Protein AF-0000000066064127 (afdb_homodimer)

Secondary structure (DSSP, 8-state):
--TTEEEES-S-GGGT--S-SEEEES--HHHHHHHHHHTT--EE-GGGPEEE--TT-SS--GGGEEEE--TTTTTTB-BTTTBEEE-HHHHHHHHHHHHHHTTT--EEEEEEEE-S-TTT-EEEEEEESSHHHHHHHHHHSEEPPHHHHHT---SEEEEEETT----HHHH--SSS-EEEEETTTTEEEEES---THHHHHHHHHHHHHHIIIII--EEESEEEEE-TT--EEEEE--TTSSHHHHHS-TTSEEEESS-EEE-SS-EEES-SEEEEE-TT--TTT-HHHHHHTTSTT-EEET-EE-TTT--EETT--SS-S--EEEEEGGGSSSB-TTSEE--EEEEEEEE--TTS-S-SEEEE-HHHHHHHHHH-EEEEPTTTSTT--S-EEEE-GGG-GGG--B-HHHHHHHHHHHHHHHT-EEEEEE-SEESSSTTTSEEPPHHHHHHHHHHHHTTTTTTS-EEE-TTT--EEES-BTTB-HHHHSHHHH-S-HHHHHHHHHHHHHHHHHHHGGGGGGS-HHHHT--/--TTEEEES-S-GGGT--S-SEEEES--HHHHHHHHHHTTS-EE-GGGPEEE--TT-SS--GGGEEEE--TTTTTTB-BTTTBEEE-HHHHHHHHHHHHHHTTT--EEEEEEEE-S-TTT-EEEEEEESSHHHHHHHHHHSEEPPHHHHHT---SEEEEEETT----HHHH--SSS-EEEEETTTTEEEEES---THHHHHHHHHHHHHHIIIII--EEESEEEEE-TT--EEEEE--TTSSHHHHHS-TTSEEEESS-EEE-SS-EEES-SEEEEE-TT--TTT-HHHHHHTTSTT-EEET-EE-TTT--EETT--SS-S--EEEEEGGGSSSB-TTSEE--EEEEEEEE--TTS-S-SEEEE-HHHHHHHHHH-EEEEPBTTBTT--S-EEEE-GGG-GGG--B-HHHHHHHHHHHHHHHT-EEEEEE-SEESSSTTTSEEPPHHHHHHHHHHHHTTTTTTS-EEE-TTT--EEES-BTTB-HHHHSHHHH-S-HHHHHHHHHHHHHHHHHHHGGGGGGS-HHHHT--

Sequence (1060 aa):
MKLNDVTRGTGLEEHGIINANLIYWTPPTAVLYEQIVERGEGLVSHLGALAVKTGHYTGRAANEKFIVDEPTSRDHINWGKVNRPFDPEKFDSLYKRMTAYMHGKDLFIQDCFAGASPKHRLPIRVIAEKAWHSLFARNMFVKATAAELENHKPRFTVIDMPNFHAVPQIDGTNSETFIIINFAKRLVIIGGTSYAGEIKKSIFTVLNYLLPHHSKVMSMHCSANTGEKGDVAVFFGLSGTGKTTLSAAPNRSLIGDDEHGWDDDGVFNFEGGCYAKIINLSKESEPEIYETTRKFGTILENVAIDTISRRIDLNDDSFTENTRASYPITHIPNIVPSGMGGHPTNVIMLTCDAFGVLPPIARLTPEQAMYHFLSGYTAKVAGTEAGITEPQATFSTCFGAPFMALHPSVYAELLKAKIARHKVNCWLVNTGWSGGAYGVGSRMKIGYSRALVNAALDGTLAAGQFEKDSVFGLDIPRACPGVPGEVLNPRNVWADKAAYDATAKDLVEMFRKNFEQFKANVSQEVACVLMKLNDVTRGTGLEEHGIINANLIYWTPPTAVLYEQIVERGEGLVSHLGALAVKTGHYTGRAANEKFIVDEPTSRDHINWGKVNRPFDPEKFDSLYKRMTAYMHGKDLFIQDCFAGASPKHRLPIRVIAEKAWHSLFARNMFVKATAAELENHKPRFTVIDMPNFHAVPQIDGTNSETFIIINFAKRLVIIGGTSYAGEIKKSIFTVLNYLLPHHSKVMSMHCSANTGEKGDVAVFFGLSGTGKTTLSAAPNRSLIGDDEHGWDDDGVFNFEGGCYAKIINLSKESEPEIYETTRKFGTILENVAIDTISRRIDLNDDSFTENTRASYPITHIPNIVPSGMGGHPTNVIMLTCDAFGVLPPIARLTPEQAMYHFLSGYTAKVAGTEAGITEPQATFSTCFGAPFMALHPSVYAELLKAKIARHKVNCWLVNTGWSGGAYGVGSRMKIGYSRALVNAALDGTLAAGQFEKDSVFGLDIPRACPGVPGEVLNPRNVWADKAAYDATAKDLVEMFRKNFEQFKANVSQEVACVL

Nearest PDB structures (foldseek):
  1xkv-assembly1_A  TM=9.850E-01  e=3.140E-82  Thermus thermophilus HB8
  2pc9-assembly1_A  TM=9.767E-01  e=2.239E-81  Thermus thermophilus HB8
  2pc9-assembly3_C  TM=9.678E-01  e=4.573E-81  Thermus thermophilus HB8
  1yvy-assembly1_A  TM=9.368E-01  e=5.258E-64  Anaerobiospirillum succiniciproducens
  1yvy-assembly2_B  TM=9.286E-01  e=6.034E-63  Anaerobiospirillum succiniciproducens

pLDDT: mean 95.07, std 6.42, range [48.59, 98.94]

InterPro domains:
  IPR001272 Phosphoenolpyruvate carboxykinase, ATP-utilising [MF_00453] (16-530)
  IPR001272 Phosphoenolpyruvate carboxykinase, ATP-utilising [PF01293] (23-485)
  IPR001272 Phosphoenolpyruvate carboxykinase, ATP-utilising [PIRSF006294] (11-527)
  IPR001272 Phosphoenolpyruvate carboxykinase, ATP-utilising [PTHR30031] (23-525)
  IPR001272 Phosphoenolpyruvate carboxykinase, ATP-utilising [TIGR00224] (8-525)
  IPR001272 Phosphoenolpyruvate carboxykinase, ATP-utilising [cd00484] (21-527)
  IPR008210 Phosphoenolpyruvate carboxykinase, N-terminal [G3DSA:3.40.449.10] (15-219)
  IPR008210 Phosphoenolpyruvate carboxykinase, N-terminal [SSF68923] (9-213)
  IPR013035 Phosphoenolpyruvate carboxykinase, C-terminal [G3DSA:3.90.228.20] (220-521)
  IPR015994 Phosphoenolpyruvate carboxykinase (ATP), conserved site [PS00532] (254-269)

Solvent-accessible surface area (backbone atoms only — not comparable to full-atom values): 53303 Å² total; per-residue (Å²): 95,53,66,41,38,75,37,73,31,63,87,43,54,93,75,62,36,49,54,29,35,43,35,36,33,39,54,40,68,36,56,32,51,47,48,20,48,69,66,66,64,44,43,52,21,48,51,37,11,33,34,32,76,35,71,90,34,68,54,80,61,66,84,32,36,33,32,45,57,44,85,90,49,53,88,54,46,40,70,50,90,57,44,26,76,33,59,56,66,39,47,52,53,50,48,53,52,52,34,57,65,40,45,64,32,55,36,25,33,35,66,31,24,42,28,47,41,87,89,70,38,41,40,28,32,37,42,17,60,43,42,62,55,29,48,47,49,57,21,38,26,25,74,55,50,71,75,49,31,66,69,62,64,63,67,35,36,38,38,41,33,40,88,44,63,50,50,30,91,76,46,73,43,86,41,41,34,39,37,38,38,29,77,88,78,30,37,34,45,34,21,44,47,53,35,64,62,54,61,60,48,50,53,47,23,50,45,38,39,48,33,42,71,75,66,67,22,40,62,39,43,21,17,27,24,28,38,90,88,51,53,16,37,36,32,35,30,46,94,87,28,45,42,60,66,67,40,63,35,93,80,28,27,28,38,35,55,46,41,30,35,40,51,97,77,17,32,24,11,32,48,32,24,42,74,45,77,39,54,64,57,39,60,84,83,39,44,62,65,44,50,39,66,43,26,41,75,17,36,30,40,40,49,41,63,40,86,56,75,25,43,71,39,46,74,49,51,87,82,34,70,62,16,32,36,39,25,39,45,80,68,45,90,58,53,38,90,68,17,56,49,41,59,49,48,32,40,36,38,31,18,21,36,26,64,13,55,62,34,47,42,28,48,40,53,73,45,46,44,48,42,49,37,53,41,19,54,36,35,45,55,49,69,79,47,95,87,36,84,54,65,38,84,40,70,28,38,58,30,38,41,84,33,50,37,35,46,69,54,60,58,48,51,46,49,49,51,50,36,61,74,57,66,36,47,36,34,40,33,35,51,19,20,38,38,26,28,71,93,68,26,45,66,48,53,67,68,43,53,49,36,52,51,49,31,54,73,72,40,56,47,74,73,52,57,66,44,72,39,89,81,76,64,36,33,24,52,61,62,51,80,88,43,67,56,56,58,35,45,27,63,69,49,27,87,51,53,67,59,44,55,52,50,40,52,52,52,49,50,52,50,50,62,64,44,59,84,48,44,88,70,49,53,66,69,35,54,58,56,108,98,52,67,41,36,73,37,74,31,63,88,42,56,94,75,62,36,51,53,29,35,44,36,35,32,38,56,41,67,34,56,31,52,46,47,20,47,67,66,65,63,44,43,52,20,50,53,37,11,32,33,32,73,36,72,91,35,66,55,80,61,64,84,31,36,33,32,46,56,43,85,90,48,51,87,55,45,41,69,52,90,58,42,26,75,32,59,54,67,39,47,52,54,49,50,52,52,53,33,58,65,38,45,65,32,55,36,26,33,34,64,31,24,43,27,48,41,86,90,70,38,41,39,27,31,38,40,17,58,43,42,61,55,31,46,47,48,58,22,38,26,25,74,55,50,70,75,50,30,64,69,60,64,63,68,32,37,38,38,40,34,39,89,44,62,52,51,31,93,77,48,71,44,84,40,39,32,39,36,39,39,31,75,89,78,29,36,33,44,35,23,42,47,53,36,63,64,54,62,60,48,50,52,48,23,49,45,37,37,47,33,44,73,74,65,66,22,38,62,41,43,20,18,28,23,29,37,91,87,50,53,15,37,37,32,36,31,47,93,88,29,44,44,58,68,67,39,62,36,93,79,29,27,27,37,34,57,47,40,30,36,39,51,96,77,16,32,24,11,33,49,32,24,42,74,45,78,39,54,64,58,41,59,85,84,39,46,64,64,45,50,40,68,42,26,41,76,17,36,29,40,42,47,42,62,40,87,56,76,24,42,70,38,48,73,48,50,85,83,35,70,62,15,32,36,38,27,38,45,82,68,44,90,58,52,38,91,68,16,54,48,41,60,49,49,34,39,36,38,31,19,21,35,26,64,13,59,61,35,46,40,28,48,40,53,75,44,47,44,47,42,49,37,55,40,19,54,35,34,44,56,50,69,80,44,96,89,35,83,53,64,38,84,40,70,27,39,58,32,39,40,84,35,49,38,35,47,68,55,60,57,48,52,46,49,49,52,51,36,63,75,58,65,37,46,37,34,40,33,36,50,17,21,37,37,26,28,72,91,66,27,43,66,47,54,65,68,43,53,50,35,52,52,49,32,54,74,73,42,55,46,75,72,53,57,66,44,73,39,88,82,74,64,38,34,26,50,62,63,52,78,88,44,67,55,58,58,36,46,26,62,68,50,27,86,51,55,66,59,45,53,51,52,42,52,50,51,51,51,52,50,50,63,65,45,58,82,47,43,87,70,49,54,67,71,34,56,56,55,108

Organism: Geotalea uraniireducens (strain Rf4) (NCBI:txid351605)

Radius of gyration: 34.48 Å; Cα contacts (8 Å, |Δi|>4): 2533; chains: 2; bounding box: 63×101×88 Å

Foldseek 3Di:
DFEQDKDAQDDCVVLVAGQAGIETEAYDLVVLVVQCVVVVQFDQFAQGATEGEWPPDLDDPQQQEEEECDDVCNVFFPDDSLHDYFHPVLVVVLSNVVSVVNHHAYKYKRFFWFWLDPVQIFTEMEIERHSVLNLLQCLWAHHDDRVCVVPGDGPAYEYEDAAQFDDCVRRVTPGRWHWYQYPVSRYTYTYNTRHSVSVVLSVLLVCLRCCCPPPVKQKAFWWWWAAPVQAIETEFAAAPLCQQLQQLDPRIATLGRTIWIQDPFGIAGRTQWDKHQQQVNDCVRRVLVVVLSNHHSKYWYPWAADPPNSHTDSNDQVPHSRIIIRGGHVSGPGHDVSSTGGHHQEYEYTEAALFAQDFQKFWDDLLRLLLCQQFNWYWDCAPNDPPRNFIDIDGAGSSPNSSNGGDSLSNSVSVSVSCVVNVHTYMYGHQHFAQGGPPGTGGHDPQVSNQVVVCVSVCNQVPAAWDADPQQRTTFGQDTPPDDNQRRRRCSSHPDNVSSVVSSNVVVVVSLVSCVVPLVSDDPSNNPSD/DFEQDKDAQDDCVVLVAGQAGIETEAYDLVVLVVQCVVVVQFDQFAQAATEGEWPPDLDDPQQQEEEECDDVCNVFFPDDSLHDYFHPVLVVVLSNVVSVVRHHAYKYKAFFWFWLDPVQIFTEMEIERHSVLNLLQCLWAHHDDRVCVVPGDGPAYEYEEAAQFDDCVRRVTPGRWHWYQYPVSRYTYTYNTRHSVSVVLSVLLVCLRCCCPPPVKQKAFWWWWAAPVQAIETEFAAAPLCQQLQQLDPRIATLGRTIWIQDPFGIAGRTQWDKHQQQVNDCVRRVLVVVLSNHHSKYWYPWAADPPNSHTDSNDQPPHSRIIIRGGHVSGPGHDVSSTGGHHQEYEYTEAALFAQDFQKFWDDLLRLLLCQQFNWYWDCAPNDPPRNFIDIDGAGNSPNSSNGGDSLSSSVSVSVSCVVNVHTYMYGHQHFAQGGPVGTGGHDPQVSNQVVVCVSVCNQVPAAFDADPQQRTTFGQDTPPDDNQRRRRCSSHPDNVSSVVSSNVVVVVSLVSCVVPLVSDDPSNNVSD

Structure (mmCIF, N/CA/C/O backbone):
data_AF-0000000066064127-model_v1
#
loop_
_entity.id
_entity.type
_entity.pdbx_description
1 polymer 'Phosphoenolpyruvate carboxykinase (ATP)'
#
loop_
_atom_site.group_PDB
_atom_site.id
_atom_site.type_symbol
_atom_site.label_atom_id
_atom_site.label_alt_id
_atom_site.label_comp_id
_atom_site.label_asym_id
_atom_site.label_entity_id
_atom_site.label_seq_id
_atom_site.pdbx_PDB_ins_code
_atom_site.Cartn_x
_atom_site.Cartn_y
_atom_site.Cartn_z
_atom_site.occupancy
_atom_site.B_iso_or_equiv
_atom_site.auth_seq_id
_atom_site.auth_comp_id
_atom_site.auth_asym_id
_atom_site.auth_atom_id
_atom_site.pdbx_PDB_model_num
ATOM 1 N N . MET A 1 1 ? 23.547 9.102 15.141 1 83 1 MET A N 1
ATOM 2 C CA . MET A 1 1 ? 23.266 7.672 15.078 1 83 1 MET A CA 1
ATOM 3 C C . MET A 1 1 ? 22.844 7.258 13.672 1 83 1 MET A C 1
ATOM 5 O O . MET A 1 1 ? 22.297 8.07 12.922 1 83 1 MET A O 1
ATOM 9 N N . LYS A 1 2 ? 23.109 6.066 13.477 1 86.31 2 LYS A N 1
ATOM 10 C CA . LYS A 1 2 ? 22.781 5.551 12.148 1 86.31 2 LYS A CA 1
ATOM 11 C C . LYS A 1 2 ? 21.328 5.109 12.078 1 86.31 2 LYS A C 1
ATOM 13 O O . LYS A 1 2 ? 20.688 4.887 13.109 1 86.31 2 LYS A O 1
ATOM 18 N N . LEU A 1 3 ? 20.875 5.031 10.914 1 93.69 3 LEU A N 1
ATOM 19 C CA . LEU A 1 3 ? 19.5 4.621 10.641 1 93.69 3 LEU A CA 1
ATOM 20 C C . LEU A 1 3 ? 19.203 3.258 11.266 1 93.69 3 LEU A C 1
ATOM 22 O O . LEU A 1 3 ? 19.969 2.305 11.062 1 93.69 3 LEU A O 1
ATOM 26 N N . ASN A 1 4 ? 18.125 3.217 12.055 1 95.12 4 ASN A N 1
ATOM 27 C CA . ASN A 1 4 ? 17.594 1.983 12.617 1 95.12 4 ASN A CA 1
ATOM 28 C C . ASN A 1 4 ? 18.562 1.352 13.617 1 95.12 4 ASN A C 1
ATOM 30 O O . ASN A 1 4 ? 18.516 0.14 13.836 1 95.12 4 ASN A O 1
ATOM 34 N N . ASP A 1 5 ? 19.438 2.102 14.219 1 94.62 5 ASP A N 1
ATOM 35 C CA . ASP A 1 5 ? 20.25 1.658 15.352 1 94.62 5 ASP A CA 1
ATOM 36 C C . ASP A 1 5 ? 19.391 1.41 16.594 1 94.62 5 ASP A C 1
ATOM 38 O O . ASP A 1 5 ? 18.344 2.051 16.766 1 94.62 5 ASP A O 1
ATOM 42 N N . VAL A 1 6 ? 19.812 0.437 17.391 1 95.81 6 VAL A N 1
ATOM 43 C CA . VAL A 1 6 ? 19.203 0.209 18.688 1 95.81 6 VAL A CA 1
ATOM 44 C C . VAL A 1 6 ? 20.266 0.199 19.781 1 95.81 6 VAL A C 1
ATOM 46 O O . VAL A 1 6 ? 21.219 -0.586 19.719 1 95.81 6 VAL A O 1
ATOM 49 N N . THR A 1 7 ? 20.094 1.148 20.703 1 94.5 7 THR A N 1
ATOM 50 C CA . THR A 1 7 ? 21.047 1.193 21.797 1 94.5 7 THR A CA 1
ATOM 51 C C . THR A 1 7 ? 20.359 0.854 23.125 1 94.5 7 THR A C 1
ATOM 53 O O . THR A 1 7 ? 19.141 0.953 23.234 1 94.5 7 THR A O 1
ATOM 56 N N . ARG A 1 8 ? 21.188 0.509 24.125 1 89.94 8 ARG A N 1
ATOM 57 C CA . ARG A 1 8 ? 20.672 0.175 25.453 1 89.94 8 ARG A CA 1
ATOM 58 C C . ARG A 1 8 ? 21 1.268 26.453 1 89.94 8 ARG A C 1
ATOM 60 O O . ARG A 1 8 ? 22.109 1.305 27 1 89.94 8 ARG A O 1
ATOM 67 N N . GLY A 1 9 ? 20.156 2.1 26.594 1 85.75 9 GLY A N 1
ATOM 68 C CA . GLY A 1 9 ? 20.188 3.064 27.688 1 85.75 9 GLY A CA 1
ATOM 69 C C . GLY A 1 9 ? 21.141 4.215 27.438 1 85.75 9 GLY A C 1
ATOM 70 O O . GLY A 1 9 ? 21.344 5.055 28.312 1 85.75 9 GLY A O 1
ATOM 71 N N . THR A 1 10 ? 21.719 4.32 26.297 1 85.25 10 THR A N 1
ATOM 72 C CA . THR A 1 10 ? 22.719 5.359 26.078 1 85.25 10 THR A CA 1
ATOM 73 C C . THR A 1 10 ? 22.406 6.168 24.828 1 85.25 10 THR A C 1
ATOM 75 O O . THR A 1 10 ? 21.781 5.656 23.891 1 85.25 10 THR A O 1
ATOM 78 N N . GLY A 1 11 ? 22.766 7.508 24.891 1 90.81 11 GLY A N 1
ATOM 79 C CA . GLY A 1 11 ? 22.672 8.336 23.703 1 90.81 11 GLY A CA 1
ATOM 80 C C . GLY A 1 11 ? 21.828 9.586 23.906 1 90.81 11 GLY A C 1
ATOM 81 O O . GLY A 1 11 ? 21.875 10.508 23.094 1 90.81 11 GLY A O 1
ATOM 82 N N . LEU A 1 12 ? 21.109 9.578 24.969 1 96.38 12 LEU A N 1
ATOM 83 C CA . LEU A 1 12 ? 20.203 10.695 25.188 1 96.38 12 LEU A CA 1
ATOM 84 C C . LEU A 1 12 ? 20.578 11.461 26.453 1 96.38 12 LEU A C 1
ATOM 86 O O . LEU A 1 12 ? 19.781 12.219 27 1 96.38 12 LEU A O 1
ATOM 90 N N . GLU A 1 13 ? 21.812 11.336 26.891 1 95.75 13 GLU A N 1
ATOM 91 C CA . GLU A 1 13 ? 22.266 11.93 28.141 1 95.75 13 GLU A CA 1
ATOM 92 C C . GLU A 1 13 ? 22.234 13.453 28.078 1 95.75 13 GLU A C 1
ATOM 94 O O . GLU A 1 13 ? 22 14.117 29.078 1 95.75 13 GLU A O 1
ATOM 99 N N . GLU A 1 14 ? 22.438 13.992 26.891 1 94.44 14 GLU A N 1
ATOM 100 C CA . GLU A 1 14 ? 22.391 15.438 26.719 1 94.44 14 GLU A CA 1
ATOM 101 C C . GLU A 1 14 ? 21.031 16 27.078 1 94.44 14 GLU A C 1
ATOM 103 O O . GLU A 1 14 ? 20.906 17.172 27.438 1 94.44 14 GLU A O 1
ATOM 108 N N . HIS A 1 15 ? 20.016 15.141 27.094 1 96.56 15 HIS A N 1
ATOM 109 C CA . HIS A 1 15 ? 18.656 15.555 27.438 1 96.56 15 HIS A CA 1
ATOM 110 C C . HIS A 1 15 ? 18.312 15.188 28.875 1 96.56 15 HIS A C 1
ATOM 112 O O . HIS A 1 15 ? 17.172 15.32 29.297 1 96.56 15 HIS A O 1
ATOM 118 N N . GLY A 1 16 ? 19.25 14.656 29.562 1 96.19 16 GLY A N 1
ATOM 119 C CA . GLY A 1 16 ? 19 14.227 30.938 1 96.19 16 GLY A CA 1
ATOM 120 C C . GLY A 1 16 ? 18.344 12.867 31.016 1 96.19 16 GLY A C 1
ATOM 121 O O . GLY A 1 16 ? 17.891 12.453 32.094 1 96.19 16 GLY A O 1
ATOM 122 N N . ILE A 1 17 ? 18.203 12.18 29.938 1 96.88 17 ILE A N 1
ATOM 123 C CA . ILE A 1 17 ? 17.578 10.867 29.891 1 96.88 17 ILE A CA 1
ATOM 124 C C . ILE A 1 17 ? 18.641 9.781 30.062 1 96.88 17 ILE A C 1
ATOM 126 O O . ILE A 1 17 ? 19.516 9.617 29.219 1 96.88 17 ILE A O 1
ATOM 130 N N . ILE A 1 18 ? 18.484 9.164 31.172 1 94.81 18 ILE A N 1
ATOM 131 C CA . ILE A 1 18 ? 19.453 8.117 31.5 1 94.81 18 ILE A CA 1
ATOM 132 C C . ILE A 1 18 ? 18.703 6.832 31.859 1 94.81 18 ILE A C 1
ATOM 134 O O . ILE A 1 18 ? 17.531 6.867 32.219 1 94.81 18 ILE A O 1
ATOM 138 N N . ASN A 1 19 ? 19.25 5.762 31.719 1 94.88 19 ASN A N 1
ATOM 139 C CA . ASN A 1 19 ? 18.75 4.461 32.156 1 94.88 19 ASN A CA 1
ATOM 140 C C . ASN A 1 19 ? 17.5 4.059 31.406 1 94.88 19 ASN A C 1
ATOM 142 O O . ASN A 1 19 ? 16.562 3.504 32 1 94.88 19 ASN A O 1
ATOM 146 N N . ALA A 1 20 ? 17.312 4.555 30.188 1 96.31 20 ALA A N 1
ATOM 147 C CA . ALA A 1 20 ? 16.266 3.992 29.344 1 96.31 20 ALA A CA 1
ATOM 148 C C . ALA A 1 20 ? 16.547 2.523 29.031 1 96.31 20 ALA A C 1
ATOM 150 O O . ALA A 1 20 ? 17.656 2.043 29.219 1 96.31 20 ALA A O 1
ATOM 151 N N . ASN A 1 21 ? 15.555 1.706 28.672 1 97.12 21 ASN A N 1
ATOM 152 C CA . ASN A 1 21 ? 15.781 0.326 28.25 1 97.12 21 ASN A CA 1
ATOM 153 C C . ASN A 1 21 ? 16.344 0.251 26.844 1 97.12 21 ASN A C 1
ATOM 155 O O . ASN A 1 21 ? 17.547 0.411 26.641 1 97.12 21 ASN A O 1
ATOM 159 N N . LEU A 1 22 ? 15.523 0.176 25.859 1 97.62 22 LEU A N 1
ATOM 160 C CA . LEU A 1 22 ? 15.969 0.212 24.469 1 97.62 22 LEU A CA 1
ATOM 161 C C . LEU A 1 22 ? 15.641 1.557 23.828 1 97.62 22 LEU A C 1
ATOM 163 O O . LEU A 1 22 ? 14.578 2.129 24.078 1 97.62 22 LEU A O 1
ATOM 167 N N . ILE A 1 23 ? 16.562 2.047 23.109 1 98 23 ILE A N 1
ATOM 168 C CA . ILE A 1 23 ? 16.359 3.262 22.328 1 98 23 ILE A CA 1
ATOM 169 C C . ILE A 1 23 ? 16.438 2.936 20.844 1 98 23 ILE A C 1
ATOM 171 O O . ILE A 1 23 ? 17.484 2.516 20.344 1 98 23 ILE A O 1
ATOM 175 N N . TYR A 1 24 ? 15.32 3.088 20.156 1 98.31 24 TYR A N 1
ATOM 176 C CA . TYR A 1 24 ? 15.258 2.869 18.719 1 98.31 24 TYR A CA 1
ATOM 177 C C . TYR A 1 24 ? 15.547 4.156 17.953 1 98.31 24 TYR A C 1
ATOM 179 O O . TYR A 1 24 ? 14.742 5.09 17.969 1 98.31 24 TYR A O 1
ATOM 187 N N . TRP A 1 25 ? 16.672 4.195 17.25 1 98.06 25 TRP A N 1
ATOM 188 C CA . TRP A 1 25 ? 17.094 5.418 16.578 1 98.06 25 TRP A CA 1
ATOM 189 C C . TRP A 1 25 ? 16.609 5.445 15.141 1 98.06 25 TRP A C 1
ATOM 191 O O . TRP A 1 25 ? 17.031 4.625 14.32 1 98.06 25 TRP A O 1
ATOM 201 N N . THR A 1 26 ? 15.75 6.348 14.781 1 98.38 26 THR A N 1
ATOM 202 C CA . THR A 1 26 ? 15.211 6.672 13.469 1 98.38 26 THR A CA 1
ATOM 203 C C . THR A 1 26 ? 14.789 5.402 12.727 1 98.38 26 THR A C 1
ATOM 205 O O . THR A 1 26 ? 15.203 5.176 11.586 1 98.38 26 THR A O 1
ATOM 208 N N . PRO A 1 27 ? 14 4.562 13.43 1 98.31 27 PRO A N 1
ATOM 209 C CA . PRO A 1 27 ? 13.523 3.359 12.734 1 98.31 27 PRO A CA 1
ATOM 210 C C . PRO A 1 27 ? 12.672 3.68 11.508 1 98.31 27 PRO A C 1
ATOM 212 O O . PRO A 1 27 ? 11.891 4.637 11.531 1 98.31 27 PRO A O 1
ATOM 215 N N . PRO A 1 28 ? 12.836 2.902 10.438 1 98.19 28 PRO A N 1
ATOM 216 C CA . PRO A 1 28 ? 11.992 3.115 9.258 1 98.19 28 PRO A CA 1
ATOM 217 C C . PRO A 1 28 ? 10.547 2.666 9.477 1 98.19 28 PRO A C 1
ATOM 219 O O . PRO A 1 28 ? 10.242 2.025 10.492 1 98.19 28 PRO A O 1
ATOM 222 N N . THR A 1 29 ? 9.68 3 8.57 1 98.75 29 THR A N 1
ATOM 223 C CA . THR A 1 29 ? 8.25 2.771 8.672 1 98.75 29 THR A CA 1
ATOM 224 C C . THR A 1 29 ? 7.949 1.299 8.93 1 98.75 29 THR A C 1
ATOM 226 O O . THR A 1 29 ? 7.141 0.967 9.797 1 98.75 29 THR A O 1
ATOM 229 N N . ALA A 1 30 ? 8.609 0.424 8.234 1 98.69 30 ALA A N 1
ATOM 230 C CA . ALA A 1 30 ? 8.375 -1.012 8.367 1 98.69 30 ALA A CA 1
ATOM 231 C C . ALA A 1 30 ? 8.633 -1.484 9.789 1 98.69 30 ALA A C 1
ATOM 233 O O . ALA A 1 30 ? 7.832 -2.227 10.359 1 98.69 30 ALA A O 1
ATOM 234 N N . VAL A 1 31 ? 9.727 -1.03 10.406 1 98.69 31 VAL A N 1
ATOM 235 C CA . VAL A 1 31 ? 10.102 -1.409 11.766 1 98.69 31 VAL A CA 1
ATOM 236 C C . VAL A 1 31 ? 9.094 -0.834 12.758 1 98.69 31 VAL A C 1
ATOM 238 O O . VAL A 1 31 ? 8.711 -1.503 13.719 1 98.69 31 VAL A O 1
ATOM 241 N N . LEU A 1 32 ? 8.711 0.375 12.484 1 98.88 32 LEU A N 1
ATOM 242 C CA . LEU A 1 32 ? 7.73 0.997 13.375 1 98.88 32 LEU A CA 1
ATOM 243 C C . LEU A 1 32 ? 6.402 0.25 13.32 1 98.88 32 LEU A C 1
ATOM 245 O O . LEU A 1 32 ? 5.742 0.075 14.344 1 98.88 32 LEU A O 1
ATOM 249 N N . TYR A 1 33 ? 5.973 -0.231 12.109 1 98.81 33 TYR A N 1
ATOM 250 C CA . TYR A 1 33 ? 4.77 -1.047 12 1 98.81 33 TYR A CA 1
ATOM 251 C C . TYR A 1 33 ? 4.871 -2.295 12.867 1 98.81 33 TYR A C 1
ATOM 253 O O . TYR A 1 33 ? 3.932 -2.637 13.586 1 98.81 33 TYR A O 1
ATOM 261 N N . GLU A 1 34 ? 5.996 -2.953 12.773 1 98.81 34 GLU A N 1
ATOM 262 C CA . GLU A 1 34 ? 6.211 -4.164 13.562 1 98.81 34 GLU A CA 1
ATOM 263 C C . GLU A 1 34 ? 6.125 -3.869 15.062 1 98.81 34 GLU A C 1
ATOM 265 O O . GLU A 1 34 ? 5.473 -4.602 15.805 1 98.81 34 GLU A O 1
ATOM 270 N N . GLN A 1 35 ? 6.75 -2.74 15.508 1 98.75 35 GLN A N 1
ATOM 271 C CA . GLN A 1 35 ? 6.723 -2.355 16.922 1 98.75 35 GLN A CA 1
ATOM 272 C C . GLN A 1 35 ? 5.309 -2.004 17.359 1 98.75 35 GLN A C 1
ATOM 274 O O . GLN A 1 35 ? 4.887 -2.377 18.453 1 98.75 35 GLN A O 1
ATOM 279 N N . ILE A 1 36 ? 4.559 -1.32 16.516 1 98.81 36 ILE A N 1
ATOM 280 C CA . ILE A 1 36 ? 3.195 -0.908 16.844 1 98.81 36 ILE A CA 1
ATOM 281 C C . ILE A 1 36 ? 2.314 -2.141 17.031 1 98.81 36 ILE A C 1
ATOM 283 O O . ILE A 1 36 ? 1.525 -2.203 17.984 1 98.81 36 ILE A O 1
ATOM 287 N N . VAL A 1 37 ? 2.447 -3.125 16.156 1 98.44 37 VAL A N 1
ATOM 288 C CA . VAL A 1 37 ? 1.687 -4.367 16.234 1 98.44 37 VAL A CA 1
ATOM 289 C C . VAL A 1 37 ? 2.084 -5.141 17.484 1 98.44 37 VAL A C 1
ATOM 291 O O . VAL A 1 37 ? 1.225 -5.551 18.266 1 98.44 37 VAL A O 1
ATOM 294 N N . GLU A 1 38 ? 3.359 -5.305 17.75 1 98.19 38 GLU A N 1
ATOM 295 C CA . GLU A 1 38 ? 3.865 -6.078 18.875 1 98.19 38 GLU A CA 1
ATOM 296 C C . GLU A 1 38 ? 3.434 -5.465 20.203 1 98.19 38 GLU A C 1
ATOM 298 O O . GLU A 1 38 ? 3.184 -6.184 21.172 1 98.19 38 GLU A O 1
ATOM 303 N N . ARG A 1 39 ? 3.291 -4.184 20.203 1 98 39 ARG A N 1
ATOM 304 C CA . ARG A 1 39 ? 2.998 -3.473 21.438 1 98 39 ARG A CA 1
ATOM 305 C C . ARG A 1 39 ? 1.504 -3.201 21.578 1 98 39 ARG A C 1
ATOM 307 O O . ARG A 1 39 ? 1.06 -2.623 22.578 1 98 39 ARG A O 1
ATOM 314 N N . GLY A 1 40 ? 0.712 -3.541 20.594 1 97.75 40 GLY A N 1
ATOM 315 C CA . GLY A 1 40 ? -0.731 -3.365 20.641 1 97.75 40 GLY A CA 1
ATOM 316 C C . GLY A 1 40 ? -1.156 -1.91 20.609 1 97.75 40 GLY A C 1
ATOM 317 O O . GLY A 1 40 ? -2.125 -1.527 21.266 1 97.75 40 GLY A O 1
ATOM 318 N N . GLU A 1 41 ? -0.412 -1.049 19.859 1 98.31 41 GLU A N 1
ATOM 319 C CA . GLU A 1 41 ? -0.673 0.387 19.859 1 98.31 41 GLU A CA 1
ATOM 320 C C . GLU A 1 41 ? -1.697 0.763 18.797 1 98.31 41 GLU A C 1
ATOM 322 O O . GLU A 1 41 ? -2.229 1.876 18.797 1 98.31 41 GLU A O 1
ATOM 327 N N . GLY A 1 42 ? -1.966 -0.102 17.875 1 98 42 GLY A N 1
ATOM 328 C CA . GLY A 1 42 ? -2.887 0.133 16.766 1 98 42 GLY A CA 1
ATOM 329 C C . GLY A 1 42 ? -3.254 -1.134 16.016 1 98 42 GLY A C 1
ATOM 330 O O . GLY A 1 42 ? -2.744 -2.213 16.328 1 98 42 GLY A O 1
ATOM 331 N N . LEU A 1 43 ? -4.223 -0.985 15.086 1 98.38 43 LEU A N 1
ATOM 332 C CA . LEU A 1 43 ? -4.66 -2.096 14.25 1 98.38 43 LEU A CA 1
ATOM 333 C C . LEU A 1 43 ? -4.332 -1.831 12.781 1 98.38 43 LEU A C 1
ATOM 335 O O . LEU A 1 43 ? -4.543 -0.722 12.289 1 98.38 43 LEU A O 1
ATOM 339 N N . VAL A 1 44 ? -3.756 -2.848 12.148 1 98.75 44 VAL A N 1
ATOM 340 C CA . VAL A 1 44 ? -3.58 -2.748 10.703 1 98.75 44 VAL A CA 1
ATOM 341 C C . VAL A 1 44 ? -4.934 -2.869 10.008 1 98.75 44 VAL A C 1
ATOM 343 O O . VAL A 1 44 ? -5.715 -3.777 10.305 1 98.75 44 VAL A O 1
ATOM 346 N N . SER A 1 45 ? -5.258 -1.95 9.141 1 98.56 45 SER A N 1
ATOM 347 C CA . SER A 1 45 ? -6.535 -1.952 8.438 1 98.56 45 SER A CA 1
ATOM 348 C C . SER A 1 45 ? -6.395 -2.545 7.035 1 98.56 45 SER A C 1
ATOM 350 O O . SER A 1 45 ? -5.293 -2.9 6.613 1 98.56 45 SER A O 1
ATOM 352 N N . HIS A 1 46 ? -7.594 -2.688 6.355 1 97.69 46 HIS A N 1
ATOM 353 C CA . HIS A 1 46 ? -7.637 -3.16 4.977 1 97.69 46 HIS A CA 1
ATOM 354 C C . HIS A 1 46 ? -6.727 -2.33 4.082 1 97.69 46 HIS A C 1
ATOM 356 O O . HIS A 1 46 ? -6.82 -1.1 4.059 1 97.69 46 HIS A O 1
ATOM 362 N N . LEU A 1 47 ? -5.723 -3.018 3.43 1 97.19 47 LEU A N 1
ATOM 363 C CA . LEU A 1 47 ? -4.766 -2.479 2.467 1 97.19 47 LEU A CA 1
ATOM 364 C C . LEU A 1 47 ? -3.619 -1.768 3.18 1 97.19 47 LEU A C 1
ATOM 366 O O . LEU A 1 47 ? -2.764 -1.159 2.535 1 97.19 47 LEU A O 1
ATOM 370 N N . GLY A 1 48 ? -3.574 -1.712 4.531 1 98.31 48 GLY A N 1
ATOM 371 C CA . GLY A 1 48 ? -2.268 -1.557 5.152 1 98.31 48 GLY A CA 1
ATOM 372 C C . GLY A 1 48 ? -2.172 -0.33 6.039 1 98.31 48 GLY A C 1
ATOM 373 O O . GLY A 1 48 ? -1.207 -0.176 6.793 1 98.31 48 GLY A O 1
ATOM 374 N N . ALA A 1 49 ? -3.146 0.623 6.027 1 98.75 49 ALA A N 1
ATOM 375 C CA . ALA A 1 49 ? -3.068 1.777 6.918 1 98.75 49 ALA A CA 1
ATOM 376 C C . ALA A 1 49 ? -3.213 1.354 8.375 1 98.75 49 ALA A C 1
ATOM 378 O O . ALA A 1 49 ? -3.752 0.284 8.672 1 98.75 49 ALA A O 1
ATOM 379 N N . LEU A 1 50 ? -2.693 2.146 9.32 1 98.69 50 LEU A N 1
ATOM 380 C CA . LEU A 1 50 ? -2.729 1.87 10.75 1 98.69 50 LEU A CA 1
ATOM 381 C C . LEU A 1 50 ? -3.805 2.701 11.438 1 98.69 50 LEU A C 1
ATOM 383 O O . LEU A 1 50 ? -3.76 3.934 11.406 1 98.69 50 LEU A O 1
ATOM 387 N N . ALA A 1 51 ? -4.766 2.076 12.031 1 98.69 51 ALA A N 1
ATOM 388 C CA . ALA A 1 51 ? -5.801 2.766 12.805 1 98.69 51 ALA A CA 1
ATOM 389 C C . ALA A 1 51 ? -5.41 2.871 14.273 1 98.69 51 ALA A C 1
ATOM 391 O O . ALA A 1 51 ? -5.035 1.875 14.898 1 98.69 51 ALA A O 1
ATOM 392 N N . VAL A 1 52 ? -5.441 4.039 14.812 1 98.56 52 VAL A N 1
ATOM 393 C CA . VAL A 1 52 ? -5.098 4.262 16.219 1 98.56 52 VAL A CA 1
ATOM 394 C C . VAL A 1 52 ? -6.18 5.105 16.891 1 98.56 52 VAL A C 1
ATOM 396 O O . VAL A 1 52 ? -6.977 5.758 16.203 1 98.56 52 VAL A O 1
ATOM 399 N N . LYS A 1 53 ? -6.191 5.102 18.188 1 97.31 53 LYS A N 1
ATOM 400 C CA . LYS A 1 53 ? -7.074 5.918 19 1 97.31 53 LYS A CA 1
ATOM 401 C C . LYS A 1 53 ? -6.277 6.789 19.969 1 97.31 53 LYS A C 1
ATOM 403 O O . LYS A 1 53 ? -5.273 6.344 20.531 1 97.31 53 LYS A O 1
ATOM 408 N N . THR A 1 54 ? -6.785 7.961 20.125 1 96.81 54 THR A N 1
ATOM 409 C CA . THR A 1 54 ? -6.023 8.891 20.953 1 96.81 54 THR A CA 1
ATOM 410 C C . THR A 1 54 ? -6.66 9.016 22.344 1 96.81 54 THR A C 1
ATOM 412 O O . THR A 1 54 ? -6.047 9.562 23.266 1 96.81 54 THR A O 1
ATOM 415 N N . GLY A 1 55 ? -7.91 8.508 22.516 1 92.75 55 GLY A N 1
ATOM 416 C CA . GLY A 1 55 ? -8.539 8.516 23.812 1 92.75 55 GLY A CA 1
ATOM 417 C C . GLY A 1 55 ? -9.219 9.828 24.156 1 92.75 55 GLY A C 1
ATOM 418 O O . GLY A 1 55 ? -10.016 10.336 23.359 1 92.75 55 GLY A O 1
ATOM 419 N N . HIS A 1 56 ? -8.836 10.43 25.297 1 88.81 56 HIS A N 1
ATOM 420 C CA . HIS A 1 56 ? -9.516 11.586 25.859 1 88.81 56 HIS A CA 1
ATOM 421 C C . HIS A 1 56 ? -9.445 12.789 24.922 1 88.81 56 HIS A C 1
ATOM 423 O O . HIS A 1 56 ? -10.453 13.445 24.672 1 88.81 56 HIS A O 1
ATOM 429 N N . TYR A 1 57 ? -8.336 13.094 24.422 1 92.06 57 TYR A N 1
ATOM 430 C CA . TYR A 1 57 ? -8.172 14.195 23.484 1 92.06 57 TYR A CA 1
ATOM 431 C C . TYR A 1 57 ? -8.172 13.688 22.047 1 92.06 57 TYR A C 1
ATOM 433 O O . TYR A 1 57 ? -7.305 12.898 21.656 1 92.06 57 TYR A O 1
ATOM 441 N N . THR A 1 58 ? -9.117 14.117 21.266 1 93.81 58 THR A N 1
ATOM 442 C CA . THR A 1 58 ? -9.195 13.766 19.859 1 93.81 58 THR A CA 1
ATOM 443 C C . THR A 1 58 ? -8.82 14.961 18.984 1 93.81 58 THR A C 1
ATOM 445 O O . THR A 1 58 ? -9.031 14.938 17.766 1 93.81 58 THR A O 1
ATOM 448 N N . GLY A 1 59 ? -8.375 16.031 19.562 1 93 59 GLY A N 1
ATOM 449 C CA . GLY A 1 59 ? -7.859 17.25 18.984 1 93 59 GLY A CA 1
ATOM 450 C C . GLY A 1 59 ? -6.867 17.969 19.875 1 93 59 GLY A C 1
ATOM 451 O O . GLY A 1 59 ? -6.488 17.453 20.938 1 93 59 GLY A O 1
ATOM 452 N N . ARG A 1 60 ? -6.496 19.078 19.531 1 92.38 60 ARG A N 1
ATOM 453 C CA . ARG A 1 60 ? -5.516 19.859 20.297 1 92.38 60 ARG A CA 1
ATOM 454 C C . ARG A 1 60 ? -6.078 20.281 21.656 1 92.38 60 ARG A C 1
ATOM 456 O O . ARG A 1 60 ? -7.25 20.641 21.75 1 92.38 60 ARG A O 1
ATOM 463 N N . ALA A 1 61 ? -5.215 20.234 22.609 1 93.19 61 ALA A N 1
ATOM 464 C CA . ALA A 1 61 ? -5.535 20.766 23.922 1 93.19 61 ALA A CA 1
ATOM 465 C C . ALA A 1 61 ? -5.043 22.203 24.062 1 93.19 61 ALA A C 1
ATOM 467 O O . ALA A 1 61 ? -4.125 22.484 24.844 1 93.19 61 ALA A O 1
ATOM 468 N N . ALA A 1 62 ? -5.754 23.094 23.5 1 89.44 62 ALA A N 1
ATOM 469 C CA . ALA A 1 62 ? -5.301 24.469 23.312 1 89.44 62 ALA A CA 1
ATOM 470 C C . ALA A 1 62 ? -5.027 25.156 24.641 1 89.44 62 ALA A C 1
ATOM 472 O O . ALA A 1 62 ? -4.062 25.906 24.781 1 89.44 62 ALA A O 1
ATOM 473 N N . ASN A 1 63 ? -5.84 24.812 25.625 1 92.5 63 ASN A N 1
ATOM 474 C CA . ASN A 1 63 ? -5.727 25.484 26.906 1 92.5 63 ASN A CA 1
ATOM 475 C C . ASN A 1 63 ? -4.605 24.891 27.75 1 92.5 63 ASN A C 1
ATOM 477 O O . ASN A 1 63 ? -4.258 25.422 28.797 1 92.5 63 ASN A O 1
ATOM 481 N N . GLU A 1 64 ? -4.027 23.828 27.219 1 96.75 64 GLU A N 1
ATOM 482 C CA . GLU A 1 64 ? -2.977 23.141 27.953 1 96.75 64 GLU A CA 1
ATOM 483 C C . GLU A 1 64 ? -1.598 23.438 27.391 1 96.75 64 GLU A C 1
ATOM 485 O O . GLU A 1 64 ? -0.606 22.828 27.766 1 96.75 64 GLU A O 1
ATOM 490 N N . LYS A 1 65 ? -1.572 24.375 26.484 1 97.75 65 LYS A N 1
ATOM 491 C CA . LYS A 1 65 ? -0.312 24.797 25.875 1 97.75 65 LYS A CA 1
ATOM 492 C C . LYS A 1 65 ? 0.29 25.984 26.609 1 97.75 65 LYS A C 1
ATOM 494 O O . LYS A 1 65 ? -0.418 26.938 26.938 1 97.75 65 LYS A O 1
ATOM 499 N N . PHE A 1 66 ? 1.619 25.922 26.859 1 98.62 66 PHE A N 1
ATOM 500 C CA . PHE A 1 66 ? 2.336 26.984 27.562 1 98.62 66 PHE A CA 1
ATOM 501 C C . PHE A 1 66 ? 3.67 27.266 26.875 1 98.62 66 PHE A C 1
ATOM 503 O O . PHE A 1 66 ? 4.184 26.422 26.125 1 98.62 66 PHE A O 1
ATOM 510 N N . ILE A 1 67 ? 4.184 28.453 27.125 1 98.75 67 ILE A N 1
ATOM 511 C CA . ILE A 1 67 ? 5.547 28.828 26.766 1 98.75 67 ILE A CA 1
ATOM 512 C C . ILE A 1 67 ? 6.297 29.281 28.016 1 98.75 67 ILE A C 1
ATOM 514 O O . ILE A 1 67 ? 5.785 30.109 28.781 1 98.75 67 ILE A O 1
ATOM 518 N N . VAL A 1 68 ? 7.434 28.734 28.203 1 98.88 68 VAL A N 1
ATOM 519 C CA . VAL A 1 68 ? 8.211 29.094 29.391 1 98.88 68 VAL A CA 1
ATOM 520 C C . VAL A 1 68 ? 8.602 30.562 29.328 1 98.88 68 VAL A C 1
ATOM 522 O O . VAL A 1 68 ? 9.109 31.031 28.297 1 98.88 68 VAL A O 1
ATOM 525 N N . ASP A 1 69 ? 8.297 31.281 30.391 1 98.62 69 ASP A N 1
ATOM 526 C CA . ASP A 1 69 ? 8.68 32.688 30.5 1 98.62 69 ASP A CA 1
ATOM 527 C C . ASP A 1 69 ? 10.141 32.844 30.906 1 98.62 69 ASP A C 1
ATOM 529 O O . ASP A 1 69 ? 10.469 32.906 32.094 1 98.62 69 ASP A O 1
ATOM 533 N N . GLU A 1 70 ? 11.008 32.969 30 1 97.94 70 GLU A N 1
ATOM 534 C CA . GLU A 1 70 ? 12.453 33.031 30.188 1 97.94 70 GLU A CA 1
ATOM 535 C C . GLU A 1 70 ? 13.047 34.219 29.422 1 97.94 70 GLU A C 1
ATOM 537 O O . GLU A 1 70 ? 12.43 34.719 28.469 1 97.94 70 GLU A O 1
ATOM 542 N N . PRO A 1 71 ? 14.172 34.719 29.75 1 97.31 71 PRO A N 1
ATOM 543 C CA . PRO A 1 71 ? 14.688 36.031 29.344 1 97.31 71 PRO A CA 1
ATOM 544 C C . PRO A 1 71 ? 14.938 36.125 27.844 1 97.31 71 PRO A C 1
ATOM 546 O O . PRO A 1 71 ? 14.789 37.219 27.25 1 97.31 71 PRO A O 1
ATOM 549 N N . THR A 1 72 ? 15.258 35.156 27.188 1 96.38 72 THR A N 1
ATOM 550 C CA . THR A 1 72 ? 15.703 35.25 25.812 1 96.38 72 THR A CA 1
ATOM 551 C C . THR A 1 72 ? 14.516 35.469 24.875 1 96.38 72 THR A C 1
ATOM 553 O O . THR A 1 72 ? 14.68 35.938 23.75 1 96.38 72 THR A O 1
ATOM 556 N N . SER A 1 73 ? 13.273 35.125 25.328 1 96.69 73 SER A N 1
ATOM 557 C CA . SER A 1 73 ? 12.133 35.156 24.422 1 96.69 73 SER A CA 1
ATOM 558 C C . SER A 1 73 ? 11.008 36.031 25 1 96.69 73 SER A C 1
ATOM 560 O O . SER A 1 73 ? 10.109 36.438 24.281 1 96.69 73 SER A O 1
ATOM 562 N N . ARG A 1 74 ? 11.031 36.406 26.25 1 97.25 74 ARG A N 1
ATOM 563 C CA . ARG A 1 74 ? 9.945 37.031 27 1 97.25 74 ARG A CA 1
ATOM 564 C C . ARG A 1 74 ? 9.438 38.281 26.297 1 97.25 74 ARG A C 1
ATOM 566 O O . ARG A 1 74 ? 8.227 38.5 26.234 1 97.25 74 ARG A O 1
ATOM 573 N N . ASP A 1 75 ? 10.367 39.031 25.719 1 96.62 75 ASP A N 1
ATOM 574 C CA . ASP A 1 75 ? 10 40.312 25.188 1 96.62 75 ASP A CA 1
ATOM 575 C C . ASP A 1 75 ? 9.438 40.188 23.766 1 96.62 75 ASP A C 1
ATOM 577 O O . ASP A 1 75 ? 8.875 41.156 23.234 1 96.62 75 ASP A O 1
ATOM 581 N N . HIS A 1 76 ? 9.523 39.094 23.234 1 96.5 76 HIS A N 1
ATOM 582 C CA . HIS A 1 76 ? 9.117 38.938 21.828 1 96.5 76 HIS A CA 1
ATOM 583 C C . HIS A 1 76 ? 7.809 38.156 21.719 1 96.5 76 HIS A C 1
ATOM 585 O O . HIS A 1 76 ? 7.121 38.25 20.703 1 96.5 76 HIS A O 1
ATOM 591 N N . ILE A 1 77 ? 7.469 37.406 22.781 1 97.88 77 ILE A N 1
ATOM 592 C CA . ILE A 1 77 ? 6.281 36.531 22.766 1 97.88 77 ILE A CA 1
ATOM 593 C C . ILE A 1 77 ? 5.031 37.406 22.953 1 97.88 77 ILE A C 1
ATOM 595 O O . ILE A 1 77 ? 5.012 38.312 23.781 1 97.88 77 ILE A O 1
ATOM 599 N N . ASN A 1 78 ? 4.035 37.156 22.094 1 96.5 78 ASN A N 1
ATOM 600 C CA . ASN A 1 78 ? 2.725 37.781 22.266 1 96.5 78 ASN A CA 1
ATOM 601 C C . ASN A 1 78 ? 1.921 37.094 23.375 1 96.5 78 ASN A C 1
ATOM 603 O O . ASN A 1 78 ? 0.992 36.344 23.094 1 96.5 78 ASN A O 1
ATOM 607 N N . TRP A 1 79 ? 2.215 37.469 24.594 1 97.12 79 TRP A N 1
ATOM 608 C CA . TRP A 1 79 ? 1.579 36.844 25.75 1 97.12 79 TRP A CA 1
ATOM 609 C C . TRP A 1 79 ? 0.075 37.094 25.734 1 97.12 79 TRP A C 1
ATOM 611 O O . TRP A 1 79 ? -0.38 38.156 25.312 1 97.12 79 TRP A O 1
ATOM 621 N N . GLY A 1 80 ? -0.725 36.156 26.172 1 93.62 80 GLY A N 1
ATOM 622 C CA . GLY A 1 80 ? -2.172 36.281 26.266 1 93.62 80 GLY A CA 1
ATOM 623 C C . GLY A 1 80 ? -2.863 34.938 26.422 1 93.62 80 GLY A C 1
ATOM 624 O O . GLY A 1 80 ? -2.332 34.031 27.062 1 93.62 80 GLY A O 1
ATOM 625 N N . LYS A 1 81 ? -4.012 34.812 25.859 1 89.5 81 LYS A N 1
ATOM 626 C CA . LYS A 1 81 ? -4.832 33.625 26.016 1 89.5 81 LYS A CA 1
ATOM 627 C C . LYS A 1 81 ? -4.258 32.469 25.219 1 89.5 81 LYS A C 1
ATOM 629 O O . LYS A 1 81 ? -4.418 31.297 25.609 1 89.5 81 LYS A O 1
ATOM 634 N N . VAL A 1 82 ? -3.604 32.812 24.156 1 91.5 82 VAL A N 1
ATOM 635 C CA . VAL A 1 82 ? -3.057 31.781 23.281 1 91.5 82 VAL A CA 1
ATOM 636 C C . VAL A 1 82 ? -1.674 31.359 23.781 1 91.5 82 VAL A C 1
ATOM 638 O O . VAL A 1 82 ? -1.417 30.172 23.969 1 91.5 82 VAL A O 1
ATOM 641 N N . ASN A 1 83 ? -0.815 32.344 23.969 1 97.19 83 ASN A N 1
ATOM 642 C CA . ASN A 1 83 ? 0.515 32.094 24.516 1 97.19 83 ASN A CA 1
ATOM 643 C C . ASN A 1 83 ? 0.559 32.344 26.016 1 97.19 83 ASN A C 1
ATOM 645 O O . ASN A 1 83 ? 0.806 33.469 26.453 1 97.19 83 ASN A O 1
ATOM 649 N N . ARG A 1 84 ? 0.448 31.281 26.766 1 97.69 84 ARG A N 1
ATOM 650 C CA . ARG A 1 84 ? 0.405 31.391 28.219 1 97.69 84 ARG A CA 1
ATOM 651 C C . ARG A 1 84 ? 1.787 31.172 28.828 1 97.69 84 ARG A C 1
ATOM 653 O O . ARG A 1 84 ? 2.48 30.203 28.469 1 97.69 84 ARG A O 1
ATOM 660 N N . PRO A 1 85 ? 2.156 32.094 29.719 1 98.25 85 PRO A N 1
ATOM 661 C CA . PRO A 1 85 ? 3.479 31.922 30.328 1 98.25 85 PRO A CA 1
ATOM 662 C C . PRO A 1 85 ? 3.539 30.75 31.297 1 98.25 85 PRO A C 1
ATOM 664 O O . PRO A 1 85 ? 2.545 30.438 31.969 1 98.25 85 PRO A O 1
ATOM 667 N N . PHE A 1 86 ? 4.617 30.125 31.422 1 98.69 86 PHE A N 1
ATOM 668 C CA . PHE A 1 86 ? 4.902 29.047 32.344 1 98.69 86 PHE A CA 1
ATOM 669 C C . PHE A 1 86 ? 6.152 29.359 33.156 1 98.69 86 PHE A C 1
ATOM 671 O O . PHE A 1 86 ? 7.133 29.875 32.625 1 98.69 86 PHE A O 1
ATOM 678 N N . ASP A 1 87 ? 6.164 28.969 34.406 1 98.44 87 ASP A N 1
ATOM 679 C CA . ASP A 1 87 ? 7.266 29.25 35.312 1 98.44 87 ASP A CA 1
ATOM 680 C C . ASP A 1 87 ? 8.477 28.375 34.969 1 98.44 87 ASP A C 1
ATOM 682 O O . ASP A 1 87 ? 8.375 27.156 34.906 1 98.44 87 ASP A O 1
ATOM 686 N N . PRO A 1 88 ? 9.68 29.016 34.812 1 98.38 88 PRO A N 1
ATOM 687 C CA . PRO A 1 88 ? 10.867 28.25 34.438 1 98.38 88 PRO A CA 1
ATOM 688 C C . PRO A 1 88 ? 11.234 27.188 35.5 1 98.38 88 PRO A C 1
ATOM 690 O O . PRO A 1 88 ? 11.68 26.094 35.156 1 98.38 88 PRO A O 1
ATOM 693 N N . GLU A 1 89 ? 11.062 27.484 36.781 1 98.25 89 GLU A N 1
ATOM 694 C CA . GLU A 1 89 ? 11.398 26.531 37.812 1 98.25 89 GLU A CA 1
ATOM 695 C C . GLU A 1 89 ? 10.445 25.344 37.812 1 98.25 89 GLU A C 1
ATOM 697 O O . GLU A 1 89 ? 10.867 24.203 38.031 1 98.25 89 GLU A O 1
ATOM 702 N N . LYS A 1 90 ? 9.219 25.656 37.594 1 98.56 90 LYS A N 1
ATOM 703 C CA . LYS A 1 90 ? 8.234 24.578 37.5 1 98.56 90 LYS A CA 1
ATOM 704 C C . LYS A 1 90 ? 8.5 23.688 36.281 1 98.56 90 LYS A C 1
ATOM 706 O O . LYS A 1 90 ? 8.32 22.469 36.344 1 98.56 90 LYS A O 1
ATOM 711 N N . PHE A 1 91 ? 8.945 24.359 35.25 1 98.75 91 PHE A N 1
ATOM 712 C CA . PHE A 1 91 ? 9.312 23.594 34.062 1 98.75 91 PHE A CA 1
ATOM 713 C C . PHE A 1 91 ? 10.445 22.609 34.375 1 98.75 91 PHE A C 1
ATOM 715 O O . PHE A 1 91 ? 10.367 21.438 34.031 1 98.75 91 PHE A O 1
ATOM 722 N N . ASP A 1 92 ? 11.43 23.109 35.031 1 98.62 92 ASP A N 1
ATOM 723 C CA . ASP A 1 92 ? 12.594 22.281 35.375 1 98.62 92 ASP A CA 1
ATOM 724 C C . ASP A 1 92 ? 12.195 21.094 36.25 1 98.62 92 ASP A C 1
ATOM 726 O O . ASP A 1 92 ? 12.68 19.969 36.031 1 98.62 92 ASP A O 1
ATOM 730 N N . SER A 1 93 ? 11.352 21.375 37.188 1 98.56 93 SER A N 1
ATOM 731 C CA . SER A 1 93 ? 10.8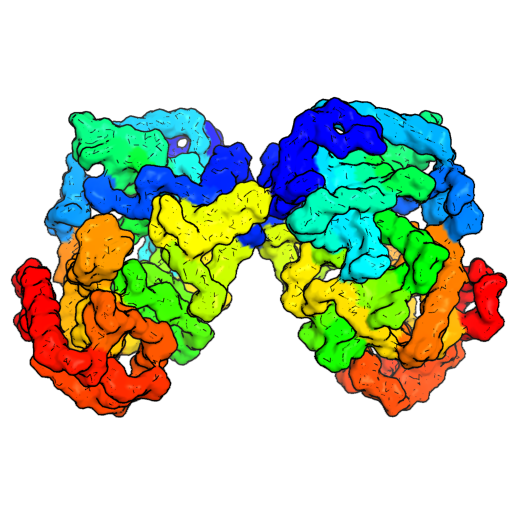91 20.312 38.062 1 98.56 93 SER A CA 1
ATOM 732 C C . SER A 1 93 ? 10.078 19.266 37.312 1 98.56 93 SER A C 1
ATOM 734 O O . SER A 1 93 ? 10.273 18.062 37.5 1 98.56 93 SER A O 1
ATOM 736 N N . LEU A 1 94 ? 9.164 19.703 36.5 1 98.75 94 LEU A N 1
ATOM 737 C CA . LEU A 1 94 ? 8.336 18.812 35.688 1 98.75 94 LEU A CA 1
ATOM 738 C C . LEU A 1 94 ? 9.195 17.984 34.719 1 98.75 94 LEU A C 1
ATOM 740 O O . LEU A 1 94 ? 8.969 16.781 34.562 1 98.75 94 LEU A O 1
ATOM 744 N N . TYR A 1 95 ? 10.164 18.656 34.156 1 98.75 95 TYR A N 1
ATOM 745 C CA . TYR A 1 95 ? 11.055 17.984 33.219 1 98.75 95 TYR A CA 1
ATOM 746 C C . TYR A 1 95 ? 11.867 16.891 33.906 1 98.75 95 TYR A C 1
ATOM 748 O O . TYR A 1 95 ? 12.055 15.805 33.375 1 98.75 95 TYR A O 1
ATOM 756 N N . LYS A 1 96 ? 12.336 17.172 35.094 1 98.19 96 LYS A N 1
ATOM 757 C CA . LYS A 1 96 ? 13.078 16.188 35.875 1 98.19 96 LYS A CA 1
ATOM 758 C C . LYS A 1 96 ? 12.227 14.961 36.156 1 98.19 96 LYS A C 1
ATOM 760 O O . LYS A 1 96 ? 12.711 13.828 36.062 1 98.19 96 LYS A O 1
ATOM 765 N N . ARG A 1 97 ? 11.016 15.18 36.469 1 98.38 97 ARG A N 1
ATOM 766 C CA . ARG A 1 97 ? 10.117 14.062 36.719 1 98.38 97 ARG A CA 1
ATOM 767 C C . ARG A 1 97 ? 9.844 13.273 35.469 1 98.38 97 ARG A C 1
ATOM 769 O O . ARG A 1 97 ? 9.727 12.047 35.5 1 98.38 97 ARG A O 1
ATOM 776 N N . MET A 1 98 ? 9.695 13.977 34.375 1 98.56 98 MET A N 1
ATOM 777 C CA . MET A 1 98 ? 9.453 13.312 33.094 1 98.56 98 MET A CA 1
ATOM 778 C C . MET A 1 98 ? 10.633 12.422 32.719 1 98.56 98 MET A C 1
ATOM 780 O O . MET A 1 98 ? 10.438 11.297 32.25 1 98.56 98 MET A O 1
ATOM 784 N N . THR A 1 99 ? 11.867 12.938 32.938 1 98.25 99 THR A N 1
ATOM 785 C CA . THR A 1 99 ? 13.047 12.141 32.594 1 98.25 99 THR A CA 1
ATOM 786 C C . THR A 1 99 ? 13.148 10.93 33.531 1 98.25 99 THR A C 1
ATOM 788 O O . THR A 1 99 ? 13.578 9.852 33.094 1 98.25 99 THR A O 1
ATOM 791 N N . ALA A 1 100 ? 12.75 11.07 34.75 1 98 100 ALA A N 1
ATOM 792 C CA . ALA A 1 100 ? 12.711 9.938 35.688 1 98 100 ALA A CA 1
ATOM 793 C C . ALA A 1 100 ? 11.688 8.906 35.219 1 98 100 ALA A C 1
ATOM 795 O O . ALA A 1 100 ? 11.922 7.699 35.344 1 98 100 ALA A O 1
ATOM 796 N N . TYR A 1 101 ? 10.594 9.375 34.75 1 98.25 101 TYR A N 1
ATOM 797 C CA . TYR A 1 101 ? 9.531 8.516 34.25 1 98.25 101 TYR A CA 1
ATOM 798 C C . TYR A 1 101 ? 10.039 7.629 33.094 1 98.25 101 TYR A C 1
ATOM 800 O O . TYR A 1 101 ? 9.539 6.516 32.906 1 98.25 101 TYR A O 1
ATOM 808 N N . MET A 1 102 ? 11.039 8.031 32.438 1 98.19 102 MET A N 1
ATOM 809 C CA . MET A 1 102 ? 11.539 7.344 31.234 1 98.19 102 MET A CA 1
ATOM 810 C C . MET A 1 102 ? 12.508 6.234 31.625 1 98.19 102 MET A C 1
ATOM 812 O O . MET A 1 102 ? 12.922 5.441 30.781 1 98.19 102 MET A O 1
ATOM 816 N N . HIS A 1 103 ? 12.867 6.133 32.938 1 97.19 103 HIS A N 1
ATOM 817 C CA . HIS A 1 103 ? 13.742 5.055 33.375 1 97.19 103 HIS A CA 1
ATOM 818 C C . HIS A 1 103 ? 13.133 3.689 33.094 1 97.19 103 HIS A C 1
ATOM 820 O O . HIS A 1 103 ? 11.977 3.43 33.438 1 97.19 103 HIS A O 1
ATOM 826 N N . GLY A 1 104 ? 13.906 2.865 32.375 1 97.25 104 GLY A N 1
ATOM 827 C CA . GLY A 1 104 ? 13.492 1.501 32.094 1 97.25 104 GLY A CA 1
ATOM 828 C C . GLY A 1 104 ? 12.531 1.4 30.922 1 97.25 104 GLY A C 1
ATOM 829 O O . GLY A 1 104 ? 12.039 0.315 30.609 1 97.25 104 GLY A O 1
ATOM 830 N N . LYS A 1 105 ? 12.289 2.502 30.25 1 97.38 105 LYS A N 1
ATOM 831 C CA . LYS A 1 105 ? 11.344 2.49 29.141 1 97.38 105 LYS A CA 1
ATOM 832 C C . LYS A 1 105 ? 12.07 2.367 27.797 1 97.38 105 LYS A C 1
ATOM 834 O O . LYS A 1 105 ? 13.219 2.785 27.672 1 97.38 105 LYS A O 1
ATOM 839 N N . ASP A 1 106 ? 11.375 1.739 26.859 1 98.31 106 ASP A N 1
ATOM 840 C CA . ASP A 1 106 ? 11.797 1.852 25.469 1 98.31 106 ASP A CA 1
ATOM 841 C C . ASP A 1 106 ? 11.406 3.207 24.891 1 98.31 106 ASP A C 1
ATOM 843 O O . ASP A 1 106 ? 10.328 3.723 25.172 1 98.31 106 ASP A O 1
ATOM 847 N N . LEU A 1 107 ? 12.281 3.781 24.156 1 98.75 107 LEU A N 1
ATOM 848 C CA . LEU A 1 107 ? 12.039 5.078 23.531 1 98.75 107 LEU A CA 1
ATOM 849 C C . LEU A 1 107 ? 12.258 5.012 22.031 1 98.75 107 LEU A C 1
ATOM 851 O O . LEU A 1 107 ? 13.133 4.273 21.562 1 98.75 107 LEU A O 1
ATOM 855 N N . PHE A 1 108 ? 11.461 5.723 21.312 1 98.81 108 PHE A N 1
ATOM 856 C CA . PHE A 1 108 ? 11.57 5.801 19.859 1 98.81 108 PHE A CA 1
ATOM 857 C C . PHE A 1 108 ? 12.008 7.195 19.422 1 98.81 108 PHE A C 1
ATOM 859 O O . PHE A 1 108 ? 11.305 8.18 19.688 1 98.81 108 PHE A O 1
ATOM 866 N N . ILE A 1 109 ? 13.117 7.242 18.719 1 98.62 109 ILE A N 1
ATOM 867 C CA . ILE A 1 109 ? 13.703 8.516 18.328 1 98.62 109 ILE A CA 1
ATOM 868 C C . ILE A 1 109 ? 13.547 8.711 16.812 1 98.62 109 ILE A C 1
ATOM 870 O O . ILE A 1 109 ? 13.734 7.773 16.047 1 98.62 109 ILE A O 1
ATOM 874 N N . GLN A 1 110 ? 13.164 9.891 16.375 1 98.75 110 GLN A N 1
ATOM 875 C CA . GLN A 1 110 ? 13.266 10.32 14.984 1 98.75 110 GLN A CA 1
ATOM 876 C C . GLN A 1 110 ? 14.125 11.578 14.859 1 98.75 110 GLN A C 1
ATOM 878 O O . GLN A 1 110 ? 13.75 12.648 15.352 1 98.75 110 GLN A O 1
ATOM 883 N N . ASP A 1 111 ? 15.273 11.398 14.305 1 98.69 111 ASP A N 1
ATOM 884 C CA . ASP A 1 111 ? 16.062 12.555 13.875 1 98.69 111 ASP A CA 1
ATOM 885 C C . ASP A 1 111 ? 15.68 12.977 12.461 1 98.69 111 ASP A C 1
ATOM 887 O O . ASP A 1 111 ? 15.828 12.203 11.508 1 98.69 111 ASP A O 1
ATOM 891 N N . CYS A 1 112 ? 15.148 14.203 12.328 1 98.5 112 CYS A N 1
ATOM 892 C CA . CYS A 1 112 ? 14.617 14.711 11.07 1 98.5 112 CYS A CA 1
ATOM 893 C C . CYS A 1 112 ? 14.766 16.234 10.984 1 98.5 112 CYS A C 1
ATOM 895 O O . CYS A 1 112 ? 15.602 16.812 11.68 1 98.5 112 CYS A O 1
ATOM 897 N N . PHE A 1 113 ? 14.117 16.797 10.008 1 98.81 113 PHE A N 1
ATOM 898 C CA . PHE A 1 113 ? 14.203 18.234 9.805 1 98.81 113 PHE A CA 1
ATOM 899 C C . PHE A 1 113 ? 12.812 18.844 9.695 1 98.81 113 PHE A C 1
ATOM 901 O O . PHE A 1 113 ? 11.883 18.203 9.211 1 98.81 113 PHE A O 1
ATOM 908 N N . ALA A 1 114 ? 12.664 20.016 10.164 1 98.81 114 ALA A N 1
ATOM 909 C CA . ALA A 1 114 ? 11.508 20.859 9.852 1 98.81 114 ALA A CA 1
ATOM 910 C C . ALA A 1 114 ? 11.867 21.922 8.82 1 98.81 114 ALA A C 1
ATOM 912 O O . ALA A 1 114 ? 12.672 22.812 9.094 1 98.81 114 ALA A O 1
ATOM 913 N N . GLY A 1 115 ? 11.258 21.734 7.668 1 98.75 115 GLY A N 1
ATOM 914 C CA . GLY A 1 115 ? 11.555 22.641 6.574 1 98.75 115 GLY A CA 1
ATOM 915 C C . GLY A 1 115 ? 12.328 21.984 5.445 1 98.75 115 GLY A C 1
ATOM 916 O O . GLY A 1 115 ? 13.328 21.312 5.684 1 98.75 115 GLY A O 1
ATOM 917 N N . ALA A 1 116 ? 11.898 22.266 4.207 1 98.56 116 ALA A N 1
ATOM 918 C CA . ALA A 1 116 ? 12.523 21.688 3.02 1 98.56 116 ALA A CA 1
ATOM 919 C C . ALA A 1 116 ? 13.719 22.516 2.562 1 98.56 116 ALA A C 1
ATOM 921 O O . ALA A 1 116 ? 14.617 22.016 1.89 1 98.56 116 ALA A O 1
ATOM 922 N N . SER A 1 117 ? 13.75 23.797 2.951 1 98.19 117 SER A N 1
ATOM 923 C CA . SER A 1 117 ? 14.828 24.688 2.527 1 98.19 117 SER A CA 1
ATOM 924 C C . SER A 1 117 ? 16.125 24.375 3.254 1 98.19 117 SER A C 1
ATOM 926 O O . SER A 1 117 ? 16.188 24.453 4.48 1 98.19 117 SER A O 1
ATOM 928 N N . PRO A 1 118 ? 17.156 24.078 2.539 1 96.56 118 PRO A N 1
ATOM 929 C CA . PRO A 1 118 ? 18.438 23.812 3.203 1 96.56 118 PRO A CA 1
ATOM 930 C C . PRO A 1 118 ? 18.953 25.031 3.975 1 96.56 118 PRO A C 1
ATOM 932 O O . PRO A 1 118 ? 19.656 24.875 4.973 1 96.56 118 PRO A O 1
ATOM 935 N N . LYS A 1 119 ? 18.547 26.188 3.564 1 96.75 119 LYS A N 1
ATOM 936 C CA . LYS A 1 119 ? 18.984 27.438 4.184 1 96.75 119 LYS A CA 1
ATOM 937 C C . LYS A 1 119 ? 18.328 27.625 5.551 1 96.75 119 LYS A C 1
ATOM 939 O O . LYS A 1 119 ? 18.922 28.219 6.457 1 96.75 119 LYS A O 1
ATOM 944 N N . HIS A 1 120 ? 17.125 27.141 5.684 1 98 120 HIS A N 1
ATOM 945 C CA . HIS A 1 120 ? 16.344 27.562 6.84 1 98 120 HIS A CA 1
ATOM 946 C C . HIS A 1 120 ? 15.859 26.359 7.648 1 98 120 HIS A C 1
ATOM 948 O O . HIS A 1 120 ? 15.297 26.516 8.734 1 98 120 HIS A O 1
ATOM 954 N N . ARG A 1 121 ? 16.078 25.125 7.125 1 97.69 121 ARG A N 1
ATOM 955 C CA . ARG A 1 121 ? 15.531 23.953 7.812 1 97.69 121 ARG A CA 1
ATOM 956 C C . ARG A 1 121 ? 16.094 23.844 9.227 1 97.69 121 ARG A C 1
ATOM 958 O O . ARG A 1 121 ? 17.25 24.203 9.469 1 97.69 121 ARG A O 1
ATOM 965 N N . LEU A 1 122 ? 15.305 23.406 10.141 1 98.56 122 LEU A N 1
ATOM 966 C CA . LEU A 1 122 ? 15.641 23.188 11.547 1 98.56 122 LEU A CA 1
ATOM 967 C C . LEU A 1 122 ? 15.844 21.703 11.844 1 98.56 122 LEU A C 1
ATOM 969 O O . LEU A 1 122 ? 14.898 20.922 11.75 1 98.56 122 LEU A O 1
ATOM 973 N N . PRO A 1 123 ? 17.125 21.25 12.141 1 98.56 123 PRO A N 1
ATOM 974 C CA . PRO A 1 123 ? 17.266 19.891 12.625 1 98.56 123 PRO A CA 1
ATOM 975 C C . PRO A 1 123 ? 16.531 19.641 13.938 1 98.56 123 PRO A C 1
ATOM 977 O O . PRO A 1 123 ? 16.734 20.375 14.906 1 98.56 123 PRO A O 1
ATOM 980 N N . ILE A 1 124 ? 15.648 18.656 13.914 1 98.81 124 ILE A N 1
ATOM 981 C CA . ILE A 1 124 ? 14.891 18.406 15.141 1 98.81 124 ILE A CA 1
ATOM 982 C C . ILE A 1 124 ? 15.023 16.922 15.523 1 98.81 124 ILE A C 1
ATOM 984 O O . ILE A 1 124 ? 15.398 16.094 14.695 1 98.81 124 ILE A O 1
ATOM 988 N N . ARG A 1 125 ? 14.836 16.688 16.844 1 98.75 125 ARG A N 1
ATOM 989 C CA . ARG A 1 125 ? 14.734 15.336 17.406 1 98.75 125 ARG A CA 1
ATOM 990 C C . ARG A 1 125 ? 13.398 15.133 18.109 1 98.75 125 ARG A C 1
ATOM 992 O O . ARG A 1 125 ? 12.984 15.961 18.922 1 98.75 125 ARG A O 1
ATOM 999 N N . VAL A 1 126 ? 12.688 14.031 17.688 1 98.94 126 VAL A N 1
ATOM 1000 C CA . VAL A 1 126 ? 11.477 13.641 18.406 1 98.94 126 VAL A CA 1
ATOM 1001 C C . VAL A 1 126 ? 11.742 12.375 19.219 1 98.94 126 VAL A C 1
ATOM 1003 O O . VAL A 1 126 ? 12.18 11.359 18.656 1 98.94 126 VAL A O 1
ATOM 1006 N N . ILE A 1 127 ? 11.57 12.461 20.516 1 98.88 127 ILE A N 1
ATOM 1007 C CA . ILE A 1 127 ? 11.648 11.328 21.438 1 98.88 127 ILE A CA 1
ATOM 1008 C C . ILE A 1 127 ? 10.242 10.914 21.859 1 98.88 127 ILE A C 1
ATOM 1010 O O . ILE A 1 127 ? 9.547 11.664 22.547 1 98.88 127 ILE A O 1
ATOM 1014 N N . ALA A 1 128 ? 9.836 9.758 21.453 1 98.88 128 ALA A N 1
ATOM 1015 C CA . ALA A 1 128 ? 8.461 9.344 21.672 1 98.88 128 ALA A CA 1
ATOM 1016 C C . ALA A 1 128 ? 8.398 8.086 22.531 1 98.88 128 ALA A C 1
ATOM 1018 O O . ALA A 1 128 ? 9.227 7.184 22.391 1 98.88 128 ALA A O 1
ATOM 1019 N N . GLU A 1 129 ? 7.402 8 23.391 1 98.62 129 GLU A N 1
ATOM 1020 C CA . GLU A 1 129 ? 7.09 6.824 24.188 1 98.62 129 GLU A CA 1
ATOM 1021 C C . GLU A 1 129 ? 6.496 5.711 23.328 1 98.62 129 GLU A C 1
ATOM 1023 O O . GLU A 1 129 ? 6.773 4.531 23.562 1 98.62 129 GLU A O 1
ATOM 1028 N N . LYS A 1 130 ? 5.688 6.117 22.359 1 98.75 130 LYS A N 1
ATOM 1029 C CA . LYS A 1 130 ? 4.965 5.164 21.516 1 98.75 130 LYS A CA 1
ATOM 1030 C C . LYS A 1 130 ? 5.57 5.09 20.125 1 98.75 130 LYS A C 1
ATOM 1032 O O . LYS A 1 130 ? 5.965 6.113 19.547 1 98.75 130 LYS A O 1
ATOM 1037 N N . ALA A 1 131 ? 5.57 3.926 19.547 1 98.88 131 ALA A N 1
ATOM 1038 C CA . ALA A 1 131 ? 6.09 3.703 18.203 1 98.88 131 ALA A CA 1
ATOM 1039 C C . ALA A 1 131 ? 5.25 4.434 17.172 1 98.88 131 ALA A C 1
ATOM 1041 O O . ALA A 1 131 ? 5.781 4.953 16.188 1 98.88 131 ALA A O 1
ATOM 1042 N N . TRP A 1 132 ? 3.906 4.496 17.375 1 98.88 132 TRP A N 1
ATOM 1043 C CA . TRP A 1 132 ? 3.068 5.109 16.359 1 98.88 132 TRP A CA 1
ATOM 1044 C C . TRP A 1 132 ? 3.229 6.625 16.359 1 98.88 132 TRP A C 1
ATOM 1046 O O . TRP A 1 132 ? 3.059 7.273 15.32 1 98.88 132 TRP A O 1
ATOM 1056 N N . HIS A 1 133 ? 3.609 7.234 17.5 1 98.94 133 HIS A N 1
ATOM 1057 C CA . HIS A 1 133 ? 3.949 8.656 17.5 1 98.94 133 HIS A CA 1
ATOM 1058 C C . HIS A 1 133 ? 5.258 8.906 16.766 1 98.94 133 HIS A C 1
ATOM 1060 O O . HIS A 1 133 ? 5.426 9.945 16.125 1 98.94 133 HIS A O 1
ATOM 1066 N N . SER A 1 134 ? 6.176 7.988 16.922 1 98.88 134 SER A N 1
ATOM 1067 C CA . SER A 1 134 ? 7.402 8.047 16.141 1 98.88 134 SER A CA 1
ATOM 1068 C C . SER A 1 134 ? 7.105 7.98 14.641 1 98.88 134 SER A C 1
ATOM 1070 O O . SER A 1 134 ? 7.691 8.727 13.852 1 98.88 134 SER A O 1
ATOM 1072 N N . LEU A 1 135 ? 6.207 7.066 14.242 1 98.94 135 LEU A N 1
ATOM 1073 C CA . LEU A 1 135 ? 5.785 6.984 12.852 1 98.94 135 LEU A CA 1
ATOM 1074 C C . LEU A 1 135 ? 5.137 8.289 12.398 1 98.94 135 LEU A C 1
ATOM 1076 O O . LEU A 1 135 ? 5.348 8.734 11.273 1 98.94 135 LEU A O 1
ATOM 1080 N N . PHE A 1 136 ? 4.363 8.914 13.273 1 98.94 136 PHE A N 1
ATOM 1081 C CA . PHE A 1 136 ? 3.764 10.211 12.977 1 98.94 136 PHE A CA 1
ATOM 1082 C C . PHE A 1 136 ? 4.836 11.25 12.672 1 98.94 136 PHE A C 1
ATOM 1084 O O . PHE A 1 136 ? 4.746 11.969 11.672 1 98.94 136 PHE A O 1
ATOM 1091 N N . ALA A 1 137 ? 5.785 11.312 13.516 1 98.94 137 ALA A N 1
ATOM 1092 C CA . ALA A 1 137 ? 6.875 12.266 13.305 1 98.94 137 ALA A CA 1
ATOM 1093 C C . ALA A 1 137 ? 7.582 11.992 11.977 1 98.94 137 ALA A C 1
ATOM 1095 O O . ALA A 1 137 ? 7.883 12.922 11.227 1 98.94 137 ALA A O 1
ATOM 1096 N N . ARG A 1 138 ? 7.82 10.75 11.734 1 98.69 138 ARG A N 1
ATOM 1097 C CA . ARG A 1 138 ? 8.484 10.359 10.5 1 98.69 138 ARG A CA 1
ATOM 1098 C C . ARG A 1 138 ? 7.66 10.773 9.281 1 98.69 138 ARG A C 1
ATOM 1100 O O . ARG A 1 138 ? 8.219 11.211 8.273 1 98.69 138 ARG A O 1
ATOM 1107 N N . ASN A 1 139 ? 6.363 10.602 9.328 1 98.75 139 ASN A N 1
ATOM 1108 C CA . ASN A 1 139 ? 5.469 11.023 8.258 1 98.75 139 ASN A CA 1
ATOM 1109 C C . ASN A 1 139 ? 5.5 12.539 8.07 1 98.75 139 ASN A C 1
ATOM 1111 O O . ASN A 1 139 ? 5.562 13.023 6.938 1 98.75 139 ASN A O 1
ATOM 1115 N N . MET A 1 140 ? 5.512 13.25 9.195 1 98.75 140 MET A N 1
ATOM 1116 C CA . MET A 1 140 ? 5.137 14.664 9.141 1 98.75 140 MET A CA 1
ATOM 1117 C C . MET A 1 140 ? 6.355 15.539 8.875 1 98.75 140 MET A C 1
ATOM 1119 O O . MET A 1 140 ? 6.234 16.625 8.297 1 98.75 140 MET A O 1
ATOM 1123 N N . PHE A 1 141 ? 7.504 15.125 9.297 1 98.81 141 PHE A N 1
ATOM 1124 C CA . PHE A 1 141 ? 8.68 15.977 9.148 1 98.81 141 PHE A CA 1
ATOM 1125 C C . PHE A 1 141 ? 9.555 15.492 8 1 98.81 141 PHE A C 1
ATOM 1127 O O . PHE A 1 141 ? 9.336 14.406 7.457 1 98.81 141 PHE A O 1
ATOM 1134 N N . VAL A 1 142 ? 10.469 16.359 7.523 1 98.62 142 VAL A N 1
ATOM 1135 C CA . VAL A 1 142 ? 11.359 16.031 6.422 1 98.62 142 VAL A CA 1
ATOM 1136 C C . VAL A 1 142 ? 12.344 14.953 6.863 1 98.62 142 VAL A C 1
ATOM 1138 O O . VAL A 1 142 ? 13.102 15.148 7.816 1 98.62 142 VAL A O 1
ATOM 1141 N N . LYS A 1 143 ? 12.383 13.867 6.203 1 97.44 143 LYS A N 1
ATOM 1142 C CA . LYS A 1 143 ? 13.227 12.727 6.551 1 97.44 143 LYS A CA 1
ATOM 1143 C C . LYS A 1 143 ? 14.695 13.023 6.254 1 97.44 143 LYS A C 1
ATOM 1145 O O . LYS A 1 143 ? 15.016 13.578 5.203 1 97.44 143 LYS A O 1
ATOM 1150 N N . ALA A 1 144 ? 15.492 12.625 7.145 1 97.44 144 ALA A N 1
ATOM 1151 C CA . ALA A 1 144 ? 16.938 12.719 6.926 1 97.44 144 ALA A CA 1
ATOM 1152 C C . ALA A 1 144 ? 17.438 11.539 6.109 1 97.44 144 ALA A C 1
ATOM 1154 O O . ALA A 1 144 ? 16.969 10.406 6.285 1 97.44 144 ALA A O 1
ATOM 1155 N N . THR A 1 145 ? 18.391 11.812 5.234 1 94.88 145 THR A N 1
ATOM 1156 C CA . THR A 1 145 ? 19.078 10.727 4.547 1 94.88 145 THR A CA 1
ATOM 1157 C C . THR A 1 145 ? 20.031 10.008 5.492 1 94.88 145 THR A C 1
ATOM 1159 O O . THR A 1 145 ? 20.344 10.516 6.574 1 94.88 145 THR A O 1
ATOM 1162 N N . ALA A 1 146 ? 20.469 8.867 5.07 1 92.75 146 ALA A N 1
ATOM 1163 C CA . ALA A 1 146 ? 21.422 8.125 5.875 1 92.75 146 ALA A CA 1
ATOM 1164 C C . ALA A 1 146 ? 22.688 8.961 6.133 1 92.75 146 ALA A C 1
ATOM 1166 O O . ALA A 1 146 ? 23.219 8.953 7.242 1 92.75 146 ALA A O 1
ATOM 1167 N N . ALA A 1 147 ? 23.141 9.656 5.121 1 94.12 147 ALA A N 1
ATOM 1168 C CA . ALA A 1 147 ? 24.312 10.5 5.246 1 94.12 147 ALA A CA 1
ATOM 1169 C C . ALA A 1 147 ? 24.062 11.656 6.203 1 94.12 147 ALA A C 1
ATOM 1171 O O . ALA A 1 147 ? 24.938 12.008 7.004 1 94.12 147 ALA A O 1
ATOM 1172 N N . GLU A 1 148 ? 22.875 12.234 6.211 1 96.38 148 GLU A N 1
ATOM 1173 C CA . GLU A 1 148 ? 22.531 13.344 7.086 1 96.38 148 GLU A CA 1
ATOM 1174 C C . GLU A 1 148 ? 22.438 12.891 8.539 1 96.38 148 GLU A C 1
ATOM 1176 O O . GLU A 1 148 ? 22.766 13.648 9.453 1 96.38 148 GLU A O 1
ATOM 1181 N N . LEU A 1 149 ? 21.984 11.68 8.711 1 96.44 149 LEU A N 1
ATOM 1182 C CA . LEU A 1 149 ? 21.812 11.148 10.055 1 96.44 149 LEU A CA 1
ATOM 1183 C C . LEU A 1 149 ? 23.156 11.016 10.766 1 96.44 149 LEU A C 1
ATOM 1185 O O . LEU A 1 149 ? 23.234 11.148 11.984 1 96.44 149 LEU A O 1
ATOM 1189 N N . GLU A 1 150 ? 24.234 10.812 10.047 1 93.44 150 GLU A N 1
ATOM 1190 C CA . GLU A 1 150 ? 25.562 10.625 10.625 1 93.44 150 GLU A CA 1
ATOM 1191 C C . GLU A 1 150 ? 26.047 11.883 11.336 1 93.44 150 GLU A C 1
ATOM 1193 O O . GLU A 1 150 ? 26.781 11.805 12.32 1 93.44 150 GLU A O 1
ATOM 1198 N N . ASN A 1 151 ? 25.562 12.977 10.891 1 93.75 151 ASN A N 1
ATOM 1199 C CA . ASN A 1 151 ? 26.016 14.234 11.453 1 93.75 151 ASN A CA 1
ATOM 1200 C C . ASN A 1 151 ? 24.859 15.07 11.992 1 93.75 151 ASN A C 1
ATOM 1202 O O . ASN A 1 151 ? 25 16.281 12.172 1 93.75 151 ASN A O 1
ATOM 1206 N N . HIS A 1 152 ? 23.844 14.438 12.203 1 96.5 152 HIS A N 1
ATOM 1207 C CA . HIS A 1 152 ? 22.656 15.164 12.648 1 96.5 152 HIS A CA 1
ATOM 1208 C C . HIS A 1 152 ? 22.812 15.648 14.086 1 96.5 152 HIS A C 1
ATOM 1210 O O . HIS A 1 152 ? 23.172 14.867 14.977 1 96.5 152 HIS A O 1
ATOM 1216 N N . LYS A 1 153 ? 22.625 16.922 14.312 1 96.31 153 LYS A N 1
ATOM 1217 C CA . LYS A 1 153 ? 22.562 17.547 15.633 1 96.31 153 LYS A CA 1
ATOM 1218 C C . LYS A 1 153 ? 21.266 18.328 15.812 1 96.31 153 LYS A C 1
ATOM 1220 O O . LYS A 1 153 ? 21.094 19.391 15.195 1 96.31 153 LYS A O 1
ATOM 1225 N N . PRO A 1 154 ? 20.438 17.797 16.688 1 97.5 154 PRO A N 1
ATOM 1226 C CA . PRO A 1 154 ? 19.172 18.516 16.844 1 97.5 154 PRO A CA 1
ATOM 1227 C C . PRO A 1 154 ? 19.328 19.906 17.422 1 97.5 154 PRO A C 1
ATOM 1229 O O . PRO A 1 154 ? 20.141 20.109 18.344 1 97.5 154 PRO A O 1
ATOM 1232 N N . ARG A 1 155 ? 18.625 20.859 16.906 1 97.81 155 ARG A N 1
ATOM 1233 C CA . ARG A 1 155 ? 18.578 22.219 17.406 1 97.81 155 ARG A CA 1
ATOM 1234 C C . ARG A 1 155 ? 17.297 22.484 18.188 1 97.81 155 ARG A C 1
ATOM 1236 O O . ARG A 1 155 ? 17.203 23.5 18.891 1 97.81 155 ARG A O 1
ATOM 1243 N N . PHE A 1 156 ? 16.406 21.656 18.109 1 98.5 156 PHE A N 1
ATOM 1244 C CA . PHE A 1 156 ? 15.211 21.625 18.953 1 98.5 156 PHE A CA 1
ATOM 1245 C C . PHE A 1 156 ? 14.75 20.188 19.172 1 98.5 156 PHE A C 1
ATOM 1247 O O . PHE A 1 156 ? 14.828 19.359 18.266 1 98.5 156 PHE A O 1
ATOM 1254 N N . THR A 1 157 ? 14.266 19.812 20.375 1 98.81 157 THR A N 1
ATOM 1255 C CA . THR A 1 157 ? 13.859 18.438 20.703 1 98.81 157 THR A CA 1
ATOM 1256 C C . THR A 1 157 ? 12.438 18.422 21.25 1 98.81 157 THR A C 1
ATOM 1258 O O . THR A 1 157 ? 12.078 19.25 22.094 1 98.81 157 THR A O 1
ATOM 1261 N N . VAL A 1 158 ? 11.602 17.562 20.703 1 98.94 158 VAL A N 1
ATOM 1262 C CA . VAL A 1 158 ? 10.266 17.297 21.234 1 98.94 158 VAL A CA 1
ATOM 1263 C C . VAL A 1 158 ? 10.266 15.977 22.016 1 98.94 158 VAL A C 1
ATOM 1265 O O . VAL A 1 158 ? 10.664 14.938 21.484 1 98.94 158 VAL A O 1
ATOM 1268 N N . ILE A 1 159 ? 9.883 16.016 23.25 1 98.94 159 ILE A N 1
ATOM 1269 C CA . ILE A 1 159 ? 9.703 14.812 24.062 1 98.94 159 ILE A CA 1
ATOM 1270 C C . ILE A 1 159 ? 8.219 14.562 24.281 1 98.94 159 ILE A C 1
ATOM 1272 O O . ILE A 1 159 ? 7.535 15.359 24.922 1 98.94 159 ILE A O 1
ATOM 1276 N N . ASP A 1 160 ? 7.727 13.484 23.734 1 98.88 160 ASP A N 1
ATOM 1277 C CA . ASP A 1 160 ? 6.312 13.133 23.766 1 98.88 160 ASP A CA 1
ATOM 1278 C C . ASP A 1 160 ? 6.074 11.891 24.609 1 98.88 160 ASP A C 1
ATOM 1280 O O . ASP A 1 160 ? 6.391 10.773 24.188 1 98.88 160 ASP A O 1
ATOM 1284 N N . MET A 1 161 ? 5.535 12.07 25.844 1 98.81 161 MET A N 1
ATOM 1285 C CA . MET A 1 161 ? 5.199 11 26.781 1 98.81 161 MET A CA 1
ATOM 1286 C C . MET A 1 161 ? 3.713 11.039 27.141 1 98.81 161 MET A C 1
ATOM 1288 O O . MET A 1 161 ? 3.336 11.492 28.219 1 98.81 161 MET A O 1
ATOM 1292 N N . PRO A 1 162 ? 2.881 10.445 26.25 1 98.44 162 PRO A N 1
ATOM 1293 C CA . PRO A 1 162 ? 1.434 10.578 26.422 1 98.44 162 PRO A CA 1
ATOM 1294 C C . PRO A 1 162 ? 0.942 10.008 27.75 1 98.44 162 PRO A C 1
ATOM 1296 O O . PRO A 1 162 ? -0.075 10.461 28.281 1 98.44 162 PRO A O 1
ATOM 1299 N N . ASN A 1 163 ? 1.647 9.062 28.359 1 98.12 163 ASN A N 1
ATOM 1300 C CA . ASN A 1 163 ? 1.174 8.398 29.562 1 98.12 163 ASN A CA 1
ATOM 1301 C C . ASN A 1 163 ? 1.754 9.047 30.828 1 98.12 163 ASN A C 1
ATOM 1303 O O . ASN A 1 163 ? 1.485 8.602 31.938 1 98.12 163 ASN A O 1
ATOM 1307 N N . PHE A 1 164 ? 2.537 10.062 30.672 1 98.62 164 PHE A N 1
ATOM 1308 C CA . PHE A 1 164 ? 3.016 10.859 31.781 1 98.62 164 PHE A CA 1
ATOM 1309 C C . PHE A 1 164 ? 2.088 12.039 32.062 1 98.62 164 PHE A C 1
ATOM 1311 O O . PHE A 1 164 ? 1.859 12.867 31.156 1 98.62 164 PHE A O 1
ATOM 1318 N N . HIS A 1 165 ? 1.637 12.156 33.25 1 98.44 165 HIS A N 1
ATOM 1319 C CA . HIS A 1 165 ? 0.648 13.172 33.594 1 98.44 165 HIS A CA 1
ATOM 1320 C C . HIS A 1 165 ? 1.21 14.172 34.594 1 98.44 165 HIS A C 1
ATOM 1322 O O . HIS A 1 165 ? 1.932 13.781 35.531 1 98.44 165 HIS A O 1
ATOM 1328 N N . ALA A 1 166 ? 0.868 15.406 34.375 1 98.5 166 ALA A N 1
ATOM 1329 C CA . ALA A 1 166 ? 1.218 16.438 35.344 1 98.5 166 ALA A CA 1
ATOM 1330 C C . ALA A 1 166 ? 0.274 16.406 36.531 1 98.5 166 ALA A C 1
ATOM 1332 O O . ALA A 1 166 ? -0.811 15.828 36.469 1 98.5 166 ALA A O 1
ATOM 1333 N N . VAL A 1 167 ? 0.827 16.969 37.656 1 98.38 167 VAL A N 1
ATOM 1334 C CA . VAL A 1 167 ? 0.026 17.266 38.844 1 98.38 167 VAL A CA 1
ATOM 1335 C C . VAL A 1 167 ? -0.163 18.781 38.969 1 98.38 167 VAL A C 1
ATOM 1337 O O . VAL A 1 167 ? 0.701 19.484 39.5 1 98.38 167 VAL A O 1
ATOM 1340 N N . PRO A 1 168 ? -1.33 19.219 38.594 1 97.5 168 PRO A N 1
ATOM 1341 C CA . PRO A 1 168 ? -1.535 20.672 38.438 1 97.5 168 PRO A CA 1
ATOM 1342 C C . PRO A 1 168 ? -1.126 21.453 39.688 1 97.5 168 PRO A C 1
ATOM 1344 O O . PRO A 1 168 ? -0.482 22.5 39.562 1 97.5 168 PRO A O 1
ATOM 1347 N N . GLN A 1 169 ? -1.376 20.953 40.875 1 96.56 169 GLN A N 1
ATOM 1348 C CA . GLN A 1 169 ? -1.104 21.656 42.125 1 96.56 169 GLN A CA 1
ATOM 1349 C C . GLN A 1 169 ? 0.396 21.812 42.344 1 96.56 169 GLN A C 1
ATOM 1351 O O . GLN A 1 169 ? 0.838 22.781 42.938 1 96.56 169 GLN A O 1
ATOM 1356 N N . ILE A 1 170 ? 1.05 20.922 41.781 1 97.06 170 ILE A N 1
ATOM 1357 C CA . ILE A 1 170 ? 2.496 20.906 41.969 1 97.06 170 ILE A CA 1
ATOM 1358 C C . ILE A 1 170 ? 3.182 21.562 40.781 1 97.06 170 ILE A C 1
ATOM 1360 O O . ILE A 1 170 ? 4.094 22.375 40.938 1 97.06 170 ILE A O 1
ATOM 1364 N N . ASP A 1 171 ? 2.674 21.344 39.594 1 97.81 171 ASP A N 1
ATOM 1365 C CA . ASP A 1 171 ? 3.398 21.641 38.375 1 97.81 171 ASP A CA 1
ATOM 1366 C C . ASP A 1 171 ? 2.965 23 37.781 1 97.81 171 ASP A C 1
ATOM 1368 O O . ASP A 1 171 ? 3.654 23.562 36.938 1 97.81 171 ASP A O 1
ATOM 1372 N N . GLY A 1 172 ? 1.844 23.484 38.25 1 97.25 172 GLY A N 1
ATOM 1373 C CA . GLY A 1 172 ? 1.383 24.781 37.75 1 97.25 172 GLY A CA 1
ATOM 1374 C C . GLY A 1 172 ? 0.698 24.688 36.375 1 97.25 172 GLY A C 1
ATOM 1375 O O . GLY A 1 172 ? 0.58 25.688 35.688 1 97.25 172 GLY A O 1
ATOM 1376 N N . THR A 1 173 ? 0.308 23.5 36 1 97.88 173 THR A N 1
ATOM 1377 C CA . THR A 1 173 ? -0.455 23.312 34.75 1 97.88 173 THR A CA 1
ATOM 1378 C C . THR A 1 173 ? -1.95 23.469 35.031 1 97.88 173 THR A C 1
ATOM 1380 O O . THR A 1 173 ? -2.379 23.531 36.188 1 97.88 173 THR A O 1
ATOM 1383 N N . ASN A 1 174 ? -2.766 23.578 33.938 1 96.88 174 ASN A N 1
ATOM 1384 C CA . ASN A 1 174 ? -4.215 23.703 34.062 1 96.88 174 ASN A CA 1
ATOM 1385 C C . ASN A 1 174 ? -4.867 22.359 34.375 1 96.88 174 ASN A C 1
ATOM 1387 O O . ASN A 1 174 ? -5.887 22.312 35.062 1 96.88 174 ASN A O 1
ATOM 1391 N N . SER A 1 175 ? -4.375 21.328 33.844 1 97.06 175 SER A N 1
ATOM 1392 C CA . SER A 1 175 ? -4.812 19.938 34.031 1 97.06 175 SER A CA 1
ATOM 1393 C C . SER A 1 175 ? -3.629 18.984 34.031 1 97.06 175 SER A C 1
ATOM 1395 O O . SER A 1 175 ? -2.482 19.406 34.188 1 97.06 175 SER A O 1
ATOM 1397 N N . GLU A 1 176 ? -3.93 17.688 33.906 1 97.94 176 GLU A N 1
ATOM 1398 C CA . GLU A 1 176 ? -2.861 16.703 33.875 1 97.94 176 GLU A CA 1
ATOM 1399 C C . GLU A 1 176 ? -2.139 16.719 32.531 1 97.94 176 GLU A C 1
ATOM 1401 O O . GLU A 1 176 ? -1.071 16.109 32.375 1 97.94 176 GLU A O 1
ATOM 1406 N N . THR A 1 177 ? -2.738 17.391 31.547 1 98.25 177 THR A N 1
ATOM 1407 C CA . THR A 1 177 ? -2.176 17.484 30.203 1 98.25 177 THR A CA 1
ATOM 1408 C C . THR A 1 177 ? -1.333 18.75 30.062 1 98.25 177 THR A C 1
ATOM 1410 O O . THR A 1 177 ? -1.65 19.781 30.656 1 98.25 177 THR A O 1
ATOM 1413 N N . PHE A 1 178 ? -0.252 18.609 29.297 1 98.69 178 PHE A N 1
ATOM 1414 C CA . PHE A 1 178 ? 0.567 19.797 29.078 1 98.69 178 PHE A CA 1
ATOM 1415 C C . PHE A 1 178 ? 1.321 19.703 27.766 1 98.69 178 PHE A C 1
ATOM 1417 O O . PHE A 1 178 ? 1.726 18.609 27.359 1 98.69 178 PHE A O 1
ATOM 1424 N N . ILE A 1 179 ? 1.429 20.75 27.078 1 98.81 179 ILE A N 1
ATOM 1425 C CA . ILE A 1 179 ? 2.324 21.031 25.953 1 98.81 179 ILE A CA 1
ATOM 1426 C C . ILE A 1 179 ? 3.129 22.297 26.266 1 98.81 179 ILE A C 1
ATOM 1428 O O . ILE A 1 179 ? 2.59 23.406 26.25 1 98.81 179 ILE A O 1
ATOM 1432 N N . ILE A 1 180 ? 4.414 22.141 26.562 1 98.94 180 ILE A N 1
ATOM 1433 C CA . ILE A 1 180 ? 5.184 23.297 27.016 1 98.94 180 ILE A CA 1
ATOM 1434 C C . ILE A 1 180 ? 6.402 23.484 26.125 1 98.94 180 ILE A C 1
ATOM 1436 O O . ILE A 1 180 ? 7.199 22.562 25.938 1 98.94 180 ILE A O 1
ATOM 1440 N N . ILE A 1 181 ? 6.539 24.672 25.625 1 98.81 181 ILE A N 1
ATOM 1441 C CA . ILE A 1 181 ? 7.672 25.031 24.781 1 98.81 181 ILE A CA 1
ATOM 1442 C C . ILE A 1 181 ? 8.664 25.875 25.594 1 98.81 181 ILE A C 1
ATOM 1444 O O . ILE A 1 181 ? 8.273 26.844 26.25 1 98.81 181 ILE A O 1
ATOM 1448 N N . ASN A 1 182 ? 9.867 25.484 25.609 1 98.88 182 ASN A N 1
ATOM 1449 C CA . ASN A 1 182 ? 10.969 26.25 26.188 1 98.88 182 ASN A CA 1
ATOM 1450 C C . ASN A 1 182 ? 11.984 26.656 25.125 1 98.88 182 ASN A C 1
ATOM 1452 O O . ASN A 1 182 ? 12.812 25.844 24.719 1 98.88 182 ASN A O 1
ATOM 1456 N N . PHE A 1 183 ? 11.977 27.922 24.75 1 98.62 183 PHE A N 1
ATOM 1457 C CA . PHE A 1 183 ? 12.836 28.391 23.672 1 98.62 183 PHE A CA 1
ATOM 1458 C C . PHE A 1 183 ? 14.289 28.438 24.109 1 98.62 183 PHE A C 1
ATOM 1460 O O . PHE A 1 183 ? 15.195 28.141 23.328 1 98.62 183 PHE A O 1
ATOM 1467 N N . ALA A 1 184 ? 14.547 28.766 25.328 1 98.25 184 ALA A N 1
ATOM 1468 C CA . ALA A 1 184 ? 15.914 28.859 25.844 1 98.25 184 ALA A CA 1
ATOM 1469 C C . ALA A 1 184 ? 16.594 27.484 25.828 1 98.25 184 ALA A C 1
ATOM 1471 O O . ALA A 1 184 ? 17.766 27.375 25.453 1 98.25 184 ALA A O 1
ATOM 1472 N N . LYS A 1 185 ? 15.875 26.469 26.203 1 98.25 185 LYS A N 1
ATOM 1473 C CA . LYS A 1 185 ? 16.422 25.125 26.297 1 98.25 185 LYS A CA 1
ATOM 1474 C C . LYS A 1 185 ? 16.234 24.375 24.984 1 98.25 185 LYS A C 1
ATOM 1476 O O . LYS A 1 185 ? 16.766 23.266 24.812 1 98.25 185 LYS A O 1
ATOM 1481 N N . ARG A 1 186 ? 15.469 24.969 24.062 1 98.44 186 ARG A N 1
ATOM 1482 C CA . ARG A 1 186 ? 15.148 24.359 22.781 1 98.44 186 ARG A CA 1
ATOM 1483 C C . ARG A 1 186 ? 14.5 23 22.984 1 98.44 186 ARG A C 1
ATOM 1485 O O . ARG A 1 186 ? 14.938 22 22.391 1 98.44 186 ARG A O 1
ATOM 1492 N N . LEU A 1 187 ? 13.438 23.047 23.812 1 98.69 187 LEU A N 1
ATOM 1493 C CA . LEU A 1 187 ? 12.75 21.828 24.219 1 98.69 187 LEU A CA 1
ATOM 1494 C C . LEU A 1 187 ? 11.234 22.016 24.172 1 98.69 187 LEU A C 1
ATOM 1496 O O . LEU A 1 187 ? 10.727 23.078 24.562 1 98.69 187 LEU A O 1
ATOM 1500 N N . VAL A 1 188 ? 10.555 21.062 23.656 1 98.88 188 VAL A N 1
ATOM 1501 C CA . VAL A 1 188 ? 9.109 20.906 23.844 1 98.88 188 VAL A CA 1
ATOM 1502 C C . VAL A 1 188 ? 8.82 19.625 24.625 1 98.88 188 VAL A C 1
ATOM 1504 O O . VAL A 1 188 ? 9.344 18.562 24.281 1 98.88 188 VAL A O 1
ATOM 1507 N N . ILE A 1 189 ? 8.039 19.688 25.672 1 98.94 189 ILE A N 1
ATOM 1508 C CA . ILE A 1 189 ? 7.613 18.484 26.391 1 98.94 189 ILE A CA 1
ATOM 1509 C C . ILE A 1 189 ? 6.094 18.344 26.312 1 98.94 189 ILE A C 1
ATOM 1511 O O . ILE A 1 189 ? 5.363 19.344 26.406 1 98.94 189 ILE A O 1
ATOM 1515 N N . ILE A 1 190 ? 5.621 17.234 25.984 1 98.88 190 ILE A N 1
ATOM 1516 C CA . ILE A 1 190 ? 4.207 16.906 25.828 1 98.88 190 ILE A CA 1
ATOM 1517 C C . ILE A 1 190 ? 3.861 15.727 26.734 1 98.88 190 ILE A C 1
ATOM 1519 O O . ILE A 1 190 ? 4.543 14.703 26.703 1 98.88 190 ILE A O 1
ATOM 1523 N N . GLY A 1 191 ? 2.799 15.867 27.547 1 98.81 191 GLY A N 1
ATOM 1524 C CA . GLY A 1 191 ? 2.305 14.797 28.406 1 98.81 191 GLY A CA 1
ATOM 1525 C C . GLY A 1 191 ? 0.803 14.844 28.609 1 98.81 191 GLY A C 1
ATOM 1526 O O . GLY A 1 191 ? 0.183 15.898 28.453 1 98.81 191 GLY A O 1
ATOM 1527 N N . GLY A 1 192 ? 0.218 13.672 28.844 1 98.25 192 GLY A N 1
ATOM 1528 C CA . GLY A 1 192 ? -1.189 13.602 29.203 1 98.25 192 GLY A CA 1
ATOM 1529 C C . GLY A 1 192 ? -2.111 13.609 28 1 98.25 192 GLY A C 1
ATOM 1530 O O . GLY A 1 192 ? -3.328 13.742 28.141 1 98.25 192 GLY A O 1
ATOM 1531 N N . THR A 1 193 ? -1.613 13.539 26.781 1 97.81 193 THR A N 1
ATOM 1532 C CA . THR A 1 193 ? -2.416 13.461 25.562 1 97.81 193 THR A CA 1
ATOM 1533 C C . THR A 1 193 ? -1.735 12.586 24.516 1 97.81 193 THR A C 1
ATOM 1535 O O . THR A 1 193 ? -0.508 12.594 24.391 1 97.81 193 THR A O 1
ATOM 1538 N N . SER A 1 194 ? -2.574 11.836 23.781 1 98 194 SER A N 1
ATOM 1539 C CA . SER A 1 194 ? -2.062 10.992 22.719 1 98 194 SER A CA 1
ATOM 1540 C C . SER A 1 194 ? -2.342 11.594 21.344 1 98 194 SER A C 1
ATOM 1542 O O . SER A 1 194 ? -2.076 10.969 20.312 1 98 194 SER A O 1
ATOM 1544 N N . TYR A 1 195 ? -2.924 12.828 21.359 1 97.56 195 TYR A N 1
ATOM 1545 C CA . TYR A 1 195 ? -3.201 13.469 20.078 1 97.56 195 TYR A CA 1
ATOM 1546 C C . TYR A 1 195 ? -1.907 13.852 19.359 1 97.56 195 TYR A C 1
ATOM 1548 O O . TYR A 1 195 ? -1.147 14.688 19.859 1 97.56 195 TYR A O 1
ATOM 1556 N N . ALA A 1 196 ? -1.662 13.281 18.203 1 98.19 196 ALA A N 1
ATOM 1557 C CA . ALA A 1 196 ? -0.357 13.375 17.547 1 98.19 196 ALA A CA 1
ATOM 1558 C C . ALA A 1 196 ? -0.13 14.773 16.984 1 98.19 196 ALA A C 1
ATOM 1560 O O . ALA A 1 196 ? 1.014 15.203 16.828 1 98.19 196 ALA A O 1
ATOM 1561 N N . GLY A 1 197 ? -1.19 15.5 16.719 1 97.56 197 GLY A N 1
ATOM 1562 C CA . GLY A 1 197 ? -1.081 16.859 16.188 1 97.56 197 GLY A CA 1
ATOM 1563 C C . GLY A 1 197 ? -0.27 17.781 17.078 1 97.56 197 GLY A C 1
ATOM 1564 O O . GLY A 1 197 ? 0.279 18.781 16.594 1 97.56 197 GLY A O 1
ATOM 1565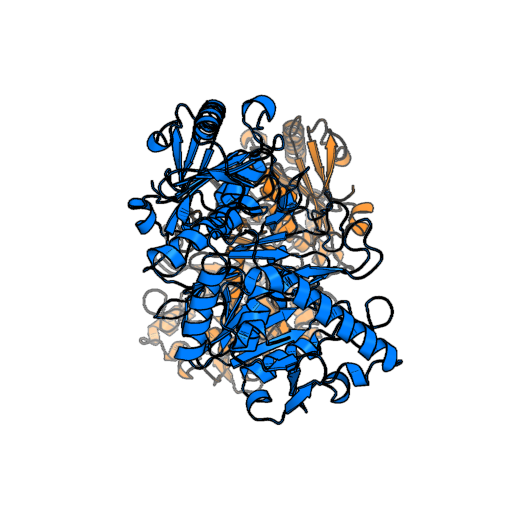 N N . GLU A 1 198 ? -0.177 17.438 18.359 1 98.19 198 GLU A N 1
ATOM 1566 C CA . GLU A 1 198 ? 0.604 18.266 19.281 1 98.19 198 GLU A CA 1
ATOM 1567 C C . GLU A 1 198 ? 2.078 18.266 18.891 1 98.19 198 GLU A C 1
ATOM 1569 O O . GLU A 1 198 ? 2.766 19.281 19.062 1 98.19 198 GLU A O 1
ATOM 1574 N N . ILE A 1 199 ? 2.559 17.172 18.297 1 98.69 199 ILE A N 1
ATOM 1575 C CA . ILE A 1 199 ? 3.959 17.047 17.906 1 98.69 199 ILE A CA 1
ATOM 1576 C C . ILE A 1 199 ? 4.25 17.984 16.734 1 98.69 199 ILE A C 1
ATOM 1578 O O . ILE A 1 199 ? 5.137 18.844 16.828 1 98.69 199 ILE A O 1
ATOM 1582 N N . LYS A 1 200 ? 3.439 17.891 15.727 1 97.38 200 LYS A N 1
ATOM 1583 C CA . LYS A 1 200 ? 3.623 18.703 14.531 1 97.38 200 LYS A CA 1
ATOM 1584 C C . LYS A 1 200 ? 3.398 20.188 14.82 1 97.38 200 LYS A C 1
ATOM 1586 O O . LYS A 1 200 ? 4.18 21.031 14.391 1 97.38 200 LYS A O 1
ATOM 1591 N N . LYS A 1 201 ? 2.408 20.469 15.594 1 97.88 201 LYS A N 1
ATOM 1592 C CA . LYS A 1 201 ? 2.021 21.875 15.781 1 97.88 201 LYS A CA 1
ATOM 1593 C C . LYS A 1 201 ? 2.938 22.562 16.781 1 97.88 201 LYS A C 1
ATOM 1595 O O . LYS A 1 201 ? 3.096 23.781 16.734 1 97.88 201 LYS A O 1
ATOM 1600 N N . SER A 1 202 ? 3.582 21.828 17.656 1 98.56 202 SER A N 1
ATOM 1601 C CA . SER A 1 202 ? 4.609 22.406 18.516 1 98.56 202 SER A CA 1
ATOM 1602 C C . SER A 1 202 ? 5.789 22.922 17.688 1 98.56 202 SER A C 1
ATOM 1604 O O . SER A 1 202 ? 6.273 24.031 17.906 1 98.56 202 SER A O 1
ATOM 1606 N N . ILE A 1 203 ? 6.195 22.109 16.781 1 98.88 203 ILE A N 1
ATOM 1607 C CA . ILE A 1 203 ? 7.301 22.516 15.93 1 98.88 203 ILE A CA 1
ATOM 1608 C C . ILE A 1 203 ? 6.867 23.672 15.047 1 98.88 203 ILE A C 1
ATOM 1610 O O . ILE A 1 203 ? 7.656 24.578 14.773 1 98.88 203 ILE A O 1
ATOM 1614 N N . PHE A 1 204 ? 5.625 23.703 14.641 1 98.62 204 PHE A N 1
ATOM 1615 C CA . PHE A 1 204 ? 5.117 24.828 13.859 1 98.62 204 PHE A CA 1
ATOM 1616 C C . PHE A 1 204 ? 5.184 26.109 14.664 1 98.62 204 PHE A C 1
ATOM 1618 O O . PHE A 1 204 ? 5.559 27.156 14.133 1 98.62 204 PHE A O 1
ATOM 1625 N N . THR A 1 205 ? 4.836 26.031 15.906 1 98.62 205 THR A N 1
ATOM 1626 C CA . THR A 1 205 ? 4.945 27.203 16.781 1 98.62 205 THR A CA 1
ATOM 1627 C C . THR A 1 205 ? 6.395 27.656 16.891 1 98.62 205 THR A C 1
ATOM 1629 O O . THR A 1 205 ? 6.672 28.859 16.828 1 98.62 205 THR A O 1
ATOM 1632 N N . VAL A 1 206 ? 7.285 26.719 17.016 1 98.88 206 VAL A N 1
ATOM 1633 C CA . VAL A 1 206 ? 8.703 27.031 17.125 1 98.88 206 VAL A CA 1
ATOM 1634 C C . VAL A 1 206 ? 9.172 27.766 15.867 1 98.88 206 VAL A C 1
ATOM 1636 O O . VAL A 1 206 ? 9.875 28.781 15.953 1 98.88 206 VAL A O 1
ATOM 1639 N N . LEU A 1 207 ? 8.766 27.281 14.727 1 98.88 207 LEU A N 1
ATOM 1640 C CA . LEU A 1 207 ? 9.18 27.875 13.461 1 98.88 207 LEU A CA 1
ATOM 1641 C C . LEU A 1 207 ? 8.562 29.266 13.297 1 98.88 207 LEU A C 1
ATOM 1643 O O . LEU A 1 207 ? 9.18 30.156 12.719 1 98.88 207 LEU A O 1
ATOM 1647 N N . ASN A 1 208 ? 7.332 29.453 13.836 1 98.62 208 ASN A N 1
ATOM 1648 C CA . ASN A 1 208 ? 6.668 30.75 13.781 1 98.62 208 ASN A CA 1
ATOM 1649 C C . ASN A 1 208 ? 7.34 31.766 14.695 1 98.62 208 ASN A C 1
ATOM 1651 O O . ASN A 1 208 ? 7.098 32.969 14.586 1 98.62 208 ASN A O 1
ATOM 1655 N N . TYR A 1 209 ? 8.188 31.328 15.578 1 98.56 209 TYR A N 1
ATOM 1656 C CA . TYR A 1 209 ? 9.008 32.219 16.391 1 98.56 209 TYR A CA 1
ATOM 1657 C C . TYR A 1 209 ? 10.359 32.469 15.734 1 98.56 209 TYR A C 1
ATOM 1659 O O . TYR A 1 209 ? 10.75 33.594 15.516 1 98.56 209 TYR A O 1
ATOM 1667 N N . LEU A 1 210 ? 11.031 31.406 15.352 1 98.5 210 LEU A N 1
ATOM 1668 C CA . LEU A 1 210 ? 12.43 31.469 14.953 1 98.5 210 LEU A CA 1
ATOM 1669 C C . LEU A 1 210 ? 12.578 32.156 13.594 1 98.5 210 LEU A C 1
ATOM 1671 O O . LEU A 1 210 ? 13.422 33.031 13.414 1 98.5 210 LEU A O 1
ATOM 1675 N N . LEU A 1 211 ? 11.789 31.797 12.633 1 98.62 211 LEU A N 1
ATOM 1676 C CA . LEU A 1 211 ? 12.016 32.188 11.25 1 98.62 211 LEU A CA 1
ATOM 1677 C C . LEU A 1 211 ? 11.711 33.656 11.047 1 98.62 211 LEU A C 1
ATOM 1679 O O . LEU A 1 211 ? 12.547 34.406 10.539 1 98.62 211 LEU A O 1
ATOM 1683 N N . PRO A 1 212 ? 10.523 34.156 11.484 1 98.12 212 PRO A N 1
ATOM 1684 C CA . PRO A 1 212 ? 10.273 35.594 11.336 1 98.12 212 PRO A CA 1
ATOM 1685 C C . PRO A 1 212 ? 11.234 36.469 12.18 1 98.12 212 PRO A C 1
ATOM 1687 O O . PRO A 1 212 ? 11.68 37.5 11.727 1 98.12 212 PRO A O 1
ATOM 1690 N N . HIS A 1 213 ? 11.539 36 13.328 1 95.81 213 HIS A N 1
ATOM 1691 C CA . HIS A 1 213 ? 12.312 36.781 14.289 1 95.81 213 HIS A CA 1
ATOM 1692 C C . HIS A 1 213 ? 13.789 36.781 13.922 1 95.81 213 HIS A C 1
ATOM 1694 O O . HIS A 1 213 ? 14.422 37.844 13.93 1 95.81 213 HIS A O 1
ATOM 1700 N N . HIS A 1 214 ? 14.328 35.656 13.547 1 94.38 214 HIS A N 1
ATOM 1701 C CA . HIS A 1 214 ? 15.773 35.562 13.383 1 94.38 214 HIS A CA 1
ATOM 1702 C C . HIS A 1 214 ? 16.172 35.656 11.914 1 94.38 214 HIS A C 1
ATOM 1704 O O . HIS A 1 214 ? 17.281 36.062 11.594 1 94.38 214 HIS A O 1
ATOM 1710 N N . SER A 1 215 ? 15.273 35.281 10.992 1 96.12 215 SER A N 1
ATOM 1711 C CA . SER A 1 215 ? 15.688 35.156 9.594 1 96.12 215 SER A CA 1
ATOM 1712 C C . SER A 1 215 ? 14.805 36.031 8.688 1 96.12 215 SER A C 1
ATOM 1714 O O . SER A 1 215 ? 15.016 36.062 7.473 1 96.12 215 SER A O 1
ATOM 1716 N N . LYS A 1 216 ? 13.797 36.688 9.188 1 96.81 216 LYS A N 1
ATOM 1717 C CA . LYS A 1 216 ? 12.852 37.5 8.43 1 96.81 216 LYS A CA 1
ATOM 1718 C C . LYS A 1 216 ? 12.172 36.688 7.336 1 96.81 216 LYS A C 1
ATOM 1720 O O . LYS A 1 216 ? 12.008 37.156 6.211 1 96.81 216 LYS A O 1
ATOM 1725 N N . VAL A 1 217 ? 11.992 35.375 7.613 1 98.44 217 VAL A N 1
ATOM 1726 C CA . VAL A 1 217 ? 11.219 34.5 6.77 1 98.44 217 VAL A CA 1
ATOM 1727 C C . VAL A 1 217 ? 9.742 34.531 7.172 1 98.44 217 VAL A C 1
ATOM 1729 O O . VAL A 1 217 ? 9.422 34.5 8.359 1 98.44 217 VAL A O 1
ATOM 1732 N N . MET A 1 218 ? 8.852 34.719 6.211 1 98.5 218 MET A N 1
ATOM 1733 C CA . MET A 1 218 ? 7.418 34.688 6.48 1 98.5 218 MET A CA 1
ATOM 1734 C C . MET A 1 218 ? 6.918 33.281 6.688 1 98.5 218 MET A C 1
ATOM 1736 O O . MET A 1 218 ? 6.754 32.531 5.723 1 98.5 218 MET A O 1
ATOM 1740 N N . SER A 1 219 ? 6.672 32.844 7.93 1 98.44 219 SER A N 1
ATOM 1741 C CA . SER A 1 219 ? 6.051 31.562 8.219 1 98.44 219 SER A CA 1
ATOM 1742 C C . SER A 1 219 ? 4.543 31.625 8.016 1 98.44 219 SER A C 1
ATOM 1744 O O . SER A 1 219 ? 3.889 32.594 8.43 1 98.44 219 SER A O 1
ATOM 1746 N N . MET A 1 220 ? 3.971 30.609 7.359 1 98.38 220 MET A N 1
ATOM 1747 C CA . MET A 1 220 ? 2.578 30.672 6.93 1 98.38 220 MET A CA 1
ATOM 1748 C C . MET A 1 220 ? 1.847 29.375 7.238 1 98.38 220 MET A C 1
ATOM 1750 O O . MET A 1 220 ? 2.373 28.281 6.992 1 98.38 220 MET A O 1
ATOM 1754 N N . HIS A 1 221 ? 0.657 29.438 7.859 1 97.19 221 HIS A N 1
ATOM 1755 C CA . HIS A 1 221 ? -0.286 28.344 7.977 1 97.19 221 HIS A CA 1
ATOM 1756 C C . HIS A 1 221 ? -1.136 28.203 6.719 1 97.19 221 HIS A C 1
ATOM 1758 O O . HIS A 1 221 ? -2.289 28.641 6.691 1 97.19 221 HIS A O 1
ATOM 1764 N N . CYS A 1 222 ? -0.559 27.594 5.719 1 97.06 222 CYS A N 1
ATOM 1765 C CA . CYS A 1 222 ? -1.197 27.562 4.406 1 97.06 222 CYS A CA 1
ATOM 1766 C C . CYS A 1 222 ? -0.787 26.312 3.635 1 97.06 222 CYS A C 1
ATOM 1768 O O . CYS A 1 222 ? 0.152 25.609 4.027 1 97.06 222 CYS A O 1
ATOM 1770 N N . SER A 1 223 ? -1.551 25.984 2.67 1 96.69 223 SER A N 1
ATOM 1771 C CA . SER A 1 223 ? -1.097 25.062 1.632 1 96.69 223 SER A CA 1
ATOM 1772 C C . SER A 1 223 ? -0.483 25.828 0.455 1 96.69 223 SER A C 1
ATOM 1774 O O . SER A 1 223 ? -0.593 27.047 0.37 1 96.69 223 SER A O 1
ATOM 1776 N N . ALA A 1 224 ? 0.232 25.109 -0.381 1 97.56 224 ALA A N 1
ATOM 1777 C CA . ALA A 1 224 ? 0.834 25.703 -1.567 1 97.56 224 ALA A CA 1
ATOM 1778 C C . ALA A 1 224 ? 0.962 24.688 -2.695 1 97.56 224 ALA A C 1
ATOM 1780 O O . ALA A 1 224 ? 1.205 23.5 -2.447 1 97.56 224 ALA A O 1
ATOM 1781 N N . ASN A 1 225 ? 0.726 25.125 -3.873 1 97.38 225 ASN A N 1
ATOM 1782 C CA . ASN A 1 225 ? 0.934 24.312 -5.062 1 97.38 225 ASN A CA 1
ATOM 1783 C C . ASN A 1 225 ? 1.509 25.141 -6.215 1 97.38 225 ASN A C 1
ATOM 1785 O O . ASN A 1 225 ? 1.672 26.344 -6.094 1 97.38 225 ASN A O 1
ATOM 1789 N N . THR A 1 226 ? 1.976 24.469 -7.25 1 97.38 226 THR A N 1
ATOM 1790 C CA . THR A 1 226 ? 2.594 25.141 -8.391 1 97.38 226 THR A CA 1
ATOM 1791 C C . THR A 1 226 ? 2.031 24.609 -9.703 1 97.38 226 THR A C 1
ATOM 1793 O O . THR A 1 226 ? 1.748 23.406 -9.82 1 97.38 226 THR A O 1
ATOM 1796 N N . GLY A 1 227 ? 1.789 25.516 -10.641 1 94.94 227 GLY A N 1
ATOM 1797 C CA . GLY A 1 227 ? 1.355 25.109 -11.977 1 94.94 227 GLY A CA 1
ATOM 1798 C C . GLY A 1 227 ? 2.498 24.688 -12.867 1 94.94 227 GLY A C 1
ATOM 1799 O O . GLY A 1 227 ? 3.658 24.688 -12.453 1 94.94 227 GLY A O 1
ATOM 1800 N N . GLU A 1 228 ? 2.191 24.312 -14.055 1 91.31 228 GLU A N 1
ATOM 1801 C CA . GLU A 1 228 ? 3.158 23.797 -15.023 1 91.31 228 GLU A CA 1
ATOM 1802 C C . GLU A 1 228 ? 4.207 24.844 -15.367 1 91.31 228 GLU A C 1
ATOM 1804 O O . GLU A 1 228 ? 5.355 24.516 -15.664 1 91.31 228 GLU A O 1
ATOM 1809 N N . LYS A 1 229 ? 3.807 26.094 -15.32 1 91.31 229 LYS A N 1
ATOM 1810 C CA . LYS A 1 229 ? 4.707 27.188 -15.688 1 91.31 229 LYS A CA 1
ATOM 1811 C C . LYS A 1 229 ? 5.492 27.672 -14.477 1 91.31 229 LYS A C 1
ATOM 1813 O O . LYS A 1 229 ? 6.195 28.688 -14.562 1 91.31 229 LYS A O 1
ATOM 1818 N N . GLY A 1 230 ? 5.262 27.062 -13.328 1 93.81 230 GLY A N 1
ATOM 1819 C CA . GLY A 1 230 ? 5.984 27.438 -12.117 1 93.81 230 GLY A CA 1
ATOM 1820 C C . GLY A 1 230 ? 5.258 28.484 -11.297 1 93.81 230 GLY A C 1
ATOM 1821 O O . GLY A 1 230 ? 5.824 29.047 -10.352 1 93.81 230 GLY A O 1
ATOM 1822 N N . ASP A 1 231 ? 4.105 28.859 -11.68 1 95.31 231 ASP A N 1
ATOM 1823 C CA . ASP A 1 231 ? 3.312 29.828 -10.93 1 95.31 231 ASP A CA 1
ATOM 1824 C C . ASP A 1 231 ? 2.826 29.219 -9.609 1 95.31 231 ASP A C 1
ATOM 1826 O O . ASP A 1 231 ? 2.029 28.281 -9.609 1 95.31 231 ASP A O 1
ATOM 1830 N N . VAL A 1 232 ? 3.244 29.812 -8.523 1 97.94 232 VAL A N 1
ATOM 1831 C CA . VAL A 1 232 ? 2.967 29.297 -7.184 1 97.94 232 VAL A CA 1
ATOM 1832 C C . VAL A 1 232 ? 1.733 30 -6.613 1 97.94 232 VAL A C 1
ATOM 1834 O O . VAL A 1 232 ? 1.532 31.188 -6.828 1 97.94 232 VAL A O 1
ATOM 1837 N N . ALA A 1 233 ? 0.91 29.219 -5.996 1 97.88 233 ALA A N 1
ATOM 1838 C CA . ALA A 1 233 ? -0.234 29.75 -5.254 1 97.88 233 ALA A CA 1
ATOM 1839 C C . ALA A 1 233 ? -0.198 29.297 -3.797 1 97.88 233 ALA A C 1
ATOM 1841 O O . ALA A 1 233 ? 0.157 28.156 -3.504 1 97.88 233 ALA A O 1
ATOM 1842 N N . VAL A 1 234 ? -0.557 30.234 -2.928 1 97.69 234 VAL A N 1
ATOM 1843 C CA . VAL A 1 234 ? -0.66 29.969 -1.497 1 97.69 234 VAL A CA 1
ATOM 1844 C C . VAL A 1 234 ? -2.119 30.047 -1.058 1 97.69 234 VAL A C 1
ATOM 1846 O O . VAL A 1 234 ? -2.848 30.953 -1.479 1 97.69 234 VAL A O 1
ATOM 1849 N N . PHE A 1 235 ? -2.506 29.078 -0.22 1 97.38 235 PHE A N 1
ATOM 1850 C CA . PHE A 1 235 ? -3.879 29.031 0.271 1 97.38 235 PHE A CA 1
ATOM 1851 C C . PHE A 1 235 ? -3.916 29.156 1.789 1 97.38 235 PHE A C 1
ATOM 1853 O O . PHE A 1 235 ? -3.588 28.203 2.5 1 97.38 235 PHE A O 1
ATOM 1860 N N . PHE A 1 236 ? -4.324 30.297 2.281 1 97.06 236 PHE A N 1
ATOM 1861 C CA . PHE A 1 236 ? -4.609 30.453 3.705 1 97.06 236 PHE A CA 1
ATOM 1862 C C . PHE A 1 236 ? -6.012 29.953 4.035 1 97.06 236 PHE A C 1
ATOM 1864 O O . PHE A 1 236 ? -6.941 30.141 3.246 1 97.06 236 PHE A O 1
ATOM 1871 N N . GLY A 1 237 ? -6.133 29.344 5.16 1 92.62 237 GLY A N 1
ATOM 1872 C CA . GLY A 1 237 ? -7.445 28.875 5.59 1 92.62 237 GLY A CA 1
ATOM 1873 C C . GLY A 1 237 ? -7.398 28 6.832 1 92.62 237 GLY A C 1
ATOM 1874 O O . GLY A 1 237 ? -6.391 27.344 7.094 1 92.62 237 GLY A O 1
ATOM 1875 N N . LEU A 1 238 ? -8.477 28.094 7.531 1 88.81 238 LEU A N 1
ATOM 1876 C CA . LEU A 1 238 ? -8.594 27.266 8.719 1 88.81 238 LEU A CA 1
ATOM 1877 C C . LEU A 1 238 ? -9.156 25.891 8.367 1 88.81 238 LEU A C 1
ATOM 1879 O O . LEU A 1 238 ? -9.461 25.609 7.207 1 88.81 238 LEU A O 1
ATOM 1883 N N . SER A 1 239 ? -9.125 25.016 9.344 1 82.12 239 SER A N 1
ATOM 1884 C CA . SER A 1 239 ? -9.633 23.672 9.117 1 82.12 239 SER A CA 1
ATOM 1885 C C . SER A 1 239 ? -11.07 23.703 8.609 1 82.12 239 SER A C 1
ATOM 1887 O O . SER A 1 239 ? -11.906 24.422 9.141 1 82.12 239 SER A O 1
ATOM 1889 N N . GLY A 1 240 ? -11.336 23.016 7.488 1 77.75 240 GLY A N 1
ATOM 1890 C CA . GLY A 1 240 ? -12.695 22.891 6.98 1 77.75 240 GLY A CA 1
ATOM 1891 C C . GLY A 1 240 ? -13.016 23.906 5.898 1 77.75 240 GLY A C 1
ATOM 1892 O O . GLY A 1 240 ? -14.125 23.906 5.352 1 77.75 240 GLY A O 1
ATOM 1893 N N . THR A 1 241 ? -12.078 24.719 5.562 1 85.69 241 THR A N 1
ATOM 1894 C CA . THR A 1 241 ? -12.336 25.75 4.566 1 85.69 241 THR A CA 1
ATOM 1895 C C . THR A 1 241 ? -11.969 25.266 3.17 1 85.69 241 THR A C 1
ATOM 1897 O O . THR A 1 241 ? -12.18 25.969 2.184 1 85.69 241 THR A O 1
ATOM 1900 N N . GLY A 1 242 ? -11.383 24.047 3.092 1 80.25 242 GLY A N 1
ATOM 1901 C CA . GLY A 1 242 ? -11.141 23.469 1.781 1 80.25 242 GLY A CA 1
ATOM 1902 C C . GLY A 1 242 ? -9.695 23.594 1.324 1 80.25 242 GLY A C 1
ATOM 1903 O O . GLY A 1 242 ? -9.398 23.422 0.141 1 80.25 242 GLY A O 1
ATOM 1904 N N . LYS A 1 243 ? -8.742 23.859 2.238 1 85 243 LYS A N 1
ATOM 1905 C CA . LYS A 1 243 ? -7.328 24.031 1.898 1 85 243 LYS A CA 1
ATOM 1906 C C . LYS A 1 243 ? -6.801 22.812 1.144 1 85 243 LYS A C 1
ATOM 1908 O O . LYS A 1 243 ? -6.285 22.938 0.031 1 85 243 LYS A O 1
ATOM 1913 N N . THR A 1 244 ? -6.973 21.688 1.749 1 79.06 244 THR A N 1
ATOM 1914 C CA . THR A 1 244 ? -6.441 20.453 1.185 1 79.06 244 THR A CA 1
ATOM 1915 C C . THR A 1 244 ? -7.121 20.125 -0.14 1 79.06 244 THR A C 1
ATOM 1917 O O . THR A 1 244 ? -6.457 19.766 -1.116 1 79.06 244 THR A O 1
ATOM 1920 N N . THR A 1 245 ? -8.398 20.312 -0.248 1 77.5 245 THR A N 1
ATOM 1921 C CA . THR A 1 245 ? -9.195 19.969 -1.423 1 77.5 245 THR A CA 1
ATOM 1922 C C . THR A 1 245 ? -8.836 20.859 -2.602 1 77.5 245 THR A C 1
ATOM 1924 O O . THR A 1 245 ? -8.68 20.391 -3.729 1 77.5 245 THR A O 1
ATOM 1927 N N . LEU A 1 246 ? -8.664 22.109 -2.334 1 84.12 246 LEU A N 1
ATOM 1928 C CA . LEU A 1 246 ? -8.477 23.078 -3.418 1 84.12 246 LEU A CA 1
ATOM 1929 C C . LEU A 1 246 ? -7.008 23.172 -3.814 1 84.12 246 LEU A C 1
ATOM 1931 O O . LEU A 1 246 ? -6.691 23.562 -4.941 1 84.12 246 LEU A O 1
ATOM 1935 N N . SER A 1 247 ? -6.121 22.797 -2.871 1 86.88 247 SER A N 1
ATOM 1936 C CA . SER A 1 247 ? -4.699 22.844 -3.189 1 86.88 247 SER A CA 1
ATOM 1937 C C . SER A 1 247 ? -4.25 21.562 -3.898 1 86.88 247 SER A C 1
ATOM 1939 O O . SER A 1 247 ? -3.223 21.562 -4.582 1 86.88 247 SER A O 1
ATOM 1941 N N . ALA A 1 248 ? -4.934 20.5 -3.697 1 79.31 248 ALA A N 1
ATOM 1942 C CA . ALA A 1 248 ? -4.625 19.25 -4.367 1 79.31 248 ALA A CA 1
ATOM 1943 C C . ALA A 1 248 ? -5.352 19.141 -5.703 1 79.31 248 ALA A C 1
ATOM 1945 O O . ALA A 1 248 ? -6.16 18.234 -5.91 1 79.31 248 ALA A O 1
ATOM 1946 N N . ALA A 1 249 ? -5.035 20.016 -6.598 1 78.88 249 ALA A N 1
ATOM 1947 C CA . ALA A 1 249 ? -5.633 20.031 -7.93 1 78.88 249 ALA A CA 1
ATOM 1948 C C . ALA A 1 249 ? -4.84 19.141 -8.898 1 78.88 249 ALA A C 1
ATOM 1950 O O . ALA A 1 249 ? -3.607 19.125 -8.852 1 78.88 249 ALA A O 1
ATOM 1951 N N . PRO A 1 250 ? -5.523 18.406 -9.781 1 78.62 250 PRO A N 1
ATOM 1952 C CA . PRO A 1 250 ? -4.844 17.484 -10.688 1 78.62 250 PRO A CA 1
ATOM 1953 C C . PRO A 1 250 ? -3.879 18.188 -11.641 1 78.62 250 PRO A C 1
ATOM 1955 O O . PRO A 1 250 ? -2.898 17.594 -12.086 1 78.62 250 PRO A O 1
ATOM 1958 N N . ASN A 1 251 ? -4.125 19.359 -11.906 1 87.06 251 ASN A N 1
ATOM 1959 C CA . ASN A 1 251 ? -3.301 20.062 -12.891 1 87.06 251 ASN A CA 1
ATOM 1960 C C . ASN A 1 251 ? -2.193 20.875 -12.219 1 87.06 251 ASN A C 1
ATOM 1962 O O . ASN A 1 251 ? -1.498 21.641 -12.883 1 87.06 251 ASN A O 1
ATOM 1966 N N . ARG A 1 252 ? -2.061 20.797 -10.906 1 93.81 252 ARG A N 1
ATOM 1967 C CA . ARG A 1 252 ? -1.013 21.5 -10.164 1 93.81 252 ARG A CA 1
ATOM 1968 C C . ARG A 1 252 ? -0.284 20.547 -9.219 1 93.81 252 ARG A C 1
ATOM 1970 O O . ARG A 1 252 ? -0.866 19.562 -8.742 1 93.81 252 ARG A O 1
ATOM 1977 N N . SER A 1 253 ? 0.989 20.766 -9.016 1 96.56 253 SER A N 1
ATOM 1978 C CA . SER A 1 253 ? 1.792 19.938 -8.117 1 96.56 253 SER A CA 1
ATOM 1979 C C . SER A 1 253 ? 1.77 20.484 -6.691 1 96.56 253 SER A C 1
ATOM 1981 O O . SER A 1 253 ? 1.957 21.688 -6.48 1 96.56 253 SER A O 1
ATOM 1983 N N . LEU A 1 254 ? 1.535 19.672 -5.773 1 96.62 254 LEU A N 1
ATOM 1984 C CA . LEU A 1 254 ? 1.447 20.062 -4.371 1 96.62 254 LEU A CA 1
ATOM 1985 C C . LEU A 1 254 ? 2.836 20.297 -3.783 1 96.62 254 LEU A C 1
ATOM 1987 O O . LEU A 1 254 ? 3.707 19.422 -3.877 1 96.62 254 LEU A O 1
ATOM 1991 N N . ILE A 1 255 ? 3.076 21.422 -3.223 1 97.75 255 ILE A N 1
ATOM 1992 C CA . ILE A 1 255 ? 4.309 21.703 -2.492 1 97.75 255 ILE A CA 1
ATOM 1993 C C . ILE A 1 255 ? 4.168 21.234 -1.044 1 97.75 255 ILE A C 1
ATOM 1995 O O . ILE A 1 255 ? 5.074 20.609 -0.499 1 97.75 255 ILE A O 1
ATOM 1999 N N . GLY A 1 256 ? 3.037 21.578 -0.44 1 96.56 256 GLY A N 1
ATOM 2000 C CA . GLY A 1 256 ? 2.66 21.188 0.906 1 96.56 256 GLY A CA 1
ATOM 2001 C C . GLY A 1 256 ? 1.22 21.516 1.245 1 96.56 256 GLY A C 1
ATOM 2002 O O . GLY A 1 256 ? 0.594 22.344 0.574 1 96.56 256 GLY A O 1
ATOM 2003 N N . ASP A 1 257 ? 0.769 20.969 2.365 1 93.62 257 ASP A N 1
ATOM 2004 C CA . ASP A 1 257 ? -0.677 21.078 2.531 1 93.62 257 ASP A CA 1
ATOM 2005 C C . ASP A 1 257 ? -1.024 21.922 3.752 1 93.62 257 ASP A C 1
ATOM 2007 O O . ASP A 1 257 ? -2.193 22.234 3.982 1 93.62 257 ASP A O 1
ATOM 2011 N N . ASP A 1 258 ? 0.049 22.438 4.539 1 95.19 258 ASP A N 1
ATOM 2012 C CA . ASP A 1 258 ? -0.433 23.047 5.773 1 95.19 258 ASP A CA 1
ATOM 2013 C C . ASP A 1 258 ? 0.526 24.141 6.266 1 95.19 258 ASP A C 1
ATOM 2015 O O . ASP A 1 258 ? 0.1 25.125 6.855 1 95.19 258 ASP A O 1
ATOM 2019 N N . GLU A 1 259 ? 1.834 24 6.199 1 97.75 259 GLU A N 1
ATOM 2020 C CA . GLU A 1 259 ? 2.816 24.891 6.816 1 97.75 259 GLU A CA 1
ATOM 2021 C C . GLU A 1 259 ? 3.938 25.234 5.844 1 97.75 259 GLU A C 1
ATOM 2023 O O . GLU A 1 259 ? 4.586 24.344 5.293 1 97.75 259 GLU A O 1
ATOM 2028 N N . HIS A 1 260 ? 4.234 26.562 5.652 1 98.56 260 HIS A N 1
ATOM 2029 C CA . HIS A 1 260 ? 5.258 26.953 4.695 1 98.56 260 HIS A CA 1
ATOM 2030 C C . HIS A 1 260 ? 6.039 28.172 5.203 1 98.56 260 HIS A C 1
ATOM 2032 O O . HIS A 1 260 ? 5.555 28.906 6.062 1 98.56 260 HIS A O 1
ATOM 2038 N N . GLY A 1 261 ? 7.238 28.297 4.664 1 98.81 261 GLY A N 1
ATOM 2039 C CA . GLY A 1 261 ? 8 29.531 4.723 1 98.81 261 GLY A CA 1
ATOM 2040 C C . GLY A 1 261 ? 8.125 30.219 3.381 1 98.81 261 GLY A C 1
ATOM 2041 O O . GLY A 1 261 ? 8.109 29.578 2.336 1 98.81 261 GLY A O 1
ATOM 2042 N N . TRP A 1 262 ? 8.141 31.547 3.41 1 98.81 262 TRP A N 1
ATOM 2043 C CA . TRP A 1 262 ? 8.391 32.375 2.238 1 98.81 262 TRP A CA 1
ATOM 2044 C C . TRP A 1 262 ? 9.617 33.25 2.455 1 98.81 262 TRP A C 1
ATOM 2046 O O . TRP A 1 262 ? 9.562 34.25 3.197 1 98.81 262 TRP A O 1
ATOM 2056 N N . ASP A 1 263 ? 10.727 32.906 1.86 1 98.31 263 ASP A N 1
ATOM 2057 C CA . ASP A 1 263 ? 11.969 33.656 1.988 1 98.31 263 ASP A CA 1
ATOM 2058 C C . ASP A 1 263 ? 12.289 34.406 0.697 1 98.31 263 ASP A C 1
ATOM 2060 O O . ASP A 1 263 ? 11.383 34.75 -0.076 1 98.31 263 ASP A O 1
ATOM 2064 N N . ASP A 1 264 ? 13.5 34.781 0.468 1 97.19 264 ASP A N 1
ATOM 2065 C CA . ASP A 1 264 ? 13.883 35.625 -0.665 1 97.19 264 ASP A CA 1
ATOM 2066 C C . ASP A 1 264 ? 13.953 34.812 -1.953 1 97.19 264 ASP A C 1
ATOM 2068 O O . ASP A 1 264 ? 13.984 35.375 -3.049 1 97.19 264 ASP A O 1
ATOM 2072 N N . ASP A 1 265 ? 13.922 33.469 -1.801 1 97.69 265 ASP A N 1
ATOM 2073 C CA . ASP A 1 265 ? 14.031 32.594 -2.975 1 97.69 265 ASP A CA 1
ATOM 2074 C C . ASP A 1 265 ? 12.672 32.031 -3.369 1 97.69 265 ASP A C 1
ATOM 2076 O O . ASP A 1 265 ? 12.484 31.594 -4.5 1 97.69 265 ASP A O 1
ATOM 2080 N N . GLY A 1 266 ? 11.719 32.062 -2.461 1 98.38 266 GLY A N 1
ATOM 2081 C CA . GLY A 1 266 ? 10.398 31.516 -2.703 1 98.38 266 GLY A CA 1
ATOM 2082 C C . GLY A 1 266 ? 9.805 30.812 -1.491 1 98.38 266 GLY A C 1
ATOM 2083 O O . GLY A 1 266 ? 10.172 31.125 -0.354 1 98.38 266 GLY A O 1
ATOM 2084 N N . VAL A 1 267 ? 8.852 29.938 -1.798 1 98.69 267 VAL A N 1
ATOM 2085 C CA . VAL A 1 267 ? 8.172 29.25 -0.705 1 98.69 267 VAL A CA 1
ATOM 2086 C C . VAL A 1 267 ? 8.789 27.859 -0.5 1 98.69 267 VAL A C 1
ATOM 2088 O O . VAL A 1 267 ? 9.344 27.281 -1.434 1 98.69 267 VAL A O 1
ATOM 2091 N N . PHE A 1 268 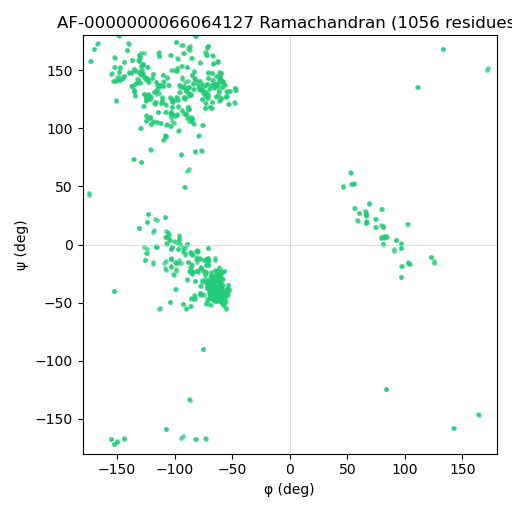? 8.734 27.359 0.732 1 98.88 268 PHE A N 1
ATOM 2092 C CA . PHE A 1 268 ? 9.188 26 1.033 1 98.88 268 PHE A CA 1
ATOM 2093 C C . PHE A 1 268 ? 8.312 25.359 2.109 1 98.88 268 PHE A C 1
ATOM 2095 O O . PHE A 1 268 ? 7.836 26.047 3.016 1 98.88 268 PHE A O 1
ATOM 2102 N N . ASN A 1 269 ? 8.125 24.094 1.969 1 98.75 269 ASN A N 1
ATOM 2103 C CA . ASN A 1 269 ? 7.312 23.297 2.881 1 98.75 269 ASN A CA 1
ATOM 2104 C C . ASN A 1 269 ? 8.047 23.016 4.188 1 98.75 269 ASN A C 1
ATOM 2106 O O . ASN A 1 269 ? 9.234 22.688 4.176 1 98.75 269 ASN A O 1
ATOM 2110 N N . PHE A 1 270 ? 7.348 23.219 5.324 1 98.81 270 PHE A N 1
ATOM 2111 C CA . PHE A 1 270 ? 7.945 22.891 6.609 1 98.81 270 PHE A CA 1
ATOM 2112 C C . PHE A 1 270 ? 7.918 21.391 6.848 1 98.81 270 PHE A C 1
ATOM 2114 O O . PHE A 1 270 ? 8.695 20.859 7.648 1 98.81 270 PHE A O 1
ATOM 2121 N N . GLU A 1 271 ? 7.043 20.672 6.137 1 98.38 271 GLU A N 1
ATOM 2122 C CA . GLU A 1 271 ? 6.707 19.297 6.5 1 98.38 271 GLU A CA 1
ATOM 2123 C C . GLU A 1 271 ? 7.188 18.312 5.438 1 98.38 271 GLU A C 1
ATOM 2125 O O . GLU A 1 271 ? 7.586 18.719 4.344 1 98.38 271 GLU A O 1
ATOM 2130 N N . GLY A 1 272 ? 7.191 17.047 5.852 1 98.06 272 GLY A N 1
ATOM 2131 C CA . GLY A 1 272 ? 7.484 15.953 4.949 1 98.06 272 GLY A CA 1
ATOM 2132 C C . GLY A 1 272 ? 6.258 15.125 4.598 1 98.06 272 GLY A C 1
ATOM 2133 O O . GLY A 1 272 ? 6.348 14.164 3.826 1 98.06 272 GLY A O 1
ATOM 2134 N N . GLY A 1 273 ? 5.141 15.562 5.156 1 97.38 273 GLY A N 1
ATOM 2135 C CA . GLY A 1 273 ? 3.91 14.82 4.941 1 97.38 273 GLY A CA 1
ATOM 2136 C C . GLY A 1 273 ? 2.664 15.672 5.09 1 97.38 273 GLY A C 1
ATOM 2137 O O . GLY A 1 273 ? 2.721 16.891 4.941 1 97.38 273 GLY A O 1
ATOM 2138 N N . CYS A 1 274 ? 1.504 15.039 5.164 1 95.69 274 CYS A N 1
ATOM 2139 C CA . CYS A 1 274 ? 0.204 15.688 5.281 1 95.69 274 CYS A CA 1
ATOM 2140 C C . CYS A 1 274 ? -0.594 15.109 6.441 1 95.69 274 CYS A C 1
ATOM 2142 O O . CYS A 1 274 ? -0.375 13.961 6.84 1 95.69 274 CYS A O 1
ATOM 2144 N N . TYR A 1 275 ? -1.396 15.797 7.039 1 94.88 275 TYR A N 1
ATOM 2145 C CA . TYR A 1 275 ? -2.25 15.461 8.172 1 94.88 275 TYR A CA 1
ATOM 2146 C C . TYR A 1 275 ? -3.699 15.852 7.898 1 94.88 275 TYR A C 1
ATOM 2148 O O . TYR A 1 275 ? -4.254 16.719 8.57 1 94.88 275 TYR A O 1
ATOM 2156 N N . ALA A 1 276 ? -4.418 15.219 7.051 1 92.62 276 ALA A N 1
ATOM 2157 C CA . ALA A 1 276 ? -5.703 15.602 6.469 1 92.62 276 ALA A CA 1
ATOM 2158 C C . ALA A 1 276 ? -6.855 15.211 7.391 1 92.62 276 ALA A C 1
ATOM 2160 O O . ALA A 1 276 ? -6.836 14.141 8 1 92.62 276 ALA A O 1
ATOM 2161 N N . LYS A 1 277 ? -7.84 16.094 7.52 1 90.56 277 LYS A N 1
ATOM 2162 C CA . LYS A 1 277 ? -9.133 15.703 8.086 1 90.56 277 LYS A CA 1
ATOM 2163 C C . LYS A 1 277 ? -9.922 14.836 7.113 1 90.56 277 LYS A C 1
ATOM 2165 O O . LYS A 1 277 ? -10.102 15.195 5.949 1 90.56 277 LYS A O 1
ATOM 2170 N N . ILE A 1 278 ? -10.453 13.688 7.641 1 92.94 278 ILE A N 1
ATOM 2171 C CA . ILE A 1 278 ? -10.922 12.758 6.621 1 92.94 278 ILE A CA 1
ATOM 2172 C C . ILE A 1 278 ? -12.336 12.297 6.957 1 92.94 278 ILE A C 1
ATOM 2174 O O . ILE A 1 278 ? -12.812 11.289 6.422 1 92.94 278 ILE A O 1
ATOM 2178 N N . ILE A 1 279 ? -13 12.992 7.883 1 91.5 279 ILE A N 1
ATOM 2179 C CA . ILE A 1 279 ? -14.391 12.656 8.141 1 91.5 279 ILE A CA 1
ATOM 2180 C C . ILE A 1 279 ? -15.219 12.883 6.879 1 91.5 279 ILE A C 1
ATOM 2182 O O . ILE A 1 279 ? -15.078 13.914 6.211 1 91.5 279 ILE A O 1
ATOM 2186 N N . ASN A 1 280 ? -16 11.93 6.457 1 90.25 280 ASN A N 1
ATOM 2187 C CA . ASN A 1 280 ? -16.906 11.969 5.316 1 90.25 280 ASN A CA 1
ATOM 2188 C C . ASN A 1 280 ? -16.156 12.094 4 1 90.25 280 ASN A C 1
ATOM 2190 O O . ASN A 1 280 ? -16.703 12.57 3.004 1 90.25 280 ASN A O 1
ATOM 2194 N N . LEU A 1 281 ? -14.93 11.75 4.035 1 91.31 281 LEU A N 1
ATOM 2195 C CA . LEU A 1 281 ? -14.133 11.703 2.812 1 91.31 281 LEU A CA 1
ATOM 2196 C C . LEU A 1 281 ? -14.695 10.664 1.842 1 91.31 281 LEU A C 1
ATOM 2198 O O . LEU A 1 281 ? -15.094 9.578 2.256 1 91.31 281 LEU A O 1
ATOM 2202 N N . SER A 1 282 ? -14.781 11.039 0.553 1 91 282 SER A N 1
ATOM 2203 C CA . SER A 1 282 ? -15.25 10.086 -0.449 1 91 282 SER A CA 1
ATOM 2204 C C . SER A 1 282 ? -14.289 10.008 -1.63 1 91 282 SER A C 1
ATOM 2206 O O . SER A 1 282 ? -13.57 10.961 -1.92 1 91 282 SER A O 1
ATOM 2208 N N . LYS A 1 283 ? -14.297 8.906 -2.273 1 91.62 283 LYS A N 1
ATOM 2209 C CA . LYS A 1 283 ? -13.477 8.672 -3.455 1 91.62 283 LYS A CA 1
ATOM 2210 C C . LYS A 1 283 ? -13.836 9.641 -4.578 1 91.62 283 LYS A C 1
ATOM 2212 O O . LYS A 1 283 ? -12.969 10.078 -5.332 1 91.62 283 LYS A O 1
ATOM 2217 N N . GLU A 1 284 ? -15.055 9.977 -4.727 1 86.81 284 GLU A N 1
ATOM 2218 C CA . GLU A 1 284 ? -15.555 10.836 -5.793 1 86.81 284 GLU A CA 1
ATOM 2219 C C . GLU A 1 284 ? -15.086 12.273 -5.617 1 86.81 284 GLU A C 1
ATOM 2221 O O . GLU A 1 284 ? -14.641 12.906 -6.574 1 86.81 284 GLU A O 1
ATOM 2226 N N . SER A 1 285 ? -15.109 12.789 -4.41 1 79.62 285 SER A N 1
ATOM 2227 C CA . SER A 1 285 ? -14.828 14.195 -4.16 1 79.62 285 SER A CA 1
ATOM 2228 C C . SER A 1 285 ? -13.328 14.453 -4.07 1 79.62 285 SER A C 1
ATOM 2230 O O . SER A 1 285 ? -12.828 15.461 -4.582 1 79.62 285 SER A O 1
ATOM 2232 N N . GLU A 1 286 ? -12.594 13.539 -3.346 1 86.69 286 GLU A N 1
ATOM 2233 C CA . GLU A 1 286 ? -11.164 13.703 -3.141 1 86.69 286 GLU A CA 1
ATOM 2234 C C . GLU A 1 286 ? -10.422 12.383 -3.346 1 86.69 286 GLU A C 1
ATOM 2236 O O . GLU A 1 286 ? -9.852 11.828 -2.402 1 86.69 286 GLU A O 1
ATOM 2241 N N . PRO A 1 287 ? -10.297 11.961 -4.602 1 89.81 287 PRO A N 1
ATOM 2242 C CA . PRO A 1 287 ? -9.773 10.625 -4.895 1 89.81 287 PRO A CA 1
ATOM 2243 C C . PRO A 1 287 ? -8.352 10.422 -4.379 1 89.81 287 PRO A C 1
ATOM 2245 O O . PRO A 1 287 ? -8.023 9.344 -3.871 1 89.81 287 PRO A O 1
ATOM 2248 N N . GLU A 1 288 ? -7.5 11.43 -4.445 1 90.62 288 GLU A N 1
ATOM 2249 C CA . GLU A 1 288 ? -6.102 11.266 -4.059 1 90.62 288 GLU A CA 1
ATOM 2250 C C . GLU A 1 288 ? -5.965 11.062 -2.553 1 90.62 288 GLU A C 1
ATOM 2252 O O . GLU A 1 288 ? -5.215 10.195 -2.102 1 90.62 288 GLU A O 1
ATOM 2257 N N . ILE A 1 289 ? -6.688 11.891 -1.8 1 91.94 289 ILE A N 1
ATOM 2258 C CA . ILE A 1 289 ? -6.625 11.766 -0.347 1 91.94 289 ILE A CA 1
ATOM 2259 C C . ILE A 1 289 ? -7.281 10.461 0.09 1 91.94 289 ILE A C 1
ATOM 2261 O O . ILE A 1 289 ? -6.785 9.781 0.995 1 91.94 289 ILE A O 1
ATOM 2265 N N . TYR A 1 290 ? -8.406 10.141 -0.576 1 95.12 290 TYR A N 1
ATOM 2266 C CA . TYR A 1 290 ? -9.109 8.898 -0.283 1 95.12 290 TYR A CA 1
ATOM 2267 C C . TYR A 1 290 ? -8.172 7.703 -0.414 1 95.12 290 TYR A C 1
ATOM 2269 O O . TYR A 1 290 ? -8.156 6.816 0.445 1 95.12 290 TYR A O 1
ATOM 2277 N N . GLU A 1 291 ? -7.344 7.652 -1.413 1 95.5 291 GLU A N 1
ATOM 2278 C CA . GLU A 1 291 ? -6.441 6.531 -1.657 1 95.5 291 GLU A CA 1
ATOM 2279 C C . GLU A 1 291 ? -5.387 6.422 -0.559 1 95.5 291 GLU A C 1
ATOM 2281 O O . GLU A 1 291 ? -4.922 5.32 -0.245 1 95.5 291 GLU A O 1
ATOM 2286 N N . THR A 1 292 ? -5.008 7.523 0.01 1 96.31 292 THR A N 1
ATOM 2287 C CA . THR A 1 292 ? -4 7.48 1.063 1 96.31 292 THR A CA 1
ATOM 2288 C C . THR A 1 292 ? -4.52 6.711 2.275 1 96.31 292 THR A C 1
ATOM 2290 O O . THR A 1 292 ? -3.736 6.141 3.037 1 96.31 292 THR A O 1
ATOM 2293 N N . THR A 1 293 ? -5.844 6.695 2.512 1 98.12 293 THR A N 1
ATOM 2294 C CA . THR A 1 293 ? -6.414 5.992 3.654 1 98.12 293 THR A CA 1
ATOM 2295 C C . THR A 1 293 ? -6.324 4.48 3.457 1 98.12 293 THR A C 1
ATOM 2297 O O . THR A 1 293 ? -6.672 3.709 4.355 1 98.12 293 THR A O 1
ATOM 2300 N N . ARG A 1 294 ? -5.84 4.066 2.34 1 97.06 294 ARG A N 1
ATOM 2301 C CA . ARG A 1 294 ? -5.75 2.662 1.954 1 97.06 294 ARG A CA 1
ATOM 2302 C C . ARG A 1 294 ? -4.312 2.275 1.623 1 97.06 294 ARG A C 1
ATOM 2304 O O . ARG A 1 294 ? -4.078 1.371 0.819 1 97.06 294 ARG A O 1
ATOM 2311 N N . LYS A 1 295 ? -3.381 2.943 2.166 1 98.06 295 LYS A N 1
ATOM 2312 C CA . LYS A 1 295 ? -1.977 2.699 1.851 1 98.06 295 LYS A CA 1
ATOM 2313 C C . LYS A 1 295 ? -1.169 2.422 3.115 1 98.06 295 LYS A C 1
ATOM 2315 O O . LYS A 1 295 ? -1.391 3.055 4.148 1 98.06 295 LYS A O 1
ATOM 2320 N N . PHE A 1 296 ? -0.202 1.508 3.029 1 98.56 296 PHE A N 1
ATOM 2321 C CA . PHE A 1 296 ? 0.804 1.288 4.062 1 98.56 296 PHE A CA 1
ATOM 2322 C C . PHE A 1 296 ? 1.598 2.562 4.324 1 98.56 296 PHE A C 1
ATOM 2324 O O . PHE A 1 296 ? 1.98 3.266 3.389 1 98.56 296 PHE A O 1
ATOM 2331 N N . GLY A 1 297 ? 1.811 2.867 5.551 1 98.69 297 GLY A N 1
ATOM 2332 C CA . GLY A 1 297 ? 2.525 4.07 5.949 1 98.69 297 GLY A CA 1
ATOM 2333 C C . GLY A 1 297 ? 1.61 5.164 6.469 1 98.69 297 GLY A C 1
ATOM 2334 O O . GLY A 1 297 ? 2.07 6.113 7.102 1 98.69 297 GLY A O 1
ATOM 2335 N N . THR A 1 298 ? 0.316 5.035 6.184 1 98.88 298 THR A N 1
ATOM 2336 C CA . THR A 1 298 ? -0.663 6.02 6.633 1 98.88 298 THR A CA 1
ATOM 2337 C C . THR A 1 298 ? -1.167 5.684 8.031 1 98.88 298 THR A C 1
ATOM 2339 O O . THR A 1 298 ? -1.425 4.516 8.344 1 98.88 298 THR A O 1
ATOM 2342 N N . ILE A 1 299 ? -1.261 6.633 8.891 1 98.94 299 ILE A N 1
ATOM 2343 C CA . ILE A 1 299 ? -1.914 6.527 10.188 1 98.94 299 ILE A CA 1
ATOM 2344 C C . ILE A 1 299 ? -3.33 7.094 10.102 1 98.94 299 ILE A C 1
ATOM 2346 O O . ILE A 1 299 ? -3.531 8.203 9.609 1 98.94 299 ILE A O 1
ATOM 2350 N N . LEU A 1 300 ? -4.277 6.371 10.5 1 98.81 300 LEU A N 1
ATOM 2351 C CA . LEU A 1 300 ? -5.664 6.801 10.641 1 98.81 300 LEU A CA 1
ATOM 2352 C C . LEU A 1 300 ? -6.02 7.035 12.102 1 98.81 300 LEU A C 1
ATOM 2354 O O . LEU A 1 300 ? -6.289 6.082 12.836 1 98.81 300 LEU A O 1
ATOM 2358 N N . GLU A 1 301 ? -6.051 8.258 12.484 1 98 301 GLU A N 1
ATOM 2359 C CA . GLU A 1 301 ? -6.281 8.633 13.883 1 98 301 GLU A CA 1
ATOM 2360 C C . GLU A 1 301 ? -7.773 8.773 14.172 1 98 301 GLU A C 1
ATOM 2362 O O . GLU A 1 301 ? -8.445 9.617 13.57 1 98 301 GLU A O 1
ATOM 2367 N N . ASN A 1 302 ? -8.297 7.973 15.078 1 97.75 302 ASN A N 1
ATOM 2368 C CA . ASN A 1 302 ? -9.672 8.016 15.586 1 97.75 302 ASN A CA 1
ATOM 2369 C C . ASN A 1 302 ? -10.68 7.688 14.492 1 97.75 302 ASN A C 1
ATOM 2371 O O . ASN A 1 302 ? -11.781 8.242 14.469 1 97.75 302 ASN A O 1
ATOM 2375 N N . VAL A 1 303 ? -10.312 6.914 13.531 1 98.12 303 VAL A N 1
ATOM 2376 C CA . VAL A 1 303 ? -11.195 6.426 12.477 1 98.12 303 VAL A CA 1
ATOM 2377 C C . VAL A 1 303 ? -11.82 5.098 12.898 1 98.12 303 VAL A C 1
ATOM 2379 O O . VAL A 1 303 ? -11.125 4.211 13.398 1 98.12 303 VAL A O 1
ATOM 2382 N N . ALA A 1 304 ? -13.094 5.012 12.711 1 97.94 304 ALA A N 1
ATOM 2383 C CA . ALA A 1 304 ? -13.781 3.771 13.062 1 97.94 304 ALA A CA 1
ATOM 2384 C C . ALA A 1 304 ? -13.32 2.621 12.172 1 97.94 304 ALA A C 1
ATOM 2386 O O . ALA A 1 304 ? -13.133 2.797 10.969 1 97.94 304 ALA A O 1
ATOM 2387 N N . ILE A 1 305 ? -13.125 1.461 12.781 1 97.88 305 ILE A N 1
ATOM 2388 C CA . ILE A 1 305 ? -12.664 0.271 12.07 1 97.88 305 ILE A CA 1
ATOM 2389 C C . ILE A 1 305 ? -13.492 -0.938 12.508 1 97.88 305 ILE A C 1
ATOM 2391 O O . ILE A 1 305 ? -13.797 -1.095 13.695 1 97.88 305 ILE A O 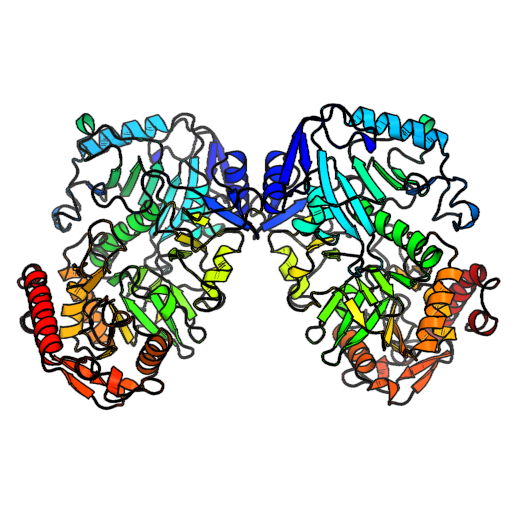1
ATOM 2395 N N . ASP A 1 306 ? -13.969 -1.726 11.523 1 97.44 306 ASP A N 1
ATOM 2396 C CA . ASP A 1 306 ? -14.562 -3.029 11.805 1 97.44 306 ASP A CA 1
ATOM 2397 C C . ASP A 1 306 ? -13.492 -4.051 12.188 1 97.44 306 ASP A C 1
ATOM 2399 O O . ASP A 1 306 ? -12.625 -4.383 11.375 1 97.44 306 ASP A O 1
ATOM 2403 N N . THR A 1 307 ? -13.57 -4.539 13.383 1 95.62 307 THR A N 1
ATOM 2404 C CA . THR A 1 307 ? -12.492 -5.367 13.922 1 95.62 307 THR A CA 1
ATOM 2405 C C . THR A 1 307 ? -12.5 -6.746 13.266 1 95.62 307 THR A C 1
ATOM 2407 O O . THR A 1 307 ? -11.531 -7.5 13.383 1 95.62 307 THR A O 1
ATOM 2410 N N . ILE A 1 308 ? -13.562 -7.059 12.562 1 95.38 308 ILE A N 1
ATOM 2411 C CA . ILE A 1 308 ? -13.648 -8.352 11.898 1 95.38 308 ILE A CA 1
ATOM 2412 C C . ILE A 1 308 ? -13.07 -8.258 10.492 1 95.38 308 ILE A C 1
ATOM 2414 O O . ILE A 1 308 ? -12.094 -8.938 10.164 1 95.38 308 ILE A O 1
ATOM 2418 N N . SER A 1 309 ? -13.555 -7.352 9.688 1 96.31 309 SER A N 1
ATOM 2419 C CA . SER A 1 309 ? -13.133 -7.223 8.297 1 96.31 309 SER A CA 1
ATOM 2420 C C . SER A 1 309 ? -11.891 -6.344 8.172 1 96.31 309 SER A C 1
ATOM 2422 O O . SER A 1 309 ? -11.234 -6.332 7.129 1 96.31 309 SER A O 1
ATOM 2424 N N . ARG A 1 310 ? -11.586 -5.492 9.211 1 97.88 310 ARG A N 1
ATOM 2425 C CA . ARG A 1 310 ? -10.5 -4.523 9.266 1 97.88 310 ARG A CA 1
ATOM 2426 C C . ARG A 1 310 ? -10.711 -3.406 8.25 1 97.88 310 ARG A C 1
ATOM 2428 O O . ARG A 1 310 ? -9.758 -2.719 7.871 1 97.88 310 ARG A O 1
ATOM 2435 N N . ARG A 1 311 ? -11.961 -3.234 7.746 1 97.88 311 ARG A N 1
ATOM 2436 C CA . ARG A 1 311 ? -12.312 -2.096 6.906 1 97.88 311 ARG A CA 1
ATOM 2437 C C . ARG A 1 311 ? -12.688 -0.885 7.758 1 97.88 311 ARG A C 1
ATOM 2439 O O . ARG A 1 311 ? -13.281 -1.031 8.828 1 97.88 311 ARG A O 1
ATOM 2446 N N . ILE A 1 312 ? -12.359 0.296 7.27 1 98.19 312 ILE A N 1
ATOM 2447 C CA . ILE A 1 312 ? -12.609 1.511 8.039 1 98.19 312 ILE A CA 1
ATOM 2448 C C . ILE A 1 312 ? -13.914 2.156 7.57 1 98.19 312 ILE A C 1
ATOM 2450 O O . ILE A 1 312 ? -14.422 1.831 6.492 1 98.19 312 ILE A O 1
ATOM 2454 N N . ASP A 1 313 ? -14.43 2.957 8.383 1 98.19 313 ASP A N 1
ATOM 2455 C CA . ASP A 1 313 ? -15.609 3.754 8.055 1 98.19 313 ASP A CA 1
ATOM 2456 C C . ASP A 1 313 ? -15.32 5.246 8.211 1 98.19 313 ASP A C 1
ATOM 2458 O O . ASP A 1 313 ? -15.289 5.77 9.328 1 98.19 313 ASP A O 1
ATOM 2462 N N . LEU A 1 314 ? -15.234 5.941 7.113 1 97.81 314 LEU A N 1
ATOM 2463 C CA . LEU A 1 314 ? -14.867 7.352 7.09 1 97.81 314 LEU A CA 1
ATOM 2464 C C . LEU A 1 314 ? -16.062 8.234 7.422 1 97.81 314 LEU A C 1
ATOM 2466 O O . LEU A 1 314 ? -15.914 9.438 7.633 1 97.81 314 LEU A O 1
ATOM 2470 N N . ASN A 1 315 ? -17.25 7.66 7.559 1 96.69 315 ASN A N 1
ATOM 2471 C CA . ASN A 1 315 ? -18.453 8.43 7.828 1 96.69 315 ASN A CA 1
ATOM 2472 C C . ASN A 1 315 ? -18.859 8.328 9.297 1 96.69 315 ASN A C 1
ATOM 2474 O O . ASN A 1 315 ? -19.875 8.914 9.703 1 96.69 315 ASN A O 1
ATOM 2478 N N . ASP A 1 316 ? -18.109 7.551 10.031 1 96.81 316 ASP A N 1
ATOM 2479 C CA . ASP A 1 316 ? -18.422 7.332 11.438 1 96.81 316 ASP A CA 1
ATOM 2480 C C . ASP A 1 316 ? -17.766 8.391 12.32 1 96.81 316 ASP A C 1
ATOM 2482 O O . ASP A 1 316 ? -16.547 8.484 12.383 1 96.81 316 ASP A O 1
ATOM 2486 N N . ASP A 1 317 ? -18.531 9.188 13.008 1 93.44 317 ASP A N 1
ATOM 2487 C CA . ASP A 1 317 ? -18 10.227 13.883 1 93.44 317 ASP A CA 1
ATOM 2488 C C . ASP A 1 317 ? -18.203 9.859 15.352 1 93.44 317 ASP A C 1
ATOM 2490 O O . ASP A 1 317 ? -18.266 10.742 16.219 1 93.44 317 ASP A O 1
ATOM 2494 N N . SER A 1 318 ? -18.328 8.555 15.617 1 93.25 318 SER A N 1
ATOM 2495 C CA . SER A 1 318 ? -18.594 8.094 16.969 1 93.25 318 SER A CA 1
ATOM 2496 C C . SER A 1 318 ? -17.484 8.523 17.938 1 93.25 318 SER A C 1
ATOM 2498 O O . SER A 1 318 ? -17.766 8.844 19.094 1 93.25 318 SER A O 1
ATOM 2500 N N . PHE A 1 319 ? -16.266 8.523 17.5 1 91.5 319 PHE A N 1
ATOM 2501 C CA . PHE A 1 319 ? -15.172 8.969 18.344 1 91.5 319 PHE A CA 1
ATOM 2502 C C . PHE A 1 319 ? -15.055 10.492 18.312 1 91.5 319 PHE A C 1
ATOM 2504 O O . PHE A 1 319 ? -14.852 11.125 19.359 1 91.5 319 PHE A O 1
ATOM 2511 N N . THR A 1 320 ? -15.102 10.977 17.125 1 92.56 320 THR A N 1
ATOM 2512 C CA . THR A 1 320 ? -14.93 12.406 16.891 1 92.56 320 THR A CA 1
ATOM 2513 C C . THR A 1 320 ? -15.188 12.75 15.43 1 92.56 320 THR A C 1
ATOM 2515 O O . THR A 1 320 ? -15.109 11.883 14.562 1 92.56 320 THR A O 1
ATOM 2518 N N . GLU A 1 321 ? -15.5 14.008 15.172 1 89.62 321 GLU A N 1
ATOM 2519 C CA . GLU A 1 321 ? -15.539 14.508 13.797 1 89.62 321 GLU A CA 1
ATOM 2520 C C . GLU A 1 321 ? -14.141 14.836 13.297 1 89.62 321 GLU A C 1
ATOM 2522 O O . GLU A 1 321 ? -13.93 14.992 12.086 1 89.62 321 GLU A O 1
ATOM 2527 N N . ASN A 1 322 ? -13.203 14.922 14.203 1 91.44 322 ASN A N 1
ATOM 2528 C CA . ASN A 1 322 ? -11.836 15.297 13.859 1 91.44 322 ASN A CA 1
ATOM 2529 C C . ASN A 1 322 ? -10.977 14.07 13.547 1 91.44 322 ASN A C 1
ATOM 2531 O O . ASN A 1 322 ? -9.875 13.93 14.07 1 91.44 322 ASN A O 1
ATOM 2535 N N . THR A 1 323 ? -11.492 13.172 12.664 1 95.56 323 THR A N 1
ATOM 2536 C CA . THR A 1 323 ? -10.656 12.062 12.211 1 95.56 323 THR A CA 1
ATOM 2537 C C . THR A 1 323 ? -9.555 12.562 11.281 1 95.56 323 THR A C 1
ATOM 2539 O O . THR A 1 323 ? -9.758 13.508 10.508 1 95.56 323 THR A O 1
ATOM 2542 N N . ARG A 1 324 ? -8.359 11.945 11.383 1 96 324 ARG A N 1
ATOM 2543 C CA . ARG A 1 324 ? -7.199 12.445 10.648 1 96 324 ARG A CA 1
ATOM 2544 C C . ARG A 1 324 ? -6.461 11.305 9.961 1 96 324 ARG A C 1
ATOM 2546 O O . ARG A 1 324 ? -6.445 10.172 10.453 1 96 324 ARG A O 1
ATOM 2553 N N . ALA A 1 325 ? -5.875 11.602 8.875 1 97.06 325 ALA A N 1
ATOM 2554 C CA . ALA A 1 325 ? -4.895 10.742 8.227 1 97.06 325 ALA A CA 1
ATOM 2555 C C . ALA A 1 325 ? -3.531 11.422 8.148 1 97.06 325 ALA A C 1
ATOM 2557 O O . ALA A 1 325 ? -3.418 12.539 7.645 1 97.06 325 ALA A O 1
ATOM 2558 N N . SER A 1 326 ? -2.549 10.836 8.703 1 98.38 326 SER A N 1
ATOM 2559 C CA . SER A 1 326 ? -1.161 11.258 8.547 1 98.38 326 SER A CA 1
ATOM 2560 C C . SER A 1 326 ? -0.426 10.359 7.551 1 98.38 326 SER A C 1
ATOM 2562 O O . SER A 1 326 ? -0.399 9.141 7.711 1 98.38 326 SER A O 1
ATOM 2564 N N . TYR A 1 327 ? 0.125 10.898 6.543 1 97.94 327 TYR A N 1
ATOM 2565 C CA . TYR A 1 327 ? 0.833 10.133 5.523 1 97.94 327 TYR A CA 1
ATOM 2566 C C . TYR A 1 327 ? 1.974 10.945 4.922 1 97.94 327 TYR A C 1
ATOM 2568 O O . TYR A 1 327 ? 1.925 12.172 4.906 1 97.94 327 TYR A O 1
ATOM 2576 N N . PRO A 1 328 ? 3.076 10.273 4.492 1 98 328 PRO A N 1
ATOM 2577 C CA . PRO A 1 328 ? 4.129 11.008 3.787 1 98 328 PRO A CA 1
ATOM 2578 C C . PRO A 1 328 ? 3.633 11.672 2.504 1 98 328 PRO A C 1
ATOM 2580 O O . PRO A 1 328 ? 2.744 11.133 1.835 1 98 328 PRO A O 1
ATOM 2583 N N . ILE A 1 329 ? 4.148 12.734 2.154 1 96.38 329 ILE A N 1
ATOM 2584 C CA . ILE A 1 329 ? 3.68 13.523 1.021 1 96.38 329 ILE A CA 1
ATOM 2585 C C . ILE A 1 329 ? 3.826 12.719 -0.266 1 96.38 329 ILE A C 1
ATOM 2587 O O . ILE A 1 329 ? 3.105 12.945 -1.239 1 96.38 329 ILE A O 1
ATOM 2591 N N . THR A 1 330 ? 4.711 11.688 -0.291 1 96.31 330 THR A N 1
ATOM 2592 C CA . THR A 1 330 ? 4.98 10.867 -1.467 1 96.31 330 THR A CA 1
ATOM 2593 C C . THR A 1 330 ? 3.799 9.953 -1.773 1 96.31 330 THR A C 1
ATOM 2595 O O . THR A 1 330 ? 3.75 9.32 -2.832 1 96.31 330 THR A O 1
ATOM 2598 N N . HIS A 1 331 ? 2.832 9.82 -0.871 1 95.94 331 HIS A N 1
ATOM 2599 C CA . HIS A 1 331 ? 1.612 9.07 -1.147 1 95.94 331 HIS A CA 1
ATOM 2600 C C . HIS A 1 331 ? 0.702 9.828 -2.105 1 95.94 331 HIS A C 1
ATOM 2602 O O . HIS A 1 331 ? -0.245 9.258 -2.652 1 95.94 331 HIS A O 1
ATOM 2608 N N . ILE A 1 332 ? 0.94 11.18 -2.262 1 93.56 332 ILE A N 1
ATOM 2609 C CA . ILE A 1 332 ? 0.241 11.984 -3.256 1 93.56 332 ILE A CA 1
ATOM 2610 C C . ILE A 1 332 ? 0.962 11.883 -4.598 1 93.56 332 ILE A C 1
ATOM 2612 O O . ILE A 1 332 ? 2.176 12.094 -4.676 1 93.56 332 ILE A O 1
ATOM 2616 N N . PRO A 1 333 ? 0.265 11.586 -5.688 1 91.69 333 PRO A N 1
ATOM 2617 C CA . PRO A 1 333 ? 0.931 11.305 -6.961 1 91.69 333 PRO A CA 1
ATOM 2618 C C . PRO A 1 333 ? 1.601 12.539 -7.559 1 91.69 333 PRO A C 1
ATOM 2620 O O . PRO A 1 333 ? 2.699 12.445 -8.109 1 91.69 333 PRO A O 1
ATOM 2623 N N . ASN A 1 334 ? 0.954 13.703 -7.508 1 93.31 334 ASN A N 1
ATOM 2624 C CA . ASN A 1 334 ? 1.469 14.914 -8.141 1 93.31 334 ASN A CA 1
ATOM 2625 C C . ASN A 1 334 ? 1.979 15.914 -7.105 1 93.31 334 ASN A C 1
ATOM 2627 O O . ASN A 1 334 ? 1.232 16.781 -6.664 1 93.31 334 ASN A O 1
ATOM 2631 N N . ILE A 1 335 ? 3.303 15.844 -6.805 1 96.38 335 ILE A N 1
ATOM 2632 C CA . ILE A 1 335 ? 3.904 16.703 -5.797 1 96.38 335 ILE A CA 1
ATOM 2633 C C . ILE A 1 335 ? 5.152 17.375 -6.371 1 96.38 335 ILE A C 1
ATOM 2635 O O . ILE A 1 335 ? 5.641 16.984 -7.434 1 96.38 335 ILE A O 1
ATOM 2639 N N . VAL A 1 336 ? 5.551 18.391 -5.758 1 97.31 336 VAL A N 1
ATOM 2640 C CA . VAL A 1 336 ? 6.883 18.938 -5.992 1 97.31 336 VAL A CA 1
ATOM 2641 C C . VAL A 1 336 ? 7.902 18.219 -5.109 1 97.31 336 VAL A C 1
ATOM 2643 O O . VAL A 1 336 ? 7.977 18.469 -3.904 1 97.31 336 VAL A O 1
ATOM 2646 N N . PRO A 1 337 ? 8.781 17.406 -5.613 1 96.31 337 PRO A N 1
ATOM 2647 C CA . PRO A 1 337 ? 9.656 16.562 -4.809 1 96.31 337 PRO A CA 1
ATOM 2648 C C . PRO A 1 337 ? 10.586 17.359 -3.895 1 96.31 337 PRO A C 1
ATOM 2650 O O . PRO A 1 337 ? 10.891 16.922 -2.783 1 96.31 337 PRO A O 1
ATOM 2653 N N . SER A 1 338 ? 10.969 18.547 -4.305 1 97.25 338 SER A N 1
ATOM 2654 C CA . SER A 1 338 ? 11.906 19.344 -3.5 1 97.25 338 SER A CA 1
ATOM 2655 C C . SER A 1 338 ? 11.203 19.953 -2.289 1 97.25 338 SER A C 1
ATOM 2657 O O . SER A 1 338 ? 11.867 20.391 -1.346 1 97.25 338 SER A O 1
ATOM 2659 N N . GLY A 1 339 ? 9.883 20.094 -2.371 1 98.19 339 GLY A N 1
ATOM 2660 C CA . GLY A 1 339 ? 9.117 20.781 -1.334 1 98.19 339 GLY A CA 1
ATOM 2661 C C . GLY A 1 339 ? 9.289 22.281 -1.362 1 98.19 339 GLY A C 1
ATOM 2662 O O . GLY A 1 339 ? 8.984 22.969 -0.381 1 98.19 339 GLY A O 1
ATOM 2663 N N . MET A 1 340 ? 9.844 22.766 -2.486 1 98.56 340 MET A N 1
ATOM 2664 C CA . MET A 1 340 ? 10.102 24.188 -2.623 1 98.56 340 MET A CA 1
ATOM 2665 C C . MET A 1 340 ? 9.547 24.719 -3.938 1 98.56 340 MET A C 1
ATOM 2667 O O . MET A 1 340 ? 9.445 23.984 -4.922 1 98.56 340 MET A O 1
ATOM 2671 N N . GLY A 1 341 ? 9.109 25.953 -3.988 1 98.12 341 GLY A N 1
ATOM 2672 C CA . GLY A 1 341 ? 8.625 26.656 -5.172 1 98.12 341 GLY A CA 1
ATOM 2673 C C . GLY A 1 341 ? 9.086 28.094 -5.242 1 98.12 341 GLY A C 1
ATOM 2674 O O . GLY A 1 341 ? 9.758 28.594 -4.332 1 98.12 341 GLY A O 1
ATOM 2675 N N . GLY A 1 342 ? 8.805 28.734 -6.348 1 98.19 342 GLY A N 1
ATOM 2676 C CA . GLY A 1 342 ? 9.141 30.141 -6.504 1 98.19 342 GLY A CA 1
ATOM 2677 C C . GLY A 1 342 ? 8.242 31.047 -5.691 1 98.19 342 GLY A C 1
ATOM 2678 O O . GLY A 1 342 ? 7.602 30.625 -4.738 1 98.19 342 GLY A O 1
ATOM 2679 N N . HIS A 1 343 ? 8.328 32.375 -6.012 1 98.56 343 HIS A N 1
ATOM 2680 C CA . HIS A 1 343 ? 7.484 33.344 -5.348 1 98.56 343 HIS A CA 1
ATOM 2681 C C . HIS A 1 343 ? 6.027 33.188 -5.766 1 98.56 343 HIS A C 1
ATOM 2683 O O . HIS A 1 343 ? 5.734 33.031 -6.953 1 98.56 343 HIS A O 1
ATOM 2689 N N . PRO A 1 344 ? 5.156 33.219 -4.82 1 98.25 344 PRO A N 1
ATOM 2690 C CA . PRO A 1 344 ? 3.734 33.156 -5.172 1 98.25 344 PRO A CA 1
ATOM 2691 C C . PRO A 1 344 ? 3.293 34.281 -6.098 1 98.25 344 PRO A C 1
ATOM 2693 O O . PRO A 1 344 ? 3.719 35.438 -5.93 1 98.25 344 PRO A O 1
ATOM 2696 N N . THR A 1 345 ? 2.439 33.906 -7.055 1 97.5 345 THR A N 1
ATOM 2697 C CA . THR A 1 345 ? 1.787 34.906 -7.895 1 97.5 345 THR A CA 1
ATOM 2698 C C . THR A 1 345 ? 0.373 35.188 -7.395 1 97.5 345 THR A C 1
ATOM 2700 O O . THR A 1 345 ? -0.208 36.25 -7.723 1 97.5 345 THR A O 1
ATOM 2703 N N . ASN A 1 346 ? -0.125 34.25 -6.664 1 97.88 346 ASN A N 1
ATOM 2704 C CA . ASN A 1 346 ? -1.465 34.375 -6.102 1 97.88 346 ASN A CA 1
ATOM 2705 C C . ASN A 1 346 ? -1.501 33.938 -4.637 1 97.88 346 ASN A C 1
ATOM 2707 O O . ASN A 1 346 ? -0.85 32.969 -4.254 1 97.88 346 ASN A O 1
ATOM 2711 N N . VAL A 1 347 ? -2.188 34.688 -3.842 1 97.94 347 VAL A N 1
ATOM 2712 C CA . VAL A 1 347 ? -2.551 34.344 -2.473 1 97.94 347 VAL A CA 1
ATOM 2713 C C . VAL A 1 347 ? -4.07 34.25 -2.354 1 97.94 347 VAL A C 1
ATOM 2715 O O . VAL A 1 347 ? -4.797 35.188 -2.689 1 97.94 347 VAL A O 1
ATOM 2718 N N . ILE A 1 348 ? -4.477 33.062 -1.921 1 97.75 348 ILE A N 1
ATOM 2719 C CA . ILE A 1 348 ? -5.902 32.812 -1.743 1 97.75 348 ILE A CA 1
ATOM 2720 C C . ILE A 1 348 ? -6.223 32.688 -0.254 1 97.75 348 ILE A C 1
ATOM 2722 O O . ILE A 1 348 ? -5.609 31.891 0.457 1 97.75 348 ILE A O 1
ATOM 2726 N N . MET A 1 349 ? -7.105 33.469 0.219 1 97.75 349 MET A N 1
ATOM 2727 C CA . MET A 1 349 ? -7.598 33.344 1.587 1 97.75 349 MET A CA 1
ATOM 2728 C C . MET A 1 349 ? -8.977 32.688 1.614 1 97.75 349 MET A C 1
ATOM 2730 O O . MET A 1 349 ? -9.961 33.281 1.166 1 97.75 349 MET A O 1
ATOM 2734 N N . LEU A 1 350 ? -9.008 31.531 2.172 1 96.56 350 LEU A N 1
ATOM 2735 C CA . LEU A 1 350 ? -10.227 30.719 2.193 1 96.56 350 LEU A CA 1
ATOM 2736 C C . LEU A 1 350 ? -11.023 30.984 3.465 1 96.56 350 LEU A C 1
ATOM 2738 O O . LEU A 1 350 ? -10.453 31.078 4.555 1 96.56 350 LEU A O 1
ATOM 2742 N N . THR A 1 351 ? -12.32 31.141 3.318 1 95.31 351 THR A N 1
ATOM 2743 C CA . THR A 1 351 ? -13.242 31.25 4.441 1 95.31 351 THR A CA 1
ATOM 2744 C C . THR A 1 351 ? -14.5 30.422 4.191 1 95.31 351 THR A C 1
ATOM 2746 O O . THR A 1 351 ? -14.852 30.141 3.045 1 95.31 351 THR A O 1
ATOM 2749 N N . CYS A 1 352 ? -15.047 29.922 5.234 1 94.25 352 CYS A N 1
ATOM 2750 C CA . CYS A 1 352 ? -16.344 29.266 5.184 1 94.25 352 CYS A CA 1
ATOM 2751 C C . CYS A 1 352 ? -17.406 30.109 5.879 1 94.25 352 CYS A C 1
ATOM 2753 O O . CYS A 1 352 ? -17.703 29.891 7.055 1 94.25 352 CYS A O 1
ATOM 2755 N N . ASP A 1 353 ? -18.047 30.953 5.148 1 95.69 353 ASP A N 1
ATOM 2756 C CA . ASP A 1 353 ? -19.031 31.875 5.695 1 95.69 353 ASP A CA 1
ATOM 2757 C C . ASP A 1 353 ? -20.406 31.188 5.812 1 95.69 353 ASP A C 1
ATOM 2759 O O . ASP A 1 353 ? -21.156 31.125 4.84 1 95.69 353 ASP A O 1
ATOM 2763 N N . ALA A 1 354 ? -20.734 30.859 7.035 1 94 354 ALA A N 1
ATOM 2764 C CA . ALA A 1 354 ? -22.016 30.188 7.277 1 94 354 ALA A CA 1
ATOM 2765 C C . ALA A 1 354 ? -23.156 31.203 7.316 1 94 354 ALA A C 1
ATOM 2767 O O . ALA A 1 354 ? -24.328 30.812 7.297 1 94 354 ALA A O 1
ATOM 2768 N N . PHE A 1 355 ? -22.781 32.469 7.242 1 95.12 355 PHE A N 1
ATOM 2769 C CA . PHE A 1 355 ? -23.812 33.5 7.199 1 95.12 355 PHE A CA 1
ATOM 2770 C C . PHE A 1 355 ? -24.297 33.75 5.773 1 95.12 355 PHE A C 1
ATOM 2772 O O . PHE A 1 355 ? -25.359 34.312 5.559 1 95.12 355 PHE A O 1
ATOM 2779 N N . GLY A 1 356 ? -23.5 33.406 4.871 1 96 356 GLY A N 1
ATOM 2780 C CA . GLY A 1 356 ? -23.906 33.406 3.479 1 96 356 GLY A CA 1
ATOM 2781 C C . GLY A 1 356 ? -23.891 34.781 2.852 1 96 356 GLY A C 1
ATOM 2782 O O . GLY A 1 356 ? -24.672 35.062 1.941 1 96 356 GLY A O 1
ATOM 2783 N N . VAL A 1 357 ? -23 35.625 3.322 1 97.19 357 VAL A N 1
ATOM 2784 C CA . VAL A 1 357 ? -23.094 37 2.842 1 97.19 357 VAL A CA 1
ATOM 2785 C C . VAL A 1 357 ? -21.812 37.375 2.109 1 97.19 357 VAL A C 1
ATOM 2787 O O . VAL A 1 357 ? -21.781 38.344 1.371 1 97.19 357 VAL A O 1
ATOM 2790 N N . LEU A 1 358 ? -20.688 36.656 2.24 1 97.62 358 LEU A N 1
ATOM 2791 C CA . LEU A 1 358 ? -19.469 36.938 1.48 1 97.62 358 LEU A CA 1
ATOM 2792 C C . LEU A 1 358 ? -19.594 36.375 0.062 1 97.62 358 LEU A C 1
ATOM 2794 O O . LEU A 1 358 ? -20.203 35.344 -0.153 1 97.62 358 LEU A O 1
ATOM 2798 N N . PRO A 1 359 ? -19.094 37.125 -0.887 1 97.5 359 PRO A N 1
ATOM 2799 C CA . PRO A 1 359 ? -19.109 36.594 -2.252 1 97.5 359 PRO A CA 1
ATOM 2800 C C . PRO A 1 359 ? -18.281 35.312 -2.4 1 97.5 359 PRO A C 1
ATOM 2802 O O . PRO A 1 359 ? -17.375 35.094 -1.602 1 97.5 359 PRO A O 1
ATOM 2805 N N . PRO A 1 360 ? -18.625 34.562 -3.424 1 97.62 360 PRO A N 1
ATOM 2806 C CA . PRO A 1 360 ? -17.844 33.344 -3.645 1 97.62 360 PRO A CA 1
ATOM 2807 C C . PRO A 1 360 ? -16.359 33.625 -3.891 1 97.62 360 PRO A C 1
ATOM 2809 O O . PRO A 1 360 ? -15.516 32.812 -3.543 1 97.62 360 PRO A O 1
ATOM 2812 N N . ILE A 1 361 ? -16.078 34.75 -4.508 1 98.12 361 ILE A N 1
ATOM 2813 C CA . ILE A 1 361 ? -14.695 35.156 -4.684 1 98.12 361 ILE A CA 1
ATOM 2814 C C . ILE A 1 361 ? -14.633 36.688 -4.82 1 98.12 361 ILE A C 1
ATOM 2816 O O . ILE A 1 361 ? -15.578 37.312 -5.293 1 98.12 361 ILE A O 1
ATOM 2820 N N . ALA A 1 362 ? -13.57 37.25 -4.355 1 98.38 362 ALA A N 1
ATOM 2821 C CA . ALA A 1 362 ? -13.328 38.688 -4.492 1 98.38 362 ALA A CA 1
ATOM 2822 C C . ALA A 1 362 ? -11.836 39 -4.574 1 98.38 362 ALA A C 1
ATOM 2824 O O . ALA A 1 362 ? -11.023 38.312 -3.951 1 98.38 362 ALA A O 1
ATOM 2825 N N . ARG A 1 363 ? -11.547 39.938 -5.336 1 98.19 363 ARG A N 1
ATOM 2826 C CA . ARG A 1 363 ? -10.18 40.438 -5.367 1 98.19 363 ARG A CA 1
ATOM 2827 C C . ARG A 1 363 ? -9.914 41.375 -4.203 1 98.19 363 ARG A C 1
ATOM 2829 O O . ARG A 1 363 ? -10.758 42.219 -3.875 1 98.19 363 ARG A O 1
ATOM 2836 N N . LEU A 1 364 ? -8.781 41.219 -3.613 1 97.75 364 LEU A N 1
ATOM 2837 C CA . LEU A 1 364 ? -8.406 42.062 -2.477 1 97.75 364 LEU A CA 1
ATOM 2838 C C . LEU A 1 364 ? -7.305 43.031 -2.857 1 97.75 364 LEU A C 1
ATOM 2840 O O . LEU A 1 364 ? -6.383 42.688 -3.596 1 97.75 364 LEU A O 1
ATOM 2844 N N . THR A 1 365 ? -7.441 44.25 -2.355 1 94.25 365 THR A N 1
ATOM 2845 C CA . THR A 1 365 ? -6.277 45.125 -2.336 1 94.25 365 THR A CA 1
ATOM 2846 C C . THR A 1 365 ? -5.262 44.688 -1.296 1 94.25 365 THR A C 1
ATOM 2848 O O . THR A 1 365 ? -5.586 43.844 -0.433 1 94.25 365 THR A O 1
ATOM 2851 N N . PRO A 1 366 ? -4.035 45.156 -1.391 1 93.06 366 PRO A N 1
ATOM 2852 C CA . PRO A 1 366 ? -3.049 44.781 -0.374 1 93.06 366 PRO A CA 1
ATOM 2853 C C . PRO A 1 366 ? -3.516 45.094 1.046 1 93.06 366 PRO A C 1
ATOM 2855 O O . PRO A 1 366 ? -3.283 44.312 1.966 1 93.06 366 PRO A O 1
ATOM 2858 N N . GLU A 1 367 ? -4.176 46.25 1.205 1 93.94 367 GLU A N 1
ATOM 2859 C CA . GLU A 1 367 ? -4.688 46.625 2.518 1 93.94 367 GLU A CA 1
ATOM 2860 C C . GLU A 1 367 ? -5.785 45.688 2.982 1 93.94 367 GLU A C 1
ATOM 2862 O O . GLU A 1 367 ? -5.816 45.281 4.148 1 93.94 367 GLU A O 1
ATOM 2867 N N . GLN A 1 368 ? -6.609 45.344 2.059 1 96.06 368 GLN A N 1
ATOM 2868 C CA . GLN A 1 368 ? -7.66 44.406 2.379 1 96.06 368 GLN A CA 1
ATOM 2869 C C . GLN A 1 368 ? -7.078 43.031 2.713 1 96.06 368 GLN A C 1
ATOM 2871 O O . GLN A 1 368 ? -7.562 42.344 3.613 1 96.06 368 GLN A O 1
ATOM 2876 N N . ALA A 1 369 ? -6.09 42.656 1.985 1 96.62 369 ALA A N 1
ATOM 2877 C CA . ALA A 1 369 ? -5.43 41.375 2.244 1 96.62 369 ALA A CA 1
ATOM 2878 C C . ALA A 1 369 ? -4.871 41.344 3.664 1 96.62 369 ALA A C 1
ATOM 2880 O O . ALA A 1 369 ? -5.031 40.344 4.363 1 96.62 369 ALA A O 1
ATOM 2881 N N . MET A 1 370 ? -4.258 42.406 4.078 1 95.56 370 MET A N 1
ATOM 2882 C CA . MET A 1 370 ? -3.721 42.469 5.434 1 95.56 370 MET A CA 1
ATOM 2883 C C . MET A 1 370 ? -4.84 42.375 6.465 1 95.56 370 MET A C 1
ATOM 2885 O O . MET A 1 370 ? -4.715 41.688 7.473 1 95.56 370 MET A O 1
ATOM 2889 N N . TYR A 1 371 ? -5.902 43.094 6.195 1 96.38 371 TYR A N 1
ATOM 2890 C CA . TYR A 1 371 ? -7.047 43.125 7.102 1 96.38 371 TYR A CA 1
ATOM 2891 C C . TYR A 1 371 ? -7.613 41.719 7.281 1 96.38 371 TYR A C 1
ATOM 2893 O O . TYR A 1 371 ? -7.828 41.25 8.406 1 96.38 371 TYR A O 1
ATOM 2901 N N . HIS A 1 372 ? -7.824 41.062 6.184 1 96.62 372 HIS A N 1
ATOM 2902 C CA . HIS A 1 372 ? -8.406 39.719 6.234 1 96.62 372 HIS A CA 1
ATOM 2903 C C . HIS A 1 372 ? -7.414 38.719 6.785 1 96.62 372 HIS A C 1
ATOM 2905 O O . HIS A 1 372 ? -7.805 37.75 7.457 1 96.62 372 HIS A O 1
ATOM 2911 N N . PHE A 1 373 ? -6.137 38.875 6.535 1 97.31 373 PHE A N 1
ATOM 2912 C CA . PHE A 1 373 ? -5.102 38 7.09 1 97.31 373 PHE A CA 1
ATOM 2913 C C . PHE A 1 373 ? -5.059 38.125 8.609 1 97.31 373 PHE A C 1
ATOM 2915 O O . PHE A 1 373 ? -5.027 37.094 9.312 1 97.31 373 PHE A O 1
ATOM 2922 N N . LEU A 1 374 ? -5.09 39.312 9.078 1 96.69 374 LEU A N 1
ATOM 2923 C CA . LEU A 1 374 ? -5.047 39.531 10.523 1 96.69 374 LEU A CA 1
ATOM 2924 C C . LEU A 1 374 ? -6.336 39.062 11.18 1 96.69 374 LEU A C 1
ATOM 2926 O O . LEU A 1 374 ? -6.316 38.594 12.328 1 96.69 374 LEU A O 1
ATOM 2930 N N . SER A 1 375 ? -7.43 39.125 10.461 1 96.75 375 SER A N 1
ATOM 2931 C CA . SER A 1 375 ? -8.703 38.688 11.008 1 96.75 375 SER A CA 1
ATOM 2932 C C . SER A 1 375 ? -8.797 37.156 11.047 1 96.75 375 SER A C 1
ATOM 2934 O O . SER A 1 375 ? -9.211 36.594 12.055 1 96.75 375 SER A O 1
ATOM 2936 N N . GLY A 1 376 ? -8.352 36.5 9.969 1 96.69 376 GLY A N 1
ATOM 2937 C CA . GLY A 1 376 ? -8.477 35.062 9.859 1 96.69 376 GLY A CA 1
ATOM 2938 C C . GLY A 1 376 ? -9.891 34.562 10.086 1 96.69 376 GLY A C 1
ATOM 2939 O O . GLY A 1 376 ? -10.133 33.719 10.961 1 96.69 376 GLY A O 1
ATOM 2940 N N . TYR A 1 377 ? -10.812 35 9.211 1 95.56 377 TYR A N 1
ATOM 2941 C CA . TYR A 1 377 ? -12.234 34.781 9.445 1 95.56 377 TYR A CA 1
ATOM 2942 C C . TYR A 1 377 ? -12.688 33.438 8.836 1 95.56 377 TYR A C 1
ATOM 2944 O O . TYR A 1 377 ? -12.258 33.094 7.734 1 95.56 377 TYR A O 1
ATOM 2952 N N . THR A 1 378 ? -13.461 32.719 9.633 1 92.75 378 THR A N 1
ATOM 2953 C CA . THR A 1 378 ? -14.352 31.656 9.164 1 92.75 378 THR A CA 1
ATOM 2954 C C . THR A 1 378 ? -15.578 31.547 10.062 1 92.75 378 THR A C 1
ATOM 2956 O O . THR A 1 378 ? -15.883 32.469 10.828 1 92.75 378 THR A O 1
ATOM 2959 N N . ALA A 1 379 ? -16.453 30.609 9.719 1 89.94 379 ALA A N 1
ATOM 2960 C CA . ALA A 1 379 ? -17.641 30.438 10.562 1 89.94 379 ALA A CA 1
ATOM 2961 C C . ALA A 1 379 ? -17.828 28.969 10.922 1 89.94 379 ALA A C 1
ATOM 2963 O O . ALA A 1 379 ? -17.516 28.078 10.117 1 89.94 379 ALA A O 1
ATOM 2964 N N . LYS A 1 380 ? -18.203 28.703 12.164 1 81.25 380 LYS A N 1
ATOM 2965 C CA . LYS A 1 380 ? -18.641 27.391 12.602 1 81.25 380 LYS A CA 1
ATOM 2966 C C . LYS A 1 380 ? -20.125 27.172 12.281 1 81.25 380 LYS A C 1
ATOM 2968 O O . LYS A 1 380 ? -20.938 28.094 12.391 1 81.25 380 LYS A O 1
ATOM 2973 N N . VAL A 1 381 ? -20.344 25.984 11.727 1 71.56 381 VAL A N 1
ATOM 2974 C CA . VAL A 1 381 ? -21.719 25.656 11.344 1 71.56 381 VAL A CA 1
ATOM 2975 C C . VAL A 1 381 ? -22.469 25.125 12.555 1 71.56 381 VAL A C 1
ATOM 2977 O O . VAL A 1 381 ? -21.891 24.453 13.414 1 71.56 381 VAL A O 1
ATOM 2980 N N . ALA A 1 382 ? -23.703 25.359 12.594 1 57.09 382 ALA A N 1
ATOM 2981 C CA . ALA A 1 382 ? -24.594 24.875 13.648 1 57.09 382 ALA A CA 1
ATOM 2982 C C . ALA A 1 382 ? -24.625 23.359 13.68 1 57.09 382 ALA A C 1
ATOM 2984 O O . ALA A 1 382 ? -24.625 22.703 12.625 1 57.09 382 ALA A O 1
ATOM 2985 N N . GLY A 1 383 ? -24.484 22.719 14.805 1 49.38 383 GLY A N 1
ATOM 2986 C CA . GLY A 1 383 ? -24.594 21.281 14.977 1 49.38 383 GLY A CA 1
ATOM 2987 C C . GLY A 1 383 ? -23.266 20.547 14.961 1 49.38 383 GLY A C 1
ATOM 2988 O O . GLY A 1 383 ? -23.203 19.344 15.219 1 49.38 383 GLY A O 1
ATOM 2989 N N . THR A 1 384 ? -22.125 21.172 14.422 1 48.72 384 THR A N 1
ATOM 2990 C CA . THR A 1 384 ? -20.812 20.531 14.398 1 48.72 384 THR A CA 1
ATOM 2991 C C . THR A 1 384 ? -20.234 20.422 15.805 1 48.72 384 THR A C 1
ATOM 2993 O O . THR A 1 384 ? -19.531 19.453 16.125 1 48.72 384 THR A O 1
ATOM 2996 N N . GLU A 1 385 ? -20.438 21.484 16.5 1 49.5 385 GLU A N 1
ATOM 2997 C CA . GLU A 1 385 ? -20.031 21.469 17.891 1 49.5 385 GLU A CA 1
ATOM 2998 C C . GLU A 1 385 ? -21.234 21.578 18.828 1 49.5 385 GLU A C 1
ATOM 3000 O O . GLU A 1 385 ? -22.266 22.156 18.453 1 49.5 385 GLU A O 1
ATOM 3005 N N . ALA A 1 386 ? -21.328 20.75 20.016 1 52.31 386 ALA A N 1
ATOM 3006 C CA . ALA A 1 386 ? -22.422 20.766 20.984 1 52.31 386 ALA A CA 1
ATOM 3007 C C . ALA A 1 386 ? -22.766 22.188 21.406 1 52.31 386 ALA A C 1
ATOM 3009 O O . ALA A 1 386 ? -21.875 22.953 21.781 1 52.31 386 ALA A O 1
ATOM 3010 N N . GLY A 1 387 ? -24.141 22.625 21.188 1 51.78 387 GLY A N 1
ATOM 3011 C CA . GLY A 1 387 ? -24.641 23.875 21.719 1 51.78 387 GLY A CA 1
ATOM 3012 C C . GLY A 1 387 ? -24.75 24.984 20.688 1 51.78 387 GLY A C 1
ATOM 3013 O O . GLY A 1 387 ? -25.297 26.047 20.953 1 51.78 387 GLY A O 1
ATOM 3014 N N . ILE A 1 388 ? -24.047 24.766 19.516 1 59.47 388 ILE A N 1
ATOM 3015 C CA . ILE A 1 388 ? -24.141 25.828 18.516 1 59.47 388 ILE A CA 1
ATOM 3016 C C . ILE A 1 388 ? -25.391 25.625 17.672 1 59.47 388 ILE A C 1
ATOM 3018 O O . ILE A 1 388 ? -25.5 24.656 16.906 1 59.47 388 ILE A O 1
ATOM 3022 N N . THR A 1 389 ? -26.422 26.516 17.891 1 66.25 389 THR A N 1
ATOM 3023 C CA . THR A 1 389 ? -27.688 26.391 17.172 1 66.25 389 THR A CA 1
ATOM 3024 C C . THR A 1 389 ? -27.734 27.375 16 1 66.25 389 THR A C 1
ATOM 3026 O O . THR A 1 389 ? -28.609 27.281 15.141 1 66.25 389 THR A O 1
ATOM 3029 N N . GLU A 1 390 ? -26.812 28.344 16.031 1 78.62 390 GLU A N 1
ATOM 3030 C CA . GLU A 1 390 ? -26.672 29.328 14.953 1 78.62 390 GLU A CA 1
ATOM 3031 C C . GLU A 1 390 ? -25.203 29.453 14.523 1 78.62 390 GLU A C 1
ATOM 3033 O O . GLU A 1 390 ? -24.297 29.141 15.289 1 78.62 390 GLU A O 1
ATOM 3038 N N . PRO A 1 391 ? -25.047 29.969 13.258 1 86.12 391 PRO A N 1
ATOM 3039 C CA . PRO A 1 391 ? -23.656 30.172 12.844 1 86.12 391 PRO A CA 1
ATOM 3040 C C . PRO A 1 391 ? -22.891 31.109 13.781 1 86.12 391 PRO A C 1
ATOM 3042 O O . PRO A 1 391 ? -23.453 32.094 14.258 1 86.12 391 PRO A O 1
ATOM 3045 N N . GLN A 1 392 ? -21.688 30.781 14.023 1 89.06 392 GLN A N 1
ATOM 3046 C CA . GLN A 1 392 ? -20.844 31.594 14.875 1 89.06 392 GLN A CA 1
ATOM 3047 C C . GLN A 1 392 ? -19.547 31.984 14.156 1 89.06 392 GLN A C 1
ATOM 3049 O O . GLN A 1 392 ? -18.828 31.125 13.664 1 89.06 392 GLN A O 1
ATOM 3054 N N . ALA A 1 393 ? -19.375 33.344 14.117 1 92.38 393 ALA A N 1
ATOM 3055 C CA . ALA A 1 393 ? -18.141 33.812 13.516 1 92.38 393 ALA A CA 1
ATOM 3056 C C . ALA A 1 393 ? -16.922 33.406 14.352 1 92.38 393 ALA A C 1
ATOM 3058 O O . ALA A 1 393 ? -16.969 33.438 15.586 1 92.38 393 ALA A O 1
ATOM 3059 N N . THR A 1 394 ? -15.938 32.938 13.711 1 91.38 394 THR A N 1
ATOM 3060 C CA . THR A 1 394 ? -14.672 32.594 14.336 1 91.38 394 THR A CA 1
ATOM 3061 C C . THR A 1 394 ? -13.508 33.312 13.664 1 91.38 394 THR A C 1
ATOM 3063 O O . THR A 1 394 ? -13.391 33.281 12.438 1 91.38 394 THR A O 1
ATOM 3066 N N . PHE A 1 395 ? -12.758 34 14.461 1 94.44 395 PHE A N 1
ATOM 3067 C CA . PHE A 1 395 ? -11.578 34.719 13.992 1 94.44 395 PHE A CA 1
ATOM 3068 C C . PHE A 1 395 ? -10.305 34.062 14.539 1 94.44 395 PHE A C 1
ATOM 3070 O O . PHE A 1 395 ? -10.219 33.781 15.734 1 94.44 395 PHE A O 1
ATOM 3077 N N . SER A 1 396 ? -9.398 33.719 13.688 1 94.75 396 SER A N 1
ATOM 3078 C CA . SER A 1 396 ? -8.094 33.188 14.07 1 94.75 396 SER A CA 1
ATOM 3079 C C . SER A 1 396 ? -6.961 33.938 13.367 1 94.75 396 SER A C 1
ATOM 3081 O O . SER A 1 396 ? -6.621 33.625 12.227 1 94.75 396 SER A O 1
ATOM 3083 N N . THR A 1 397 ? -6.398 34.812 14.094 1 95.38 397 THR A N 1
ATOM 3084 C CA . THR A 1 397 ? -5.391 35.719 13.57 1 95.38 397 THR A CA 1
ATOM 3085 C C . THR A 1 397 ? -4.359 34.969 12.734 1 95.38 397 THR A C 1
ATOM 3087 O O . THR A 1 397 ? -3.879 33.906 13.141 1 95.38 397 THR A O 1
ATOM 3090 N N . CYS A 1 398 ? -4.047 35.531 11.508 1 95.31 398 CYS A N 1
ATOM 3091 C CA . CYS A 1 398 ? -3.08 35 10.555 1 95.31 398 CYS A CA 1
ATOM 3092 C C . CYS A 1 398 ? -3.457 33.562 10.141 1 95.31 398 CYS A C 1
ATOM 3094 O O . CYS A 1 398 ? -2.598 32.781 9.719 1 95.31 398 CYS A O 1
ATOM 3096 N N . PHE A 1 399 ? -4.734 33.188 10.32 1 95.25 399 PHE A N 1
ATOM 3097 C CA . PHE A 1 399 ? -5.266 31.859 10.008 1 95.25 399 PHE A CA 1
ATOM 3098 C C . PHE A 1 399 ? -4.551 30.781 10.82 1 95.25 399 PHE A C 1
ATOM 3100 O O . PHE A 1 399 ? -4.387 29.656 10.352 1 95.25 399 PHE A O 1
ATOM 3107 N N . GLY A 1 400 ? -4.035 31.141 11.969 1 94.88 400 GLY A N 1
ATOM 3108 C CA . GLY A 1 400 ? -3.27 30.203 12.781 1 94.88 400 GLY A CA 1
ATOM 3109 C C . GLY A 1 400 ? -2.875 30.766 14.133 1 94.88 400 GLY A C 1
ATOM 3110 O O . GLY A 1 400 ? -1.749 30.578 14.594 1 94.88 400 GLY A O 1
ATOM 3111 N N . ALA A 1 401 ? -3.799 31.453 14.797 1 94.5 401 ALA A N 1
ATOM 3112 C CA . ALA A 1 401 ? -3.545 32.188 16.031 1 94.5 401 ALA A CA 1
ATOM 3113 C C . ALA A 1 401 ? -2.875 31.297 17.078 1 94.5 401 ALA A C 1
ATOM 3115 O O . ALA A 1 401 ? -1.91 31.703 17.719 1 94.5 401 ALA A O 1
ATOM 3116 N N . PRO A 1 402 ? -3.262 30.047 17.203 1 94.88 402 PRO A N 1
ATOM 3117 C CA . PRO A 1 402 ? -2.676 29.203 18.25 1 94.88 402 PRO A CA 1
ATOM 3118 C C . PRO A 1 402 ? -1.184 28.953 18.047 1 94.88 402 PRO A C 1
ATOM 3120 O O . PRO A 1 402 ? -0.482 28.562 18.969 1 94.88 402 PRO A O 1
ATOM 3123 N N . PHE A 1 403 ? -0.651 29.266 16.859 1 97.25 403 PHE A N 1
ATOM 3124 C CA . PHE A 1 403 ? 0.715 28.891 16.531 1 97.25 403 PHE A CA 1
ATOM 3125 C C . PHE A 1 403 ? 1.601 30.109 16.344 1 97.25 403 PHE A C 1
ATOM 3127 O O . PHE A 1 403 ? 2.803 29.984 16.109 1 97.25 403 PHE A O 1
ATOM 3134 N N . MET A 1 404 ? 0.97 31.297 16.469 1 97.38 404 MET A N 1
ATOM 3135 C CA . MET A 1 404 ? 1.718 32.531 16.312 1 97.38 404 MET A CA 1
ATOM 3136 C C . MET A 1 404 ? 2.344 32.969 17.641 1 97.38 404 MET A C 1
ATOM 3138 O O . MET A 1 404 ? 1.674 33.562 18.484 1 97.38 404 MET A O 1
ATOM 3142 N N . ALA A 1 405 ? 3.602 32.812 17.75 1 97.62 405 ALA A N 1
ATOM 3143 C CA . ALA A 1 405 ? 4.301 33.094 19 1 97.62 405 ALA A CA 1
ATOM 3144 C C . ALA A 1 405 ? 4.594 34.594 19.125 1 97.62 405 ALA A C 1
ATOM 3146 O O . ALA A 1 405 ? 4.605 35.125 20.234 1 97.62 405 ALA A O 1
ATOM 3147 N N . LEU A 1 406 ? 4.797 35.25 18.016 1 97.75 406 LEU A N 1
ATOM 3148 C CA . LEU A 1 406 ? 5.137 36.688 18 1 97.75 406 LEU A CA 1
ATOM 3149 C C . LEU A 1 406 ? 3.883 37.531 17.859 1 97.75 406 LEU A C 1
ATOM 3151 O O . LEU A 1 406 ? 2.793 37 17.625 1 97.75 406 LEU A O 1
ATOM 3155 N N . HIS A 1 407 ? 4.125 38.75 18.016 1 95.19 407 HIS A N 1
ATOM 3156 C CA . HIS A 1 407 ? 3.012 39.688 17.781 1 95.19 407 HIS A CA 1
ATOM 3157 C C . HIS A 1 407 ? 2.502 39.562 16.359 1 95.19 407 HIS A C 1
ATOM 3159 O O . HIS A 1 407 ? 3.293 39.469 15.414 1 95.19 407 HIS A O 1
ATOM 3165 N N . PRO A 1 408 ? 1.159 39.656 16.172 1 94.62 408 PRO A N 1
ATOM 3166 C CA . PRO A 1 408 ? 0.573 39.469 14.844 1 94.62 408 PRO A CA 1
ATOM 3167 C C . PRO A 1 408 ? 1.121 40.438 13.812 1 94.62 408 PRO A C 1
ATOM 3169 O O . PRO A 1 408 ? 1.211 40.125 12.625 1 94.62 408 PRO A O 1
ATOM 3172 N N . SER A 1 409 ? 1.511 41.594 14.25 1 91.38 409 SER A N 1
ATOM 3173 C CA . SER A 1 409 ? 1.986 42.625 13.336 1 91.38 409 SER A CA 1
ATOM 3174 C C . SER A 1 409 ? 3.279 42.219 12.648 1 91.38 409 SER A C 1
ATOM 3176 O O . SER A 1 409 ? 3.562 42.625 11.531 1 91.38 409 SER A O 1
ATOM 3178 N N . VAL A 1 410 ? 4.074 41.375 13.297 1 94.81 410 VAL A N 1
ATOM 3179 C CA . VAL A 1 410 ? 5.316 40.875 12.711 1 94.81 410 VAL A CA 1
ATOM 3180 C C . VAL A 1 410 ? 5.016 40.094 11.438 1 94.81 410 VAL A C 1
ATOM 3182 O O . VAL A 1 410 ? 5.621 40.312 10.391 1 94.81 410 VAL A O 1
ATOM 3185 N N . TYR A 1 411 ? 4.094 39.219 11.516 1 96.44 411 TYR A N 1
ATOM 3186 C CA . TYR A 1 411 ? 3.709 38.406 10.375 1 96.44 411 TYR A CA 1
ATOM 3187 C C . TYR A 1 411 ? 3.045 39.219 9.289 1 96.44 411 TYR A C 1
ATOM 3189 O O . TYR A 1 411 ? 3.309 39.031 8.102 1 96.44 411 TYR A O 1
ATOM 3197 N N . ALA A 1 412 ? 2.188 40.156 9.672 1 94.06 412 ALA A N 1
ATOM 3198 C CA . ALA A 1 412 ? 1.48 41 8.719 1 94.06 412 ALA A CA 1
ATOM 3199 C C . ALA A 1 412 ? 2.459 41.844 7.914 1 94.06 412 ALA A C 1
ATOM 3201 O O . ALA A 1 412 ? 2.291 42.031 6.707 1 94.06 412 ALA A O 1
ATOM 3202 N N . GLU A 1 413 ? 3.395 42.344 8.586 1 93.56 413 GLU A N 1
ATOM 3203 C CA . GLU A 1 413 ? 4.383 43.188 7.922 1 93.56 413 GLU A CA 1
ATOM 3204 C C . GLU A 1 413 ? 5.207 42.406 6.918 1 93.56 413 GLU A C 1
ATOM 3206 O O . GLU A 1 413 ? 5.5 42.875 5.824 1 93.56 413 GLU A O 1
ATOM 3211 N N . LEU A 1 414 ? 5.617 41.25 7.324 1 96.38 414 LEU A N 1
ATOM 3212 C CA . LEU A 1 414 ? 6.371 40.406 6.422 1 96.38 414 LEU A CA 1
ATOM 3213 C C . LEU A 1 414 ? 5.543 40.031 5.191 1 96.38 414 LEU A C 1
ATOM 3215 O O . LEU A 1 414 ? 6.039 40.094 4.066 1 96.38 414 LEU A O 1
ATOM 3219 N N . LEU A 1 415 ? 4.27 39.719 5.387 1 96.69 415 LEU A N 1
ATOM 3220 C CA . LEU A 1 415 ? 3.393 39.344 4.277 1 96.69 415 LEU A CA 1
ATOM 3221 C C . LEU A 1 415 ? 3.176 40.531 3.35 1 96.69 415 LEU A C 1
ATOM 3223 O O . LEU A 1 415 ? 3.225 40.406 2.127 1 96.69 415 LEU A O 1
ATOM 3227 N N . LYS A 1 416 ? 2.939 41.656 3.932 1 94.94 416 LYS A N 1
ATOM 3228 C CA . LYS A 1 416 ? 2.734 42.875 3.162 1 94.94 416 LYS A CA 1
ATOM 3229 C C . LYS A 1 416 ? 3.932 43.156 2.26 1 94.94 416 LYS A C 1
ATOM 3231 O O . LYS A 1 416 ? 3.764 43.469 1.078 1 94.94 416 LYS A O 1
ATOM 3236 N N . ALA A 1 417 ? 5.07 43.094 2.82 1 96 417 ALA A N 1
ATOM 3237 C CA . ALA A 1 417 ? 6.297 43.375 2.07 1 96 417 ALA A CA 1
ATOM 3238 C C . ALA A 1 417 ? 6.453 42.375 0.91 1 96 417 ALA A C 1
ATOM 3240 O O . ALA A 1 417 ? 6.852 42.781 -0.19 1 96 417 ALA A O 1
ATOM 3241 N N . LYS A 1 418 ? 6.215 41.156 1.164 1 97.5 418 LYS A N 1
ATOM 3242 C CA . LYS A 1 418 ? 6.328 40.125 0.132 1 97.5 418 LYS A CA 1
ATOM 3243 C C . LYS A 1 418 ? 5.309 40.344 -0.982 1 97.5 418 LYS A C 1
ATOM 3245 O O . LYS A 1 418 ? 5.645 40.281 -2.164 1 97.5 418 LYS A O 1
ATOM 3250 N N . ILE A 1 419 ? 4.039 40.625 -0.616 1 97.19 419 ILE A N 1
ATOM 3251 C CA . ILE A 1 419 ? 2.979 40.875 -1.586 1 97.19 419 ILE A CA 1
ATOM 3252 C C . ILE A 1 419 ? 3.355 42.062 -2.463 1 97.19 419 ILE A C 1
ATOM 3254 O O . ILE A 1 419 ? 3.225 42.031 -3.688 1 97.19 419 ILE A O 1
ATOM 3258 N N . ALA A 1 420 ? 3.799 43.094 -1.852 1 96.06 420 ALA A N 1
ATOM 3259 C CA . ALA A 1 420 ? 4.168 44.312 -2.572 1 96.06 420 ALA A CA 1
ATOM 3260 C C . ALA A 1 420 ? 5.355 44.062 -3.5 1 96.06 420 ALA A C 1
ATOM 3262 O O . ALA A 1 420 ? 5.328 44.438 -4.668 1 96.06 420 ALA A O 1
ATOM 3263 N N . ARG A 1 421 ? 6.363 43.438 -3.021 1 97 421 ARG A N 1
ATOM 3264 C CA . ARG A 1 421 ? 7.602 43.219 -3.758 1 97 421 ARG A CA 1
ATOM 3265 C C . ARG A 1 421 ? 7.355 42.375 -4.992 1 97 421 ARG A C 1
ATOM 3267 O O . ARG A 1 421 ? 7.941 42.625 -6.051 1 97 421 ARG A O 1
ATOM 3274 N N . HIS A 1 422 ? 6.52 41.406 -4.84 1 97.25 422 HIS A N 1
ATOM 3275 C CA . HIS A 1 422 ? 6.363 40.438 -5.922 1 97.25 422 HIS A CA 1
ATOM 3276 C C . HIS A 1 422 ? 5.051 40.625 -6.664 1 97.25 422 HIS A C 1
ATOM 3278 O O . HIS A 1 422 ? 4.68 39.812 -7.516 1 97.25 422 HIS A O 1
ATOM 3284 N N . LYS A 1 423 ? 4.297 41.719 -6.309 1 96.12 423 LYS A N 1
ATOM 3285 C CA . LYS A 1 423 ? 3.057 42.094 -6.977 1 96.12 423 LYS A CA 1
ATOM 3286 C C . LYS A 1 423 ? 2.072 40.938 -7.027 1 96.12 423 LYS A C 1
ATOM 3288 O O . LYS A 1 423 ? 1.577 40.594 -8.102 1 96.12 423 LYS A O 1
ATOM 3293 N N . VAL A 1 424 ? 1.843 40.375 -5.883 1 97.81 424 VAL A N 1
ATOM 3294 C CA . VAL A 1 424 ? 1.02 39.188 -5.75 1 97.81 424 VAL A CA 1
ATOM 3295 C C . VAL A 1 424 ? -0.458 39.562 -5.844 1 97.81 424 VAL A C 1
ATOM 3297 O O . VAL A 1 424 ? -0.885 40.562 -5.281 1 97.81 424 VAL A O 1
ATOM 3300 N N . ASN A 1 425 ? -1.261 38.781 -6.656 1 97.69 425 ASN A N 1
ATOM 3301 C CA . ASN A 1 425 ? -2.713 38.906 -6.629 1 97.69 425 ASN A CA 1
ATOM 3302 C C . ASN A 1 425 ? -3.311 38.25 -5.383 1 97.69 425 ASN A C 1
ATOM 3304 O O . ASN A 1 425 ? -2.955 37.125 -5.035 1 97.69 425 ASN A O 1
ATOM 3308 N N . CYS A 1 426 ? -4.133 38.969 -4.727 1 98.19 426 CYS A N 1
ATOM 3309 C CA . CYS A 1 426 ? -4.75 38.438 -3.514 1 98.19 426 CYS A CA 1
ATOM 3310 C C . CYS A 1 426 ? -6.254 38.281 -3.695 1 98.19 426 CYS A C 1
ATOM 3312 O O . CYS A 1 426 ? -6.914 39.125 -4.281 1 98.19 426 CYS A O 1
ATOM 3314 N N . TRP A 1 427 ? -6.754 37.094 -3.201 1 98.38 427 TRP A N 1
ATOM 3315 C CA . TRP A 1 427 ? -8.156 36.75 -3.381 1 98.38 427 TRP A CA 1
ATOM 3316 C C . TRP A 1 427 ? -8.773 36.281 -2.068 1 98.38 427 TRP A C 1
ATOM 3318 O O . TRP A 1 427 ? -8.117 35.625 -1.269 1 98.38 427 TRP A O 1
ATOM 3328 N N . LEU A 1 428 ? -10.016 36.656 -1.83 1 98.06 428 LEU A N 1
ATOM 3329 C CA . LEU A 1 428 ? -10.859 36.062 -0.802 1 98.06 428 LEU A CA 1
ATOM 3330 C C . LEU A 1 428 ? -11.852 35.062 -1.415 1 98.06 428 LEU A C 1
ATOM 3332 O O . LEU A 1 428 ? -12.594 35.406 -2.338 1 98.06 428 LEU A O 1
ATOM 3336 N N . VAL A 1 429 ? -11.828 33.875 -0.943 1 97.56 429 VAL A N 1
ATOM 3337 C CA . VAL A 1 429 ? -12.711 32.844 -1.493 1 97.56 429 VAL A CA 1
ATOM 3338 C C . VAL A 1 429 ? -13.602 32.281 -0.387 1 97.56 429 VAL A C 1
ATOM 3340 O O . VAL A 1 429 ? -13.102 31.812 0.643 1 97.56 429 VAL A O 1
ATOM 3343 N N . ASN A 1 430 ? -14.891 32.312 -0.605 1 96.94 430 ASN A N 1
ATOM 3344 C CA . ASN A 1 430 ? -15.875 31.781 0.321 1 96.94 430 ASN A CA 1
ATOM 3345 C C . ASN A 1 430 ? -16.359 30.406 -0.123 1 96.94 430 ASN A C 1
ATOM 3347 O O . ASN A 1 430 ? -17.078 30.281 -1.116 1 96.94 430 ASN A O 1
ATOM 3351 N N . THR A 1 431 ? -15.984 29.422 0.647 1 94.5 431 THR A N 1
ATOM 3352 C CA . THR A 1 431 ? -16.438 28.062 0.351 1 94.5 431 THR A CA 1
ATOM 3353 C C . THR A 1 431 ? -17.672 27.703 1.171 1 94.5 431 THR A C 1
ATOM 3355 O O . THR A 1 431 ? -18.109 26.562 1.172 1 94.5 431 THR A O 1
ATOM 3358 N N . GLY A 1 432 ? -18.203 28.656 1.876 1 94.19 432 GLY A N 1
ATOM 3359 C CA . GLY A 1 432 ? -19.344 28.438 2.764 1 94.19 432 GLY A CA 1
ATOM 3360 C C . GLY A 1 432 ? -20.672 28.562 2.064 1 94.19 432 GLY A C 1
ATOM 3361 O O . GLY A 1 432 ? -20.891 27.969 1.005 1 94.19 432 GLY A O 1
ATOM 3362 N N . TRP A 1 433 ? -21.594 29.281 2.654 1 94.31 433 TRP A N 1
ATOM 3363 C CA . TRP A 1 433 ? -22.984 29.234 2.242 1 94.31 433 TRP A CA 1
ATOM 3364 C C . TRP A 1 433 ? -23.297 30.344 1.237 1 94.31 433 TRP A C 1
ATOM 3366 O O . TRP A 1 433 ? -22.625 31.375 1.223 1 94.31 433 TRP A O 1
ATOM 3376 N N . SER A 1 434 ? -24.266 30.062 0.459 1 94.62 434 SER A N 1
ATOM 3377 C CA . SER A 1 434 ? -24.859 30.969 -0.519 1 94.62 434 SER A CA 1
ATOM 3378 C C . SER A 1 434 ? -26.375 30.844 -0.556 1 94.62 434 SER A C 1
ATOM 3380 O O . SER A 1 434 ? -26.906 29.766 -0.297 1 94.62 434 SER A O 1
ATOM 3382 N N . GLY A 1 435 ? -27.016 31.922 -0.828 1 94.38 435 GLY A N 1
ATOM 3383 C CA . GLY A 1 435 ? -28.469 31.891 -0.91 1 94.38 435 GLY A CA 1
ATOM 3384 C C . GLY A 1 435 ? -29.141 31.953 0.447 1 94.38 435 GLY A C 1
ATOM 3385 O O . GLY A 1 435 ? -30.328 31.609 0.579 1 94.38 435 GLY A O 1
ATOM 3386 N N . GLY A 1 436 ? -28.453 32.312 1.365 1 94.31 436 GLY A N 1
ATOM 3387 C CA . GLY A 1 436 ? -28.891 32.375 2.748 1 94.31 436 GLY A CA 1
ATOM 3388 C C . GLY A 1 436 ? -27.906 31.766 3.721 1 94.31 436 GLY A C 1
ATOM 3389 O O . GLY A 1 436 ? -26.938 31.125 3.309 1 94.31 436 GLY A O 1
ATOM 3390 N N . ALA A 1 437 ? -28.172 32.031 5 1 93.12 437 ALA A N 1
ATOM 3391 C CA . ALA A 1 437 ? -27.344 31.469 6.047 1 93.12 437 ALA A CA 1
ATOM 3392 C C . ALA A 1 437 ? -27.578 29.953 6.172 1 93.12 437 ALA A C 1
ATOM 3394 O O . ALA A 1 437 ? -28.453 29.406 5.5 1 93.12 437 ALA A O 1
ATOM 3395 N N . TYR A 1 438 ? -26.75 29.328 6.945 1 91 438 TYR A N 1
ATOM 3396 C CA . TYR A 1 438 ? -26.953 27.922 7.25 1 91 438 TYR A CA 1
ATOM 3397 C C . TYR A 1 438 ? -28.391 27.656 7.648 1 91 438 TYR A C 1
ATOM 3399 O O . TYR A 1 438 ? -28.969 28.391 8.453 1 91 438 TYR A O 1
ATOM 3407 N N . GLY A 1 439 ? -29.016 26.594 7.105 1 86.94 439 GLY A N 1
ATOM 3408 C CA . GLY A 1 439 ? -30.406 26.281 7.367 1 86.94 439 GLY A CA 1
ATOM 3409 C C . GLY A 1 439 ? -31.344 26.797 6.285 1 86.94 439 GLY A C 1
ATOM 3410 O O . GLY A 1 439 ? -32.438 26.234 6.074 1 86.94 439 GLY A O 1
ATOM 3411 N N . VAL A 1 440 ? -30.922 27.859 5.645 1 90.81 440 VAL A N 1
ATOM 3412 C CA . VAL A 1 440 ? -31.719 28.453 4.57 1 90.81 440 VAL A CA 1
ATOM 3413 C C . VAL A 1 440 ? -30.984 28.281 3.236 1 90.81 440 VAL A C 1
ATOM 3415 O O . VAL A 1 440 ? -31.531 27.672 2.305 1 90.81 440 VAL A O 1
ATOM 3418 N N . GLY A 1 441 ? -29.812 28.734 3.217 1 93 441 GLY A N 1
ATOM 3419 C CA . GLY A 1 441 ? -29 28.578 2.018 1 93 441 GLY A CA 1
ATOM 3420 C C . GLY A 1 441 ? -28.359 27.203 1.914 1 93 441 GLY A C 1
ATOM 3421 O O . GLY A 1 441 ? -28.828 26.234 2.52 1 93 441 GLY A O 1
ATOM 3422 N N . SER A 1 442 ? -27.406 27.172 0.95 1 92.69 442 SER A N 1
ATOM 3423 C CA . SER A 1 442 ? -26.656 25.938 0.762 1 92.69 442 SER A CA 1
ATOM 3424 C C . SER A 1 442 ? -25.172 26.203 0.617 1 92.69 442 SER A C 1
ATOM 3426 O O . SER A 1 442 ? -24.766 27.297 0.222 1 92.69 442 SER A O 1
ATOM 3428 N N . ARG A 1 443 ? -24.359 25.203 1.038 1 90.81 443 ARG A N 1
ATOM 3429 C CA . ARG A 1 443 ? -22.922 25.312 0.888 1 90.81 443 ARG A CA 1
ATOM 3430 C C . ARG A 1 443 ? -22.531 25.422 -0.582 1 90.81 443 ARG A C 1
ATOM 3432 O O . ARG A 1 443 ? -23.141 24.797 -1.443 1 90.81 443 ARG A O 1
ATOM 3439 N N . MET A 1 444 ? -21.547 26.281 -0.844 1 92.06 444 MET A N 1
ATOM 3440 C CA . MET A 1 444 ? -21.031 26.438 -2.199 1 92.06 444 MET A CA 1
ATOM 3441 C C . MET A 1 444 ? -20.641 25.094 -2.797 1 92.06 444 MET A C 1
ATOM 3443 O O . MET A 1 444 ? -20 24.281 -2.133 1 92.06 444 MET A O 1
ATOM 3447 N N . LYS A 1 445 ? -21.078 24.875 -4 1 87.75 445 LYS A N 1
ATOM 3448 C CA . LYS A 1 445 ? -20.703 23.656 -4.688 1 87.75 445 LYS A CA 1
ATOM 3449 C C . LYS A 1 445 ? -19.188 23.609 -4.934 1 87.75 445 LYS A C 1
ATOM 3451 O O . LYS A 1 445 ? -18.594 24.609 -5.328 1 87.75 445 LYS A O 1
ATOM 3456 N N . ILE A 1 446 ? -18.609 22.5 -4.738 1 85.62 446 ILE A N 1
ATOM 3457 C CA . ILE A 1 446 ? -17.172 22.328 -4.867 1 85.62 446 ILE A CA 1
ATOM 3458 C C . ILE A 1 446 ? -16.734 22.656 -6.293 1 85.62 446 ILE A C 1
ATOM 3460 O O . ILE A 1 446 ? -15.641 23.172 -6.512 1 85.62 446 ILE A O 1
ATOM 3464 N N . GLY A 1 447 ? -17.594 22.328 -7.258 1 87.56 447 GLY A N 1
ATOM 3465 C CA . GLY A 1 447 ? -17.297 22.641 -8.648 1 87.56 447 GLY A CA 1
ATOM 3466 C C . GLY A 1 447 ? -17.141 24.141 -8.883 1 87.56 447 GLY A C 1
ATOM 3467 O O . GLY A 1 447 ? -16.281 24.562 -9.664 1 87.56 447 GLY A O 1
ATOM 3468 N N . TYR A 1 448 ? -17.969 24.891 -8.211 1 93.19 448 TYR A N 1
ATOM 3469 C CA . TYR A 1 448 ? -17.875 26.344 -8.336 1 93.19 448 TYR A CA 1
ATOM 3470 C C . TYR A 1 448 ? -16.578 26.859 -7.723 1 93.19 448 TYR A C 1
ATOM 3472 O O . TYR A 1 448 ? -15.867 27.656 -8.336 1 93.19 448 TYR A O 1
ATOM 3480 N N . SER A 1 449 ? -16.312 26.359 -6.523 1 93.31 449 SER A N 1
ATOM 3481 C CA . SER A 1 449 ? -15.094 26.797 -5.844 1 93.31 449 SER A CA 1
ATOM 3482 C C . SER A 1 449 ? -13.859 26.484 -6.684 1 93.31 449 SER A C 1
ATOM 3484 O O . SER A 1 449 ? -12.961 27.328 -6.801 1 93.31 449 SER A O 1
ATOM 3486 N N . ARG A 1 450 ? -13.836 25.359 -7.27 1 91.12 450 ARG A N 1
ATOM 3487 C CA . ARG A 1 450 ? -12.711 24.969 -8.117 1 91.12 450 ARG A CA 1
ATOM 3488 C C . ARG A 1 450 ? -12.617 25.859 -9.352 1 91.12 450 ARG A C 1
ATOM 3490 O O . ARG A 1 450 ? -11.523 26.281 -9.734 1 91.12 450 ARG A O 1
ATOM 3497 N N . ALA A 1 451 ? -13.742 26.109 -9.953 1 94.06 451 ALA A N 1
ATOM 3498 C CA . ALA A 1 451 ? -13.773 26.953 -11.133 1 94.06 451 ALA A CA 1
ATOM 3499 C C . ALA A 1 451 ? -13.273 28.359 -10.812 1 94.06 451 ALA A C 1
ATOM 3501 O O . ALA A 1 451 ? -12.508 28.953 -11.578 1 94.06 451 ALA A O 1
ATOM 3502 N N . LEU A 1 452 ? -13.727 28.859 -9.742 1 96.44 452 LEU A N 1
ATOM 3503 C CA . LEU A 1 452 ? -13.352 30.203 -9.32 1 96.44 452 LEU A CA 1
ATOM 3504 C C . LEU A 1 452 ? -11.852 30.281 -9.031 1 96.44 452 LEU A C 1
ATOM 3506 O O . LEU A 1 452 ? -11.18 31.203 -9.5 1 96.44 452 LEU A O 1
ATOM 3510 N N . VAL A 1 453 ? -11.328 29.328 -8.258 1 96 453 VAL A N 1
ATOM 3511 C CA . VAL A 1 453 ? -9.914 29.312 -7.902 1 96 453 VAL A CA 1
ATOM 3512 C C . VAL A 1 453 ? -9.062 29.141 -9.164 1 96 453 VAL A C 1
ATOM 3514 O O . VAL A 1 453 ? -8.062 29.828 -9.344 1 96 453 VAL A O 1
ATOM 3517 N N . ASN A 1 454 ? -9.516 28.281 -10.047 1 94.31 454 ASN A N 1
ATOM 3518 C CA . ASN A 1 454 ? -8.797 28.094 -11.297 1 94.31 454 ASN A CA 1
ATOM 3519 C C . ASN A 1 454 ? -8.734 29.375 -12.117 1 94.31 454 ASN A C 1
ATOM 3521 O O . ASN A 1 454 ? -7.691 29.719 -12.672 1 94.31 454 ASN A O 1
ATOM 3525 N N . ALA A 1 455 ? -9.852 30.016 -12.188 1 95.94 455 ALA A N 1
ATOM 3526 C CA . ALA A 1 455 ? -9.922 31.25 -12.961 1 95.94 455 ALA A CA 1
ATOM 3527 C C . ALA A 1 455 ? -9.062 32.344 -12.328 1 95.94 455 ALA A C 1
ATOM 3529 O O . ALA A 1 455 ? -8.5 33.188 -13.023 1 95.94 455 ALA A O 1
ATOM 3530 N N . ALA A 1 456 ? -8.969 32.344 -11.055 1 96.5 456 ALA A N 1
ATOM 3531 C CA . ALA A 1 456 ? -8.086 33.281 -10.367 1 96.5 456 ALA A CA 1
ATOM 3532 C C . ALA A 1 456 ? -6.621 33 -10.68 1 96.5 456 ALA A C 1
ATOM 3534 O O . ALA A 1 456 ? -5.84 33.906 -10.945 1 96.5 456 ALA A O 1
ATOM 3535 N N . LEU A 1 457 ? -6.246 31.734 -10.672 1 95.69 457 LEU A N 1
ATOM 3536 C CA . LEU A 1 457 ? -4.855 31.312 -10.797 1 95.69 457 LEU A CA 1
ATOM 3537 C C . LEU A 1 457 ? -4.375 31.438 -12.242 1 95.69 457 LEU A C 1
ATOM 3539 O O . LEU A 1 457 ? -3.193 31.688 -12.484 1 95.69 457 LEU A O 1
ATOM 3543 N N . ASP A 1 458 ? -5.324 31.266 -13.18 1 93.25 458 ASP A N 1
ATOM 3544 C CA . ASP A 1 458 ? -4.875 31.266 -14.562 1 93.25 458 ASP A CA 1
ATOM 3545 C C . ASP A 1 458 ? -4.965 32.656 -15.164 1 93.25 458 ASP A C 1
ATOM 3547 O O . ASP A 1 458 ? -4.691 32.875 -16.344 1 93.25 458 ASP A O 1
ATOM 3551 N N . GLY A 1 459 ? -5.465 33.656 -14.422 1 94.44 459 GLY A N 1
ATOM 3552 C CA . GLY A 1 459 ? -5.453 35.031 -14.852 1 94.44 459 GLY A CA 1
ATOM 3553 C C . GLY A 1 459 ? -6.758 35.469 -15.484 1 94.44 459 GLY A C 1
ATOM 3554 O O . GLY A 1 459 ? -6.949 36.656 -15.766 1 94.44 459 GLY A O 1
ATOM 3555 N N . THR A 1 460 ? -7.648 34.594 -15.609 1 95.75 460 THR A N 1
ATOM 3556 C CA . THR A 1 460 ? -8.93 34.906 -16.25 1 95.75 460 THR A CA 1
ATOM 3557 C C . THR A 1 460 ? -9.68 35.969 -15.461 1 95.75 460 THR A C 1
ATOM 3559 O O . THR A 1 460 ? -10.195 36.938 -16.047 1 95.75 460 THR A O 1
ATOM 3562 N N . LEU A 1 461 ? -9.758 35.844 -14.188 1 97 461 LEU A N 1
ATOM 3563 C CA . LEU A 1 461 ? -10.5 36.812 -13.383 1 97 461 LEU A CA 1
ATOM 3564 C C . LEU A 1 461 ? -9.797 38.156 -13.375 1 97 461 LEU A C 1
ATOM 3566 O O . LEU A 1 461 ? -10.445 39.219 -13.469 1 97 461 LEU A O 1
ATOM 3570 N N . ALA A 1 462 ? -8.523 38.094 -13.227 1 94.69 462 ALA A N 1
ATOM 3571 C CA . ALA A 1 462 ? -7.758 39.344 -13.148 1 94.69 462 ALA A CA 1
ATOM 3572 C C . ALA A 1 462 ? -7.93 40.188 -14.414 1 94.69 462 ALA A C 1
ATOM 3574 O O . ALA A 1 462 ? -7.902 41.406 -14.367 1 94.69 462 ALA A O 1
ATOM 3575 N N . ALA A 1 463 ? -8.164 39.531 -15.477 1 94.81 463 ALA A N 1
ATOM 3576 C CA . ALA A 1 463 ? -8.289 40.219 -16.781 1 94.81 463 ALA A CA 1
ATOM 3577 C C . ALA A 1 463 ? -9.711 40.719 -17 1 94.81 463 ALA A C 1
ATOM 3579 O O . ALA A 1 463 ? -9.969 41.5 -17.922 1 94.81 463 ALA A O 1
ATOM 3580 N N . GLY A 1 464 ? -10.578 40.375 -16.156 1 95.25 464 GLY A N 1
ATOM 3581 C CA . GLY A 1 464 ? -11.984 40.688 -16.344 1 95.25 464 GLY A CA 1
ATOM 3582 C C . GLY A 1 464 ? -12.391 41.969 -15.641 1 95.25 464 GLY A C 1
ATOM 3583 O O . GLY A 1 464 ? -11.531 42.781 -15.266 1 95.25 464 GLY A O 1
ATOM 3584 N N . GLN A 1 465 ? -13.773 42.094 -15.578 1 96.5 465 GLN A N 1
ATOM 3585 C CA . GLN A 1 465 ? -14.344 43.25 -14.938 1 96.5 465 GLN A CA 1
ATOM 3586 C C . GLN A 1 465 ? -14.828 42.938 -13.523 1 96.5 465 GLN A C 1
ATOM 3588 O O . GLN A 1 465 ? -15.156 41.781 -13.227 1 96.5 465 GLN A O 1
ATOM 3593 N N . PHE A 1 466 ? -14.766 43.969 -12.727 1 97.62 466 PHE A N 1
ATOM 3594 C CA . PHE A 1 466 ? -15.188 43.812 -11.336 1 97.62 466 PHE A CA 1
ATOM 3595 C C . PHE A 1 466 ? -16.281 44.812 -10.992 1 97.62 466 PHE A C 1
ATOM 3597 O O . PHE A 1 466 ? -16.406 45.844 -11.648 1 97.62 466 PHE A O 1
ATOM 3604 N N . GLU A 1 467 ? -17.062 44.469 -10.086 1 96.12 467 GLU A N 1
ATOM 3605 C CA . GLU A 1 467 ? -17.984 45.406 -9.438 1 96.12 467 GLU A CA 1
ATOM 3606 C C . GLU A 1 467 ? -17.688 45.5 -7.945 1 96.12 467 GLU A C 1
ATOM 3608 O O . GLU A 1 467 ? -17.312 44.531 -7.305 1 96.12 467 GLU A O 1
ATOM 3613 N N . LYS A 1 468 ? -17.891 46.656 -7.391 1 95.38 468 LYS A N 1
ATOM 3614 C CA . LYS A 1 468 ? -17.562 46.906 -5.988 1 95.38 468 LYS A CA 1
ATOM 3615 C C . LYS A 1 468 ? -18.719 46.5 -5.078 1 95.38 468 LYS A C 1
ATOM 3617 O O . LYS A 1 468 ? -19.859 46.938 -5.305 1 95.38 468 LYS A O 1
ATOM 3622 N N . ASP A 1 469 ? -18.453 45.75 -4.133 1 93.44 469 ASP A N 1
ATOM 3623 C CA . ASP A 1 469 ? -19.422 45.406 -3.102 1 93.44 469 ASP A CA 1
ATOM 3624 C C . ASP A 1 469 ? -19.75 46.625 -2.225 1 93.44 469 ASP A C 1
ATOM 3626 O O . ASP A 1 469 ? -18.844 47.312 -1.787 1 93.44 469 ASP A O 1
ATOM 3630 N N . SER A 1 470 ? -20.969 46.812 -1.913 1 90.19 470 SER A N 1
ATOM 3631 C CA . SER A 1 470 ? -21.375 48.062 -1.231 1 90.19 470 SER A CA 1
ATOM 3632 C C . SER A 1 470 ? -21.188 47.938 0.277 1 90.19 470 SER A C 1
ATOM 3634 O O . SER A 1 470 ? -21.156 48.938 0.985 1 90.19 470 SER A O 1
ATOM 3636 N N . VAL A 1 471 ? -21.062 46.75 0.724 1 93.94 471 VAL A N 1
ATOM 3637 C CA . VAL A 1 471 ? -21.016 46.562 2.17 1 93.94 471 VAL A CA 1
ATOM 3638 C C . VAL A 1 471 ? -19.578 46.281 2.609 1 93.94 471 VAL A C 1
ATOM 3640 O O . VAL A 1 471 ? -19.031 47.031 3.445 1 93.94 471 VAL A O 1
ATOM 3643 N N . PHE A 1 472 ? -18.906 45.375 1.989 1 95.62 472 PHE A N 1
ATOM 3644 C CA . PHE A 1 472 ? -17.562 44.938 2.404 1 95.62 472 PHE A CA 1
ATOM 3645 C C . PHE A 1 472 ? -16.5 45.719 1.623 1 95.62 472 PHE A C 1
ATOM 3647 O O . PHE A 1 472 ? -15.32 45.656 1.98 1 95.62 472 PHE A O 1
ATOM 3654 N N . GLY A 1 473 ? -16.891 46.375 0.533 1 94.81 473 GLY A N 1
ATOM 3655 C CA . GLY A 1 473 ? -15.953 47.125 -0.285 1 94.81 473 GLY A CA 1
ATOM 3656 C C . GLY A 1 473 ? -15.07 46.219 -1.142 1 94.81 473 GLY A C 1
ATOM 3657 O O . GLY A 1 473 ? -14.008 46.656 -1.601 1 94.81 473 GLY A O 1
ATOM 3658 N N . LEU A 1 474 ? -15.453 45.031 -1.417 1 96.81 474 LEU A N 1
ATOM 3659 C CA . LEU A 1 474 ? -14.664 44.062 -2.15 1 96.81 474 LEU A CA 1
ATOM 3660 C C . LEU A 1 474 ? -14.914 44.156 -3.65 1 96.81 474 LEU A C 1
ATOM 3662 O O . LEU A 1 474 ? -15.984 44.625 -4.07 1 96.81 474 LEU A O 1
ATOM 3666 N N . ASP A 1 475 ? -13.953 43.781 -4.43 1 97.62 475 ASP A N 1
ATOM 3667 C CA . ASP A 1 475 ? -14.102 43.688 -5.883 1 97.62 475 ASP A CA 1
ATOM 3668 C C . ASP A 1 475 ? -14.609 42.312 -6.305 1 97.62 475 ASP A C 1
ATOM 3670 O O . ASP A 1 475 ? -13.867 41.344 -6.262 1 97.62 475 ASP A O 1
ATOM 3674 N N . ILE A 1 476 ? -15.844 42.25 -6.758 1 98.06 476 ILE A N 1
ATOM 3675 C CA . ILE A 1 476 ? -16.469 41 -7.164 1 98.06 476 ILE A CA 1
ATOM 3676 C C . ILE A 1 476 ? -16.391 40.844 -8.68 1 98.06 476 ILE A C 1
ATOM 3678 O O . ILE A 1 476 ? -16.812 41.75 -9.422 1 98.06 476 ILE A O 1
ATOM 3682 N N . PRO A 1 477 ? -15.828 39.75 -9.141 1 97.94 477 PRO A N 1
ATOM 3683 C CA . PRO A 1 477 ? -15.836 39.594 -10.594 1 97.94 477 PRO A CA 1
ATOM 3684 C C . PRO A 1 477 ? -17.25 39.531 -11.172 1 97.94 477 PRO A C 1
ATOM 3686 O O . PRO A 1 477 ? -18.141 38.938 -10.57 1 97.94 477 PRO A O 1
ATOM 3689 N N . ARG A 1 478 ? -17.375 40.031 -12.375 1 96.69 478 ARG A N 1
ATOM 3690 C CA . ARG A 1 478 ? -18.688 40.094 -13 1 96.69 478 ARG A CA 1
ATOM 3691 C C . ARG A 1 478 ? -19.031 38.781 -13.688 1 96.69 478 ARG A C 1
ATOM 3693 O O . ARG A 1 478 ? -20.203 38.469 -13.914 1 96.69 478 ARG A O 1
ATOM 3700 N N . ALA A 1 479 ? -18 38.094 -14 1 96.69 479 ALA A N 1
ATOM 3701 C CA . ALA A 1 479 ? -18.219 36.812 -14.672 1 96.69 479 ALA A CA 1
ATOM 3702 C C . ALA A 1 479 ? -17.078 35.844 -14.367 1 96.69 479 ALA A C 1
ATOM 3704 O O . ALA A 1 479 ? -15.953 36.25 -14.07 1 96.69 479 ALA A O 1
ATOM 3705 N N . CYS A 1 480 ? -17.359 34.594 -14.414 1 96.81 480 CYS A N 1
ATOM 3706 C CA . CYS A 1 480 ? -16.406 33.5 -14.312 1 96.81 480 CYS A CA 1
ATOM 3707 C C . CYS A 1 480 ? -16.891 32.281 -15.086 1 96.81 480 CYS A C 1
ATOM 3709 O O . CYS A 1 480 ? -18 31.797 -14.859 1 96.81 480 CYS A O 1
ATOM 3711 N N . PRO A 1 481 ? -16.078 31.766 -16.047 1 95.12 481 PRO A N 1
ATOM 3712 C CA . PRO A 1 481 ? -16.484 30.547 -16.75 1 95.12 481 PRO A CA 1
ATOM 3713 C C . PRO A 1 481 ? -16.812 29.391 -15.812 1 95.12 481 PRO A C 1
ATOM 3715 O O . PRO A 1 481 ? -16.062 29.109 -14.883 1 95.12 481 PRO A O 1
ATOM 3718 N N . GLY A 1 482 ? -17.938 28.766 -16.047 1 93.44 482 GLY A N 1
ATOM 3719 C CA . GLY A 1 482 ? -18.312 27.594 -15.266 1 93.44 482 GLY A CA 1
ATOM 3720 C C . GLY A 1 482 ? -19.125 27.938 -14.023 1 93.44 482 GLY A C 1
ATOM 3721 O O . GLY A 1 482 ? -19.562 27.047 -13.305 1 93.44 482 GLY A O 1
ATOM 3722 N N . VAL A 1 483 ? -19.328 29.25 -13.703 1 96.19 483 VAL A N 1
ATOM 3723 C CA . VAL A 1 483 ? -20.109 29.672 -12.539 1 96.19 483 VAL A CA 1
ATOM 3724 C C . VAL A 1 483 ? -21.219 30.625 -12.984 1 96.19 483 VAL A C 1
ATOM 3726 O O . VAL A 1 483 ? -20.969 31.594 -13.688 1 96.19 483 VAL A O 1
ATOM 3729 N N . PRO A 1 484 ? -22.453 30.297 -12.562 1 94.88 484 PRO A N 1
ATOM 3730 C CA . PRO A 1 484 ? -23.562 31.203 -12.898 1 94.88 484 PRO A CA 1
ATOM 3731 C C . PRO A 1 484 ? -23.328 32.625 -12.398 1 94.88 484 PRO A C 1
ATOM 3733 O O . PRO A 1 484 ? -22.922 32.812 -11.242 1 94.88 484 PRO A O 1
ATOM 3736 N N . GLY A 1 485 ? -23.641 33.594 -13.195 1 93.56 485 GLY A N 1
ATOM 3737 C CA . GLY A 1 485 ? -23.391 35 -12.875 1 93.56 485 GLY A CA 1
ATOM 3738 C C . GLY A 1 485 ? -24.109 35.438 -11.625 1 93.56 485 GLY A C 1
ATOM 3739 O O . GLY A 1 485 ? -23.578 36.25 -10.859 1 93.56 485 GLY A O 1
ATOM 3740 N N . GLU A 1 486 ? -25.266 34.938 -11.43 1 93.44 486 GLU A N 1
ATOM 3741 C CA . GLU A 1 486 ? -26.094 35.344 -10.305 1 93.44 486 GLU A CA 1
ATOM 3742 C C . GLU A 1 486 ? -25.453 34.969 -8.977 1 93.44 486 GLU A C 1
ATOM 3744 O O . GLU A 1 486 ? -25.672 35.625 -7.953 1 93.44 486 GLU A O 1
ATOM 3749 N N . VAL A 1 487 ? -24.625 34 -8.945 1 95.12 487 VAL A N 1
ATOM 3750 C CA . VAL A 1 487 ? -24.047 33.438 -7.723 1 95.12 487 VAL A CA 1
ATOM 3751 C C . VAL A 1 487 ? -22.875 34.312 -7.273 1 95.12 487 VAL A C 1
ATOM 3753 O O . VAL A 1 487 ? -22.5 34.312 -6.098 1 95.12 487 VAL A O 1
ATOM 3756 N N . LEU A 1 488 ? -22.297 35.062 -8.172 1 96.88 488 LEU A N 1
ATOM 3757 C CA . LEU A 1 488 ? -21.078 35.812 -7.891 1 96.88 488 LEU A CA 1
ATOM 3758 C C . LEU A 1 488 ? -21.344 36.938 -6.895 1 96.88 488 LEU A C 1
ATOM 3760 O O . LEU A 1 488 ? -20.5 37.25 -6.043 1 96.88 488 LEU A O 1
ATOM 3764 N N . ASN A 1 489 ? -22.484 37.531 -7.055 1 96.12 489 ASN A N 1
ATOM 3765 C CA . ASN A 1 489 ? -22.953 38.5 -6.047 1 96.12 489 ASN A CA 1
ATOM 3766 C C . ASN A 1 489 ? -23.938 37.844 -5.082 1 96.12 489 ASN A C 1
ATOM 3768 O O . ASN A 1 489 ? -25.078 37.594 -5.449 1 96.12 489 ASN A O 1
ATOM 3772 N N . PRO A 1 490 ? -23.578 37.688 -3.865 1 96.31 490 PRO A N 1
ATOM 3773 C CA . PRO A 1 490 ? -24.406 36.906 -2.938 1 96.31 490 PRO A CA 1
ATOM 3774 C C . PRO A 1 490 ? -25.781 37.531 -2.713 1 96.31 490 PRO A C 1
ATOM 3776 O O . PRO A 1 490 ? -26.75 36.812 -2.49 1 96.31 490 PRO A O 1
ATOM 3779 N N . ARG A 1 491 ? -25.859 38.781 -2.812 1 96.12 491 ARG A N 1
ATOM 3780 C CA . ARG A 1 491 ? -27.141 39.469 -2.59 1 96.12 491 ARG A CA 1
ATOM 3781 C C . ARG A 1 491 ? -28.188 39 -3.594 1 96.12 491 ARG A C 1
ATOM 3783 O O . ARG A 1 491 ? -29.375 38.875 -3.262 1 96.12 491 ARG A O 1
ATOM 3790 N N . ASN A 1 492 ? -27.766 38.656 -4.77 1 95.31 492 ASN A N 1
ATOM 3791 C CA . ASN A 1 492 ? -28.656 38.281 -5.867 1 95.31 492 ASN A CA 1
ATOM 3792 C C . ASN A 1 492 ? -29.375 36.969 -5.602 1 95.31 492 ASN A C 1
ATOM 3794 O O . ASN A 1 492 ? -30.484 36.75 -6.078 1 95.31 492 ASN A O 1
ATOM 3798 N N . VAL A 1 493 ? -28.781 36.094 -4.836 1 95.19 493 VAL A N 1
ATOM 3799 C CA . VAL A 1 493 ? -29.344 34.75 -4.719 1 95.19 493 VAL A CA 1
ATOM 3800 C C . VAL A 1 493 ? -30.078 34.594 -3.393 1 95.19 493 VAL A C 1
ATOM 3802 O O . VAL A 1 493 ? -30.672 33.562 -3.115 1 95.19 493 VAL A O 1
ATOM 3805 N N . TRP A 1 494 ? -30 35.656 -2.59 1 96.31 494 TRP A N 1
ATOM 3806 C CA . TRP A 1 494 ? -30.859 35.688 -1.42 1 96.31 494 TRP A CA 1
ATOM 3807 C C . TRP A 1 494 ? -32.312 35.969 -1.821 1 96.31 494 TRP A C 1
ATOM 3809 O O . TRP A 1 494 ? -32.562 36.844 -2.641 1 96.31 494 TRP A O 1
ATOM 3819 N N . ALA A 1 495 ? -33.188 35.25 -1.224 1 95.62 495 ALA A N 1
ATOM 3820 C CA . ALA A 1 495 ? -34.594 35.531 -1.481 1 95.62 495 ALA A CA 1
ATOM 3821 C C . ALA A 1 495 ? -35.031 36.875 -0.871 1 95.62 495 ALA A C 1
ATOM 3823 O O . ALA A 1 495 ? -35.75 37.625 -1.492 1 95.62 495 ALA A O 1
ATOM 3824 N N . ASP A 1 496 ? -34.625 37.094 0.341 1 96.12 496 ASP A N 1
ATOM 3825 C CA . ASP A 1 496 ? -34.906 38.312 1.078 1 96.12 496 ASP A CA 1
ATOM 3826 C C . ASP A 1 496 ? -33.656 39.219 1.085 1 96.12 496 ASP A C 1
ATOM 3828 O O . ASP A 1 496 ? -32.781 39.062 1.922 1 96.12 496 ASP A O 1
ATOM 3832 N N . LYS A 1 497 ? -33.719 40.281 0.296 1 95.69 497 LYS A N 1
ATOM 3833 C CA . LYS A 1 497 ? -32.562 41.188 0.137 1 95.69 497 LYS A CA 1
ATOM 3834 C C . LYS A 1 497 ? -32.312 42 1.41 1 95.69 497 LYS A C 1
ATOM 3836 O O . LYS A 1 497 ? -31.172 42.312 1.735 1 95.69 497 LYS A O 1
ATOM 3841 N N . ALA A 1 498 ? -33.344 42.312 2.088 1 96.31 498 ALA A N 1
ATOM 3842 C CA . ALA A 1 498 ? -33.219 43.031 3.338 1 96.31 498 ALA A CA 1
ATOM 3843 C C . ALA A 1 498 ? -32.531 42.219 4.402 1 96.31 498 ALA A C 1
ATOM 3845 O O . ALA A 1 498 ? -31.719 42.719 5.191 1 96.31 498 ALA A O 1
ATOM 3846 N N . ALA A 1 499 ? -32.906 41 4.383 1 96.5 499 ALA A N 1
ATOM 3847 C CA . ALA A 1 499 ? -32.25 40.062 5.316 1 96.5 499 ALA A CA 1
ATOM 3848 C C . ALA A 1 499 ? -30.766 39.938 5.004 1 96.5 499 ALA A C 1
ATOM 3850 O O . ALA A 1 499 ? -29.938 39.812 5.914 1 96.5 499 ALA A O 1
ATOM 3851 N N . TYR A 1 500 ? -30.453 39.906 3.746 1 96.81 500 TYR A N 1
ATOM 3852 C CA . TYR A 1 500 ? -29.062 39.906 3.334 1 96.81 500 TYR A CA 1
ATOM 3853 C C . TYR A 1 500 ? -28.312 41.125 3.877 1 96.81 500 TYR A C 1
ATOM 3855 O O . TYR A 1 500 ? -27.25 40.969 4.484 1 96.81 500 TYR A O 1
ATOM 3863 N N . ASP A 1 501 ? -28.891 42.312 3.629 1 97 501 ASP A N 1
ATOM 3864 C CA . ASP A 1 501 ? -28.25 43.562 4.027 1 97 501 ASP A CA 1
ATOM 3865 C C . ASP A 1 501 ? -28.016 43.594 5.535 1 97 501 ASP A C 1
ATOM 3867 O O . ASP A 1 501 ? -26.953 44.031 5.996 1 97 501 ASP A O 1
ATOM 3871 N N . ALA A 1 502 ? -28.969 43.125 6.246 1 97.25 502 ALA A N 1
ATOM 3872 C CA . ALA A 1 502 ? -28.859 43.125 7.703 1 97.25 502 ALA A CA 1
ATOM 3873 C C . ALA A 1 502 ? -27.75 42.156 8.164 1 97.25 502 ALA A C 1
ATOM 3875 O O . ALA A 1 502 ? -26.953 42.5 9.031 1 97.25 502 ALA A O 1
ATOM 3876 N N . THR A 1 503 ? -27.766 41 7.574 1 96.75 503 THR A N 1
ATOM 3877 C CA . THR A 1 503 ? -26.781 40 7.941 1 96.75 503 THR A CA 1
ATOM 3878 C C . THR A 1 503 ? -25.375 40.438 7.57 1 96.75 503 THR A C 1
ATOM 3880 O O . THR A 1 503 ? -24.422 40.25 8.328 1 96.75 503 THR A O 1
ATOM 3883 N N . ALA A 1 504 ? -25.234 41.031 6.434 1 97.44 504 ALA A N 1
ATOM 3884 C CA . ALA A 1 504 ? -23.938 41.531 5.973 1 97.44 504 ALA A CA 1
ATOM 3885 C C . ALA A 1 504 ? -23.422 42.625 6.906 1 97.44 504 ALA A C 1
ATOM 3887 O O . ALA A 1 504 ? -22.234 42.656 7.242 1 97.44 504 ALA A O 1
ATOM 3888 N N . LYS A 1 505 ? -24.25 43.531 7.328 1 97.06 505 LYS A N 1
ATOM 3889 C CA . LYS A 1 505 ? -23.859 44.562 8.258 1 97.06 505 LYS A CA 1
ATOM 3890 C C . LYS A 1 505 ? -23.438 44 9.602 1 97.06 505 LYS A C 1
ATOM 3892 O O . LYS A 1 505 ? -22.484 44.469 10.227 1 97.06 505 LYS A O 1
ATOM 3897 N N . ASP A 1 506 ? -24.172 43.031 10 1 97.06 506 ASP A N 1
ATOM 3898 C CA . ASP A 1 506 ? -23.828 42.375 11.25 1 97.06 506 ASP A CA 1
ATOM 3899 C C . ASP A 1 506 ? -22.422 41.75 11.18 1 97.06 506 ASP A C 1
ATOM 3901 O O . ASP A 1 506 ? -21.656 41.844 12.133 1 97.06 506 ASP A O 1
ATOM 3905 N N . LEU A 1 507 ? -22.141 41.062 10.062 1 97.12 507 LEU A N 1
ATOM 3906 C CA . LEU A 1 507 ? -20.828 40.469 9.914 1 97.12 507 LEU A CA 1
ATOM 3907 C C . LEU A 1 507 ? -19.734 41.531 9.891 1 97.12 507 LEU A C 1
ATOM 3909 O O . LEU A 1 507 ? -18.656 41.312 10.445 1 97.12 507 LEU A O 1
ATOM 3913 N N . VAL A 1 508 ? -20 42.688 9.273 1 97.44 508 VAL A N 1
ATOM 3914 C CA . VAL A 1 508 ? -19.047 43.781 9.258 1 97.44 508 VAL A CA 1
ATOM 3915 C C . VAL A 1 508 ? -18.75 44.219 10.688 1 97.44 508 VAL A C 1
ATOM 3917 O O . VAL A 1 508 ? -17.594 44.469 11.039 1 97.44 508 VAL A O 1
ATOM 3920 N N . GLU A 1 509 ? -19.75 44.281 11.5 1 97.31 509 GLU A N 1
ATOM 3921 C CA . GLU A 1 509 ? -19.562 44.719 12.883 1 97.31 509 GLU A CA 1
ATOM 3922 C C . GLU A 1 509 ? -18.719 43.688 13.656 1 97.31 509 GLU A C 1
AT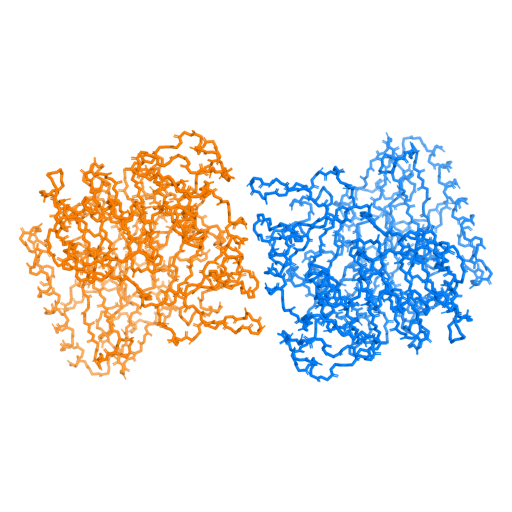OM 3924 O O . GLU A 1 509 ? -17.938 44.062 14.523 1 97.31 509 GLU A O 1
ATOM 3929 N N . MET A 1 510 ? -18.984 42.469 13.352 1 97.06 510 MET A N 1
ATOM 3930 C CA . MET A 1 510 ? -18.172 41.438 13.984 1 97.06 510 MET A CA 1
ATOM 3931 C C . MET A 1 510 ? -16.703 41.562 13.586 1 97.06 510 MET A C 1
ATOM 3933 O O . MET A 1 510 ? -15.805 41.406 14.414 1 97.06 510 MET A O 1
ATOM 3937 N N . PHE A 1 511 ? -16.453 41.875 12.32 1 97.44 511 PHE A N 1
ATOM 3938 C CA . PHE A 1 511 ? -15.102 42.094 11.836 1 97.44 511 PHE A CA 1
ATOM 3939 C C . PHE A 1 511 ? -14.477 43.281 12.555 1 97.44 511 PHE A C 1
ATOM 3941 O O . PHE A 1 511 ? -13.328 43.219 13 1 97.44 511 PHE A O 1
ATOM 3948 N N . ARG A 1 512 ? -15.203 44.344 12.664 1 97 512 ARG A N 1
ATOM 3949 C CA . ARG A 1 512 ? -14.695 45.562 13.289 1 97 512 ARG A CA 1
ATOM 3950 C C . ARG A 1 512 ? -14.352 45.344 14.758 1 97 512 ARG A C 1
ATOM 3952 O O . ARG A 1 512 ? -13.297 45.781 15.227 1 97 512 ARG A O 1
ATOM 3959 N N . LYS A 1 513 ? -15.234 44.656 15.406 1 96.88 513 LYS A N 1
ATOM 3960 C CA . LYS A 1 513 ? -14.992 44.344 16.812 1 96.88 513 LYS A CA 1
ATOM 3961 C C . LYS A 1 513 ? -13.734 43.5 16.984 1 96.88 513 LYS A C 1
ATOM 3963 O O . LYS A 1 513 ? -12.914 43.781 17.875 1 96.88 513 LYS A O 1
ATOM 3968 N N . ASN A 1 514 ? -13.602 42.531 16.141 1 95.62 514 ASN A N 1
ATOM 3969 C CA . ASN A 1 514 ? -12.414 41.688 16.188 1 95.62 514 ASN A CA 1
ATOM 3970 C C . ASN A 1 514 ? -11.148 42.5 15.891 1 95.62 514 ASN A C 1
ATOM 3972 O O . ASN A 1 514 ? -10.102 42.25 16.5 1 95.62 514 ASN A O 1
ATOM 3976 N N . PHE A 1 515 ? -11.25 43.438 14.992 1 96.56 515 PHE A N 1
ATOM 3977 C CA . PHE A 1 515 ? -10.062 44.094 14.453 1 96.56 515 PHE A CA 1
ATOM 3978 C C . PHE A 1 515 ? -9.555 45.188 15.406 1 96.56 515 PHE A C 1
ATOM 3980 O O . PHE A 1 515 ? -8.43 45.656 15.266 1 96.56 515 PHE A O 1
ATOM 3987 N N . GLU A 1 516 ? -10.297 45.562 16.422 1 95.69 516 GLU A N 1
ATOM 3988 C CA . GLU A 1 516 ? -9.914 46.562 17.391 1 95.69 516 GLU A CA 1
ATOM 3989 C C . GLU A 1 516 ? -8.555 46.25 18.016 1 95.69 516 GLU A C 1
ATOM 3991 O O . GLU A 1 516 ? -7.766 47.188 18.266 1 95.69 516 GLU A O 1
ATOM 3996 N N . GLN A 1 517 ? -8.242 45.094 18.203 1 92.88 517 GLN A N 1
ATOM 3997 C CA . GLN A 1 517 ? -7.023 44.656 18.891 1 92.88 517 GLN A CA 1
ATOM 3998 C C . GLN A 1 517 ? -5.797 44.875 18.016 1 92.88 517 GLN A C 1
ATOM 4000 O O . GLN A 1 517 ? -4.672 44.938 18.516 1 92.88 517 GLN A O 1
ATOM 4005 N N . PHE A 1 518 ? -6.02 45.156 16.734 1 94.06 518 PHE A N 1
ATOM 4006 C CA . PHE A 1 518 ? -4.895 45.25 15.82 1 94.06 518 PHE A CA 1
ATOM 4007 C C . PHE A 1 518 ? -4.668 46.688 15.398 1 94.06 518 PHE A C 1
ATOM 4009 O O . PHE A 1 518 ? -3.615 47.031 14.852 1 94.06 518 PHE A O 1
ATOM 4016 N N . LYS A 1 519 ? -5.562 47.531 15.594 1 93.5 519 LYS A N 1
ATOM 4017 C CA . LYS A 1 519 ? -5.602 48.875 15.023 1 93.5 519 LYS A CA 1
ATOM 4018 C C . LYS A 1 519 ? -4.352 49.688 15.391 1 93.5 519 LYS A C 1
ATOM 4020 O O . LYS A 1 519 ? -3.834 50.438 14.578 1 93.5 519 LYS A O 1
ATOM 4025 N N . ALA A 1 520 ? -3.891 49.469 16.531 1 91.06 520 ALA A N 1
ATOM 4026 C CA . ALA A 1 520 ? -2.775 50.25 17.047 1 91.06 520 ALA A CA 1
ATOM 4027 C C . ALA A 1 520 ? -1.478 49.906 16.328 1 91.06 520 ALA A C 1
ATOM 4029 O O . ALA A 1 520 ? -0.528 50.688 16.312 1 91.06 520 ALA A O 1
ATOM 4030 N N . ASN A 1 521 ? -1.421 48.812 15.664 1 90.81 521 ASN A N 1
ATOM 4031 C CA . ASN A 1 521 ? -0.156 48.312 15.133 1 90.81 521 ASN A CA 1
ATOM 4032 C C . ASN A 1 521 ? -0.19 48.219 13.609 1 90.81 521 ASN A C 1
ATOM 4034 O O . ASN A 1 521 ? 0.673 47.562 13.008 1 90.81 521 ASN A O 1
ATOM 4038 N N . VAL A 1 522 ? -1.253 48.812 13.008 1 90.94 522 VAL A N 1
ATOM 4039 C CA . VAL A 1 522 ? -1.333 48.781 11.547 1 90.94 522 VAL A CA 1
ATOM 4040 C C . VAL A 1 522 ? -1.523 50.188 11.008 1 90.94 522 VAL A C 1
ATOM 4042 O O . VAL A 1 522 ? -1.812 51.125 11.766 1 90.94 522 VAL A O 1
ATOM 4045 N N . SER A 1 523 ? -1.305 50.312 9.742 1 90.88 523 SER A N 1
ATOM 4046 C CA . SER A 1 523 ? -1.53 51.594 9.102 1 90.88 523 SER A CA 1
ATOM 4047 C C . SER A 1 523 ? -3.01 51.969 9.102 1 90.88 523 SER A C 1
ATOM 4049 O O . SER A 1 523 ? -3.871 51.094 9.258 1 90.88 523 SER A O 1
ATOM 4051 N N . GLN A 1 524 ? -3.227 53.156 8.906 1 92.62 524 GLN A N 1
ATOM 4052 C CA . GLN A 1 524 ? -4.598 53.656 8.867 1 92.62 524 GLN A CA 1
ATOM 4053 C C . GLN A 1 524 ? -5.371 53.062 7.695 1 92.62 524 GLN A C 1
ATOM 4055 O O . GLN A 1 524 ? -6.566 52.781 7.805 1 92.62 524 GLN A O 1
ATOM 4060 N N . GLU A 1 525 ? -4.707 52.906 6.648 1 92.12 525 GLU A N 1
ATOM 4061 C CA . GLU A 1 525 ? -5.344 52.344 5.461 1 92.12 525 GLU A CA 1
ATOM 4062 C C . GLU A 1 525 ? -5.859 50.938 5.723 1 92.12 525 GLU A C 1
ATOM 4064 O O . GLU A 1 525 ? -6.918 50.562 5.223 1 92.12 525 GLU A O 1
ATOM 4069 N N . VAL A 1 526 ? -5.141 50.188 6.527 1 92.94 526 VAL A N 1
ATOM 4070 C CA . VAL A 1 526 ? -5.547 48.844 6.867 1 92.94 526 VAL A CA 1
ATOM 4071 C C . VAL A 1 526 ? -6.66 48.875 7.914 1 92.94 526 VAL A C 1
ATOM 4073 O O . VAL A 1 526 ? -7.652 48.156 7.801 1 92.94 526 VAL A O 1
ATOM 4076 N N . ALA A 1 527 ? -6.516 49.719 8.852 1 93.06 527 ALA A N 1
ATOM 4077 C CA . ALA A 1 527 ? -7.457 49.812 9.961 1 93.06 527 ALA A CA 1
ATOM 4078 C C . ALA A 1 527 ? -8.836 50.25 9.477 1 93.06 527 ALA A C 1
ATOM 4080 O O . ALA A 1 527 ? -9.852 49.906 10.086 1 93.06 527 ALA A O 1
ATOM 4081 N N . CYS A 1 528 ? -8.875 50.906 8.328 1 92.12 528 CYS A N 1
ATOM 4082 C CA . CYS A 1 528 ? -10.117 51.531 7.879 1 92.12 528 CYS A CA 1
ATOM 4083 C C . CYS A 1 528 ? -10.742 50.719 6.75 1 92.12 528 CYS A C 1
ATOM 4085 O O . CYS A 1 528 ? -11.648 51.188 6.062 1 92.12 528 CYS A O 1
ATOM 4087 N N . VAL A 1 529 ? -10.273 49.594 6.496 1 92.06 529 VAL A N 1
ATOM 4088 C CA . VAL A 1 529 ? -10.781 48.75 5.418 1 92.06 529 VAL A CA 1
ATOM 4089 C C . VAL A 1 529 ? -12.281 48.531 5.605 1 92.06 529 VAL A C 1
ATOM 4091 O O . VAL A 1 529 ? -13.055 48.594 4.641 1 92.06 529 VAL A O 1
ATOM 4094 N N . LEU A 1 530 ? -12.633 48.156 6.805 1 92.5 530 LEU A N 1
ATOM 4095 C CA . LEU A 1 530 ? -14.055 48.031 7.113 1 92.5 530 LEU A CA 1
ATOM 4096 C C . LEU A 1 530 ? -14.469 49.031 8.172 1 92.5 530 LEU A C 1
ATOM 4098 O O . LEU A 1 530 ? -13.688 49.375 9.062 1 92.5 530 LEU A O 1
ATOM 4102 N N . MET B 1 1 ? -17.984 -21.203 9.336 1 83.31 1 MET B N 1
ATOM 4103 C CA . MET B 1 1 ? -17.484 -20.188 10.258 1 83.31 1 MET B CA 1
ATOM 4104 C C . MET B 1 1 ? -17.484 -18.797 9.602 1 83.31 1 MET B C 1
ATOM 4106 O O . MET B 1 1 ? -17.375 -18.688 8.383 1 83.31 1 MET B O 1
ATOM 4110 N N . LYS B 1 2 ? -17.594 -17.922 10.461 1 87 2 LYS B N 1
ATOM 4111 C CA . LYS B 1 2 ? -17.656 -16.547 9.961 1 87 2 LYS B CA 1
ATOM 4112 C C . LYS B 1 2 ? -16.25 -15.977 9.773 1 87 2 LYS B C 1
ATOM 4114 O O . LYS B 1 2 ? -15.273 -16.5 10.328 1 87 2 LYS B O 1
ATOM 4119 N N . LEU B 1 3 ? -16.188 -14.984 9.008 1 93.88 3 LEU B N 1
ATOM 4120 C CA . LEU B 1 3 ? -14.938 -14.297 8.719 1 93.88 3 LEU B CA 1
ATOM 4121 C C . LEU B 1 3 ? -14.25 -13.844 10 1 93.88 3 LEU B C 1
ATOM 4123 O O . LEU B 1 3 ? -14.875 -13.203 10.852 1 93.88 3 LEU B O 1
ATOM 4127 N N . ASN B 1 4 ? -12.969 -14.242 10.133 1 95.31 4 ASN B N 1
ATOM 4128 C CA . ASN B 1 4 ? -12.094 -13.789 11.203 1 95.31 4 ASN B CA 1
ATOM 4129 C C . ASN B 1 4 ? -12.562 -14.281 12.57 1 95.31 4 ASN B C 1
ATOM 4131 O O . ASN B 1 4 ? -12.273 -13.664 13.594 1 95.31 4 ASN B O 1
ATOM 4135 N N . ASP B 1 5 ? -13.289 -15.367 12.648 1 94.88 5 ASP B N 1
ATOM 4136 C CA . ASP B 1 5 ? -13.609 -16.062 13.891 1 94.88 5 ASP B CA 1
ATOM 4137 C C . ASP B 1 5 ? -12.359 -16.688 14.5 1 94.88 5 ASP B C 1
ATOM 4139 O O . ASP B 1 5 ? -11.438 -17.078 13.773 1 94.88 5 ASP B O 1
ATOM 4143 N N . VAL B 1 6 ? -12.344 -16.734 15.828 1 95.94 6 VAL B N 1
ATOM 4144 C CA . VAL B 1 6 ? -11.297 -17.469 16.531 1 95.94 6 VAL B CA 1
ATOM 4145 C C . VAL B 1 6 ? -11.938 -18.453 17.516 1 95.94 6 VAL B C 1
ATOM 4147 O O . VAL B 1 6 ? -12.711 -18.047 18.391 1 95.94 6 VAL B O 1
ATOM 4150 N N . THR B 1 7 ? -11.648 -19.734 17.281 1 94.69 7 THR B N 1
ATOM 4151 C CA . THR B 1 7 ? -12.18 -20.734 18.188 1 94.69 7 THR B CA 1
ATOM 4152 C C . THR B 1 7 ? -11.055 -21.406 18.969 1 94.69 7 THR B C 1
ATOM 4154 O O . THR B 1 7 ? -9.891 -21.359 18.562 1 94.69 7 THR B O 1
ATOM 4157 N N . ARG B 1 8 ? -11.453 -22.062 20.078 1 89.88 8 ARG B N 1
ATOM 4158 C CA . ARG B 1 8 ? -10.484 -22.766 20.906 1 89.88 8 ARG B CA 1
ATOM 4159 C C . ARG B 1 8 ? -10.641 -24.281 20.766 1 89.88 8 ARG B C 1
ATOM 4161 O O . ARG B 1 8 ? -11.516 -24.875 21.406 1 89.88 8 ARG B O 1
ATOM 4168 N N . GLY B 1 9 ? -9.93 -24.781 19.953 1 85.81 9 GLY B N 1
ATOM 4169 C CA . GLY B 1 9 ? -9.75 -26.219 19.859 1 85.81 9 GLY B CA 1
ATOM 4170 C C . GLY B 1 9 ? -10.891 -26.922 19.156 1 85.81 9 GLY B C 1
ATOM 4171 O O . GLY B 1 9 ? -10.914 -28.156 19.078 1 85.81 9 GLY B O 1
ATOM 4172 N N . THR B 1 10 ? -11.836 -26.219 18.625 1 85.38 10 THR B N 1
ATOM 4173 C CA . THR B 1 10 ? -13 -26.891 18.047 1 85.38 10 THR B CA 1
ATOM 4174 C C . THR B 1 10 ? -13.234 -26.406 16.609 1 85.38 10 THR B C 1
ATOM 4176 O O . THR B 1 10 ? -12.875 -25.281 16.266 1 85.38 10 THR B O 1
ATOM 4179 N N . GLY B 1 11 ? -13.766 -27.375 15.758 1 91.06 11 GLY B N 1
ATOM 4180 C CA . GLY B 1 11 ? -14.203 -26.984 14.422 1 91.06 11 GLY B CA 1
ATOM 4181 C C . GLY B 1 11 ? -13.555 -27.812 13.328 1 91.06 11 GLY B C 1
ATOM 4182 O O . GLY B 1 11 ? -14.016 -27.797 12.18 1 91.06 11 GLY B O 1
ATOM 4183 N N . LEU B 1 12 ? -12.523 -28.484 13.68 1 96.5 12 LEU B N 1
ATOM 4184 C CA . LEU B 1 12 ? -11.789 -29.234 12.672 1 96.5 12 LEU B CA 1
ATOM 4185 C C . LEU B 1 12 ? -11.859 -30.734 12.938 1 96.5 12 LEU B C 1
ATOM 4187 O O . LEU B 1 12 ? -11.047 -31.5 12.406 1 96.5 12 LEU B O 1
ATOM 4191 N N . GLU B 1 13 ? -12.844 -31.172 13.688 1 95.81 13 GLU B N 1
ATOM 4192 C CA . GLU B 1 13 ? -12.953 -32.562 14.109 1 95.81 13 GLU B CA 1
ATOM 4193 C C . GLU B 1 13 ? -13.188 -33.469 12.906 1 95.81 13 GLU B C 1
ATOM 4195 O O . GLU B 1 13 ? -12.742 -34.625 12.906 1 95.81 13 GLU B O 1
ATOM 4200 N N . GLU B 1 14 ? -13.844 -32.969 11.906 1 94.5 14 GLU B N 1
ATOM 4201 C CA . GLU B 1 14 ? -14.094 -33.75 10.703 1 94.5 14 GLU B CA 1
ATOM 4202 C C . GLU B 1 14 ? -12.789 -34.188 10.031 1 94.5 14 GLU B C 1
ATOM 4204 O O . GLU B 1 14 ? -12.75 -35.156 9.297 1 94.5 14 GLU B O 1
ATOM 4209 N N . HIS B 1 15 ? -11.711 -33.469 10.352 1 96.56 15 HIS B N 1
ATOM 4210 C CA . HIS B 1 15 ? -10.398 -33.781 9.789 1 96.56 15 HIS B CA 1
ATOM 4211 C C . HIS B 1 15 ? -9.555 -34.594 10.773 1 96.56 15 HIS B C 1
ATOM 4213 O O . HIS B 1 15 ? -8.367 -34.812 10.531 1 96.56 15 HIS B O 1
ATOM 4219 N N . GLY B 1 16 ? -10.117 -34.906 11.875 1 96.25 16 GLY B N 1
ATOM 4220 C CA . GLY B 1 16 ? -9.367 -35.625 12.891 1 96.25 16 GLY B CA 1
ATOM 4221 C C . GLY B 1 16 ? -8.508 -34.719 13.75 1 96.25 16 GLY B C 1
ATOM 4222 O O . GLY B 1 16 ? -7.676 -35.188 14.531 1 96.25 16 GLY B O 1
ATOM 4223 N N . ILE B 1 17 ? -8.617 -33.438 13.602 1 97 17 ILE B N 1
ATOM 4224 C CA . ILE B 1 17 ? -7.84 -32.469 14.359 1 97 17 ILE B CA 1
ATOM 4225 C C . ILE B 1 17 ? -8.594 -32.094 15.625 1 97 17 ILE B C 1
ATOM 4227 O O . ILE B 1 17 ? -9.664 -31.469 15.562 1 97 17 ILE B O 1
ATOM 4231 N N . ILE B 1 18 ? -8 -32.5 16.672 1 94.88 18 ILE B N 1
ATOM 4232 C CA . ILE B 1 18 ? -8.625 -32.25 17.969 1 94.88 18 ILE B CA 1
ATOM 4233 C C . ILE B 1 18 ? -7.613 -31.562 18.891 1 94.88 18 ILE B C 1
ATOM 4235 O O . ILE B 1 18 ? -6.402 -31.672 18.688 1 94.88 18 ILE B O 1
ATOM 4239 N N . ASN B 1 19 ? -7.996 -30.859 19.797 1 94.88 19 ASN B N 1
ATOM 4240 C CA . ASN B 1 19 ? -7.191 -30.281 20.875 1 94.88 19 ASN B CA 1
ATOM 4241 C C . ASN B 1 19 ? -6.195 -29.25 20.328 1 94.88 19 ASN B C 1
ATOM 4243 O O . ASN B 1 19 ? -5.047 -29.203 20.781 1 94.88 19 ASN B O 1
ATOM 4247 N N . ALA B 1 20 ? -6.5 -28.625 19.203 1 96.38 20 ALA B N 1
ATOM 4248 C CA . ALA B 1 20 ? -5.711 -27.469 18.797 1 96.38 20 ALA B CA 1
ATOM 4249 C C . ALA B 1 20 ? -5.84 -26.344 19.812 1 96.38 20 ALA B C 1
ATOM 4251 O O . ALA B 1 20 ? -6.742 -26.359 20.656 1 96.38 20 ALA B O 1
ATOM 4252 N N . ASN B 1 21 ? -4.902 -25.391 19.906 1 97.19 21 ASN B N 1
ATOM 4253 C CA . ASN B 1 21 ? -5.031 -24.234 20.781 1 97.19 21 ASN B CA 1
ATOM 4254 C C . ASN B 1 21 ? -6.008 -23.203 20.219 1 97.19 21 ASN B C 1
ATOM 4256 O O . ASN B 1 21 ? -7.223 -23.344 20.359 1 97.19 21 ASN B O 1
ATOM 4260 N N . LEU B 1 22 ? -5.543 -22.281 19.453 1 97.62 22 LEU B N 1
ATOM 4261 C CA . LEU B 1 22 ? -6.418 -21.328 18.781 1 97.62 22 LEU B CA 1
ATOM 4262 C C . LEU B 1 22 ? -6.539 -21.656 17.297 1 97.62 22 LEU B C 1
ATOM 4264 O O . LEU B 1 22 ? -5.559 -22.047 16.656 1 97.62 22 LEU B O 1
ATOM 4268 N N . ILE B 1 23 ? -7.707 -21.578 16.812 1 98.06 23 ILE B N 1
ATOM 4269 C CA . ILE B 1 23 ? -7.961 -21.734 15.391 1 98.06 23 ILE B CA 1
ATOM 4270 C C . ILE B 1 23 ? -8.477 -20.422 14.812 1 98.06 23 ILE B C 1
ATOM 4272 O O . ILE B 1 23 ? -9.547 -19.938 15.195 1 98.06 23 ILE B O 1
ATOM 4276 N N . TYR B 1 24 ? -7.68 -19.828 13.938 1 98.38 24 TYR B N 1
ATOM 4277 C CA . TYR B 1 24 ? -8.055 -18.594 13.258 1 98.38 24 TYR B CA 1
ATOM 4278 C C . TYR B 1 24 ? -8.773 -18.891 11.953 1 98.38 24 TYR B C 1
ATOM 4280 O O . TYR B 1 24 ? -8.164 -19.375 10.992 1 98.38 24 TYR B O 1
ATOM 4288 N N . TRP B 1 25 ? -10.055 -18.562 11.891 1 98.06 25 TRP B N 1
ATOM 4289 C CA . TRP B 1 25 ? -10.867 -18.906 10.727 1 98.06 25 TRP B CA 1
ATOM 4290 C C . TRP B 1 25 ? -10.883 -17.766 9.727 1 98.06 25 TRP B C 1
ATOM 4292 O O . TRP B 1 25 ? -11.406 -16.688 10.016 1 98.06 25 TRP B O 1
ATOM 4302 N N . THR B 1 26 ? -10.352 -17.938 8.555 1 98.38 26 THR B N 1
ATOM 4303 C CA . THR B 1 26 ? -10.336 -17.062 7.387 1 98.38 26 THR B CA 1
ATOM 4304 C C . THR B 1 26 ? -9.984 -15.633 7.781 1 98.38 26 THR B C 1
ATOM 4306 O O . THR B 1 26 ? -10.703 -14.695 7.441 1 98.38 26 THR B O 1
ATOM 4309 N N . PRO B 1 27 ? -8.883 -15.492 8.555 1 98.31 27 PRO B N 1
ATOM 4310 C CA . PRO B 1 27 ? -8.477 -14.133 8.914 1 98.31 27 PRO B CA 1
ATOM 4311 C C . PRO B 1 27 ? -8.125 -13.281 7.695 1 98.31 27 PRO B C 1
ATOM 4313 O O . PRO B 1 27 ? -7.543 -13.781 6.734 1 98.31 27 PRO B O 1
ATOM 4316 N N . PRO B 1 28 ? -8.508 -12 7.723 1 98.19 28 PRO B N 1
ATOM 4317 C CA . PRO B 1 28 ? -8.141 -11.117 6.613 1 98.19 28 PRO B CA 1
ATOM 4318 C C . PRO B 1 28 ? -6.656 -10.766 6.605 1 98.19 28 PRO B C 1
ATOM 4320 O O . PRO B 1 28 ? -5.941 -11.07 7.562 1 98.19 28 PRO B O 1
ATOM 4323 N N . THR B 1 29 ? -6.199 -10.164 5.547 1 98.75 29 THR B N 1
ATOM 4324 C CA . THR B 1 29 ? -4.793 -9.867 5.305 1 98.75 29 THR B CA 1
ATOM 4325 C C . THR B 1 29 ? -4.199 -9.078 6.469 1 98.75 29 THR B C 1
ATOM 4327 O O . THR B 1 29 ? -3.111 -9.391 6.949 1 98.75 29 THR B O 1
ATOM 4330 N N . ALA B 1 30 ? -4.91 -8.102 6.945 1 98.69 30 ALA B N 1
ATOM 4331 C CA . ALA B 1 30 ? -4.426 -7.242 8.023 1 98.69 30 ALA B CA 1
ATOM 4332 C C . ALA B 1 30 ? -4.129 -8.055 9.281 1 98.69 30 ALA B C 1
ATOM 4334 O O . ALA B 1 30 ? -3.078 -7.891 9.906 1 98.69 30 ALA B O 1
ATOM 4335 N N . VAL B 1 31 ? -5.016 -8.984 9.648 1 98.69 31 VAL B N 1
ATOM 4336 C CA . VAL B 1 31 ? -4.863 -9.82 10.828 1 98.69 31 VAL B CA 1
ATOM 4337 C C . VAL B 1 31 ? -3.688 -10.781 10.633 1 98.69 31 VAL B C 1
ATOM 4339 O O . VAL B 1 31 ? -2.912 -11.016 11.562 1 98.69 31 VAL B O 1
ATOM 4342 N N . LEU B 1 32 ? -3.604 -11.281 9.445 1 98.88 32 LEU B N 1
ATOM 4343 C CA . LEU B 1 32 ? -2.498 -12.195 9.164 1 98.88 32 LEU B CA 1
ATOM 4344 C C . LEU B 1 32 ? -1.16 -11.469 9.258 1 98.88 32 LEU B C 1
ATOM 4346 O O . LEU B 1 32 ? -0.181 -12.023 9.758 1 98.88 32 LEU B O 1
ATOM 4350 N N . TYR B 1 33 ? -1.078 -10.18 8.797 1 98.81 33 TYR B N 1
ATOM 4351 C CA . TYR B 1 33 ? 0.135 -9.383 8.953 1 98.81 33 TYR B CA 1
ATOM 4352 C C . TYR B 1 33 ? 0.516 -9.258 10.422 1 98.81 33 TYR B C 1
ATOM 4354 O O . TYR B 1 33 ? 1.682 -9.438 10.789 1 98.81 33 TYR B O 1
ATOM 4362 N N . GLU B 1 34 ? -0.459 -8.961 11.242 1 98.81 34 GLU B N 1
ATOM 4363 C CA . GLU B 1 34 ? -0.212 -8.812 12.672 1 98.81 34 GLU B CA 1
ATOM 4364 C C . GLU B 1 34 ? 0.311 -10.117 13.273 1 98.81 34 GLU B C 1
ATOM 4366 O O . GLU B 1 34 ? 1.276 -10.109 14.039 1 98.81 34 GLU B O 1
ATOM 4371 N N . GLN B 1 35 ? -0.301 -11.266 12.875 1 98.75 35 GLN B N 1
ATOM 4372 C CA . GLN B 1 35 ? 0.125 -12.57 13.375 1 98.75 35 GLN B CA 1
ATOM 4373 C C . GLN B 1 35 ? 1.536 -12.906 12.898 1 98.75 35 GLN B C 1
ATOM 4375 O O . GLN B 1 35 ? 2.346 -13.43 13.672 1 98.75 35 GLN B O 1
ATOM 4380 N N . ILE B 1 36 ? 1.858 -12.594 11.664 1 98.81 36 ILE B N 1
ATOM 4381 C CA . ILE B 1 36 ? 3.168 -12.883 11.086 1 98.81 36 ILE B CA 1
ATOM 4382 C C . ILE B 1 36 ? 4.246 -12.109 11.844 1 98.81 36 ILE B C 1
ATOM 4384 O O . ILE B 1 36 ? 5.301 -12.656 12.172 1 98.81 36 ILE B O 1
ATOM 4388 N N . VAL B 1 37 ? 3.984 -10.836 12.125 1 98.44 37 VAL B N 1
ATOM 4389 C CA . VAL B 1 37 ? 4.914 -9.977 12.859 1 98.44 37 VAL B CA 1
ATOM 4390 C C . VAL B 1 37 ? 5.074 -10.492 14.289 1 98.44 37 VAL B C 1
ATOM 4392 O O . VAL B 1 37 ? 6.195 -10.688 14.766 1 98.44 37 VAL B O 1
ATOM 4395 N N . GLU B 1 38 ? 3.998 -10.789 14.969 1 98.19 38 GLU B N 1
ATOM 4396 C CA . GLU B 1 38 ? 4.016 -11.227 16.359 1 98.19 38 GLU B CA 1
ATOM 4397 C C . GLU B 1 38 ? 4.754 -12.555 16.516 1 98.19 38 GLU B C 1
ATOM 4399 O O . GLU B 1 38 ? 5.414 -12.789 17.531 1 98.19 38 GLU B O 1
ATOM 4404 N N . ARG B 1 39 ? 4.68 -13.344 15.508 1 98 39 ARG B N 1
ATOM 4405 C CA . ARG B 1 39 ? 5.25 -14.688 15.578 1 98 39 ARG B CA 1
ATOM 4406 C C . ARG B 1 39 ? 6.641 -14.727 14.969 1 98 39 ARG B C 1
ATOM 4408 O O . ARG B 1 39 ? 7.293 -15.773 14.953 1 98 39 ARG B O 1
ATOM 4415 N N . GLY B 1 40 ? 7.117 -13.656 14.406 1 97.81 40 GLY B N 1
ATOM 4416 C CA . GLY B 1 40 ? 8.445 -13.57 13.82 1 97.81 40 GLY B CA 1
ATOM 4417 C C . GLY B 1 40 ? 8.602 -14.406 12.57 1 97.81 40 GLY B C 1
ATOM 4418 O O . GLY B 1 40 ? 9.664 -15 12.344 1 97.81 40 GLY B O 1
ATOM 4419 N N . GLU B 1 41 ? 7.531 -14.508 11.742 1 98.31 41 GLU B N 1
ATOM 4420 C CA . GLU B 1 41 ? 7.551 -15.383 10.57 1 98.31 41 GLU B CA 1
ATOM 4421 C C . GLU B 1 41 ? 8.094 -14.656 9.344 1 98.31 41 GLU B C 1
ATOM 4423 O O . GLU B 1 41 ? 8.406 -15.281 8.336 1 98.31 41 GLU B O 1
ATOM 4428 N N . GLY B 1 42 ? 8.172 -13.375 9.383 1 98.06 42 GLY B N 1
ATOM 4429 C CA . GLY B 1 42 ? 8.633 -12.547 8.273 1 98.06 42 GLY B CA 1
ATOM 4430 C C . GLY B 1 42 ? 8.93 -11.117 8.68 1 98.06 42 GLY B C 1
ATOM 4431 O O . GLY B 1 42 ? 8.727 -10.734 9.836 1 98.06 42 GLY B O 1
ATOM 4432 N N . LEU B 1 43 ? 9.5 -10.352 7.719 1 98.38 43 LEU B N 1
ATOM 4433 C CA . LEU B 1 43 ? 9.805 -8.938 7.938 1 98.38 43 LEU B CA 1
ATOM 4434 C C . LEU B 1 43 ? 8.984 -8.055 7.008 1 98.38 43 LEU B C 1
ATOM 4436 O O . LEU B 1 43 ? 8.844 -8.359 5.82 1 98.38 43 LEU B O 1
ATOM 4440 N N . VAL B 1 44 ? 8.398 -7.023 7.598 1 98.75 44 VAL B N 1
ATOM 4441 C CA . VAL B 1 44 ? 7.75 -6.023 6.754 1 98.75 44 VAL B CA 1
ATOM 4442 C C . VAL B 1 44 ? 8.805 -5.211 6.008 1 98.75 44 VAL B C 1
ATOM 4444 O O . VAL B 1 44 ? 9.773 -4.738 6.609 1 98.75 44 VAL B O 1
ATOM 4447 N N . SER B 1 45 ? 8.68 -5.086 4.719 1 98.56 45 SER B N 1
ATOM 4448 C CA . SER B 1 45 ? 9.648 -4.352 3.902 1 98.56 45 SER B CA 1
ATOM 4449 C C . SER B 1 45 ? 9.148 -2.941 3.6 1 98.56 45 SER B C 1
ATOM 4451 O O . SER B 1 45 ? 8.047 -2.568 3.99 1 98.56 45 SER B O 1
ATOM 4453 N N . HIS B 1 46 ? 10.07 -2.154 2.932 1 97.69 46 HIS B N 1
ATOM 4454 C CA . HIS B 1 46 ? 9.727 -0.806 2.488 1 97.69 46 HIS B CA 1
ATOM 4455 C C . HIS B 1 46 ? 8.453 -0.805 1.65 1 97.69 46 HIS B C 1
ATOM 4457 O O . HIS B 1 46 ? 8.344 -1.562 0.684 1 97.69 46 HIS B O 1
ATOM 4463 N N . LEU B 1 47 ? 7.418 -0.035 2.125 1 97.19 47 LEU B N 1
ATOM 4464 C CA . LEU B 1 47 ? 6.129 0.195 1.481 1 97.19 47 LEU B CA 1
ATOM 4465 C C . LEU B 1 47 ? 5.184 -0.977 1.726 1 97.19 47 LEU B C 1
ATOM 4467 O O . LEU B 1 47 ? 4.082 -1.017 1.174 1 97.19 47 LEU B O 1
ATOM 4471 N N . GLY B 1 48 ? 5.566 -2.041 2.469 1 98.31 48 GLY B N 1
ATOM 4472 C CA . GLY B 1 48 ? 4.527 -2.812 3.133 1 98.31 48 GLY B CA 1
ATOM 4473 C C . GLY B 1 48 ? 4.531 -4.277 2.742 1 98.31 48 GLY B C 1
ATOM 4474 O O . GLY B 1 48 ? 3.846 -5.094 3.363 1 98.31 48 GLY B O 1
ATOM 4475 N N . ALA B 1 49 ? 5.289 -4.723 1.702 1 98.75 49 ALA B N 1
ATOM 4476 C CA . ALA B 1 49 ? 5.328 -6.145 1.365 1 98.75 49 ALA B CA 1
ATOM 4477 C C . ALA B 1 49 ? 6.004 -6.949 2.469 1 98.75 49 ALA B C 1
ATOM 4479 O O . ALA B 1 49 ? 6.766 -6.402 3.27 1 98.75 49 ALA B O 1
ATOM 4480 N N . LEU B 1 50 ? 5.707 -8.25 2.568 1 98.69 50 LEU B N 1
ATOM 4481 C CA . LEU B 1 50 ? 6.25 -9.148 3.582 1 98.69 50 LEU B CA 1
ATOM 4482 C C . LEU B 1 50 ? 7.352 -10.023 2.996 1 98.69 50 LEU B C 1
ATOM 4484 O O . LEU B 1 50 ? 7.105 -10.789 2.061 1 98.69 50 LEU B O 1
ATOM 4488 N N . ALA B 1 51 ? 8.531 -9.922 3.496 1 98.69 51 ALA B N 1
ATOM 4489 C CA . ALA B 1 51 ? 9.641 -10.773 3.076 1 98.69 51 ALA B CA 1
ATOM 4490 C C . ALA B 1 51 ? 9.742 -12.016 3.961 1 98.69 51 ALA B C 1
ATOM 4492 O O . ALA B 1 51 ? 9.75 -11.906 5.191 1 98.69 51 ALA B O 1
ATOM 4493 N N . VAL B 1 52 ? 9.766 -13.164 3.381 1 98.62 52 VAL B N 1
ATOM 4494 C CA . VAL B 1 52 ? 9.867 -14.422 4.121 1 98.62 52 VAL B CA 1
ATOM 4495 C C . VAL B 1 52 ? 10.961 -15.297 3.514 1 98.62 52 VAL B C 1
ATOM 4497 O O . VAL B 1 52 ? 11.383 -15.07 2.377 1 98.62 52 VAL B O 1
ATOM 4500 N N . LYS B 1 53 ? 11.391 -16.266 4.254 1 97.38 53 LYS B N 1
ATOM 4501 C CA . LYS B 1 53 ? 12.352 -17.266 3.818 1 97.38 53 LYS B CA 1
ATOM 4502 C C . LYS B 1 53 ? 11.789 -18.688 3.971 1 97.38 53 LYS B C 1
ATOM 4504 O O . LYS B 1 53 ? 11.102 -18.969 4.949 1 97.38 53 LYS B O 1
ATOM 4509 N N . THR B 1 54 ? 12.133 -19.469 3.002 1 96.88 54 THR B N 1
ATOM 4510 C CA . THR B 1 54 ? 11.555 -20.797 3.023 1 96.88 54 THR B CA 1
ATOM 4511 C C . THR B 1 54 ? 12.57 -21.828 3.508 1 96.88 54 THR B C 1
ATOM 4513 O O . THR B 1 54 ? 12.211 -22.969 3.822 1 96.88 54 THR B O 1
ATOM 4516 N N . GLY B 1 55 ? 13.867 -21.438 3.598 1 93 55 GLY B N 1
ATOM 4517 C CA . GLY B 1 55 ? 14.875 -22.328 4.141 1 93 55 GLY B CA 1
ATOM 4518 C C . GLY B 1 55 ? 15.414 -23.312 3.119 1 93 55 GLY B C 1
ATOM 4519 O O . GLY B 1 55 ? 15.828 -22.922 2.027 1 93 55 GLY B O 1
ATOM 4520 N N . HIS B 1 56 ? 15.328 -24.625 3.428 1 89 56 HIS B N 1
ATOM 4521 C CA . HIS B 1 56 ? 15.969 -25.672 2.656 1 89 56 HIS B CA 1
ATOM 4522 C C . HIS B 1 56 ? 15.406 -25.75 1.24 1 89 56 HIS B C 1
ATOM 4524 O O . HIS B 1 56 ? 16.172 -25.812 0.27 1 89 56 HIS B O 1
ATOM 4530 N N . TYR B 1 57 ? 14.164 -25.75 1.088 1 92.31 57 TYR B N 1
ATOM 4531 C CA . TYR B 1 57 ? 13.539 -25.766 -0.229 1 92.31 57 TYR B CA 1
ATOM 4532 C C . TYR B 1 57 ? 13.148 -24.359 -0.666 1 92.31 57 TYR B C 1
ATOM 4534 O O . TYR B 1 57 ? 12.328 -23.703 -0.011 1 92.31 57 TYR B O 1
ATOM 4542 N N . THR B 1 58 ? 13.695 -23.906 -1.743 1 93.88 58 THR B N 1
ATOM 4543 C CA . THR B 1 58 ? 13.367 -22.594 -2.311 1 93.88 58 THR B CA 1
ATOM 4544 C C . THR B 1 58 ? 12.555 -22.75 -3.59 1 93.88 58 THR B C 1
ATOM 4546 O O . THR B 1 58 ? 12.359 -21.781 -4.332 1 93.88 58 THR B O 1
ATOM 4549 N N . GLY B 1 59 ? 12.164 -23.938 -3.908 1 93.12 59 GLY B N 1
ATOM 4550 C CA . GLY B 1 59 ? 11.297 -24.359 -4.996 1 93.12 59 GLY B CA 1
ATOM 4551 C C . GLY B 1 59 ? 10.555 -25.656 -4.699 1 93.12 59 GLY B C 1
ATOM 4552 O O . GLY B 1 59 ? 10.633 -26.188 -3.588 1 93.12 59 GLY B O 1
ATOM 4553 N N . ARG B 1 60 ? 9.914 -26.172 -5.617 1 92.56 60 ARG B N 1
ATOM 4554 C CA . ARG B 1 60 ? 9.133 -27.375 -5.445 1 92.56 60 ARG B CA 1
ATOM 4555 C C . ARG B 1 60 ? 10.031 -28.578 -5.18 1 92.56 60 ARG B C 1
ATOM 4557 O O . ARG B 1 60 ? 11.102 -28.719 -5.781 1 92.56 60 ARG B O 1
ATOM 4564 N N . ALA B 1 61 ? 9.547 -29.406 -4.309 1 93.31 61 ALA B N 1
ATOM 4565 C CA . ALA B 1 61 ? 10.195 -30.703 -4.066 1 93.31 61 ALA B CA 1
ATOM 4566 C C . ALA B 1 61 ? 9.555 -31.797 -4.91 1 93.31 61 ALA B C 1
ATOM 4568 O O . ALA B 1 61 ? 8.914 -32.719 -4.375 1 93.31 61 ALA B O 1
ATOM 4569 N N . ALA B 1 62 ? 9.883 -31.812 -6.137 1 89.75 62 ALA B N 1
ATOM 4570 C CA . ALA B 1 62 ? 9.18 -32.625 -7.137 1 89.75 62 ALA B CA 1
ATOM 4571 C C . ALA B 1 62 ? 9.258 -34.094 -6.793 1 89.75 62 ALA B C 1
ATOM 4573 O O . ALA B 1 62 ? 8.281 -34.844 -6.973 1 89.75 62 ALA B O 1
ATOM 4574 N N . ASN B 1 63 ? 10.391 -34.5 -6.262 1 92.62 63 ASN B N 1
ATOM 4575 C CA . ASN B 1 63 ? 10.602 -35.938 -5.992 1 92.62 63 ASN B CA 1
ATOM 4576 C C . ASN B 1 63 ? 9.93 -36.344 -4.695 1 92.62 63 ASN B C 1
ATOM 4578 O O . ASN B 1 63 ? 9.867 -37.562 -4.391 1 92.62 63 ASN B O 1
ATOM 4582 N N . GLU B 1 64 ? 9.383 -35.375 -4.008 1 96.75 64 GLU B N 1
ATOM 4583 C CA . GLU B 1 64 ? 8.758 -35.656 -2.719 1 96.75 64 GLU B CA 1
ATOM 4584 C C . GLU B 1 64 ? 7.234 -35.625 -2.826 1 96.75 64 GLU B C 1
ATOM 4586 O O . GLU B 1 64 ? 6.531 -35.688 -1.813 1 96.75 64 GLU B O 1
ATOM 4591 N N . LYS B 1 65 ? 6.77 -35.562 -4.031 1 97.81 65 LYS B N 1
ATOM 4592 C CA . LYS B 1 65 ? 5.332 -35.562 -4.277 1 97.81 65 LYS B CA 1
ATOM 4593 C C . LYS B 1 65 ? 4.82 -36.969 -4.57 1 97.81 65 LYS B C 1
ATOM 4595 O O . LYS B 1 65 ? 5.434 -37.688 -5.34 1 97.81 65 LYS B O 1
ATOM 4600 N N . PHE B 1 66 ? 3.68 -37.312 -3.943 1 98.69 66 PHE B N 1
ATOM 4601 C CA . PHE B 1 66 ? 3.07 -38.625 -4.117 1 98.69 66 PHE B CA 1
ATOM 4602 C C . PHE B 1 66 ? 1.56 -38.5 -4.281 1 98.69 66 PHE B C 1
ATOM 4604 O O . PHE B 1 66 ? 0.969 -37.5 -3.906 1 98.69 66 PHE B O 1
ATOM 4611 N N . ILE B 1 67 ? 0.97 -39.531 -4.863 1 98.75 67 ILE B N 1
ATOM 4612 C CA . ILE B 1 67 ? -0.477 -39.719 -4.902 1 98.75 67 ILE B CA 1
ATOM 4613 C C . ILE B 1 67 ? -0.839 -41.062 -4.289 1 98.75 67 ILE B C 1
ATOM 4615 O O . ILE B 1 67 ? -0.235 -42.094 -4.625 1 98.75 67 ILE B O 1
ATOM 4619 N N . VAL B 1 68 ? -1.749 -41.031 -3.379 1 98.88 68 VAL B N 1
ATOM 4620 C CA . VAL B 1 68 ? -2.139 -42.281 -2.725 1 98.88 68 VAL B CA 1
ATOM 4621 C C . VAL B 1 68 ? -2.762 -43.219 -3.746 1 98.88 68 VAL B C 1
ATOM 4623 O O . VAL B 1 68 ? -3.639 -42.844 -4.516 1 98.88 68 VAL B O 1
ATOM 4626 N N . ASP B 1 69 ? -2.23 -44.438 -3.793 1 98.62 69 ASP B N 1
ATOM 4627 C CA . ASP B 1 69 ? -2.768 -45.469 -4.664 1 98.62 69 ASP B CA 1
ATOM 4628 C C . ASP B 1 69 ? -4.023 -46.094 -4.062 1 98.62 69 ASP B C 1
ATOM 4630 O O . ASP B 1 69 ? -3.943 -47.094 -3.338 1 98.62 69 ASP B O 1
ATOM 4634 N N . GLU B 1 70 ? -5.148 -45.656 -4.379 1 98 70 GLU B N 1
ATOM 4635 C CA . GLU B 1 70 ? -6.441 -46.062 -3.859 1 98 70 GLU B CA 1
ATOM 4636 C C . GLU B 1 70 ? -7.43 -46.344 -4.992 1 98 70 GLU B C 1
ATOM 4638 O O . GLU B 1 70 ? -7.254 -45.844 -6.109 1 98 70 GLU B O 1
ATOM 4643 N N . PRO B 1 71 ? -8.453 -47.094 -4.816 1 97.31 71 PRO B N 1
ATOM 4644 C CA . PRO B 1 71 ? -9.273 -47.688 -5.863 1 97.31 71 PRO B CA 1
ATOM 4645 C C . PRO B 1 71 ? -10.016 -46.656 -6.707 1 97.31 71 PRO B C 1
ATOM 4647 O O . PRO B 1 71 ? -10.242 -46.875 -7.902 1 97.31 71 PRO B O 1
ATOM 4650 N N . THR B 1 72 ? -10.383 -45.594 -6.23 1 96.44 72 THR B N 1
ATOM 4651 C CA . THR B 1 72 ? -11.266 -44.688 -6.953 1 96.44 72 THR B CA 1
ATOM 4652 C C . THR B 1 72 ? -10.492 -43.938 -8.023 1 96.44 72 THR B C 1
ATOM 4654 O O . THR B 1 72 ? -11.086 -43.406 -8.977 1 96.44 72 THR B O 1
ATOM 4657 N N . SER B 1 73 ? -9.125 -43.875 -7.91 1 96.75 73 SER B N 1
ATOM 4658 C CA . SER B 1 73 ? -8.367 -43.031 -8.844 1 96.75 73 SER B CA 1
ATOM 4659 C C . SER B 1 73 ? -7.27 -43.844 -9.531 1 96.75 73 SER B C 1
ATOM 4661 O O . SER B 1 73 ? -6.727 -43.438 -10.555 1 96.75 73 SER B O 1
ATOM 4663 N N . ARG B 1 74 ? -6.938 -45.031 -9.086 1 97.31 74 ARG B N 1
ATOM 4664 C CA . ARG B 1 74 ? -5.781 -45.812 -9.492 1 97.31 74 ARG B CA 1
ATOM 4665 C C . ARG B 1 74 ? -5.738 -46 -11 1 97.31 74 ARG B C 1
ATOM 4667 O O . ARG B 1 74 ? -4.672 -45.906 -11.609 1 97.31 74 ARG B O 1
ATOM 4674 N N . ASP B 1 75 ? -6.906 -46.188 -11.594 1 96.69 75 ASP B N 1
ATOM 4675 C CA . ASP B 1 75 ? -6.945 -46.562 -13 1 96.69 75 ASP B CA 1
ATOM 4676 C C . ASP B 1 75 ? -6.859 -45.344 -13.898 1 96.69 75 ASP B C 1
ATOM 4678 O O . ASP B 1 75 ? -6.66 -45.469 -15.109 1 96.69 75 ASP B O 1
ATOM 4682 N N . HIS B 1 76 ? -6.945 -44.219 -13.352 1 96.56 76 HIS B N 1
ATOM 4683 C CA . HIS B 1 76 ? -7 -43.031 -14.156 1 96.56 76 HIS B CA 1
ATOM 4684 C C . HIS B 1 76 ? -5.691 -42.25 -14.07 1 96.56 76 HIS B C 1
ATOM 4686 O O . HIS B 1 76 ? -5.391 -41.406 -14.938 1 96.56 76 HIS B O 1
ATOM 4692 N N . ILE B 1 77 ? -4.91 -42.469 -12.992 1 97.94 77 ILE B N 1
ATOM 4693 C CA . ILE B 1 77 ? -3.676 -41.75 -12.75 1 97.94 77 ILE B CA 1
ATOM 4694 C C . ILE B 1 77 ? -2.588 -42.25 -13.695 1 97.94 77 ILE B C 1
ATOM 4696 O O . ILE B 1 77 ? -2.438 -43.438 -13.914 1 97.94 77 ILE B O 1
ATOM 4700 N N . ASN B 1 78 ? -1.893 -41.281 -14.336 1 96.5 78 ASN B N 1
ATOM 4701 C CA . ASN B 1 78 ? -0.715 -41.594 -15.133 1 96.5 78 ASN B CA 1
ATOM 4702 C C . ASN B 1 78 ? 0.503 -41.875 -14.258 1 96.5 78 ASN B C 1
ATOM 4704 O O . ASN B 1 78 ? 1.396 -41.031 -14.148 1 96.5 78 ASN B O 1
ATOM 4708 N N . TRP B 1 79 ? 0.557 -43.094 -13.742 1 97.12 79 TRP B N 1
ATOM 4709 C CA . TRP B 1 79 ? 1.628 -43.438 -12.82 1 97.12 79 TRP B CA 1
ATOM 4710 C C . TRP B 1 79 ? 2.988 -43.375 -13.508 1 97.12 79 TRP B C 1
ATOM 4712 O O . TRP B 1 79 ? 3.104 -43.656 -14.695 1 97.12 79 TRP B O 1
ATOM 4722 N N . GLY B 1 80 ? 4.023 -42.969 -12.82 1 93.62 80 GLY B N 1
ATOM 4723 C CA . GLY B 1 80 ? 5.383 -42.875 -13.328 1 93.62 80 GLY B CA 1
ATOM 4724 C C . GLY B 1 80 ? 6.293 -42.031 -12.453 1 93.62 80 GLY B C 1
ATOM 4725 O O . GLY B 1 80 ? 6.156 -42.031 -11.234 1 93.62 80 GLY B O 1
ATOM 4726 N N . LYS B 1 81 ? 7.199 -41.375 -13.062 1 89.62 81 LYS B N 1
ATOM 4727 C CA . LYS B 1 81 ? 8.211 -40.594 -12.344 1 89.62 81 LYS B CA 1
ATOM 4728 C C . LYS B 1 81 ? 7.598 -39.344 -11.727 1 89.62 81 LYS B C 1
ATOM 4730 O O . LYS B 1 81 ? 8.062 -38.875 -10.68 1 89.62 81 LYS B O 1
ATOM 4735 N N . VAL B 1 82 ? 6.586 -38.844 -12.375 1 91.56 82 VAL B N 1
ATOM 4736 C CA . VAL B 1 82 ? 5.949 -37.625 -11.922 1 91.56 82 VAL B CA 1
ATOM 4737 C C . VAL B 1 82 ? 4.891 -37.938 -10.867 1 91.56 82 VAL B C 1
ATOM 4739 O O . VAL B 1 82 ? 4.902 -37.375 -9.773 1 91.56 82 VAL B O 1
ATOM 4742 N N . ASN B 1 83 ? 4.004 -38.844 -11.211 1 97.19 83 ASN B N 1
ATOM 4743 C CA . ASN B 1 83 ? 2.98 -39.312 -10.281 1 97.19 83 ASN B CA 1
ATOM 4744 C C . ASN B 1 83 ? 3.389 -40.625 -9.609 1 97.19 83 ASN B C 1
ATOM 4746 O O . ASN B 1 83 ? 3.129 -41.688 -10.133 1 97.19 83 ASN B O 1
ATOM 4750 N N . ARG B 1 84 ? 3.9 -40.469 -8.422 1 97.69 84 ARG B N 1
ATOM 4751 C CA . ARG B 1 84 ? 4.402 -41.625 -7.68 1 97.69 84 ARG B CA 1
ATOM 4752 C C . ARG B 1 84 ? 3.344 -42.156 -6.719 1 97.69 84 ARG B C 1
ATOM 4754 O O . ARG B 1 84 ? 2.73 -41.406 -5.973 1 97.69 84 ARG B O 1
ATOM 4761 N N . PRO B 1 85 ? 3.145 -43.5 -6.785 1 98.31 85 PRO B N 1
ATOM 4762 C CA . PRO B 1 85 ? 2.137 -44.062 -5.887 1 98.31 85 PRO B CA 1
ATOM 4763 C C . PRO B 1 85 ? 2.582 -44.062 -4.426 1 98.31 85 PRO B C 1
ATOM 4765 O O . PRO B 1 85 ? 3.773 -44.188 -4.137 1 98.31 85 PRO B O 1
ATOM 4768 N N . PHE B 1 86 ? 1.709 -43.906 -3.537 1 98.69 86 PHE B N 1
ATOM 4769 C CA . PHE B 1 86 ? 1.923 -43.969 -2.098 1 98.69 86 PHE B CA 1
ATOM 4770 C C . PHE B 1 86 ? 0.977 -44.969 -1.455 1 98.69 86 PHE B C 1
ATOM 4772 O O . PHE B 1 86 ? -0.196 -45.062 -1.827 1 98.69 86 PHE B O 1
ATOM 4779 N N . ASP B 1 87 ? 1.426 -45.656 -0.462 1 98.44 87 ASP B N 1
ATOM 4780 C CA . ASP B 1 87 ? 0.656 -46.688 0.216 1 98.44 87 ASP B CA 1
ATOM 4781 C C . ASP B 1 87 ? -0.448 -46.094 1.077 1 98.44 87 ASP B C 1
ATOM 4783 O O . ASP B 1 87 ? -0.182 -45.219 1.923 1 98.44 87 ASP B O 1
ATOM 4787 N N . PRO B 1 88 ? -1.721 -46.562 0.895 1 98.38 88 PRO B N 1
ATOM 4788 C CA . PRO B 1 88 ? -2.83 -45.969 1.656 1 98.38 88 PRO B CA 1
ATOM 4789 C C . PRO B 1 88 ? -2.668 -46.156 3.164 1 98.38 88 PRO B C 1
ATOM 4791 O O . PRO B 1 88 ? -3.029 -45.25 3.938 1 98.38 88 PRO B O 1
ATOM 4794 N N . GLU B 1 89 ? -2.139 -47.281 3.623 1 98.25 89 GLU B N 1
ATOM 4795 C CA . GLU B 1 89 ? -1.964 -47.5 5.051 1 98.25 89 GLU B CA 1
ATOM 4796 C C . GLU B 1 89 ? -0.891 -46.594 5.637 1 98.25 89 GLU B C 1
ATOM 4798 O O . GLU B 1 89 ? -1.038 -46.094 6.754 1 98.25 89 GLU B O 1
ATOM 4803 N N . LYS B 1 90 ? 0.141 -46.438 4.875 1 98.62 90 LYS B N 1
ATOM 4804 C CA . LYS B 1 90 ? 1.195 -45.531 5.316 1 98.62 90 LYS B CA 1
ATOM 4805 C C . LYS B 1 90 ? 0.691 -44.094 5.371 1 98.62 90 LYS B C 1
ATOM 4807 O O . LYS B 1 90 ? 1.074 -43.344 6.262 1 98.62 90 LYS B O 1
ATOM 4812 N N . PHE B 1 91 ? -0.164 -43.812 4.422 1 98.75 91 PHE B N 1
ATOM 4813 C CA . PHE B 1 91 ? -0.778 -42.469 4.445 1 98.75 91 PHE B CA 1
ATOM 4814 C C . PHE B 1 91 ? -1.572 -42.281 5.73 1 98.75 91 PHE B C 1
ATOM 4816 O O . PHE B 1 91 ? -1.436 -41.25 6.391 1 98.75 91 PHE B O 1
ATOM 4823 N N . ASP B 1 92 ? -2.357 -43.219 6.062 1 98.62 92 ASP B N 1
ATOM 4824 C CA . ASP B 1 92 ? -3.205 -43.125 7.246 1 98.62 92 ASP B CA 1
ATOM 4825 C C . ASP B 1 92 ? -2.363 -42.969 8.508 1 98.62 92 ASP B C 1
ATOM 4827 O O . ASP B 1 92 ? -2.703 -42.188 9.391 1 98.62 92 ASP B O 1
ATOM 4831 N N . SER B 1 93 ? -1.314 -43.719 8.57 1 98.56 93 SER B N 1
ATOM 4832 C CA . SER B 1 93 ? -0.426 -43.656 9.727 1 98.56 93 SER B CA 1
ATOM 4833 C C . SER B 1 93 ? 0.248 -42.281 9.82 1 98.56 93 SER B C 1
ATOM 4835 O O . SER B 1 93 ? 0.32 -41.688 10.898 1 98.56 93 SER B O 1
ATOM 4837 N N . LEU B 1 94 ? 0.764 -41.812 8.711 1 98.75 94 LEU B N 1
ATOM 4838 C CA . LEU B 1 94 ? 1.414 -40.5 8.656 1 98.75 94 LEU B CA 1
ATOM 4839 C C . LEU B 1 94 ? 0.435 -39.375 9.016 1 98.75 94 LEU B C 1
ATOM 4841 O O . LEU B 1 94 ? 0.783 -38.469 9.758 1 98.75 94 LEU B O 1
ATOM 4845 N N . TYR B 1 95 ? -0.765 -39.531 8.492 1 98.75 95 TYR B N 1
ATOM 4846 C CA . TYR B 1 95 ? -1.799 -38.531 8.758 1 98.75 95 TYR B CA 1
ATOM 4847 C C . TYR B 1 95 ? -2.15 -38.469 10.242 1 98.75 95 TYR B C 1
ATOM 4849 O O . TYR B 1 95 ? -2.336 -37.406 10.812 1 98.75 95 TYR B O 1
ATOM 4857 N N . LYS B 1 96 ? -2.254 -39.625 10.852 1 98.19 96 LYS B N 1
ATOM 4858 C CA . LYS B 1 96 ? -2.539 -39.688 12.281 1 98.19 96 LYS B CA 1
ATOM 4859 C C . LYS B 1 96 ? -1.452 -39 13.102 1 98.19 96 LYS B C 1
ATOM 4861 O O . LYS B 1 96 ? -1.751 -38.281 14.062 1 98.19 96 LYS B O 1
ATOM 4866 N N . ARG B 1 97 ? -0.251 -39.188 12.719 1 98.44 97 ARG B N 1
ATOM 4867 C CA . ARG B 1 97 ? 0.848 -38.531 13.406 1 98.44 97 ARG B CA 1
ATOM 4868 C C . ARG B 1 97 ? 0.806 -37 13.188 1 98.44 97 ARG B C 1
ATOM 4870 O O . ARG B 1 97 ? 1.118 -36.25 14.094 1 98.44 97 ARG B O 1
ATOM 4877 N N . MET B 1 98 ? 0.483 -36.625 12 1 98.56 98 MET B N 1
ATOM 4878 C CA . MET B 1 98 ? 0.392 -35.219 11.695 1 98.56 98 MET B CA 1
ATOM 4879 C C . MET B 1 98 ? -0.688 -34.531 12.531 1 98.56 98 MET B C 1
ATOM 4881 O O . MET B 1 98 ? -0.483 -33.438 13.055 1 98.56 98 MET B O 1
ATOM 4885 N N . THR B 1 99 ? -1.857 -35.188 12.656 1 98.31 99 THR B N 1
ATOM 4886 C CA . THR B 1 99 ? -2.934 -34.625 13.461 1 98.31 99 THR B CA 1
ATOM 4887 C C . THR B 1 99 ? -2.539 -34.562 14.938 1 98.31 99 THR B C 1
ATOM 4889 O O . THR B 1 99 ? -2.904 -33.625 15.641 1 98.31 99 THR B O 1
ATOM 4892 N N . ALA B 1 100 ? -1.795 -35.531 15.398 1 98.06 100 ALA B N 1
ATOM 4893 C CA . ALA B 1 100 ? -1.274 -35.5 16.766 1 98.06 100 ALA B CA 1
ATOM 4894 C C . ALA B 1 100 ? -0.307 -34.344 16.953 1 98.06 100 ALA B C 1
ATOM 4896 O O . ALA B 1 100 ? -0.302 -33.688 18 1 98.06 100 ALA B O 1
ATOM 4897 N N . TYR B 1 101 ? 0.483 -34.094 15.961 1 98.25 101 TYR B N 1
ATOM 4898 C CA . TYR B 1 101 ? 1.447 -33 15.969 1 98.25 101 TYR B CA 1
ATOM 4899 C C . TYR B 1 101 ? 0.747 -31.672 16.156 1 98.25 101 TYR B C 1
ATOM 4901 O O . TYR B 1 101 ? 1.322 -30.734 16.719 1 98.25 101 TYR B O 1
ATOM 4909 N N . MET B 1 102 ? -0.472 -31.562 15.797 1 98.19 102 MET B N 1
ATOM 4910 C CA . MET B 1 102 ? -1.213 -30.312 15.797 1 98.19 102 MET B CA 1
ATOM 4911 C C . MET B 1 102 ? -1.819 -30.047 17.172 1 98.19 102 MET B C 1
ATOM 4913 O O . MET B 1 102 ? -2.354 -28.953 17.422 1 98.19 102 MET B O 1
ATOM 4917 N N . HIS B 1 103 ? -1.71 -31.016 18.125 1 97.19 103 HIS B N 1
ATOM 4918 C CA . HIS B 1 103 ? -2.209 -30.797 19.469 1 97.19 103 HIS B CA 1
ATOM 4919 C C . HIS B 1 103 ? -1.523 -29.609 20.141 1 97.19 103 HIS B C 1
ATOM 4921 O O . HIS B 1 103 ? -0.293 -29.531 20.156 1 97.19 103 HIS B O 1
ATOM 4927 N N . GLY B 1 104 ? -2.344 -28.688 20.609 1 97.31 104 GLY B N 1
ATOM 4928 C CA . GLY B 1 104 ? -1.831 -27.531 21.344 1 97.31 104 GLY B CA 1
ATOM 4929 C C . GLY B 1 104 ? -1.3 -26.438 20.453 1 97.31 104 GLY B C 1
ATOM 4930 O O . GLY B 1 104 ? -0.767 -25.438 20.922 1 97.31 104 GLY B O 1
ATOM 4931 N N . LYS B 1 105 ? -1.472 -26.594 19.141 1 97.38 105 LYS B N 1
ATOM 4932 C CA . LYS B 1 105 ? -0.95 -25.594 18.203 1 97.38 105 LYS B CA 1
ATOM 4933 C C . LYS B 1 105 ? -2.043 -24.625 17.766 1 97.38 105 LYS B C 1
ATOM 4935 O O . LYS B 1 105 ? -3.225 -24.969 17.766 1 97.38 105 LYS B O 1
ATOM 4940 N N . ASP B 1 106 ? -1.603 -23.406 17.484 1 98.31 106 ASP B N 1
ATOM 4941 C CA . ASP B 1 106 ? -2.469 -22.5 16.75 1 98.31 106 ASP B CA 1
ATOM 4942 C C . ASP B 1 106 ? -2.51 -22.859 15.266 1 98.31 106 ASP B C 1
ATOM 4944 O O . ASP B 1 106 ? -1.49 -23.234 14.688 1 98.31 106 ASP B O 1
ATOM 4948 N N . LEU B 1 107 ? -3.654 -22.828 14.703 1 98.75 107 LEU B N 1
ATOM 4949 C CA . LEU B 1 107 ? -3.836 -23.141 13.289 1 98.75 107 LEU B CA 1
ATOM 4950 C C . LEU B 1 107 ? -4.523 -22 12.555 1 98.75 107 LEU B C 1
ATOM 4952 O O . LEU B 1 107 ? -5.375 -21.312 13.125 1 98.75 107 LEU B O 1
ATOM 4956 N N . PHE B 1 108 ? -4.125 -21.781 11.352 1 98.81 108 PHE B N 1
ATOM 4957 C CA . PHE B 1 108 ? -4.715 -20.75 10.5 1 98.81 108 PHE B CA 1
ATOM 4958 C C . PHE B 1 108 ? -5.484 -21.391 9.344 1 98.81 108 PHE B C 1
ATOM 4960 O O . PHE B 1 108 ? -4.902 -22.094 8.516 1 98.81 108 PHE B O 1
ATOM 4967 N N . ILE B 1 109 ? -6.758 -21.062 9.273 1 98.62 109 ILE B N 1
ATOM 4968 C CA . ILE B 1 109 ? -7.637 -21.672 8.281 1 98.62 109 ILE B CA 1
ATOM 4969 C C . ILE B 1 109 ? -8.016 -20.625 7.223 1 98.62 109 ILE B C 1
ATOM 4971 O O . ILE B 1 109 ? -8.297 -19.469 7.551 1 98.62 109 ILE B O 1
ATOM 4975 N N . GLN B 1 110 ? -7.984 -21 5.957 1 98.75 110 GLN B N 1
ATOM 4976 C CA . GLN B 1 110 ? -8.602 -20.234 4.875 1 98.75 110 GLN B CA 1
ATOM 4977 C C . GLN B 1 110 ? -9.641 -21.078 4.133 1 98.75 110 GLN B C 1
ATOM 4979 O O . GLN B 1 110 ? -9.297 -22.062 3.486 1 98.75 110 GLN B O 1
ATOM 4984 N N . ASP B 1 111 ? -10.859 -20.719 4.328 1 98.69 111 ASP B N 1
ATOM 4985 C CA . ASP B 1 111 ? -11.914 -21.25 3.473 1 98.69 111 ASP B CA 1
ATOM 4986 C C . ASP B 1 111 ? -12.094 -20.406 2.219 1 98.69 111 ASP B C 1
ATOM 4988 O O . ASP B 1 111 ? -12.414 -19.219 2.309 1 98.69 111 ASP B O 1
ATOM 4992 N N . CYS B 1 112 ? -11.836 -21 1.046 1 98.5 112 CYS B N 1
ATOM 4993 C CA . CYS B 1 112 ? -11.82 -20.297 -0.229 1 98.5 112 CYS B CA 1
ATOM 4994 C C . CYS B 1 112 ? -12.234 -21.219 -1.37 1 98.5 112 CYS B C 1
ATOM 4996 O O . CYS B 1 112 ? -12.883 -22.234 -1.144 1 98.5 112 CYS B O 1
ATOM 4998 N N . PHE B 1 113 ? -12.047 -20.734 -2.57 1 98.75 113 PHE B N 1
ATOM 4999 C CA . PHE B 1 113 ? -12.414 -21.516 -3.748 1 98.75 113 PHE B CA 1
ATOM 5000 C C . PHE B 1 113 ? -11.25 -21.609 -4.727 1 98.75 113 PHE B C 1
ATOM 5002 O O . PHE B 1 113 ? -10.438 -20.688 -4.82 1 98.75 113 PHE B O 1
ATOM 5009 N N . ALA B 1 114 ? -11.141 -22.688 -5.391 1 98.81 114 ALA B N 1
ATOM 5010 C CA . ALA B 1 114 ? -10.297 -22.797 -6.578 1 98.81 114 ALA B CA 1
ATOM 5011 C C . ALA B 1 114 ? -11.141 -22.766 -7.852 1 98.81 114 ALA B C 1
ATOM 5013 O O . ALA B 1 114 ? -11.945 -23.672 -8.094 1 98.81 114 ALA B O 1
ATOM 5014 N N . GLY B 1 115 ? -10.914 -21.6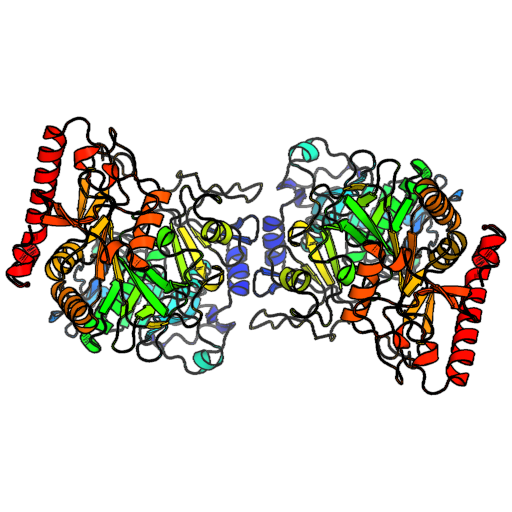88 -8.578 1 98.75 115 GLY B N 1
ATOM 5015 C CA . GLY B 1 115 ? -11.695 -21.484 -9.789 1 98.75 115 GLY B CA 1
ATOM 5016 C C . GLY B 1 115 ? -12.68 -20.328 -9.68 1 98.75 115 GLY B C 1
ATOM 5017 O O . GLY B 1 115 ? -13.43 -20.234 -8.711 1 98.75 115 GLY B O 1
ATOM 5018 N N . ALA B 1 116 ? -12.727 -19.516 -10.734 1 98.56 116 ALA B N 1
ATOM 5019 C CA . ALA B 1 116 ? -13.602 -18.344 -10.766 1 98.56 116 ALA B CA 1
ATOM 5020 C C . ALA B 1 116 ? -15 -18.719 -11.266 1 98.56 116 ALA B C 1
ATOM 5022 O O . ALA B 1 116 ? -15.977 -18.016 -10.969 1 98.56 116 ALA B O 1
ATOM 5023 N N . SER B 1 117 ? -15.102 -19.828 -12 1 98.19 117 SER B N 1
ATOM 5024 C CA . SER B 1 117 ? -16.375 -20.25 -12.562 1 98.19 117 SER B CA 1
ATOM 5025 C C . SER B 1 117 ? -17.312 -20.797 -11.484 1 98.19 117 SER B C 1
ATOM 5027 O O . SER B 1 117 ? -16.984 -21.781 -10.82 1 98.19 117 SER B O 1
ATOM 5029 N N . PRO B 1 118 ? -18.438 -20.219 -11.32 1 96.5 118 PRO B N 1
ATOM 5030 C CA . PRO B 1 118 ? -19.375 -20.75 -10.336 1 96.5 118 PRO B CA 1
ATOM 5031 C C . PRO B 1 118 ? -19.812 -22.188 -10.641 1 96.5 118 PRO B C 1
ATOM 5033 O O . PRO B 1 118 ? -20.125 -22.953 -9.727 1 96.5 118 PRO B O 1
ATOM 5036 N N . LYS B 1 119 ? -19.734 -22.547 -11.875 1 96.69 119 LYS B N 1
ATOM 5037 C CA . LYS B 1 119 ? -20.141 -23.891 -12.32 1 96.69 119 LYS B CA 1
ATOM 5038 C C . LYS B 1 119 ? -19.125 -24.938 -11.906 1 96.69 119 LYS B C 1
ATOM 5040 O O . LYS B 1 119 ? -19.484 -26.078 -11.633 1 96.69 119 LYS B O 1
ATOM 5045 N N . HIS B 1 120 ? -17.875 -24.547 -11.859 1 97.94 120 HIS B N 1
ATOM 5046 C CA . HIS B 1 120 ? -16.844 -25.562 -11.773 1 97.94 120 HIS B CA 1
ATOM 5047 C C . HIS B 1 120 ? -15.945 -25.344 -10.562 1 97.94 120 HIS B C 1
ATOM 5049 O O . HIS B 1 120 ? -15.094 -26.172 -10.25 1 97.94 120 HIS B O 1
ATOM 5055 N N . ARG B 1 121 ? -16.125 -24.188 -9.852 1 97.62 121 ARG B N 1
ATOM 5056 C CA . ARG B 1 121 ? -15.203 -23.875 -8.766 1 97.62 121 ARG B CA 1
ATOM 5057 C C . ARG B 1 121 ? -15.25 -24.953 -7.684 1 97.62 121 ARG B C 1
ATOM 5059 O O . ARG B 1 121 ? -16.297 -25.562 -7.453 1 97.62 121 ARG B O 1
ATOM 5066 N N . LEU B 1 122 ? -14.148 -25.25 -7.09 1 98.5 122 LEU B N 1
ATOM 5067 C CA . LEU B 1 122 ? -13.961 -26.219 -6.02 1 98.5 122 LEU B CA 1
ATOM 5068 C C . LEU B 1 122 ? -13.82 -25.531 -4.668 1 98.5 122 LEU B C 1
ATOM 5070 O O . LEU B 1 122 ? -12.852 -24.812 -4.434 1 98.5 122 LEU B O 1
ATOM 5074 N N . PRO B 1 123 ? -14.844 -25.656 -3.74 1 98.56 123 PRO B N 1
ATOM 5075 C CA . PRO B 1 123 ? -14.602 -25.172 -2.381 1 98.56 123 PRO B CA 1
ATOM 5076 C C . PRO B 1 123 ? -13.445 -25.891 -1.691 1 98.56 123 PRO B C 1
ATOM 5078 O O . PRO B 1 123 ? -13.438 -27.125 -1.63 1 98.56 123 PRO B O 1
ATOM 5081 N N . ILE B 1 124 ? -12.484 -25.109 -1.245 1 98.81 124 ILE B N 1
ATOM 5082 C CA . ILE B 1 124 ? -11.344 -25.75 -0.601 1 98.81 124 ILE B CA 1
ATOM 5083 C C . ILE B 1 124 ? -11.109 -25.125 0.774 1 98.81 124 ILE B C 1
ATOM 5085 O O . ILE B 1 124 ? -11.594 -24.031 1.054 1 98.81 124 ILE B O 1
ATOM 5089 N N . ARG B 1 125 ? -10.461 -25.938 1.651 1 98.75 125 ARG B N 1
ATOM 5090 C CA . ARG B 1 125 ? -9.969 -25.469 2.947 1 98.75 125 ARG B CA 1
ATOM 5091 C C . ARG B 1 125 ? -8.461 -25.672 3.062 1 98.75 125 ARG B C 1
ATOM 5093 O O . ARG B 1 125 ? -7.945 -26.75 2.771 1 98.75 125 ARG B O 1
ATOM 5100 N N . VAL B 1 126 ? -7.77 -24.547 3.42 1 98.94 126 VAL B N 1
ATOM 5101 C CA . VAL B 1 126 ? -6.344 -24.656 3.727 1 98.94 126 VAL B CA 1
ATOM 5102 C C . VAL B 1 126 ? -6.129 -24.484 5.23 1 98.94 126 VAL B C 1
ATOM 5104 O O . VAL B 1 126 ? -6.551 -23.5 5.824 1 98.94 126 VAL B O 1
ATOM 5107 N N . ILE B 1 127 ? -5.555 -25.5 5.852 1 98.88 127 ILE B N 1
ATOM 5108 C CA . ILE B 1 127 ? -5.145 -25.484 7.254 1 98.88 127 ILE B CA 1
ATOM 5109 C C . ILE B 1 127 ? -3.631 -25.312 7.352 1 98.88 127 ILE B C 1
ATOM 5111 O O . ILE B 1 127 ? -2.877 -26.203 6.953 1 98.88 127 ILE B O 1
ATOM 5115 N N . ALA B 1 128 ? -3.207 -24.219 7.855 1 98.88 128 ALA B N 1
ATOM 5116 C CA . ALA B 1 128 ? -1.779 -23.906 7.84 1 98.88 128 ALA B CA 1
ATOM 5117 C C . ALA B 1 128 ? -1.239 -23.734 9.258 1 98.88 128 ALA B C 1
ATOM 5119 O O . ALA B 1 128 ? -1.916 -23.188 10.125 1 98.88 128 ALA B O 1
ATOM 5120 N N . GLU B 1 129 ? -0.03 -24.172 9.484 1 98.62 129 GLU B N 1
ATOM 5121 C CA . GLU B 1 129 ? 0.714 -23.984 10.727 1 98.62 129 GLU B CA 1
ATOM 5122 C C . GLU B 1 129 ? 1.163 -22.531 10.875 1 98.62 129 GLU B C 1
ATOM 5124 O O . GLU B 1 129 ? 1.168 -21.984 11.984 1 98.62 129 GLU B O 1
ATOM 5129 N N . LYS B 1 130 ? 1.535 -21.922 9.742 1 98.75 130 LYS B N 1
ATOM 5130 C CA . LYS B 1 130 ? 2.09 -20.578 9.75 1 98.75 130 LYS B CA 1
ATOM 5131 C C . LYS B 1 130 ? 1.081 -19.562 9.203 1 98.75 130 LYS B C 1
ATOM 5133 O O . LYS B 1 130 ? 0.367 -19.844 8.242 1 98.75 130 LYS B O 1
ATOM 5138 N N . ALA B 1 131 ? 1.073 -18.406 9.766 1 98.88 131 ALA B N 1
ATOM 5139 C CA . ALA B 1 131 ? 0.185 -17.328 9.344 1 98.88 131 ALA B CA 1
ATOM 5140 C C . ALA B 1 131 ? 0.515 -16.875 7.922 1 98.88 131 ALA B C 1
ATOM 5142 O O . ALA B 1 131 ? -0.385 -16.547 7.141 1 98.88 131 ALA B O 1
ATOM 5143 N N . TRP B 1 132 ? 1.829 -16.859 7.555 1 98.88 132 TRP B N 1
ATOM 5144 C CA . TRP B 1 132 ? 2.178 -16.344 6.234 1 98.88 132 TRP B CA 1
ATOM 5145 C C . TRP B 1 132 ? 1.789 -17.344 5.145 1 98.88 132 TRP B C 1
ATOM 5147 O O . TRP B 1 132 ? 1.511 -16.953 4.008 1 98.88 132 TRP B O 1
ATOM 5157 N N . HIS B 1 133 ? 1.71 -18.656 5.473 1 98.94 133 HIS B N 1
ATOM 5158 C CA . HIS B 1 133 ? 1.17 -19.609 4.512 1 98.94 133 HIS B CA 1
ATOM 5159 C C . HIS B 1 133 ? -0.332 -19.422 4.328 1 98.94 133 HIS B C 1
ATOM 5161 O O . HIS B 1 133 ? -0.86 -19.625 3.232 1 98.94 133 HIS B O 1
ATOM 5167 N N . SER B 1 134 ? -0.989 -19.109 5.41 1 98.88 134 SER B N 1
ATOM 5168 C CA . SER B 1 134 ? -2.398 -18.734 5.316 1 98.88 134 SER B CA 1
ATOM 5169 C C . SER B 1 134 ? -2.598 -17.516 4.418 1 98.88 134 SER B C 1
ATOM 5171 O O . SER B 1 134 ? -3.516 -17.5 3.594 1 98.88 134 SER B O 1
ATOM 5173 N N . LEU B 1 135 ? -1.75 -16.5 4.586 1 98.94 135 LEU B N 1
ATOM 5174 C CA . LEU B 1 135 ? -1.796 -15.328 3.717 1 98.94 135 LEU B CA 1
ATOM 5175 C C . LEU B 1 135 ? -1.548 -15.727 2.264 1 98.94 135 LEU B C 1
ATOM 5177 O O . LEU B 1 135 ? -2.184 -15.188 1.354 1 98.94 135 LEU B O 1
ATOM 5181 N N . PHE B 1 136 ? -0.645 -16.656 2.033 1 98.94 136 PHE B N 1
ATOM 5182 C CA . PHE B 1 136 ? -0.385 -17.172 0.691 1 98.94 136 PHE B CA 1
ATOM 5183 C C . PHE B 1 136 ? -1.647 -17.766 0.087 1 98.94 136 PHE B C 1
ATOM 5185 O O . PHE B 1 136 ? -2.004 -17.469 -1.053 1 98.94 136 PHE B O 1
ATOM 5192 N N . ALA B 1 137 ? -2.264 -18.594 0.836 1 98.94 137 ALA B N 1
ATOM 5193 C CA . ALA B 1 137 ? -3.502 -19.203 0.36 1 98.94 137 ALA B CA 1
ATOM 5194 C C . ALA B 1 137 ? -4.551 -18.141 0.038 1 98.94 137 ALA B C 1
ATOM 5196 O O . ALA B 1 137 ? -5.219 -18.219 -0.996 1 98.94 137 ALA B O 1
ATOM 5197 N N . ARG B 1 138 ? -4.652 -17.219 0.904 1 98.69 138 ARG B N 1
ATOM 5198 C CA . ARG B 1 138 ? -5.617 -16.125 0.709 1 98.69 138 ARG B CA 1
ATOM 5199 C C . ARG B 1 138 ? -5.312 -15.352 -0.566 1 98.69 138 ARG B C 1
ATOM 5201 O O . ARG B 1 138 ? -6.227 -14.953 -1.291 1 98.69 138 ARG B O 1
ATOM 5208 N N . ASN B 1 139 ? -4.059 -15.07 -0.824 1 98.75 139 ASN B N 1
ATOM 5209 C CA . ASN B 1 139 ? -3.645 -14.391 -2.047 1 98.75 139 ASN B CA 1
ATOM 5210 C C . ASN B 1 139 ? -3.973 -15.219 -3.287 1 98.75 139 ASN B C 1
ATOM 5212 O O . ASN B 1 139 ? -4.48 -14.688 -4.277 1 98.75 139 ASN B O 1
ATOM 5216 N N . MET B 1 140 ? -3.727 -16.516 -3.184 1 98.75 140 MET B N 1
ATOM 5217 C CA . MET B 1 140 ? -3.617 -17.328 -4.398 1 98.75 140 MET B CA 1
ATOM 5218 C C . MET B 1 140 ? -4.977 -17.875 -4.812 1 98.75 140 MET B C 1
ATOM 5220 O O . MET B 1 140 ? -5.227 -18.109 -5.996 1 98.75 140 MET B O 1
ATOM 5224 N N . PHE B 1 141 ? -5.836 -18.109 -3.887 1 98.81 141 PHE B N 1
ATOM 5225 C CA . PHE B 1 141 ? -7.117 -18.719 -4.23 1 98.81 141 PHE B CA 1
ATOM 5226 C C . PHE B 1 141 ? -8.227 -17.688 -4.23 1 98.81 141 PHE B C 1
ATOM 5228 O O . PHE B 1 141 ? -8.023 -16.547 -3.791 1 98.81 141 PHE B O 1
ATOM 5235 N N . VAL B 1 142 ? -9.383 -18.016 -4.859 1 98.62 142 VAL B N 1
ATOM 5236 C CA . VAL B 1 142 ? -10.523 -17.109 -4.941 1 98.62 142 VAL B CA 1
ATOM 5237 C C . VAL B 1 142 ? -11.125 -16.906 -3.555 1 98.62 142 VAL B C 1
ATOM 5239 O O . VAL B 1 142 ? -11.547 -17.875 -2.908 1 98.62 142 VAL B O 1
ATOM 5242 N N . LYS B 1 143 ? -11.195 -15.727 -3.102 1 97.44 143 LYS B N 1
ATOM 5243 C CA . LYS B 1 143 ? -11.688 -15.398 -1.768 1 97.44 143 LYS B CA 1
ATOM 5244 C C . LYS B 1 143 ? -13.195 -15.594 -1.677 1 97.44 143 LYS B C 1
ATOM 5246 O O . LYS B 1 143 ? -13.938 -15.203 -2.586 1 97.44 143 LYS B O 1
ATOM 5251 N N . ALA B 1 144 ? -13.594 -16.141 -0.614 1 97.44 144 ALA B N 1
ATOM 5252 C CA . ALA B 1 144 ? -15.023 -16.25 -0.337 1 97.44 144 ALA B CA 1
ATOM 5253 C C . ALA B 1 144 ? -15.578 -14.969 0.257 1 97.44 144 ALA B C 1
ATOM 5255 O O . ALA B 1 144 ? -14.914 -14.312 1.062 1 97.44 144 ALA B O 1
ATOM 5256 N N . THR B 1 145 ? -16.781 -14.633 -0.141 1 94.94 145 THR B N 1
ATOM 5257 C CA . THR B 1 145 ? -17.484 -13.531 0.51 1 94.94 145 THR B CA 1
ATOM 5258 C C . THR B 1 145 ? -17.953 -13.938 1.901 1 94.94 145 THR B C 1
ATOM 5260 O O . THR B 1 145 ? -17.969 -15.125 2.234 1 94.94 145 THR B O 1
ATOM 5263 N N . ALA B 1 146 ? -18.297 -12.953 2.66 1 92.88 146 ALA B N 1
ATOM 5264 C CA . ALA B 1 146 ? -18.828 -13.242 3.992 1 92.88 146 ALA B CA 1
ATOM 5265 C C . ALA B 1 146 ? -20.031 -14.164 3.92 1 92.88 146 ALA B C 1
ATOM 5267 O O . ALA B 1 146 ? -20.172 -15.086 4.73 1 92.88 146 ALA B O 1
ATOM 5268 N N . ALA B 1 147 ? -20.906 -13.906 2.967 1 94.19 147 ALA B N 1
ATOM 5269 C CA . ALA B 1 147 ? -22.109 -14.727 2.785 1 94.19 147 ALA B CA 1
ATOM 5270 C C . ALA B 1 147 ? -21.734 -16.156 2.377 1 94.19 147 ALA B C 1
ATOM 5272 O O . ALA B 1 147 ? -22.344 -17.109 2.857 1 94.19 147 ALA B O 1
ATOM 5273 N N . GLU B 1 148 ? -20.734 -16.328 1.562 1 96.44 148 GLU B N 1
ATOM 5274 C CA . GLU B 1 148 ? -20.297 -17.641 1.107 1 96.44 148 GLU B CA 1
ATOM 5275 C C . GLU B 1 148 ? -19.656 -18.438 2.244 1 96.44 148 GLU B C 1
ATOM 5277 O O . GLU B 1 148 ? -19.781 -19.656 2.303 1 96.44 148 GLU B O 1
ATOM 5282 N N . LEU B 1 149 ? -19 -17.719 3.117 1 96.5 149 LEU B N 1
ATOM 5283 C CA . LEU B 1 149 ? -18.312 -18.375 4.23 1 96.5 149 LEU B CA 1
ATOM 5284 C C . LEU B 1 149 ? -19.312 -19.031 5.176 1 96.5 149 LEU B C 1
ATOM 5286 O O . LEU B 1 149 ? -19.016 -20.047 5.797 1 96.5 149 LEU B O 1
ATOM 5290 N N . GLU B 1 150 ? -20.531 -18.516 5.266 1 93.56 150 GLU B N 1
ATOM 5291 C CA . GLU B 1 150 ? -21.547 -19.047 6.172 1 93.56 150 GLU B CA 1
ATOM 5292 C C . GLU B 1 150 ? -21.953 -20.469 5.781 1 93.56 150 GLU B C 1
ATOM 5294 O O . GLU B 1 150 ? -22.297 -21.266 6.645 1 93.56 150 GLU B O 1
ATOM 5299 N N . ASN B 1 151 ? -21.812 -20.75 4.547 1 93.75 151 ASN B N 1
ATOM 5300 C CA . ASN B 1 151 ? -22.25 -22.062 4.07 1 93.75 151 ASN B CA 1
ATOM 5301 C C . ASN B 1 151 ? -21.125 -22.812 3.369 1 93.75 151 ASN B C 1
ATOM 5303 O O . ASN B 1 151 ? -21.391 -23.75 2.602 1 93.75 151 ASN B O 1
ATOM 5307 N N . HIS B 1 152 ? -20.016 -22.406 3.635 1 96.5 152 HIS B N 1
ATOM 5308 C CA . HIS B 1 152 ? -18.875 -23.016 2.959 1 96.5 152 HIS B CA 1
ATOM 5309 C C . HIS B 1 152 ? -18.625 -24.438 3.463 1 96.5 152 HIS B C 1
ATOM 5311 O O . HIS B 1 152 ? -18.562 -24.672 4.672 1 96.5 152 HIS B O 1
ATOM 5317 N N . LYS B 1 153 ? -18.578 -25.391 2.564 1 96.25 153 LYS B N 1
ATOM 5318 C CA . LYS B 1 153 ? -18.188 -26.781 2.826 1 96.25 153 LYS B CA 1
ATOM 5319 C C . LYS B 1 153 ? -17.047 -27.219 1.912 1 96.25 153 LYS B C 1
ATOM 5321 O O . LYS B 1 153 ? -17.25 -27.375 0.706 1 96.25 153 LYS B O 1
ATOM 5326 N N . PRO B 1 154 ? -15.906 -27.406 2.539 1 97.5 154 PRO B N 1
ATOM 5327 C CA . PRO B 1 154 ? -14.781 -27.781 1.681 1 97.5 154 PRO B CA 1
ATOM 5328 C C . PRO B 1 154 ? -14.969 -29.141 1.008 1 97.5 154 PRO B C 1
ATOM 5330 O O . PRO B 1 154 ? -15.445 -30.078 1.641 1 97.5 154 PRO B O 1
ATOM 5333 N N . ARG B 1 155 ? -14.625 -29.219 -0.25 1 97.81 155 ARG B N 1
ATOM 5334 C CA . ARG B 1 155 ? -14.641 -30.469 -1.01 1 97.81 155 ARG B CA 1
ATOM 5335 C C . ARG B 1 155 ? -13.234 -31.031 -1.178 1 97.81 155 ARG B C 1
ATOM 5337 O O . ARG B 1 155 ? -13.062 -32.188 -1.571 1 97.81 155 ARG B O 1
ATOM 5344 N N . PHE B 1 156 ? -12.297 -30.297 -0.886 1 98.5 156 PHE B N 1
ATOM 5345 C CA . PHE B 1 156 ? -10.906 -30.719 -0.769 1 98.5 156 PHE B CA 1
ATOM 5346 C C . PHE B 1 156 ? -10.18 -29.906 0.291 1 98.5 156 PHE B C 1
ATOM 5348 O O . PHE B 1 156 ? -10.422 -28.703 0.43 1 98.5 156 PHE B O 1
ATOM 5355 N N . THR B 1 157 ? -9.273 -30.484 1.104 1 98.81 157 THR B N 1
ATOM 5356 C CA . THR B 1 157 ? -8.57 -29.812 2.189 1 98.81 157 THR B CA 1
ATOM 5357 C C . THR B 1 157 ? -7.062 -29.984 2.053 1 98.81 157 THR B C 1
ATOM 5359 O O . THR B 1 157 ? -6.582 -31.094 1.781 1 98.81 157 THR B O 1
ATOM 5362 N N . VAL B 1 158 ? -6.32 -28.891 2.125 1 98.94 158 VAL B N 1
ATOM 5363 C CA . VAL B 1 158 ? -4.859 -28.922 2.188 1 98.94 158 VAL B CA 1
ATOM 5364 C C . VAL B 1 158 ? -4.398 -28.672 3.621 1 98.94 158 VAL B C 1
ATOM 5366 O O . VAL B 1 158 ? -4.777 -27.656 4.23 1 98.94 158 VAL B O 1
ATOM 5369 N N . ILE B 1 159 ? -3.645 -29.562 4.176 1 98.94 159 ILE B N 1
ATOM 5370 C CA . ILE B 1 159 ? -3.025 -29.375 5.484 1 98.94 159 ILE B CA 1
ATOM 5371 C C . ILE B 1 159 ? -1.524 -29.156 5.316 1 98.94 159 ILE B C 1
ATOM 5373 O O . ILE B 1 159 ? -0.805 -30.047 4.859 1 98.94 159 ILE B O 1
ATOM 5377 N N . ASP B 1 160 ? -1.088 -27.984 5.645 1 98.88 160 ASP B N 1
ATOM 5378 C CA . ASP B 1 160 ? 0.3 -27.562 5.465 1 98.88 160 ASP B CA 1
ATOM 5379 C C . ASP B 1 160 ? 0.994 -27.375 6.812 1 98.88 160 ASP B C 1
ATOM 5381 O O . ASP B 1 160 ? 0.734 -26.391 7.52 1 98.88 160 ASP B O 1
ATOM 5385 N N . MET B 1 161 ? 1.869 -28.328 7.199 1 98.81 161 MET B N 1
ATOM 5386 C CA . MET B 1 161 ? 2.658 -28.312 8.43 1 98.81 161 MET B CA 1
ATOM 5387 C C . MET B 1 161 ? 4.152 -28.359 8.117 1 98.81 161 MET B C 1
ATOM 5389 O O . MET B 1 161 ? 4.781 -29.406 8.266 1 98.81 161 MET B O 1
ATOM 5393 N N . PRO B 1 162 ? 4.734 -27.188 7.789 1 98.44 162 PRO B N 1
ATOM 5394 C CA . PRO B 1 162 ? 6.121 -27.172 7.309 1 98.44 162 PRO B CA 1
ATOM 5395 C C . PRO B 1 162 ? 7.102 -27.734 8.336 1 98.44 162 PRO B C 1
ATOM 5397 O O . PRO B 1 162 ? 8.148 -28.281 7.961 1 98.44 162 PRO B O 1
ATOM 5400 N N . ASN B 1 163 ? 6.789 -27.688 9.633 1 98.12 163 ASN B N 1
ATOM 5401 C CA . ASN B 1 163 ? 7.73 -28.109 10.664 1 98.12 163 ASN B CA 1
ATOM 5402 C C . ASN B 1 163 ? 7.5 -29.562 11.078 1 98.12 163 ASN B C 1
ATOM 5404 O O . ASN B 1 163 ? 8.188 -30.078 11.969 1 98.12 163 ASN B O 1
ATOM 5408 N N . PHE B 1 164 ? 6.559 -30.219 10.484 1 98.62 164 PHE B N 1
ATOM 5409 C CA . PHE B 1 164 ? 6.352 -31.641 10.68 1 98.62 164 PHE B CA 1
ATOM 5410 C C . PHE B 1 164 ? 7.113 -32.438 9.633 1 98.62 164 PHE B C 1
ATOM 5412 O O . PHE B 1 164 ? 6.902 -32.281 8.43 1 98.62 164 PHE B O 1
ATOM 5419 N N . HIS B 1 165 ? 7.91 -33.344 10.07 1 98.38 165 HIS B N 1
ATOM 5420 C CA . HIS B 1 165 ? 8.781 -34.125 9.172 1 98.38 165 HIS B CA 1
ATOM 5421 C C . HIS B 1 165 ? 8.438 -35.594 9.188 1 98.38 165 HIS B C 1
ATOM 5423 O O . HIS B 1 165 ? 8.133 -36.156 10.242 1 98.38 165 HIS B O 1
ATOM 5429 N N . ALA B 1 166 ? 8.484 -36.156 8.016 1 98.5 166 ALA B N 1
ATOM 5430 C CA . ALA B 1 166 ? 8.312 -37.594 7.898 1 98.5 166 ALA B CA 1
ATOM 5431 C C . ALA B 1 166 ? 9.594 -38.344 8.297 1 98.5 166 ALA B C 1
ATOM 5433 O O . ALA B 1 166 ? 10.672 -37.75 8.344 1 98.5 166 ALA B O 1
ATOM 5434 N N . VAL B 1 167 ? 9.352 -39.625 8.695 1 98.38 167 VAL B N 1
ATOM 5435 C CA . VAL B 1 167 ? 10.438 -40.594 8.875 1 98.38 167 VAL B CA 1
ATOM 5436 C C . VAL B 1 167 ? 10.414 -41.594 7.746 1 98.38 167 VAL B C 1
ATOM 5438 O O . VAL B 1 167 ? 9.664 -42.594 7.801 1 98.38 167 VAL B O 1
ATOM 5441 N N . PRO B 1 168 ? 11.312 -41.438 6.824 1 97.5 168 PRO B N 1
ATOM 5442 C CA . PRO B 1 168 ? 11.227 -42.188 5.586 1 97.5 168 PRO B CA 1
ATOM 5443 C C . PRO B 1 168 ? 11.133 -43.719 5.836 1 97.5 168 PRO B C 1
ATOM 5445 O O . PRO B 1 168 ? 10.328 -44.406 5.195 1 97.5 168 PRO B O 1
ATOM 5448 N N . GLN B 1 169 ? 11.836 -44.25 6.812 1 96.56 169 GLN B N 1
ATOM 5449 C CA . GLN B 1 169 ? 11.883 -45.688 7.082 1 96.56 169 GLN B CA 1
ATOM 5450 C C . GLN B 1 169 ? 10.539 -46.188 7.582 1 96.56 169 GLN B C 1
ATOM 5452 O O . GLN B 1 169 ? 10.172 -47.344 7.344 1 96.56 169 GLN B O 1
ATOM 5457 N N . ILE B 1 170 ? 9.867 -45.281 8.133 1 97 170 ILE B N 1
ATOM 5458 C CA . ILE B 1 170 ? 8.578 -45.656 8.727 1 97 170 ILE B CA 1
ATOM 5459 C C . ILE B 1 170 ? 7.449 -45.281 7.773 1 97 170 ILE B C 1
ATOM 5461 O O . ILE B 1 170 ? 6.531 -46.062 7.547 1 97 170 ILE B O 1
ATOM 5465 N N . ASP B 1 171 ? 7.578 -44.156 7.117 1 97.81 171 ASP B N 1
ATOM 5466 C CA . ASP B 1 171 ? 6.457 -43.562 6.422 1 97.81 171 ASP B CA 1
ATOM 5467 C C . ASP B 1 171 ? 6.461 -43.906 4.938 1 97.81 171 ASP B C 1
ATOM 5469 O O . ASP B 1 171 ? 5.453 -43.75 4.25 1 97.81 171 ASP B O 1
ATOM 5473 N N . GLY B 1 172 ? 7.57 -44.375 4.449 1 97.25 172 GLY B N 1
ATOM 5474 C CA . GLY B 1 172 ? 7.633 -44.75 3.047 1 97.25 172 GLY B CA 1
ATOM 5475 C C . GLY B 1 172 ? 7.852 -43.594 2.123 1 97.25 172 GLY B C 1
ATOM 5476 O O . GLY B 1 172 ? 7.582 -43.656 0.922 1 97.25 172 GLY B O 1
ATOM 5477 N N . THR B 1 173 ? 8.258 -42.469 2.654 1 97.88 173 THR B N 1
ATOM 5478 C CA . THR B 1 173 ? 8.602 -41.281 1.842 1 97.88 173 THR B CA 1
ATOM 5479 C C . THR B 1 173 ? 10.055 -41.344 1.39 1 97.88 173 THR B C 1
ATOM 5481 O O . THR B 1 173 ? 10.82 -42.219 1.857 1 97.88 173 THR B O 1
ATOM 5484 N N . ASN B 1 174 ? 10.453 -40.469 0.415 1 96.88 174 ASN B N 1
ATOM 5485 C CA . ASN B 1 174 ? 11.828 -40.438 -0.075 1 96.88 174 ASN B CA 1
ATOM 5486 C C . ASN B 1 174 ? 12.742 -39.719 0.902 1 96.88 174 ASN B C 1
ATOM 5488 O O . ASN B 1 174 ? 13.93 -40.031 1.001 1 96.88 174 ASN B O 1
ATOM 5492 N N . SER B 1 175 ? 12.281 -38.719 1.548 1 97.12 175 SER B N 1
ATOM 5493 C CA . SER B 1 175 ? 12.961 -37.906 2.545 1 97.12 175 SER B CA 1
ATOM 5494 C C . SER B 1 175 ? 12.008 -37.469 3.658 1 97.12 175 SER B C 1
ATOM 5496 O O . SER B 1 175 ? 10.93 -38.062 3.811 1 97.12 175 SER B O 1
ATOM 5498 N N . GLU B 1 176 ? 12.445 -36.531 4.457 1 97.94 176 GLU B N 1
ATOM 5499 C CA . GLU B 1 176 ? 11.602 -36.031 5.535 1 97.94 176 GLU B CA 1
ATOM 5500 C C . GLU B 1 176 ? 10.484 -35.125 4.996 1 97.94 176 GLU B C 1
ATOM 5502 O O . GLU B 1 176 ? 9.539 -34.812 5.719 1 97.94 176 GLU B O 1
ATOM 5507 N N . THR B 1 177 ? 10.602 -34.719 3.727 1 98.31 177 THR B N 1
ATOM 5508 C CA . THR B 1 177 ? 9.625 -33.875 3.07 1 98.31 177 THR B CA 1
ATOM 5509 C C . THR B 1 177 ? 8.594 -34.688 2.312 1 98.31 177 THR B C 1
ATOM 5511 O O . THR B 1 177 ? 8.922 -35.75 1.762 1 98.31 177 THR B O 1
ATOM 5514 N N . PHE B 1 178 ? 7.367 -34.219 2.342 1 98.69 178 PHE B N 1
ATOM 5515 C CA . PHE B 1 178 ? 6.348 -34.938 1.593 1 98.69 178 PHE B CA 1
ATOM 5516 C C . PHE B 1 178 ? 5.227 -34 1.162 1 98.69 178 PHE B C 1
ATOM 5518 O O . PHE B 1 178 ? 4.887 -33.062 1.883 1 98.69 178 PHE B O 1
ATOM 5525 N N . ILE B 1 179 ? 4.734 -34.156 0.02 1 98.81 179 ILE B N 1
ATOM 5526 C CA . ILE B 1 179 ? 3.49 -33.625 -0.541 1 98.81 179 ILE B CA 1
ATOM 5527 C C . ILE B 1 179 ? 2.639 -34.781 -1.056 1 98.81 179 ILE B C 1
ATOM 5529 O O . ILE B 1 179 ? 2.959 -35.406 -2.08 1 98.81 179 ILE B O 1
ATOM 5533 N N . ILE B 1 180 ? 1.569 -35.125 -0.347 1 98.94 180 ILE B N 1
ATOM 5534 C CA . ILE B 1 180 ? 0.82 -36.312 -0.703 1 98.94 180 ILE B CA 1
ATOM 5535 C C . ILE B 1 180 ? -0.641 -35.938 -0.963 1 98.94 180 ILE B C 1
ATOM 5537 O O . ILE B 1 180 ? -1.296 -35.344 -0.117 1 98.94 180 ILE B O 1
ATOM 5541 N N . ILE B 1 181 ? -1.117 -36.344 -2.094 1 98.81 181 ILE B N 1
ATOM 5542 C CA . ILE B 1 181 ? -2.506 -36.125 -2.482 1 98.81 181 ILE B CA 1
ATOM 5543 C C . ILE B 1 181 ? -3.295 -37.438 -2.33 1 98.81 181 ILE B C 1
ATOM 5545 O O . ILE B 1 181 ? -2.863 -38.5 -2.801 1 98.81 181 ILE B O 1
ATOM 5549 N N . ASN B 1 182 ? -4.344 -37.375 -1.625 1 98.88 182 ASN B N 1
ATOM 5550 C CA . ASN B 1 182 ? -5.301 -38.469 -1.511 1 98.88 182 ASN B CA 1
ATOM 5551 C C . ASN B 1 182 ? -6.66 -38.094 -2.094 1 98.88 182 ASN B C 1
ATOM 5553 O O . ASN B 1 182 ? -7.441 -37.406 -1.45 1 98.88 182 ASN B O 1
ATOM 5557 N N . PHE B 1 183 ? -6.973 -38.625 -3.268 1 98.62 183 PHE B N 1
ATOM 5558 C CA . PHE B 1 183 ? -8.195 -38.25 -3.959 1 98.62 183 PHE B CA 1
ATOM 5559 C C . PHE B 1 183 ? -9.414 -38.844 -3.26 1 98.62 183 PHE B C 1
ATOM 5561 O O . PHE B 1 183 ? -10.469 -38.188 -3.18 1 98.62 183 PHE B O 1
ATOM 5568 N N . ALA B 1 184 ? -9.312 -40 -2.73 1 98.25 184 ALA B N 1
ATOM 5569 C CA . ALA B 1 184 ? -10.438 -40.656 -2.062 1 98.25 184 ALA B CA 1
ATOM 5570 C C . ALA B 1 184 ? -10.859 -39.875 -0.818 1 98.25 184 ALA B C 1
ATOM 5572 O O . ALA B 1 184 ? -12.055 -39.719 -0.562 1 98.25 184 ALA B O 1
ATOM 5573 N N . LYS B 1 185 ? -9.906 -39.406 -0.07 1 98.25 185 LYS B N 1
ATOM 5574 C CA . LYS B 1 185 ? -10.188 -38.688 1.176 1 98.25 185 LYS B CA 1
ATOM 5575 C C . LYS B 1 185 ? -10.312 -37.188 0.937 1 98.25 185 LYS B C 1
ATOM 5577 O O . LYS B 1 185 ? -10.68 -36.438 1.845 1 98.25 185 LYS B O 1
ATOM 5582 N N . ARG B 1 186 ? -10 -36.781 -0.293 1 98.44 186 ARG B N 1
ATOM 5583 C CA . ARG B 1 186 ? -10.031 -35.344 -0.663 1 98.44 186 ARG B CA 1
ATOM 5584 C C . ARG B 1 186 ? -9.141 -34.531 0.26 1 98.44 186 ARG B C 1
ATOM 5586 O O . ARG B 1 186 ? -9.586 -33.531 0.825 1 98.44 186 ARG B O 1
ATOM 5593 N N . LEU B 1 187 ? -7.887 -35.031 0.345 1 98.69 187 LEU B N 1
ATOM 5594 C CA . LEU B 1 187 ? -6.922 -34.438 1.272 1 98.69 187 LEU B CA 1
ATOM 5595 C C . LEU B 1 187 ? -5.551 -34.312 0.614 1 98.69 187 LEU B C 1
ATOM 5597 O O . LEU B 1 187 ? -5.117 -35.188 -0.124 1 98.69 187 LEU B O 1
ATOM 5601 N N . VAL B 1 188 ? -4.938 -33.188 0.817 1 98.88 188 VAL B N 1
ATOM 5602 C CA . VAL B 1 188 ? -3.512 -33 0.565 1 98.88 188 VAL B CA 1
ATOM 5603 C C . VAL B 1 188 ? -2.785 -32.75 1.88 1 98.88 188 VAL B C 1
ATOM 5605 O O . VAL B 1 188 ? -3.213 -31.891 2.666 1 98.88 188 VAL B O 1
ATOM 5608 N N . ILE B 1 189 ? -1.713 -33.438 2.18 1 98.94 189 ILE B N 1
ATOM 5609 C CA . ILE B 1 189 ? -0.896 -33.156 3.354 1 98.94 189 ILE B CA 1
ATOM 5610 C C . ILE B 1 189 ? 0.514 -32.75 2.916 1 98.94 189 ILE B C 1
ATOM 5612 O O . ILE B 1 189 ? 1.071 -33.344 1.992 1 98.94 189 ILE B O 1
ATOM 5616 N N . ILE B 1 190 ? 1.016 -31.734 3.41 1 98.88 190 ILE B N 1
ATOM 5617 C CA . ILE B 1 190 ? 2.34 -31.203 3.115 1 98.88 190 ILE B CA 1
ATOM 5618 C C . ILE B 1 190 ? 3.143 -31.062 4.406 1 98.88 190 ILE B C 1
ATOM 5620 O O . ILE B 1 190 ? 2.66 -30.5 5.391 1 98.88 190 ILE B O 1
ATOM 5624 N N . GLY B 1 191 ? 4.379 -31.609 4.426 1 98.81 191 GLY B N 1
ATOM 5625 C CA . GLY B 1 191 ? 5.285 -31.484 5.555 1 98.81 191 GLY B CA 1
ATOM 5626 C C . GLY B 1 191 ? 6.746 -31.438 5.145 1 98.81 191 GLY B C 1
ATOM 5627 O O . GLY B 1 191 ? 7.102 -31.906 4.055 1 98.81 191 GLY B O 1
ATOM 5628 N N . GLY B 1 192 ? 7.555 -30.797 5.961 1 98.31 192 GLY B N 1
ATOM 5629 C CA . GLY B 1 192 ? 8.992 -30.797 5.758 1 98.31 192 GLY B CA 1
ATOM 5630 C C . GLY B 1 192 ? 9.461 -29.75 4.762 1 98.31 192 GLY B C 1
ATOM 5631 O O . GLY B 1 192 ? 10.617 -29.766 4.34 1 98.31 192 GLY B O 1
ATOM 5632 N N . THR B 1 193 ? 8.609 -28.844 4.281 1 97.88 193 THR B N 1
ATOM 5633 C CA . THR B 1 193 ? 8.977 -27.766 3.377 1 97.88 193 THR B CA 1
ATOM 5634 C C . THR B 1 193 ? 8.141 -26.516 3.666 1 97.88 193 THR B C 1
ATOM 5636 O O . THR B 1 193 ? 6.961 -26.625 3.998 1 97.88 193 THR B O 1
ATOM 5639 N N . SER B 1 194 ? 8.805 -25.359 3.539 1 98 194 SER B N 1
ATOM 5640 C CA . SER B 1 194 ? 8.109 -24.094 3.738 1 98 194 SER B CA 1
ATOM 5641 C C . SER B 1 194 ? 7.828 -23.406 2.408 1 98 194 SER B C 1
ATOM 5643 O O . SER B 1 194 ? 7.348 -22.266 2.383 1 98 194 SER B O 1
ATOM 5645 N N . TYR B 1 195 ? 8.18 -24.109 1.3 1 97.56 195 TYR B N 1
ATOM 5646 C CA . TYR B 1 195 ? 7.918 -23.5 -0.002 1 97.56 195 TYR B CA 1
ATOM 5647 C C . TYR B 1 195 ? 6.422 -23.422 -0.271 1 97.56 195 TYR B C 1
ATOM 5649 O O . TYR B 1 195 ? 5.742 -24.438 -0.376 1 97.56 195 TYR B O 1
ATOM 5657 N N . ALA B 1 196 ? 5.898 -22.203 -0.417 1 98.19 196 ALA B N 1
ATOM 5658 C CA . ALA B 1 196 ? 4.457 -21.984 -0.432 1 98.19 196 ALA B CA 1
ATOM 5659 C C . ALA B 1 196 ? 3.836 -22.484 -1.734 1 98.19 196 ALA B C 1
ATOM 5661 O O . ALA B 1 196 ? 2.65 -22.812 -1.776 1 98.19 196 ALA B O 1
ATOM 5662 N N . GLY B 1 197 ? 4.621 -22.578 -2.787 1 97.56 197 GLY B N 1
ATOM 5663 C CA . GLY B 1 197 ? 4.133 -23.062 -4.07 1 97.56 197 GLY B CA 1
ATOM 5664 C C . GLY B 1 197 ? 3.52 -24.453 -4 1 97.56 197 GLY B C 1
ATOM 5665 O O . GLY B 1 197 ? 2.697 -24.812 -4.844 1 97.56 197 GLY B O 1
ATOM 5666 N N . GLU B 1 198 ? 3.916 -25.203 -2.973 1 98.25 198 GLU B N 1
ATOM 5667 C CA . GLU B 1 198 ? 3.355 -26.547 -2.824 1 98.25 198 GLU B CA 1
ATOM 5668 C C . GLU B 1 198 ? 1.852 -26.5 -2.574 1 98.25 198 GLU B C 1
ATOM 5670 O O . GLU B 1 198 ? 1.11 -27.375 -3.014 1 98.25 198 GLU B O 1
ATOM 5675 N N . ILE B 1 199 ? 1.387 -25.422 -1.914 1 98.69 199 ILE B N 1
ATOM 5676 C CA . ILE B 1 199 ? -0.027 -25.266 -1.591 1 98.69 199 ILE B CA 1
ATOM 5677 C C . ILE B 1 199 ? -0.827 -25.047 -2.871 1 98.69 199 ILE B C 1
ATOM 5679 O O . ILE B 1 199 ? -1.754 -25.797 -3.176 1 98.69 199 ILE B O 1
ATOM 5683 N N . LYS B 1 200 ? -0.387 -24.094 -3.645 1 97.44 200 LYS B N 1
ATOM 5684 C CA . LYS B 1 200 ? -1.073 -23.734 -4.879 1 97.44 200 LYS B CA 1
ATOM 5685 C C . LYS B 1 200 ? -1.004 -24.859 -5.898 1 97.44 200 LYS B C 1
ATOM 5687 O O . LYS B 1 200 ? -2.008 -25.203 -6.527 1 97.44 200 LYS B O 1
ATOM 5692 N N . LYS B 1 201 ? 0.125 -25.484 -6 1 97.88 201 LYS B N 1
ATOM 5693 C CA . LYS B 1 201 ? 0.325 -26.453 -7.074 1 97.88 201 LYS B CA 1
ATOM 5694 C C . LYS B 1 201 ? -0.312 -27.797 -6.727 1 97.88 201 LYS B C 1
ATOM 5696 O O . LYS B 1 201 ? -0.671 -28.562 -7.617 1 97.88 201 LYS B O 1
ATOM 5701 N N . SER B 1 202 ? -0.508 -28.078 -5.453 1 98.56 202 SER B N 1
ATOM 5702 C CA . SER B 1 202 ? -1.281 -29.25 -5.07 1 98.56 202 SER B CA 1
ATOM 5703 C C . SER B 1 202 ? -2.73 -29.141 -5.535 1 98.56 202 SER B C 1
ATOM 5705 O O . SER B 1 202 ? -3.283 -30.078 -6.094 1 98.56 202 SER B O 1
ATOM 5707 N N . ILE B 1 203 ? -3.273 -28 -5.305 1 98.88 203 ILE B N 1
ATOM 5708 C CA . ILE B 1 203 ? -4.648 -27.781 -5.738 1 98.88 203 ILE B CA 1
ATOM 5709 C C . ILE B 1 203 ? -4.719 -27.797 -7.266 1 98.88 203 ILE B C 1
ATOM 5711 O O . ILE B 1 203 ? -5.688 -28.281 -7.848 1 98.88 203 ILE B O 1
ATOM 5715 N N . PHE B 1 204 ? -3.699 -27.297 -7.926 1 98.62 204 PHE B N 1
ATOM 5716 C CA . PHE B 1 204 ? -3.656 -27.359 -9.383 1 98.62 204 PHE B CA 1
ATOM 5717 C C . PHE B 1 204 ? -3.662 -28.797 -9.875 1 98.62 204 PHE B C 1
ATOM 5719 O O . PHE B 1 204 ? -4.352 -29.125 -10.844 1 98.62 204 PHE B O 1
ATOM 5726 N N . THR B 1 205 ? -2.916 -29.625 -9.211 1 98.62 205 THR B N 1
ATOM 5727 C CA . THR B 1 205 ? -2.912 -31.047 -9.555 1 98.62 205 THR B CA 1
ATOM 5728 C C . THR B 1 205 ? -4.301 -31.656 -9.367 1 98.62 205 THR B C 1
ATOM 5730 O O . THR B 1 205 ? -4.773 -32.406 -10.219 1 98.62 205 THR B O 1
ATOM 5733 N N . VAL B 1 206 ? -4.938 -31.281 -8.297 1 98.88 206 VAL B N 1
ATOM 5734 C CA . VAL B 1 206 ? -6.277 -31.781 -8 1 98.88 206 VAL B CA 1
ATOM 5735 C C . VAL B 1 206 ? -7.238 -31.375 -9.117 1 98.88 206 VAL B C 1
ATOM 5737 O O . VAL B 1 206 ? -8.016 -32.188 -9.602 1 98.88 206 VAL B O 1
ATOM 5740 N N . LEU B 1 207 ? -7.164 -30.141 -9.539 1 98.88 207 LEU B N 1
ATOM 5741 C CA . LEU B 1 207 ? -8.055 -29.641 -10.578 1 98.88 207 LEU B CA 1
ATOM 5742 C C . LEU B 1 207 ? -7.758 -30.312 -11.914 1 98.88 207 LEU B C 1
ATOM 5744 O O . LEU B 1 207 ? -8.664 -30.547 -12.719 1 98.88 207 LEU B O 1
ATOM 5748 N N . ASN B 1 208 ? -6.457 -30.641 -12.164 1 98.69 208 ASN B N 1
ATOM 5749 C CA . ASN B 1 208 ? -6.062 -31.328 -13.391 1 98.69 208 ASN B CA 1
ATOM 5750 C C . ASN B 1 208 ? -6.551 -32.781 -13.414 1 98.69 208 ASN B C 1
ATOM 5752 O O . ASN B 1 208 ? -6.547 -33.438 -14.461 1 98.69 208 ASN B O 1
ATOM 5756 N N . TYR B 1 209 ? -6.977 -33.281 -12.289 1 98.56 209 TYR B N 1
ATOM 5757 C CA . TYR B 1 209 ? -7.613 -34.594 -12.227 1 98.56 209 TYR B CA 1
ATOM 5758 C C . TYR B 1 209 ? -9.125 -34.469 -12.344 1 98.56 209 TYR B C 1
ATOM 5760 O O . TYR B 1 209 ? -9.742 -35.094 -13.211 1 98.56 209 TYR B O 1
ATOM 5768 N N . LEU B 1 210 ? -9.711 -33.625 -11.555 1 98.5 210 LEU B N 1
ATOM 5769 C CA . LEU B 1 210 ? -11.156 -33.562 -11.375 1 98.5 210 LEU B CA 1
ATOM 5770 C C . LEU B 1 210 ? -11.844 -33 -12.609 1 98.5 210 LEU B C 1
ATOM 5772 O O . LEU B 1 210 ? -12.828 -33.562 -13.094 1 98.5 210 LEU B O 1
ATOM 5776 N N . LEU B 1 211 ? -11.383 -31.938 -13.148 1 98.62 211 LEU B N 1
ATOM 5777 C CA . LEU B 1 211 ? -12.109 -31.172 -14.164 1 98.62 211 LEU B CA 1
ATOM 5778 C C . LEU B 1 211 ? -12.117 -31.922 -15.5 1 98.62 211 LEU B C 1
ATOM 5780 O O . LEU B 1 211 ? -13.18 -32.156 -16.078 1 98.62 211 LEU B O 1
ATOM 5784 N N . PRO B 1 212 ? -10.945 -32.375 -16.016 1 98.12 212 PRO B N 1
ATOM 5785 C CA . PRO B 1 212 ? -10.992 -33.156 -17.266 1 98.12 212 PRO B CA 1
ATOM 5786 C C . PRO B 1 212 ? -11.742 -34.469 -17.109 1 98.12 212 PRO B C 1
ATOM 5788 O O . PRO B 1 212 ? -12.477 -34.875 -18.016 1 98.12 212 PRO B O 1
ATOM 5791 N N . HIS B 1 213 ? -11.57 -35.094 -15.992 1 95.88 213 HIS B N 1
ATOM 5792 C CA . HIS B 1 213 ? -12.102 -36.438 -15.781 1 95.88 213 HIS B CA 1
ATOM 5793 C C . HIS B 1 213 ? -13.602 -36.406 -15.516 1 95.88 213 HIS B C 1
ATOM 5795 O O . HIS B 1 213 ? -14.359 -37.188 -16.109 1 95.88 213 HIS B O 1
ATOM 5801 N N . HIS B 1 214 ? -14.047 -35.469 -14.711 1 94.25 214 HIS B N 1
ATOM 5802 C CA . HIS B 1 214 ? -15.43 -35.5 -14.25 1 94.25 214 HIS B CA 1
ATOM 5803 C C . HIS B 1 214 ? -16.297 -34.531 -15.016 1 94.25 214 HIS B C 1
ATOM 5805 O O . HIS B 1 214 ? -17.5 -34.719 -15.148 1 94.25 214 HIS B O 1
ATOM 5811 N N . SER B 1 215 ? -15.703 -33.469 -15.578 1 96.12 215 SER B N 1
ATOM 5812 C CA . SER B 1 215 ? -16.531 -32.406 -16.141 1 96.12 215 SER B CA 1
ATOM 5813 C C . SER B 1 215 ? -16.141 -32.125 -17.594 1 96.12 215 SER B C 1
ATOM 5815 O O . SER B 1 215 ? -16.734 -31.266 -18.25 1 96.12 215 SER B O 1
ATOM 5817 N N . LYS B 1 216 ? -15.148 -32.781 -18.141 1 96.81 216 LYS B N 1
ATOM 5818 C CA . LYS B 1 216 ? -14.641 -32.562 -19.5 1 96.81 216 LYS B CA 1
ATOM 5819 C C . LYS B 1 216 ? -14.234 -31.125 -19.719 1 96.81 216 LYS B C 1
ATOM 5821 O O . LYS B 1 216 ? -14.523 -30.547 -20.781 1 96.81 216 LYS B O 1
ATOM 5826 N N . VAL B 1 217 ? -13.773 -30.469 -18.656 1 98.44 217 VAL B N 1
ATOM 5827 C CA . VAL B 1 217 ? -13.188 -29.141 -18.719 1 98.44 217 VAL B CA 1
ATOM 5828 C C . VAL B 1 217 ? -11.688 -29.25 -19 1 98.44 217 VAL B C 1
ATOM 5830 O O . VAL B 1 217 ? -10.992 -30.062 -18.391 1 98.44 217 VAL B O 1
ATOM 5833 N N . MET B 1 218 ? -11.203 -28.5 -19.969 1 98.5 218 MET B N 1
ATOM 5834 C CA . MET B 1 218 ? -9.773 -28.469 -20.281 1 98.5 218 MET B CA 1
ATOM 5835 C C . MET B 1 218 ? -9.016 -27.641 -19.25 1 98.5 218 MET B C 1
ATOM 5837 O O . MET B 1 218 ? -9.062 -26.406 -19.281 1 98.5 218 MET B O 1
ATOM 5841 N N . SER B 1 219 ? -8.312 -28.266 -18.297 1 98.5 219 SER B N 1
ATOM 5842 C CA . SER B 1 219 ? -7.438 -27.578 -17.359 1 98.5 219 SER B CA 1
ATOM 5843 C C . SER B 1 219 ? -6.105 -27.219 -18.016 1 98.5 219 SER B C 1
ATOM 5845 O O . SER B 1 219 ? -5.516 -28.031 -18.719 1 98.5 219 SER B O 1
ATOM 5847 N N . MET B 1 220 ? -5.629 -25.969 -17.812 1 98.44 220 MET B N 1
ATOM 5848 C CA . MET B 1 220 ? -4.484 -25.484 -18.578 1 98.44 220 MET B CA 1
ATOM 5849 C C . MET B 1 220 ? -3.496 -24.766 -17.656 1 98.44 220 MET B C 1
ATOM 5851 O O . MET B 1 220 ? -3.896 -23.969 -16.812 1 98.44 220 MET B O 1
ATOM 5855 N N . HIS B 1 221 ? -2.199 -25.094 -17.75 1 97.25 221 HIS B N 1
ATOM 5856 C CA . HIS B 1 221 ? -1.107 -24.328 -17.156 1 97.25 221 HIS B CA 1
ATOM 5857 C C . HIS B 1 221 ? -0.705 -23.156 -18.047 1 97.25 221 HIS B C 1
ATOM 5859 O O . HIS B 1 221 ? 0.29 -23.234 -18.766 1 97.25 221 HIS B O 1
ATOM 5865 N N . CYS B 1 222 ? -1.475 -22.094 -17.953 1 97.12 222 CYS B N 1
ATOM 5866 C CA . CYS B 1 222 ? -1.298 -20.984 -18.891 1 97.12 222 CYS B CA 1
ATOM 5867 C C . CYS B 1 222 ? -1.738 -19.672 -18.25 1 97.12 222 CYS B C 1
ATOM 5869 O O . CYS B 1 222 ? -2.379 -19.672 -17.203 1 97.12 222 CYS B O 1
ATOM 5871 N N . SER B 1 223 ? -1.292 -18.625 -18.812 1 96.81 223 SER B N 1
ATOM 5872 C CA . SER B 1 223 ? -1.908 -17.328 -18.562 1 96.81 223 SER B CA 1
ATOM 5873 C C . SER B 1 223 ? -2.982 -17.016 -19.594 1 96.81 223 SER B C 1
ATOM 5875 O O . SER B 1 223 ? -3.107 -17.719 -20.609 1 96.81 223 SER B O 1
ATOM 5877 N N . ALA B 1 224 ? -3.812 -16.031 -19.312 1 97.62 224 ALA B N 1
ATOM 5878 C CA . ALA B 1 224 ? -4.855 -15.625 -20.234 1 97.62 224 ALA B CA 1
ATOM 5879 C C . ALA B 1 224 ? -5.184 -14.141 -20.078 1 97.62 224 ALA B C 1
ATOM 5881 O O . ALA B 1 224 ? -5.141 -13.609 -18.953 1 97.62 224 ALA B O 1
ATOM 5882 N N . ASN B 1 225 ? -5.418 -13.5 -21.141 1 97.38 225 ASN B N 1
ATOM 5883 C CA . ASN B 1 225 ? -5.875 -12.109 -21.141 1 97.38 225 ASN B CA 1
ATOM 5884 C C . ASN B 1 225 ? -6.918 -11.859 -22.234 1 97.38 225 ASN B C 1
ATOM 5886 O O . ASN B 1 225 ? -7.223 -12.75 -23.016 1 97.38 225 ASN B O 1
ATOM 5890 N N . THR B 1 226 ? -7.582 -10.727 -22.172 1 97.44 226 THR B N 1
ATOM 5891 C CA . THR B 1 226 ? -8.633 -10.391 -23.125 1 97.44 226 THR B CA 1
ATOM 5892 C C . THR B 1 226 ? -8.461 -8.969 -23.641 1 97.44 226 THR B C 1
ATOM 5894 O O . THR B 1 226 ? -8.047 -8.07 -22.906 1 97.44 226 THR B O 1
ATOM 5897 N N . GLY B 1 227 ? -8.68 -8.805 -24.953 1 94.94 227 GLY B N 1
ATOM 5898 C CA . GLY B 1 227 ? -8.648 -7.477 -25.547 1 94.94 227 GLY B CA 1
ATOM 5899 C C . GLY B 1 227 ? -9.938 -6.703 -25.359 1 94.94 227 GLY B C 1
ATOM 5900 O O . GLY B 1 227 ? -10.883 -7.207 -24.734 1 94.94 227 GLY B O 1
ATOM 5901 N N . GLU B 1 228 ? -9.977 -5.527 -25.844 1 91.25 228 GLU B N 1
ATOM 5902 C CA . GLU B 1 228 ? -11.117 -4.629 -25.688 1 91.25 228 GLU B CA 1
ATOM 5903 C C . GLU B 1 228 ? -12.375 -5.211 -26.344 1 91.25 228 GLU B C 1
ATOM 5905 O O . GLU B 1 228 ? -13.492 -4.953 -25.891 1 91.25 228 GLU B O 1
ATOM 5910 N N . LYS B 1 229 ? -12.172 -5.973 -27.391 1 91.12 229 LYS B N 1
ATOM 5911 C CA . LYS B 1 229 ? -13.297 -6.535 -28.141 1 91.12 229 LYS B CA 1
ATOM 5912 C C . LYS B 1 229 ? -13.711 -7.887 -27.562 1 91.12 229 LYS B C 1
ATOM 5914 O O . LYS B 1 229 ? -14.547 -8.586 -28.141 1 91.12 229 LYS B O 1
ATOM 5919 N N . GLY B 1 230 ? -13.031 -8.328 -26.516 1 93.81 230 GLY B N 1
ATOM 5920 C CA . GLY B 1 230 ? -13.367 -9.594 -25.875 1 93.81 230 GLY B CA 1
ATOM 5921 C C . GLY B 1 230 ? -12.586 -10.766 -26.438 1 93.81 230 GLY B C 1
ATOM 5922 O O . GLY B 1 230 ? -12.891 -11.922 -26.141 1 93.81 230 GLY B O 1
ATOM 5923 N N . ASP B 1 231 ? -11.695 -10.531 -27.312 1 95.38 231 ASP B N 1
ATOM 5924 C CA . ASP B 1 231 ? -10.859 -11.586 -27.875 1 95.38 231 ASP B CA 1
ATOM 5925 C C . ASP B 1 231 ? -9.883 -12.125 -26.828 1 95.38 231 ASP B C 1
ATOM 5927 O O . ASP B 1 231 ? -8.992 -11.398 -26.375 1 95.38 231 ASP B O 1
ATOM 5931 N N . VAL B 1 232 ? -10.008 -13.383 -26.516 1 97.94 232 VAL B N 1
ATOM 5932 C CA . VAL B 1 232 ? -9.234 -14.023 -25.453 1 97.94 232 VAL B CA 1
ATOM 5933 C C . VAL B 1 232 ? -8.008 -14.703 -26.047 1 97.94 232 VAL B C 1
ATOM 5935 O O . VAL B 1 232 ? -8.078 -15.281 -27.141 1 97.94 232 VAL B O 1
ATOM 5938 N N . ALA B 1 233 ? -6.914 -14.539 -25.391 1 97.94 233 ALA B N 1
ATOM 5939 C CA . ALA B 1 233 ? -5.688 -15.25 -25.734 1 97.94 233 ALA B CA 1
ATOM 5940 C C . ALA B 1 233 ? -5.176 -16.078 -24.547 1 97.94 233 ALA B C 1
ATOM 5942 O O . ALA B 1 233 ? -5.23 -15.617 -23.406 1 97.94 233 ALA B O 1
ATOM 5943 N N . VAL B 1 234 ? -4.707 -17.266 -24.875 1 97.69 234 VAL B N 1
ATOM 5944 C CA . VAL B 1 234 ? -4.102 -18.156 -23.891 1 97.69 234 VAL B CA 1
ATOM 5945 C C . VAL B 1 234 ? -2.609 -18.312 -24.188 1 97.69 234 VAL B C 1
ATOM 5947 O O . VAL B 1 234 ? -2.211 -18.469 -25.344 1 97.69 234 VAL B O 1
ATOM 5950 N N . PHE B 1 235 ? -1.824 -18.266 -23.109 1 97.44 235 PHE B N 1
ATOM 5951 C CA . PHE B 1 235 ? -0.377 -18.391 -23.234 1 97.44 235 PHE B CA 1
ATOM 5952 C C . PHE B 1 235 ? 0.134 -19.609 -22.469 1 97.44 235 PHE B C 1
ATOM 5954 O O . PHE B 1 235 ? 0.218 -19.578 -21.25 1 97.44 235 PHE B O 1
ATOM 5961 N N . PHE B 1 236 ? 0.497 -20.656 -23.188 1 97.12 236 PHE B N 1
ATOM 5962 C CA . PHE B 1 236 ? 1.202 -21.766 -22.578 1 97.12 236 PHE B CA 1
ATOM 5963 C C . PHE B 1 236 ? 2.695 -21.484 -22.484 1 97.12 236 PHE B C 1
ATOM 5965 O O . PHE B 1 236 ? 3.275 -20.859 -23.375 1 97.12 236 PHE B O 1
ATOM 5972 N N . GLY B 1 237 ? 3.271 -21.922 -21.422 1 92.81 237 GLY B N 1
ATOM 5973 C CA . GLY B 1 237 ? 4.707 -21.75 -21.25 1 92.81 237 GLY B CA 1
ATOM 5974 C C . GLY B 1 237 ? 5.203 -22.141 -19.875 1 92.81 237 GLY B C 1
ATOM 5975 O O . GLY B 1 237 ? 4.449 -22.078 -18.906 1 92.81 237 GLY B O 1
ATOM 5976 N N . LEU B 1 238 ? 6.434 -22.547 -19.891 1 88.88 238 LEU B N 1
ATOM 5977 C CA . LEU B 1 238 ? 7.059 -22.906 -18.625 1 88.88 238 LEU B CA 1
ATOM 5978 C C . LEU B 1 238 ? 7.684 -21.672 -17.969 1 88.88 238 LEU B C 1
ATOM 5980 O O . LEU B 1 238 ? 7.629 -20.578 -18.516 1 88.88 238 LEU B O 1
ATOM 5984 N N . SER B 1 239 ? 8.094 -21.859 -16.734 1 82.25 239 SER B N 1
ATOM 5985 C CA . SER B 1 239 ? 8.703 -20.75 -16.016 1 82.25 239 SER B CA 1
ATOM 5986 C C . SER B 1 239 ? 9.875 -20.156 -16.797 1 82.25 239 SER B C 1
ATOM 5988 O O . SER B 1 239 ? 10.719 -20.891 -17.312 1 82.25 239 SER B O 1
ATOM 5990 N N . GLY B 1 240 ? 9.859 -18.828 -17 1 78 240 GLY B N 1
ATOM 5991 C CA . GLY B 1 240 ? 10.977 -18.156 -17.641 1 78 240 GLY B CA 1
ATOM 5992 C C . GLY B 1 240 ? 10.773 -17.938 -19.125 1 78 240 GLY B C 1
ATOM 5993 O O . GLY B 1 240 ? 11.625 -17.359 -19.797 1 78 240 GLY B O 1
ATOM 5994 N N . THR B 1 241 ? 9.656 -18.344 -19.625 1 85.81 241 THR B N 1
ATOM 5995 C CA . THR B 1 241 ? 9.414 -18.219 -21.062 1 85.81 241 TH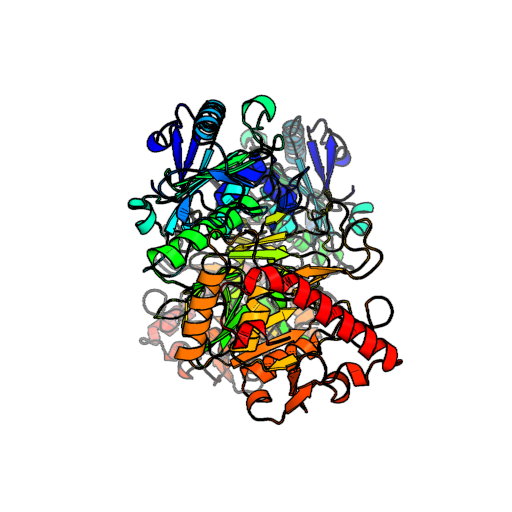R B CA 1
ATOM 5996 C C . THR B 1 241 ? 8.695 -16.906 -21.359 1 85.81 241 THR B C 1
ATOM 5998 O O . THR B 1 241 ? 8.453 -16.578 -22.531 1 85.81 241 THR B O 1
ATOM 6001 N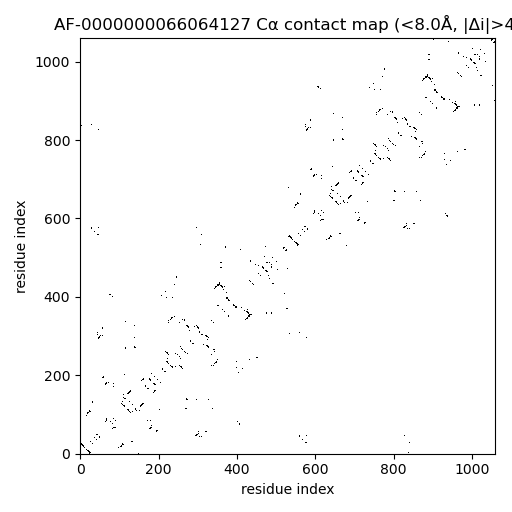 N . GLY B 1 242 ? 8.289 -16.172 -20.297 1 80.5 242 GLY B N 1
ATOM 6002 C CA . GLY B 1 242 ? 7.734 -14.852 -20.531 1 80.5 242 GLY B CA 1
ATOM 6003 C C . GLY B 1 242 ? 6.223 -14.812 -20.422 1 80.5 242 GLY B C 1
ATOM 6004 O O . GLY B 1 242 ? 5.586 -13.859 -20.859 1 80.5 242 GLY B O 1
ATOM 6005 N N . LYS B 1 243 ? 5.586 -15.828 -19.781 1 85.25 243 LYS B N 1
ATOM 6006 C CA . LYS B 1 243 ? 4.137 -15.891 -19.641 1 85.25 243 LYS B CA 1
ATOM 6007 C C . LYS B 1 243 ? 3.592 -14.625 -18.984 1 85.25 243 LYS B C 1
ATOM 6009 O O . LYS B 1 243 ? 2.74 -13.938 -19.562 1 85.25 243 LYS B O 1
ATOM 6014 N N . THR B 1 244 ? 4.125 -14.352 -17.844 1 79.25 244 THR B N 1
ATOM 6015 C CA . THR B 1 244 ? 3.637 -13.219 -17.062 1 79.25 244 THR B CA 1
ATOM 6016 C C . THR B 1 244 ? 3.895 -11.906 -17.797 1 79.25 244 THR B C 1
ATOM 6018 O O . THR B 1 244 ? 3.01 -11.047 -17.875 1 79.25 244 THR B O 1
ATOM 6021 N N . THR B 1 245 ? 5.023 -11.734 -18.406 1 77.75 245 THR B N 1
ATOM 6022 C CA . THR B 1 245 ? 5.438 -10.508 -19.078 1 77.75 245 THR B CA 1
ATOM 6023 C C . THR B 1 245 ? 4.582 -10.242 -20.312 1 77.75 245 THR B C 1
ATOM 6025 O O . THR B 1 245 ? 4.145 -9.117 -20.531 1 77.75 245 THR B O 1
ATOM 6028 N N . LEU B 1 246 ? 4.312 -11.273 -21.047 1 84.31 246 LEU B N 1
ATOM 6029 C CA . LEU B 1 246 ? 3.643 -11.094 -22.328 1 84.31 246 LEU B CA 1
ATOM 6030 C C . LEU B 1 246 ? 2.129 -11.086 -22.156 1 84.31 246 LEU B C 1
ATOM 6032 O O . LEU B 1 246 ? 1.407 -10.523 -22.984 1 84.31 246 LEU B O 1
ATOM 6036 N N . SER B 1 247 ? 1.661 -11.695 -21.062 1 87.25 247 SER B N 1
ATOM 6037 C CA . SER B 1 247 ? 0.222 -11.703 -20.812 1 87.25 247 SER B CA 1
ATOM 6038 C C . SER B 1 247 ? -0.226 -10.43 -20.109 1 87.25 247 SER B C 1
ATOM 6040 O O . SER B 1 247 ? -1.402 -10.062 -20.156 1 87.25 247 SER B O 1
ATOM 6042 N N . ALA B 1 248 ? 0.64 -9.797 -19.406 1 79.62 248 ALA B N 1
ATOM 6043 C CA . ALA B 1 248 ? 0.337 -8.539 -18.75 1 79.62 248 ALA B CA 1
ATOM 6044 C C . ALA B 1 248 ? 0.595 -7.352 -19.672 1 79.62 248 ALA B C 1
ATOM 6046 O O . ALA B 1 248 ? 1.45 -6.512 -19.391 1 79.62 248 ALA B O 1
ATOM 6047 N N . ALA B 1 249 ? -0.139 -7.262 -20.703 1 79 249 ALA B N 1
ATOM 6048 C CA . ALA B 1 249 ? -0.022 -6.176 -21.672 1 79 249 ALA B CA 1
ATOM 6049 C C . ALA B 1 249 ? -0.937 -5.012 -21.312 1 79 249 ALA B C 1
ATOM 6051 O O . ALA B 1 249 ? -2.066 -5.219 -20.859 1 79 249 ALA B O 1
ATOM 6052 N N . PRO B 1 250 ? -0.466 -3.775 -21.484 1 78.75 250 PRO B N 1
ATOM 6053 C CA . PRO B 1 250 ? -1.249 -2.605 -21.094 1 78.75 250 PRO B CA 1
ATOM 6054 C C . PRO B 1 250 ? -2.568 -2.488 -21.844 1 78.75 250 PRO B C 1
ATOM 6056 O O . PRO B 1 250 ? -3.535 -1.922 -21.328 1 78.75 250 PRO B O 1
ATOM 6059 N N . ASN B 1 251 ? -2.613 -3.004 -22.969 1 87.12 251 ASN B N 1
ATOM 6060 C CA . ASN B 1 251 ? -3.809 -2.834 -23.781 1 87.12 251 ASN B CA 1
ATOM 6061 C C . ASN B 1 251 ? -4.75 -4.027 -23.656 1 87.12 251 ASN B C 1
ATOM 6063 O O . ASN B 1 251 ? -5.734 -4.133 -24.391 1 87.12 251 ASN B O 1
ATOM 6067 N N . ARG B 1 252 ? -4.438 -4.996 -22.797 1 93.94 252 ARG B N 1
ATOM 6068 C CA . ARG B 1 252 ? -5.281 -6.16 -22.562 1 93.94 252 ARG B CA 1
ATOM 6069 C C . ARG B 1 252 ? -5.504 -6.379 -21.078 1 93.94 252 ARG B C 1
ATOM 6071 O O . ARG B 1 252 ? -4.652 -6.027 -20.25 1 93.94 252 ARG B O 1
ATOM 6078 N N . SER B 1 253 ? -6.66 -6.875 -20.719 1 96.56 253 SER B N 1
ATOM 6079 C CA . SER B 1 253 ? -6.984 -7.152 -19.312 1 96.56 253 SER B CA 1
ATOM 6080 C C . SER B 1 253 ? -6.582 -8.57 -18.922 1 96.56 253 SER B C 1
ATOM 6082 O O . SER B 1 253 ? -6.879 -9.523 -19.656 1 96.56 253 SER B O 1
ATOM 6084 N N . LEU B 1 254 ? -5.93 -8.703 -17.859 1 96.69 254 LEU B N 1
ATOM 6085 C CA . LEU B 1 254 ? -5.449 -10 -17.375 1 96.69 254 LEU B CA 1
ATOM 6086 C C . LEU B 1 254 ? -6.586 -10.805 -16.766 1 96.69 254 LEU B C 1
ATOM 6088 O O . LEU B 1 254 ? -7.293 -10.32 -15.883 1 96.69 254 LEU B O 1
ATOM 6092 N N . ILE B 1 255 ? -6.812 -11.992 -17.219 1 97.75 255 ILE B N 1
ATOM 6093 C CA . ILE B 1 255 ? -7.766 -12.914 -16.625 1 97.75 255 ILE B CA 1
ATOM 6094 C C . ILE B 1 255 ? -7.086 -13.688 -15.492 1 97.75 255 ILE B C 1
ATOM 6096 O O . ILE B 1 255 ? -7.648 -13.836 -14.398 1 97.75 255 ILE B O 1
ATOM 6100 N N . GLY B 1 256 ? -5.891 -14.188 -15.766 1 96.62 256 GLY B N 1
ATOM 6101 C CA . GLY B 1 256 ? -5.035 -14.891 -14.82 1 96.62 256 GLY B CA 1
ATOM 6102 C C . GLY B 1 256 ? -3.637 -15.133 -15.352 1 96.62 256 GLY B C 1
ATOM 6103 O O . GLY B 1 256 ? -3.402 -15.055 -16.562 1 96.62 256 GLY B O 1
ATOM 6104 N N . ASP B 1 257 ? -2.762 -15.555 -14.438 1 93.69 257 ASP B N 1
ATOM 6105 C CA . ASP B 1 257 ? -1.377 -15.523 -14.898 1 93.69 257 ASP B CA 1
ATOM 6106 C C . ASP B 1 257 ? -0.786 -16.938 -14.961 1 93.69 257 ASP B C 1
ATOM 6108 O O . ASP B 1 257 ? 0.33 -17.125 -15.445 1 93.69 257 ASP B O 1
ATOM 6112 N N . ASP B 1 258 ? -1.606 -18.016 -14.547 1 95.25 258 ASP B N 1
ATOM 6113 C CA . ASP B 1 258 ? -0.85 -19.266 -14.461 1 95.25 258 ASP B CA 1
ATOM 6114 C C . ASP B 1 258 ? -1.755 -20.484 -14.688 1 95.25 258 ASP B C 1
ATOM 6116 O O . ASP B 1 258 ? -1.32 -21.484 -15.234 1 95.25 258 ASP B O 1
ATOM 6120 N N . GLU B 1 259 ? -2.971 -20.547 -14.195 1 97.81 259 GLU B N 1
ATOM 6121 C CA . GLU B 1 259 ? -3.824 -21.734 -14.195 1 97.81 259 GLU B CA 1
ATOM 6122 C C . GLU B 1 259 ? -5.242 -21.391 -14.648 1 97.81 259 GLU B C 1
ATOM 6124 O O . GLU B 1 259 ? -5.883 -20.5 -14.078 1 97.81 259 GLU B O 1
ATOM 6129 N N . HIS B 1 260 ? -5.789 -22.141 -15.648 1 98.56 260 HIS B N 1
ATOM 6130 C CA . HIS B 1 260 ? -7.117 -21.828 -16.172 1 98.56 260 HIS B CA 1
ATOM 6131 C C . HIS B 1 260 ? -7.871 -23.109 -16.531 1 98.56 260 HIS B C 1
ATOM 6133 O O . HIS B 1 260 ? -7.258 -24.156 -16.75 1 98.56 260 HIS B O 1
ATOM 6139 N N . GLY B 1 261 ? -9.188 -22.969 -16.547 1 98.81 261 GLY B N 1
ATOM 6140 C CA . GLY B 1 261 ? -10.07 -23.922 -17.188 1 98.81 261 GLY B CA 1
ATOM 6141 C C . GLY B 1 261 ? -10.734 -23.375 -18.438 1 98.81 261 GLY B C 1
ATOM 6142 O O . GLY B 1 261 ? -10.961 -22.172 -18.547 1 98.81 261 GLY B O 1
ATOM 6143 N N . TRP B 1 262 ? -10.945 -24.25 -19.422 1 98.81 262 TRP B N 1
ATOM 6144 C CA . TRP B 1 262 ? -11.695 -23.938 -20.625 1 98.81 262 TRP B CA 1
ATOM 6145 C C . TRP B 1 262 ? -12.906 -24.859 -20.766 1 98.81 262 TRP B C 1
ATOM 6147 O O . TRP B 1 262 ? -12.766 -26.031 -21.109 1 98.81 262 TRP B O 1
ATOM 6157 N N . ASP B 1 263 ? -14.078 -24.344 -20.469 1 98.25 263 ASP B N 1
ATOM 6158 C CA . ASP B 1 263 ? -15.312 -25.125 -20.562 1 98.25 263 ASP B CA 1
ATOM 6159 C C . ASP B 1 263 ? -16.141 -24.672 -21.766 1 98.25 263 ASP B C 1
ATOM 6161 O O . ASP B 1 263 ? -15.609 -24.156 -22.75 1 98.25 263 ASP B O 1
ATOM 6165 N N . ASP B 1 264 ? -17.406 -24.938 -21.781 1 97.19 264 ASP B N 1
ATOM 6166 C CA . ASP B 1 264 ? -18.266 -24.672 -22.938 1 97.19 264 ASP B CA 1
ATOM 6167 C C . ASP B 1 264 ? -18.641 -23.203 -23.031 1 97.19 264 ASP B C 1
ATOM 6169 O O . ASP B 1 264 ? -19.109 -22.734 -24.062 1 97.19 264 ASP B O 1
ATOM 6173 N N . ASP B 1 265 ? -18.344 -22.453 -21.938 1 97.62 265 ASP B N 1
ATOM 6174 C CA . ASP B 1 265 ? -18.688 -21.031 -21.922 1 97.62 265 ASP B CA 1
ATOM 6175 C C . ASP B 1 265 ? -17.469 -20.156 -22.172 1 97.62 265 ASP B C 1
ATOM 6177 O O . ASP B 1 265 ? -17.594 -19 -22.531 1 97.62 265 ASP B O 1
ATOM 6181 N N . GLY B 1 266 ? -16.281 -20.703 -21.969 1 98.38 266 GLY B N 1
ATOM 6182 C CA . GLY B 1 266 ? -15.047 -19.969 -22.141 1 98.38 266 GLY B CA 1
ATOM 6183 C C . GLY B 1 266 ? -13.992 -20.344 -21.109 1 98.38 266 GLY B C 1
ATOM 6184 O O . GLY B 1 266 ? -14.008 -21.453 -20.578 1 98.38 266 GLY B O 1
ATOM 6185 N N . VAL B 1 267 ? -13.062 -19.406 -20.938 1 98.69 267 VAL B N 1
ATOM 6186 C CA . VAL B 1 267 ? -11.961 -19.688 -20.016 1 98.69 267 VAL B CA 1
ATOM 6187 C C . VAL B 1 267 ? -12.25 -19.047 -18.656 1 98.69 267 VAL B C 1
ATOM 6189 O O . VAL B 1 267 ? -12.984 -18.062 -18.562 1 98.69 267 VAL B O 1
ATOM 6192 N N . PHE B 1 268 ? -11.719 -19.641 -17.578 1 98.88 268 PHE B N 1
ATOM 6193 C CA . PHE B 1 268 ? -11.828 -19.078 -16.234 1 98.88 268 PHE B CA 1
ATOM 6194 C C . PHE B 1 268 ? -10.562 -19.344 -15.43 1 98.88 268 PHE B C 1
ATOM 6196 O O . PHE B 1 268 ? -9.93 -20.391 -15.586 1 98.88 268 PHE B O 1
ATOM 6203 N N . ASN B 1 269 ? -10.234 -18.406 -14.625 1 98.75 269 ASN B N 1
ATOM 6204 C CA . ASN B 1 269 ? -9.047 -18.453 -13.773 1 98.75 269 ASN B CA 1
ATOM 6205 C C . ASN B 1 269 ? -9.266 -19.375 -12.57 1 98.75 269 ASN B C 1
ATOM 6207 O O . ASN B 1 269 ? -10.32 -19.328 -11.938 1 98.75 269 ASN B O 1
ATOM 6211 N N . PHE B 1 270 ? -8.273 -20.234 -12.305 1 98.81 270 PHE B N 1
ATOM 6212 C CA . PHE B 1 270 ? -8.359 -21.094 -11.125 1 98.81 270 PHE B CA 1
ATOM 6213 C C . PHE B 1 270 ? -8.023 -20.312 -9.867 1 98.81 270 PHE B C 1
ATOM 6215 O O . PHE B 1 270 ? -8.398 -20.703 -8.758 1 98.81 270 PHE B O 1
ATOM 6222 N N . GLU B 1 271 ? -7.328 -19.188 -10.023 1 98.38 271 GLU B N 1
ATOM 6223 C CA . GLU B 1 271 ? -6.68 -18.531 -8.891 1 98.38 271 GLU B CA 1
ATOM 6224 C C . GLU B 1 271 ? -7.309 -17.172 -8.602 1 98.38 271 GLU B C 1
ATOM 6226 O O . GLU B 1 271 ? -8.102 -16.672 -9.398 1 98.38 271 GLU B O 1
ATOM 6231 N N . GLY B 1 272 ? -6.984 -16.688 -7.41 1 98.06 272 GLY B N 1
ATOM 6232 C CA . GLY B 1 272 ? -7.371 -15.344 -6.996 1 98.06 272 GLY B CA 1
ATOM 6233 C C . GLY B 1 272 ? -6.215 -14.367 -6.973 1 98.06 272 GLY B C 1
ATOM 6234 O O . GLY B 1 272 ? -6.398 -13.188 -6.664 1 98.06 272 GLY B O 1
ATOM 6235 N N . GLY B 1 273 ? -5.059 -14.891 -7.348 1 97.38 273 GLY B N 1
ATOM 6236 C CA . GLY B 1 273 ? -3.861 -14.062 -7.316 1 97.38 273 GLY B CA 1
ATOM 6237 C C . GLY B 1 273 ? -2.787 -14.531 -8.281 1 97.38 273 GLY B C 1
ATOM 6238 O O . GLY B 1 273 ? -3.08 -15.219 -9.258 1 97.38 273 GLY B O 1
ATOM 6239 N N . CYS B 1 274 ? -1.58 -14 -8.133 1 95.81 274 CYS B N 1
ATOM 6240 C CA . CYS B 1 274 ? -0.434 -14.297 -8.984 1 95.81 274 CYS B CA 1
ATOM 6241 C C . CYS B 1 274 ? 0.781 -14.68 -8.148 1 95.81 274 CYS B C 1
ATOM 6243 O O . CYS B 1 274 ? 0.887 -14.281 -6.984 1 95.81 274 CYS B O 1
ATOM 6245 N N . TYR B 1 275 ? 1.612 -15.445 -8.586 1 95 275 TYR B N 1
ATOM 6246 C CA . TYR B 1 275 ? 2.832 -15.953 -7.969 1 95 275 TYR B CA 1
ATOM 6247 C C . TYR B 1 275 ? 4.031 -15.773 -8.891 1 95 275 TYR B C 1
ATOM 6249 O O . TYR B 1 275 ? 4.629 -16.75 -9.344 1 95 275 TYR B O 1
ATOM 6257 N N . ALA B 1 276 ? 4.523 -14.609 -9.133 1 92.75 276 ALA B N 1
ATOM 6258 C CA . ALA B 1 276 ? 5.473 -14.219 -10.172 1 92.75 276 ALA B CA 1
ATOM 6259 C C . ALA B 1 276 ? 6.91 -14.477 -9.734 1 92.75 276 ALA B C 1
ATOM 6261 O O . ALA B 1 276 ? 7.258 -14.258 -8.57 1 92.75 276 ALA B O 1
ATOM 6262 N N . LYS B 1 277 ? 7.73 -14.984 -10.633 1 90.62 277 LYS B N 1
ATOM 6263 C CA . LYS B 1 277 ? 9.18 -14.961 -10.453 1 90.62 277 LYS B CA 1
ATOM 6264 C C . LYS B 1 277 ? 9.734 -13.555 -10.609 1 90.62 277 LYS B C 1
ATOM 6266 O O . LYS B 1 277 ? 9.461 -12.883 -11.609 1 90.62 277 LYS B O 1
ATOM 6271 N N . ILE B 1 278 ? 10.578 -13.133 -9.617 1 92.94 278 ILE B N 1
ATOM 6272 C CA . ILE B 1 278 ? 10.828 -11.695 -9.656 1 92.94 278 ILE B CA 1
ATOM 6273 C C . ILE B 1 278 ? 12.328 -11.43 -9.578 1 92.94 278 ILE B C 1
ATOM 6275 O O . ILE B 1 278 ? 12.758 -10.312 -9.281 1 92.94 278 ILE B O 1
ATOM 6279 N N . ILE B 1 279 ? 13.141 -12.484 -9.789 1 91.62 279 ILE B N 1
ATOM 6280 C CA . ILE B 1 279 ? 14.578 -12.242 -9.852 1 91.62 279 ILE B CA 1
ATOM 6281 C C . ILE B 1 279 ? 14.906 -11.305 -11.008 1 91.62 279 ILE B C 1
ATOM 6283 O O . ILE B 1 279 ? 14.398 -11.477 -12.117 1 91.62 279 ILE B O 1
ATOM 6287 N N . ASN B 1 280 ? 15.633 -10.242 -10.781 1 90.31 280 ASN B N 1
ATOM 6288 C CA . ASN B 1 280 ? 16.109 -9.258 -11.75 1 90.31 280 ASN B CA 1
ATOM 6289 C C . ASN B 1 280 ? 14.945 -8.461 -12.344 1 90.31 280 ASN B C 1
ATOM 6291 O O . ASN B 1 280 ? 15.062 -7.922 -13.445 1 90.31 280 ASN B O 1
ATOM 6295 N N . LEU B 1 281 ? 13.867 -8.477 -11.664 1 91.31 281 LEU B N 1
ATOM 6296 C CA . LEU B 1 281 ? 12.742 -7.645 -12.07 1 91.31 281 LEU B CA 1
ATOM 6297 C C . LEU B 1 281 ? 13.109 -6.164 -12.023 1 91.31 281 LEU B C 1
ATOM 6299 O O . LEU B 1 281 ? 13.789 -5.719 -11.094 1 91.31 281 LEU B O 1
ATOM 6303 N N . SER B 1 282 ? 12.711 -5.414 -13.055 1 91 282 SER B N 1
ATOM 6304 C CA . SER B 1 282 ? 12.977 -3.979 -13.062 1 91 282 SER B CA 1
ATOM 6305 C C . SER B 1 282 ? 11.711 -3.184 -13.367 1 91 282 SER B C 1
ATOM 6307 O O . SER B 1 282 ? 10.797 -3.688 -14.023 1 91 282 SER B O 1
ATOM 6309 N N . LYS B 1 283 ? 11.672 -2.004 -12.914 1 91.62 283 LYS B N 1
ATOM 6310 C CA . LYS B 1 283 ? 10.555 -1.098 -13.141 1 91.62 283 LYS B CA 1
ATOM 6311 C C . LYS B 1 283 ? 10.375 -0.811 -14.625 1 91.62 283 LYS B C 1
ATOM 6313 O O . LYS B 1 283 ? 9.25 -0.658 -15.109 1 91.62 283 LYS B O 1
ATOM 6318 N N . GLU B 1 284 ? 11.414 -0.718 -15.367 1 86.75 284 GLU B N 1
ATOM 6319 C CA . GLU B 1 284 ? 11.406 -0.38 -16.781 1 86.75 284 GLU B CA 1
ATOM 6320 C C . GLU B 1 284 ? 10.797 -1.506 -17.609 1 86.75 284 GLU B C 1
ATOM 6322 O O . GLU B 1 284 ? 9.969 -1.258 -18.5 1 86.75 284 GLU B O 1
ATOM 6327 N N . SER B 1 285 ? 11.141 -2.732 -17.328 1 79.69 285 SER B N 1
ATOM 6328 C CA . SER B 1 285 ? 10.742 -3.863 -18.156 1 79.69 285 SER B CA 1
ATOM 6329 C C . SER B 1 285 ? 9.328 -4.328 -17.812 1 79.69 285 SER B C 1
ATOM 6331 O O . SER B 1 285 ? 8.539 -4.656 -18.703 1 79.69 285 SER B O 1
ATOM 6333 N N . GLU B 1 286 ? 9.023 -4.418 -16.453 1 86.75 286 GLU B N 1
ATOM 6334 C CA . GLU B 1 286 ? 7.723 -4.902 -16 1 86.75 286 GLU B CA 1
ATOM 6335 C C . GLU B 1 286 ? 7.168 -4.02 -14.883 1 86.75 286 GLU B C 1
ATOM 6337 O O . GLU B 1 286 ? 7.039 -4.465 -13.742 1 86.75 286 GLU B O 1
ATOM 6342 N N . PRO B 1 287 ? 6.703 -2.826 -15.234 1 89.81 287 PRO B N 1
ATOM 6343 C CA . PRO B 1 287 ? 6.332 -1.833 -14.227 1 89.81 287 PRO B CA 1
ATOM 6344 C C . PRO B 1 287 ? 5.203 -2.312 -13.32 1 89.81 287 PRO B C 1
ATOM 6346 O O . PRO B 1 287 ? 5.23 -2.061 -12.109 1 89.81 287 PRO B O 1
ATOM 6349 N N . GLU B 1 288 ? 4.234 -3.047 -13.844 1 90.75 288 GLU B N 1
ATOM 6350 C CA . GLU B 1 288 ? 3.08 -3.453 -13.047 1 90.75 288 GLU B CA 1
ATOM 6351 C C . GLU B 1 288 ? 3.473 -4.48 -11.984 1 90.75 288 GLU B C 1
ATOM 6353 O O . GLU B 1 288 ? 3.053 -4.379 -10.836 1 90.75 288 GLU B O 1
ATOM 6358 N N . ILE B 1 289 ? 4.266 -5.453 -12.414 1 92 289 ILE B N 1
ATOM 6359 C CA . ILE B 1 289 ? 4.699 -6.477 -11.469 1 92 289 ILE B CA 1
ATOM 6360 C C . ILE B 1 289 ? 5.656 -5.867 -10.445 1 92 289 ILE B C 1
ATOM 6362 O O . ILE B 1 289 ? 5.594 -6.195 -9.258 1 92 289 ILE B O 1
ATOM 6366 N N . TYR B 1 290 ? 6.551 -4.988 -10.953 1 95.19 290 TYR B N 1
ATOM 6367 C CA . TYR B 1 290 ? 7.488 -4.301 -10.078 1 95.19 290 TYR B CA 1
ATOM 6368 C C . TYR B 1 290 ? 6.758 -3.588 -8.945 1 95.19 290 TYR B C 1
ATOM 6370 O O . TYR B 1 290 ? 7.168 -3.668 -7.785 1 95.19 290 TYR B O 1
ATOM 6378 N N . GLU B 1 291 ? 5.664 -2.938 -9.211 1 95.56 291 GLU B N 1
ATOM 6379 C CA . GLU B 1 291 ? 4.918 -2.18 -8.211 1 95.56 291 GLU B CA 1
ATOM 6380 C C . GLU B 1 291 ? 4.309 -3.104 -7.156 1 95.56 291 GLU B C 1
ATOM 6382 O O . GLU B 1 291 ? 4.148 -2.713 -6 1 95.56 291 GLU B O 1
ATOM 6387 N N . THR B 1 292 ? 3.975 -4.293 -7.543 1 96.38 292 THR B N 1
ATOM 6388 C CA . THR B 1 292 ? 3.387 -5.219 -6.578 1 96.38 292 THR B CA 1
ATOM 6389 C C . THR B 1 292 ? 4.387 -5.559 -5.477 1 96.38 292 THR B C 1
ATOM 6391 O O . THR B 1 292 ? 3.994 -5.887 -4.355 1 96.38 292 THR B O 1
ATOM 6394 N N . THR B 1 293 ? 5.699 -5.52 -5.766 1 98.12 293 THR B N 1
ATOM 6395 C CA . THR B 1 293 ? 6.715 -5.84 -4.77 1 98.12 293 THR B CA 1
ATOM 6396 C C . THR B 1 293 ? 6.805 -4.742 -3.715 1 98.12 293 THR B C 1
ATOM 6398 O O . THR B 1 293 ? 7.539 -4.871 -2.734 1 98.12 293 THR B O 1
ATOM 6401 N N . ARG B 1 294 ? 6.051 -3.703 -3.885 1 97.12 294 ARG B N 1
ATOM 6402 C CA . ARG B 1 294 ? 6.062 -2.529 -3.02 1 97.12 294 ARG B CA 1
ATOM 6403 C C . ARG B 1 294 ? 4.676 -2.262 -2.443 1 97.12 294 ARG B C 1
ATOM 6405 O O . ARG B 1 294 ? 4.332 -1.115 -2.145 1 97.12 294 ARG B O 1
ATOM 6412 N N . LYS B 1 295 ? 3.883 -3.254 -2.33 1 98.06 295 LYS B N 1
ATOM 6413 C CA . LYS B 1 295 ? 2.508 -3.082 -1.867 1 98.06 295 LYS B CA 1
ATOM 6414 C C . LYS B 1 295 ? 2.211 -3.986 -0.674 1 98.06 295 LYS B C 1
ATOM 6416 O O . LYS B 1 295 ? 2.658 -5.137 -0.634 1 98.06 295 LYS B O 1
ATOM 6421 N N . PHE B 1 296 ? 1.426 -3.49 0.281 1 98.62 296 PHE B N 1
ATOM 6422 C CA . PHE B 1 296 ? 0.862 -4.285 1.364 1 98.62 296 PHE B CA 1
ATOM 6423 C C . PHE B 1 296 ? 0.007 -5.422 0.814 1 98.62 296 PHE B C 1
ATOM 6425 O O . PHE B 1 296 ? -0.768 -5.223 -0.125 1 98.62 296 PHE B O 1
ATOM 6432 N N . GLY B 1 297 ? 0.17 -6.574 1.356 1 98.69 297 GLY B N 1
ATOM 6433 C CA . GLY B 1 297 ? -0.556 -7.754 0.909 1 98.69 297 GLY B CA 1
ATOM 6434 C C . GLY B 1 297 ? 0.294 -8.695 0.082 1 98.69 297 GLY B C 1
ATOM 6435 O O . GLY B 1 297 ? -0.08 -9.852 -0.128 1 98.69 297 GLY B O 1
ATOM 6436 N N . THR B 1 298 ? 1.421 -8.203 -0.406 1 98.88 298 THR B N 1
ATOM 6437 C CA . THR B 1 298 ? 2.324 -9.016 -1.212 1 98.88 298 THR B CA 1
ATOM 6438 C C . THR B 1 298 ? 3.305 -9.781 -0.325 1 98.88 298 THR B C 1
ATOM 6440 O O . THR B 1 298 ? 3.832 -9.227 0.644 1 98.88 298 THR B O 1
ATOM 6443 N N . ILE B 1 299 ? 3.529 -11.016 -0.586 1 98.94 299 ILE B N 1
ATOM 6444 C CA . ILE B 1 299 ? 4.578 -11.828 0.021 1 98.94 299 ILE B CA 1
ATOM 6445 C C . ILE B 1 299 ? 5.781 -11.898 -0.917 1 98.94 299 ILE B C 1
ATOM 6447 O O . ILE B 1 299 ? 5.633 -12.195 -2.104 1 98.94 299 ILE B O 1
ATOM 6451 N N . LEU B 1 300 ? 6.902 -11.578 -0.455 1 98.81 300 LEU B N 1
ATOM 6452 C CA . LEU B 1 300 ? 8.172 -11.742 -1.156 1 98.81 300 LEU B CA 1
ATOM 6453 C C . LEU B 1 300 ? 8.945 -12.938 -0.614 1 98.81 300 LEU B C 1
ATOM 6455 O O . LEU B 1 300 ? 9.586 -12.844 0.438 1 98.81 300 LEU B O 1
ATOM 6459 N N . GLU B 1 301 ? 8.914 -14.008 -1.323 1 98 301 GLU B N 1
ATOM 6460 C CA . GLU B 1 301 ? 9.523 -15.266 -0.89 1 98 301 GLU B CA 1
ATOM 6461 C C . GLU B 1 301 ? 10.984 -15.344 -1.323 1 98 301 GLU B C 1
ATOM 6463 O O . GLU B 1 301 ? 11.289 -15.32 -2.518 1 98 301 GLU B O 1
ATOM 6468 N N . ASN B 1 302 ? 11.898 -15.43 -0.371 1 97.75 302 ASN B N 1
ATOM 6469 C CA . ASN B 1 302 ? 13.328 -15.633 -0.566 1 97.75 302 ASN B CA 1
ATOM 6470 C C . ASN B 1 302 ? 13.969 -14.438 -1.268 1 97.75 302 ASN B C 1
ATOM 6472 O O . ASN B 1 302 ? 14.898 -14.602 -2.061 1 97.75 302 ASN B O 1
ATOM 6476 N N . VAL B 1 303 ? 13.43 -13.273 -1.113 1 98.12 303 VAL B N 1
ATOM 6477 C CA . VAL B 1 303 ? 13.992 -12.031 -1.635 1 98.12 303 VAL B CA 1
ATOM 6478 C C . VAL B 1 303 ? 14.914 -11.398 -0.595 1 98.12 303 VAL B C 1
ATOM 6480 O O . VAL B 1 303 ? 14.562 -11.32 0.585 1 98.12 303 VAL B O 1
ATOM 6483 N N . ALA B 1 304 ? 16.047 -11 -1.049 1 97.94 304 ALA B N 1
ATOM 6484 C CA . ALA B 1 304 ? 17 -10.367 -0.139 1 97.94 304 ALA B CA 1
ATOM 6485 C C . ALA B 1 304 ? 16.469 -9.039 0.375 1 97.94 304 ALA B C 1
ATOM 6487 O O . ALA B 1 304 ? 15.859 -8.266 -0.382 1 97.94 304 ALA B O 1
ATOM 6488 N N . ILE B 1 305 ? 16.656 -8.789 1.654 1 97.88 305 ILE B N 1
ATOM 6489 C CA . ILE B 1 305 ? 16.188 -7.566 2.299 1 97.88 305 ILE B CA 1
ATOM 6490 C C . ILE B 1 305 ? 17.281 -6.996 3.193 1 97.88 305 ILE B C 1
ATOM 6492 O O . ILE B 1 305 ? 17.984 -7.742 3.885 1 97.88 305 ILE B O 1
ATOM 6496 N N . ASP B 1 306 ? 17.531 -5.668 3.08 1 97.44 306 ASP B N 1
ATOM 6497 C CA . ASP B 1 306 ? 18.391 -4.957 4.031 1 97.44 306 ASP B CA 1
ATOM 6498 C C . ASP B 1 306 ? 17.672 -4.766 5.367 1 97.44 306 ASP B C 1
ATOM 6500 O O . ASP B 1 306 ? 16.656 -4.078 5.441 1 97.44 306 ASP B O 1
ATOM 6504 N N . THR B 1 307 ? 18.219 -5.355 6.395 1 95.62 307 THR B N 1
ATOM 6505 C CA . THR B 1 307 ? 17.516 -5.402 7.676 1 95.62 307 THR B CA 1
ATOM 6506 C C . THR B 1 307 ? 17.516 -4.031 8.344 1 95.62 307 THR B C 1
ATOM 6508 O O . THR B 1 307 ? 16.766 -3.795 9.297 1 95.62 307 THR B O 1
ATOM 6511 N N . ILE B 1 308 ? 18.328 -3.127 7.832 1 95.31 308 ILE B N 1
ATOM 6512 C CA . ILE B 1 308 ? 18.391 -1.787 8.406 1 95.31 308 ILE B CA 1
ATOM 6513 C C . ILE B 1 308 ? 17.375 -0.878 7.715 1 95.31 308 ILE B C 1
ATOM 6515 O O . ILE B 1 308 ? 16.469 -0.347 8.359 1 95.31 308 ILE B O 1
ATOM 6519 N N . SER B 1 309 ? 17.438 -0.763 6.418 1 96.31 309 SER B N 1
ATOM 6520 C CA . SER B 1 309 ? 16.562 0.138 5.664 1 96.31 309 SER B CA 1
ATOM 6521 C C . SER B 1 309 ? 15.234 -0.525 5.328 1 96.31 309 SER B C 1
ATOM 6523 O O . SER B 1 309 ? 14.281 0.149 4.934 1 96.31 309 SER B O 1
ATOM 6525 N N . ARG B 1 310 ? 15.156 -1.899 5.379 1 97.88 310 ARG B N 1
ATOM 6526 C CA . ARG B 1 310 ? 14.008 -2.732 5.027 1 97.88 310 ARG B CA 1
ATOM 6527 C C . ARG B 1 310 ? 13.703 -2.643 3.537 1 97.88 310 ARG B C 1
ATOM 6529 O O . ARG B 1 310 ? 12.586 -2.943 3.109 1 97.88 310 ARG B O 1
ATOM 6536 N N . ARG B 1 311 ? 14.672 -2.178 2.713 1 97.88 311 ARG B N 1
ATOM 6537 C CA . ARG B 1 311 ? 14.555 -2.215 1.259 1 97.88 311 ARG B CA 1
ATOM 6538 C C . ARG B 1 311 ? 14.992 -3.568 0.708 1 97.88 311 ARG B C 1
ATOM 6540 O O . ARG B 1 311 ? 15.914 -4.191 1.233 1 97.88 311 ARG B O 1
ATOM 6547 N N . ILE B 1 312 ? 14.336 -4 -0.351 1 98.25 312 ILE B N 1
ATOM 6548 C CA . ILE B 1 312 ? 14.625 -5.316 -0.912 1 98.25 312 ILE B CA 1
ATOM 6549 C C . ILE B 1 312 ? 15.586 -5.172 -2.09 1 98.25 312 ILE B C 1
ATOM 6551 O O . ILE B 1 312 ? 15.766 -4.074 -2.627 1 98.25 312 ILE B O 1
ATOM 6555 N N . ASP B 1 313 ? 16.219 -6.223 -2.402 1 98.19 313 ASP B N 1
ATOM 6556 C CA . ASP B 1 313 ? 17.078 -6.301 -3.574 1 98.19 313 ASP B CA 1
ATOM 6557 C C . ASP B 1 313 ? 16.625 -7.41 -4.52 1 98.19 313 ASP B C 1
ATOM 6559 O O . ASP B 1 313 ? 16.859 -8.594 -4.258 1 98.19 313 ASP B O 1
ATOM 6563 N N . LEU B 1 314 ? 16.078 -7.043 -5.633 1 97.88 314 LEU B N 1
ATOM 6564 C CA . LEU B 1 314 ? 15.508 -7.98 -6.59 1 97.88 314 LEU B CA 1
ATOM 6565 C C . LEU B 1 314 ? 16.594 -8.609 -7.457 1 97.88 314 LEU B C 1
ATOM 6567 O O . LEU B 1 314 ? 16.328 -9.562 -8.195 1 97.88 314 LEU B O 1
ATOM 6571 N N . ASN B 1 315 ? 17.828 -8.156 -7.328 1 96.69 315 ASN B N 1
ATOM 6572 C CA . ASN B 1 315 ? 18.922 -8.656 -8.148 1 96.69 315 ASN B CA 1
ATOM 6573 C C . ASN B 1 315 ? 19.797 -9.641 -7.371 1 96.69 315 ASN B C 1
ATOM 6575 O O . ASN B 1 315 ? 20.781 -10.156 -7.902 1 96.69 315 ASN B O 1
ATOM 6579 N N . ASP B 1 316 ? 19.453 -9.82 -6.121 1 96.81 316 ASP B N 1
ATOM 6580 C CA . ASP B 1 316 ? 20.234 -10.695 -5.254 1 96.81 316 ASP B CA 1
ATOM 6581 C C . ASP B 1 316 ? 19.75 -12.141 -5.34 1 96.81 316 ASP B C 1
ATOM 6583 O O . ASP B 1 316 ? 18.609 -12.438 -4.969 1 96.81 316 ASP B O 1
ATOM 6587 N N . ASP B 1 317 ? 20.562 -13.047 -5.793 1 93.5 317 ASP B N 1
ATOM 6588 C CA . ASP B 1 317 ? 20.203 -14.461 -5.91 1 93.5 317 ASP B CA 1
ATOM 6589 C C . ASP B 1 317 ? 20.922 -15.305 -4.859 1 93.5 317 ASP B C 1
ATOM 6591 O O . ASP B 1 317 ? 21.125 -16.5 -5.055 1 93.5 317 ASP B O 1
ATOM 6595 N N . SER B 1 318 ? 21.312 -14.648 -3.764 1 93.38 318 SER B N 1
ATOM 6596 C CA . SER B 1 318 ? 22.094 -15.336 -2.73 1 93.38 318 SER B CA 1
ATOM 6597 C C . SER B 1 318 ? 21.312 -16.516 -2.148 1 93.38 318 SER B C 1
ATOM 6599 O O . SER B 1 318 ? 21.891 -17.547 -1.821 1 93.38 318 SER B O 1
ATOM 6601 N N . PHE B 1 319 ? 20.031 -16.359 -1.996 1 91.56 319 PHE B N 1
ATOM 6602 C CA . PHE B 1 319 ? 19.219 -17.469 -1.498 1 91.56 319 PHE B CA 1
ATOM 6603 C C . PHE B 1 319 ? 18.859 -18.422 -2.623 1 91.56 319 PHE B C 1
ATOM 6605 O O . PHE B 1 319 ? 18.922 -19.641 -2.447 1 91.56 319 PHE B O 1
ATOM 6612 N N . THR B 1 320 ? 18.422 -17.844 -3.686 1 92.56 320 THR B N 1
ATOM 6613 C CA . THR B 1 320 ? 17.969 -18.594 -4.84 1 92.56 320 THR B CA 1
ATOM 6614 C C . THR B 1 320 ? 17.672 -17.672 -6.02 1 92.56 320 THR B C 1
ATOM 6616 O O . THR B 1 320 ? 17.453 -16.469 -5.832 1 92.56 320 THR B O 1
ATOM 6619 N N . GLU B 1 321 ? 17.688 -18.234 -7.219 1 89.75 321 GLU B N 1
ATOM 6620 C CA . GLU B 1 321 ? 17.188 -17.5 -8.383 1 89.75 321 GLU B CA 1
ATOM 6621 C C . GLU B 1 321 ? 15.672 -17.562 -8.477 1 89.75 321 GLU B C 1
ATOM 6623 O O . GLU B 1 321 ? 15.062 -16.781 -9.211 1 89.75 321 GLU B O 1
ATOM 6628 N N . ASN B 1 322 ? 15.078 -18.438 -7.707 1 91.44 322 ASN B N 1
ATOM 6629 C CA . ASN B 1 322 ? 13.633 -18.625 -7.734 1 91.44 322 ASN B CA 1
ATOM 6630 C C . ASN B 1 322 ? 12.93 -17.75 -6.711 1 91.44 322 ASN B C 1
ATOM 6632 O O . ASN B 1 322 ? 12.094 -18.219 -5.938 1 91.44 322 ASN B O 1
ATOM 6636 N N . THR B 1 323 ? 13.258 -16.438 -6.699 1 95.62 323 THR B N 1
ATOM 6637 C CA . THR B 1 323 ? 12.508 -15.516 -5.852 1 95.62 323 THR B CA 1
ATOM 6638 C C . THR B 1 323 ? 11.102 -15.305 -6.398 1 95.62 323 THR B C 1
ATOM 6640 O O . THR B 1 323 ? 10.898 -15.289 -7.613 1 95.62 323 THR B O 1
ATOM 6643 N N . ARG B 1 324 ? 10.117 -15.18 -5.488 1 96.06 324 ARG B N 1
ATOM 6644 C CA . ARG B 1 324 ? 8.719 -15.117 -5.902 1 96.06 324 ARG B CA 1
ATOM 6645 C C . ARG B 1 324 ? 7.988 -13.984 -5.195 1 96.06 324 ARG B C 1
ATOM 6647 O O . ARG B 1 324 ? 8.312 -13.641 -4.059 1 96.06 324 ARG B O 1
ATOM 6654 N N . ALA B 1 325 ? 7.051 -13.445 -5.844 1 97.19 325 ALA B N 1
ATOM 6655 C CA . ALA B 1 325 ? 6.059 -12.555 -5.242 1 97.19 325 ALA B CA 1
ATOM 6656 C C . ALA B 1 325 ? 4.652 -13.148 -5.355 1 97.19 325 ALA B C 1
ATOM 6658 O O . ALA B 1 325 ? 4.207 -13.5 -6.449 1 97.19 325 ALA B O 1
ATOM 6659 N N . SER B 1 326 ? 4.016 -13.352 -4.285 1 98.44 326 SER B N 1
ATOM 6660 C CA . SER B 1 326 ? 2.604 -13.711 -4.238 1 98.44 326 SER B CA 1
ATOM 6661 C C . SER B 1 326 ? 1.734 -12.508 -3.889 1 98.44 326 SER B C 1
ATOM 6663 O O . SER B 1 326 ? 1.948 -11.859 -2.865 1 98.44 326 SER B O 1
ATOM 6665 N N . TYR B 1 327 ? 0.814 -12.172 -4.691 1 98 327 TYR B N 1
ATOM 6666 C CA . TYR B 1 327 ? -0.057 -11.023 -4.461 1 98 327 TYR B CA 1
ATOM 6667 C C . TYR B 1 327 ? -1.445 -11.273 -5.039 1 98 327 TYR B C 1
ATOM 6669 O O . TYR B 1 327 ? -1.6 -12.039 -5.996 1 98 327 TYR B O 1
ATOM 6677 N N . PRO B 1 328 ? -2.512 -10.695 -4.418 1 98 328 PRO B N 1
ATOM 6678 C CA . PRO B 1 328 ? -3.84 -10.797 -5.027 1 98 328 PRO B CA 1
ATOM 6679 C C . PRO B 1 328 ? -3.898 -10.172 -6.422 1 98 328 PRO B C 1
ATOM 6681 O O . PRO B 1 328 ? -3.203 -9.188 -6.691 1 98 328 PRO B O 1
ATOM 6684 N N . ILE B 1 329 ? -4.668 -10.672 -7.254 1 96.5 329 ILE B N 1
ATOM 6685 C CA . ILE B 1 329 ? -4.723 -10.242 -8.648 1 96.5 329 ILE B CA 1
ATOM 6686 C C . ILE B 1 329 ? -5.152 -8.781 -8.727 1 96.5 329 ILE B C 1
ATOM 6688 O O . ILE B 1 329 ? -4.836 -8.086 -9.688 1 96.5 329 ILE B O 1
ATOM 6692 N N . THR B 1 330 ? -5.828 -8.25 -7.664 1 96.38 330 THR B N 1
ATOM 6693 C CA . THR B 1 330 ? -6.336 -6.883 -7.629 1 96.38 330 THR B CA 1
ATOM 6694 C C . THR B 1 330 ? -5.191 -5.883 -7.504 1 96.38 330 THR B C 1
ATOM 6696 O O . THR B 1 330 ? -5.395 -4.676 -7.648 1 96.38 330 THR B O 1
ATOM 6699 N N . HIS B 1 331 ? -3.977 -6.336 -7.211 1 96 331 HIS B N 1
ATOM 6700 C CA . HIS B 1 331 ? -2.812 -5.457 -7.199 1 96 331 HIS B CA 1
ATOM 6701 C C . HIS B 1 331 ? -2.398 -5.074 -8.617 1 96 331 HIS B C 1
ATOM 6703 O O . HIS B 1 331 ? -1.607 -4.148 -8.812 1 96 331 HIS B O 1
ATOM 6709 N N . ILE B 1 332 ? -2.879 -5.84 -9.648 1 93.62 332 ILE B N 1
ATOM 6710 C CA . ILE B 1 332 ? -2.678 -5.492 -11.047 1 93.62 332 ILE B CA 1
ATOM 6711 C C . ILE B 1 332 ? -3.773 -4.531 -11.508 1 93.62 332 ILE B C 1
ATOM 6713 O O . ILE B 1 332 ? -4.961 -4.793 -11.305 1 93.62 332 ILE B O 1
ATOM 6717 N N . PRO B 1 333 ? -3.43 -3.408 -12.117 1 91.75 333 PRO B N 1
ATOM 6718 C CA . PRO B 1 333 ? -4.426 -2.377 -12.422 1 91.75 333 PRO B CA 1
ATOM 6719 C C . PRO B 1 333 ? -5.438 -2.822 -13.477 1 91.75 333 PRO B C 1
ATOM 6721 O O . PRO B 1 333 ? -6.629 -2.521 -13.352 1 91.75 333 PRO B O 1
ATOM 6724 N N . ASN B 1 334 ? -5 -3.498 -14.531 1 93.31 334 ASN B N 1
ATOM 6725 C CA . ASN B 1 334 ? -5.879 -3.877 -15.633 1 93.31 334 ASN B CA 1
ATOM 6726 C C . ASN B 1 334 ? -6.172 -5.375 -15.633 1 93.31 334 ASN B C 1
ATOM 6728 O O . ASN B 1 334 ? -5.465 -6.152 -16.281 1 93.31 334 ASN B O 1
ATOM 6732 N N . ILE B 1 335 ? -7.301 -5.762 -14.977 1 96.44 335 ILE B N 1
ATOM 6733 C CA . ILE B 1 335 ? -7.668 -7.172 -14.852 1 96.44 335 ILE B CA 1
ATOM 6734 C C . ILE B 1 335 ? -9.125 -7.359 -15.273 1 96.44 335 ILE B C 1
ATOM 6736 O O . ILE B 1 335 ? -9.867 -6.387 -15.43 1 96.44 335 ILE B O 1
ATOM 6740 N N . VAL B 1 336 ? -9.453 -8.523 -15.555 1 97.31 336 VAL B N 1
ATOM 6741 C CA . VAL B 1 336 ? -10.852 -8.914 -15.672 1 97.31 336 VAL B CA 1
ATOM 6742 C C . VAL B 1 336 ? -11.406 -9.273 -14.289 1 97.31 336 VAL B C 1
ATOM 6744 O O . VAL B 1 336 ? -11.117 -10.352 -13.766 1 97.31 336 VAL B O 1
ATOM 6747 N N . PRO B 1 337 ? -12.258 -8.523 -13.68 1 96.25 337 PRO B N 1
ATOM 6748 C CA . PRO B 1 337 ? -12.672 -8.727 -12.297 1 96.25 337 PRO B CA 1
ATOM 6749 C C . PRO B 1 337 ? -13.367 -10.07 -12.078 1 96.25 337 PRO B C 1
ATOM 6751 O O . PRO B 1 337 ? -13.219 -10.68 -11.016 1 96.25 337 PRO B O 1
ATOM 6754 N N . SER B 1 338 ? -14.055 -10.57 -13.078 1 97.25 338 SER B N 1
ATOM 6755 C CA . SER B 1 338 ? -14.781 -11.82 -12.914 1 97.25 338 SER B CA 1
ATOM 6756 C C . SER B 1 338 ? -13.836 -13.016 -12.914 1 97.25 338 SER B C 1
ATOM 6758 O O . SER B 1 338 ? -14.211 -14.117 -12.5 1 97.25 338 SER B O 1
ATOM 6760 N N . GLY B 1 339 ? -12.656 -12.852 -13.508 1 98.19 339 GLY B N 1
ATOM 6761 C CA . GLY B 1 339 ? -11.719 -13.945 -13.68 1 98.19 339 GLY B CA 1
ATOM 6762 C C . GLY B 1 339 ? -12.125 -14.914 -14.781 1 98.19 339 GLY B C 1
ATOM 6763 O O . GLY B 1 339 ? -11.633 -16.047 -14.836 1 98.19 339 GLY B O 1
ATOM 6764 N N . MET B 1 340 ? -13.07 -14.453 -15.594 1 98.56 340 MET B N 1
ATOM 6765 C CA . MET B 1 340 ? -13.594 -15.305 -16.672 1 98.56 340 MET B CA 1
ATOM 6766 C C . MET B 1 340 ? -13.586 -14.57 -18 1 98.56 340 MET B C 1
ATOM 6768 O O . MET B 1 340 ? -13.695 -13.344 -18.031 1 98.56 340 MET B O 1
ATOM 6772 N N . GLY B 1 341 ? -13.391 -15.258 -19.109 1 98.12 341 GLY B N 1
ATOM 6773 C CA . GLY B 1 341 ? -13.438 -14.734 -20.453 1 98.12 341 GLY B CA 1
ATOM 6774 C C . GLY B 1 341 ? -14.109 -15.68 -21.438 1 98.12 341 GLY B C 1
ATOM 6775 O O . GLY B 1 341 ? -14.523 -16.781 -21.062 1 98.12 341 GLY B O 1
ATOM 6776 N N . GLY B 1 342 ? -14.305 -15.195 -22.641 1 98.19 342 GLY B N 1
ATOM 6777 C CA . GLY B 1 342 ? -14.891 -16.031 -23.672 1 98.19 342 GLY B CA 1
ATOM 6778 C C . GLY B 1 342 ? -13.938 -17.094 -24.203 1 98.19 342 GLY B C 1
ATOM 6779 O O . GLY B 1 342 ? -12.961 -17.438 -23.531 1 98.19 342 GLY B O 1
ATOM 6780 N N . HIS B 1 343 ? -14.336 -17.688 -25.344 1 98.56 343 HIS B N 1
ATOM 6781 C CA . HIS B 1 343 ? -13.484 -18.688 -25.984 1 98.56 343 HIS B CA 1
ATOM 6782 C C . HIS B 1 343 ? -12.234 -18.062 -26.578 1 98.56 343 HIS B C 1
ATOM 6784 O O . HIS B 1 343 ? -12.32 -17 -27.219 1 98.56 343 HIS B O 1
ATOM 6790 N N . PRO B 1 344 ? -11.117 -18.656 -26.344 1 98.25 344 PRO B N 1
ATOM 6791 C CA . PRO B 1 344 ? -9.898 -18.125 -26.953 1 98.25 344 PRO B CA 1
ATOM 6792 C C . PRO B 1 344 ? -9.961 -18.078 -28.469 1 98.25 344 PRO B C 1
ATOM 6794 O O . PRO B 1 344 ? -10.492 -19 -29.109 1 98.25 344 PRO B O 1
ATOM 6797 N N . THR B 1 345 ? -9.422 -16.984 -29.016 1 97.5 345 THR B N 1
ATOM 6798 C CA . THR B 1 345 ? -9.242 -16.875 -30.469 1 97.5 345 THR B CA 1
ATOM 6799 C C . THR B 1 345 ? -7.809 -17.219 -30.859 1 97.5 345 THR B C 1
ATOM 6801 O O . THR B 1 345 ? -7.539 -17.531 -32.031 1 97.5 345 THR B O 1
ATOM 6804 N N . ASN B 1 346 ? -6.957 -17.078 -29.891 1 97.88 346 ASN B N 1
ATOM 6805 C CA . ASN B 1 346 ? -5.547 -17.375 -30.109 1 97.88 346 ASN B CA 1
ATOM 6806 C C . ASN B 1 346 ? -4.965 -18.203 -28.969 1 97.88 346 ASN B C 1
ATOM 6808 O O . ASN B 1 346 ? -5.289 -17.984 -27.797 1 97.88 346 ASN B O 1
ATOM 6812 N N . VAL B 1 347 ? -4.18 -19.172 -29.297 1 97.94 347 VAL B N 1
ATOM 6813 C CA . VAL B 1 347 ? -3.34 -19.938 -28.375 1 97.94 347 VAL B CA 1
ATOM 6814 C C . VAL B 1 347 ? -1.868 -19.703 -28.719 1 97.94 347 VAL B C 1
ATOM 6816 O O . VAL B 1 347 ? -1.448 -19.938 -29.859 1 97.94 347 VAL B O 1
ATOM 6819 N N . ILE B 1 348 ? -1.165 -19.234 -27.734 1 97.75 348 ILE B N 1
ATOM 6820 C CA . ILE B 1 348 ? 0.261 -18.969 -27.891 1 97.75 348 ILE B CA 1
ATOM 6821 C C . ILE B 1 348 ? 1.063 -19.969 -27.062 1 97.75 348 ILE B C 1
ATOM 6823 O O . ILE B 1 348 ? 0.849 -20.094 -25.844 1 97.75 348 ILE B O 1
ATOM 6827 N N . MET B 1 349 ? 1.919 -20.672 -27.656 1 97.75 349 MET B N 1
ATOM 6828 C CA . MET B 1 349 ? 2.846 -21.562 -26.953 1 97.75 349 MET B CA 1
ATOM 6829 C C . MET B 1 349 ? 4.242 -20.938 -26.891 1 97.75 349 MET B C 1
ATOM 6831 O O . MET B 1 349 ? 4.91 -20.828 -27.922 1 97.75 349 MET B O 1
ATOM 6835 N N . LEU B 1 350 ? 4.633 -20.609 -25.703 1 96.56 350 LEU B N 1
ATOM 6836 C CA . LEU B 1 350 ? 5.902 -19.922 -25.484 1 96.56 350 LEU B CA 1
ATOM 6837 C C . LEU B 1 350 ? 7.023 -20.922 -25.219 1 96.56 350 LEU B C 1
ATOM 6839 O O . LEU B 1 350 ? 6.836 -21.891 -24.469 1 96.56 350 LEU B O 1
ATOM 6843 N N . THR B 1 351 ? 8.156 -20.703 -25.828 1 95.31 351 THR B N 1
ATOM 6844 C CA . THR B 1 351 ? 9.367 -21.484 -25.578 1 95.31 351 THR B CA 1
ATOM 6845 C C . THR B 1 351 ? 10.586 -20.578 -25.5 1 95.31 351 THR B C 1
ATOM 6847 O O . THR B 1 351 ? 10.586 -19.469 -26.062 1 95.31 351 THR B O 1
ATOM 6850 N N . CYS B 1 352 ? 11.508 -20.953 -24.719 1 94.19 352 CYS B N 1
ATOM 6851 C CA . CYS B 1 352 ? 12.805 -20.297 -24.672 1 94.19 352 CYS B CA 1
ATOM 6852 C C . CYS B 1 352 ? 13.891 -21.188 -25.25 1 94.19 352 CYS B C 1
ATOM 6854 O O . CYS B 1 352 ? 14.594 -21.891 -24.516 1 94.19 352 CYS B O 1
ATOM 6856 N N . ASP B 1 353 ? 14.117 -21.078 -26.516 1 95.69 353 ASP B N 1
ATOM 6857 C CA . ASP B 1 353 ? 15.078 -21.906 -27.219 1 95.69 353 ASP B CA 1
ATOM 6858 C C . ASP B 1 353 ? 16.5 -21.359 -27.078 1 95.69 353 ASP B C 1
ATOM 6860 O O . ASP B 1 353 ? 16.891 -20.469 -27.844 1 95.69 353 ASP B O 1
ATOM 6864 N N . ALA B 1 354 ? 17.25 -22.016 -26.234 1 94 354 ALA B N 1
ATOM 6865 C CA . ALA B 1 354 ? 18.625 -21.578 -26.016 1 94 354 ALA B CA 1
ATOM 6866 C C . ALA B 1 354 ? 19.547 -22.062 -27.125 1 94 354 ALA B C 1
ATOM 6868 O O . ALA B 1 354 ? 20.703 -21.625 -27.234 1 94 354 ALA B O 1
ATOM 6869 N N . PHE B 1 355 ? 18.984 -22.875 -28 1 95.12 355 PHE B N 1
ATOM 6870 C CA . PHE B 1 355 ? 19.766 -23.344 -29.141 1 95.12 355 PHE B CA 1
ATOM 6871 C C . PHE B 1 355 ? 19.719 -22.328 -30.281 1 95.12 355 PHE B C 1
ATOM 6873 O O . PHE B 1 355 ? 20.562 -22.375 -31.188 1 95.12 355 PHE B O 1
ATOM 6880 N N . GLY B 1 356 ? 18.734 -21.562 -30.297 1 95.94 356 GLY B N 1
ATOM 6881 C CA . GLY B 1 356 ? 18.656 -20.453 -31.219 1 95.94 356 GLY B CA 1
ATOM 6882 C C . GLY B 1 356 ? 18.219 -20.859 -32.625 1 95.94 356 GLY B C 1
ATOM 6883 O O . GLY B 1 356 ? 18.625 -20.234 -33.594 1 95.94 356 GLY B O 1
ATOM 6884 N N . VAL B 1 357 ? 17.422 -21.891 -32.688 1 97.25 357 VAL B N 1
ATOM 6885 C CA . VAL B 1 357 ? 17.141 -22.375 -34.031 1 97.25 357 VAL B CA 1
ATOM 6886 C C . VAL B 1 357 ? 15.641 -22.281 -34.312 1 97.25 357 VAL B C 1
ATOM 6888 O O . VAL B 1 357 ? 15.219 -22.375 -35.469 1 97.25 357 VAL B O 1
ATOM 6891 N N . LEU B 1 358 ? 14.766 -22.109 -33.344 1 97.62 358 LEU B N 1
ATOM 6892 C CA . LEU B 1 358 ? 13.336 -21.891 -33.594 1 97.62 358 LEU B CA 1
ATOM 6893 C C . LEU B 1 358 ? 13.07 -20.453 -34.031 1 97.62 358 LEU B C 1
ATOM 6895 O O . LEU B 1 358 ? 13.727 -19.531 -33.531 1 97.62 358 LEU B O 1
ATOM 6899 N N . PRO B 1 359 ? 12.172 -20.297 -34.969 1 97.5 359 PRO B N 1
ATOM 6900 C CA . PRO B 1 359 ? 11.828 -18.922 -35.344 1 97.5 359 PRO B CA 1
ATOM 6901 C C . PRO B 1 359 ? 11.203 -18.125 -34.188 1 97.5 359 PRO B C 1
ATOM 6903 O O . PRO B 1 359 ? 10.656 -18.719 -33.25 1 97.5 359 PRO B O 1
ATOM 6906 N N . PRO B 1 360 ? 11.305 -16.812 -34.312 1 97.62 360 PRO B N 1
ATOM 6907 C CA . PRO B 1 360 ? 10.703 -16 -33.25 1 97.62 360 PRO B CA 1
ATOM 6908 C C . PRO B 1 360 ? 9.195 -16.219 -33.125 1 97.62 360 PRO B C 1
ATOM 6910 O O . PRO B 1 360 ? 8.641 -16.094 -32.031 1 97.62 360 PRO B O 1
ATOM 6913 N N . ILE B 1 361 ? 8.547 -16.516 -34.219 1 98.12 361 ILE B N 1
ATOM 6914 C CA . ILE B 1 361 ? 7.133 -16.859 -34.188 1 98.12 361 ILE B CA 1
ATOM 6915 C C . ILE B 1 361 ? 6.789 -17.734 -35.406 1 98.12 361 ILE B C 1
ATOM 6917 O O . ILE B 1 361 ? 7.414 -17.625 -36.469 1 98.12 361 ILE B O 1
ATOM 6921 N N . ALA B 1 362 ? 5.871 -18.625 -35.219 1 98.38 362 ALA B N 1
ATOM 6922 C CA . ALA B 1 362 ? 5.375 -19.469 -36.312 1 98.38 362 ALA B CA 1
ATOM 6923 C C . ALA B 1 362 ? 3.91 -19.828 -36.094 1 98.38 362 ALA B C 1
ATOM 6925 O O . ALA B 1 362 ? 3.465 -19.984 -34.969 1 98.38 362 ALA B O 1
ATOM 6926 N N . ARG B 1 363 ? 3.246 -19.891 -37.156 1 98.12 363 ARG B N 1
ATOM 6927 C CA . ARG B 1 363 ? 1.881 -20.406 -37.094 1 98.12 363 ARG B CA 1
ATOM 6928 C C . ARG B 1 363 ? 1.867 -21.922 -37.062 1 98.12 363 ARG B C 1
ATOM 6930 O O . ARG B 1 363 ? 2.631 -22.578 -37.781 1 98.12 363 ARG B O 1
ATOM 6937 N N . LEU B 1 364 ? 1.019 -22.453 -36.25 1 97.75 364 LEU B N 1
ATOM 6938 C CA . LEU B 1 364 ? 0.918 -23.906 -36.125 1 97.75 364 LEU B CA 1
ATOM 6939 C C . LEU B 1 364 ? -0.388 -24.422 -36.719 1 97.75 364 LEU B C 1
ATOM 6941 O O . LEU B 1 364 ? -1.435 -23.781 -36.562 1 97.75 364 LEU B O 1
ATOM 6945 N N . THR B 1 365 ? -0.277 -25.547 -37.375 1 94.19 365 THR B N 1
ATOM 6946 C CA . THR B 1 365 ? -1.489 -26.312 -37.656 1 94.19 365 THR B CA 1
ATOM 6947 C C . THR B 1 365 ? -2.023 -26.969 -36.406 1 94.19 365 THR B C 1
ATOM 6949 O O . THR B 1 365 ? -1.318 -27.031 -35.375 1 94.19 365 THR B O 1
ATOM 6952 N N . PRO B 1 366 ? -3.283 -27.406 -36.406 1 93 366 PRO B N 1
ATOM 6953 C CA . PRO B 1 366 ? -3.811 -28.078 -35.219 1 93 366 PRO B CA 1
ATOM 6954 C C . PRO B 1 366 ? -2.961 -29.281 -34.812 1 93 366 PRO B C 1
ATOM 6956 O O . PRO B 1 366 ? -2.752 -29.5 -33.594 1 93 366 PRO B O 1
ATOM 6959 N N . GLU B 1 367 ? -2.475 -30.031 -35.812 1 93.88 367 GLU B N 1
ATOM 6960 C CA . GLU B 1 367 ? -1.627 -31.188 -35.5 1 93.88 367 GLU B CA 1
ATOM 6961 C C . GLU B 1 367 ? -0.306 -30.75 -34.875 1 93.88 367 GLU B C 1
ATOM 6963 O O . GLU B 1 367 ? 0.164 -31.375 -33.906 1 93.88 367 GLU B O 1
ATOM 6968 N N . GLN B 1 368 ? 0.209 -29.719 -35.438 1 96 368 GLN B N 1
ATOM 6969 C CA . GLN B 1 368 ? 1.442 -29.188 -34.875 1 96 368 GLN B CA 1
ATOM 6970 C C . GLN B 1 368 ? 1.216 -28.656 -33.438 1 96 368 GLN B C 1
ATOM 6972 O O . GLN B 1 368 ? 2.068 -28.812 -32.562 1 96 368 GLN B O 1
ATOM 6977 N N . ALA B 1 369 ? 0.119 -28.031 -33.281 1 96.62 369 ALA B N 1
ATOM 6978 C CA . ALA B 1 369 ? -0.218 -27.516 -31.953 1 96.62 369 ALA B CA 1
ATOM 6979 C C . ALA B 1 369 ? -0.267 -28.641 -30.922 1 96.62 369 ALA B C 1
ATOM 6981 O O . ALA B 1 369 ? 0.272 -28.5 -29.812 1 96.62 369 ALA B O 1
ATOM 6982 N N . MET B 1 370 ? -0.871 -29.734 -31.281 1 95.62 370 MET B N 1
ATOM 6983 C CA . MET B 1 370 ? -0.936 -30.875 -30.375 1 95.62 370 MET B CA 1
ATOM 6984 C C . MET B 1 370 ? 0.458 -31.422 -30.094 1 95.62 370 MET B C 1
ATOM 6986 O O . MET B 1 370 ? 0.78 -31.75 -28.953 1 95.62 370 MET B O 1
ATOM 6990 N N . TYR B 1 371 ? 1.243 -31.516 -31.125 1 96.38 371 TYR B N 1
ATOM 6991 C CA . TYR B 1 371 ? 2.604 -32.031 -31 1 96.38 371 TYR B CA 1
ATOM 6992 C C . TYR B 1 371 ? 3.41 -31.172 -30.016 1 96.38 371 TYR B C 1
ATOM 6994 O O . TYR B 1 371 ? 4.051 -31.703 -29.109 1 96.38 371 TYR B O 1
ATOM 7002 N N . HIS B 1 372 ? 3.352 -29.891 -30.219 1 96.69 372 HIS B N 1
ATOM 7003 C CA . HIS B 1 372 ? 4.121 -28.984 -29.375 1 96.69 372 HIS B CA 1
ATOM 7004 C C . HIS B 1 372 ? 3.533 -28.906 -27.969 1 96.69 372 HIS B C 1
ATOM 7006 O O . HIS B 1 372 ? 4.266 -28.75 -27 1 96.69 372 HIS B O 1
ATOM 7012 N N . PHE B 1 373 ? 2.229 -29.031 -27.828 1 97.38 373 PHE B N 1
ATOM 7013 C CA . PHE B 1 373 ? 1.58 -29.062 -26.516 1 97.38 373 PHE B CA 1
ATOM 7014 C C . PHE B 1 373 ? 2.018 -30.281 -25.719 1 97.38 373 PHE B C 1
ATOM 7016 O O . PHE B 1 373 ? 2.375 -30.172 -24.547 1 97.38 373 PHE B O 1
ATOM 7023 N N . LEU B 1 374 ? 2.016 -31.391 -26.359 1 96.75 374 LEU B N 1
ATOM 7024 C CA . LEU B 1 374 ? 2.41 -32.625 -25.688 1 96.75 374 LEU B CA 1
ATOM 7025 C C . LEU B 1 374 ? 3.902 -32.625 -25.375 1 96.75 374 LEU B C 1
ATOM 7027 O O . LEU B 1 374 ? 4.328 -33.188 -24.375 1 96.75 374 LEU B O 1
ATOM 7031 N N . SER B 1 375 ? 4.672 -31.953 -26.203 1 96.75 375 SER B N 1
ATOM 7032 C CA . SER B 1 375 ? 6.109 -31.875 -25.969 1 96.75 375 SER B CA 1
ATOM 7033 C C . SER B 1 375 ? 6.441 -30.922 -24.828 1 96.75 375 SER B C 1
ATOM 7035 O O . SER B 1 375 ? 7.242 -31.25 -23.953 1 96.75 375 SER B O 1
ATOM 7037 N N . GLY B 1 376 ? 5.785 -29.75 -24.797 1 96.69 376 GLY B N 1
ATOM 7038 C CA . GLY B 1 376 ? 6.086 -28.734 -23.812 1 96.69 376 GLY B CA 1
ATOM 7039 C C . GLY B 1 376 ? 7.559 -28.359 -23.766 1 96.69 376 GLY B C 1
ATOM 7040 O O . GLY B 1 376 ? 8.195 -28.453 -22.719 1 96.69 376 GLY B O 1
ATOM 7041 N N . TYR B 1 377 ? 8.062 -27.844 -24.891 1 95.56 377 TYR B N 1
ATOM 7042 C CA . TYR B 1 377 ? 9.5 -27.656 -25.062 1 95.56 377 TYR B CA 1
ATOM 7043 C C . TYR B 1 377 ? 9.938 -26.281 -24.547 1 95.56 377 TYR B C 1
ATOM 7045 O O . TYR B 1 377 ? 9.242 -25.281 -24.766 1 95.56 377 TYR B O 1
ATOM 7053 N N . THR B 1 378 ? 11.031 -26.297 -23.797 1 92.81 378 THR B N 1
ATOM 7054 C CA . THR B 1 378 ? 11.867 -25.141 -23.547 1 92.81 378 THR B CA 1
ATOM 7055 C C . THR B 1 378 ? 13.328 -25.547 -23.359 1 92.81 378 THR B C 1
ATOM 7057 O O . THR B 1 378 ? 13.711 -26.672 -23.703 1 92.81 378 THR B O 1
ATOM 7060 N N . ALA B 1 379 ? 14.18 -24.547 -23.141 1 89.88 379 ALA B N 1
ATOM 7061 C CA . ALA B 1 379 ? 15.586 -24.891 -22.906 1 89.88 379 ALA B CA 1
ATOM 7062 C C . ALA B 1 379 ? 16.109 -24.188 -21.656 1 89.88 379 ALA B C 1
ATOM 7064 O O . ALA B 1 379 ? 15.703 -23.078 -21.344 1 89.88 379 ALA B O 1
ATOM 7065 N N . LYS B 1 380 ? 16.906 -24.922 -20.875 1 81.12 380 LYS B N 1
ATOM 7066 C CA . LYS B 1 380 ? 17.656 -24.328 -19.766 1 81.12 380 LYS B CA 1
ATOM 7067 C C . LYS B 1 380 ? 18.969 -23.719 -20.266 1 81.12 380 LYS B C 1
ATOM 7069 O O . LYS B 1 380 ? 19.609 -24.266 -21.156 1 81.12 380 LYS B O 1
ATOM 7074 N N . VAL B 1 381 ? 19.172 -22.5 -19.766 1 70.81 381 VAL B N 1
ATOM 7075 C CA . VAL B 1 381 ? 20.391 -21.781 -20.188 1 70.81 381 VAL B CA 1
ATOM 7076 C C . VAL B 1 381 ? 21.562 -22.234 -19.344 1 70.81 381 VAL B C 1
ATOM 7078 O O . VAL B 1 381 ? 21.406 -22.562 -18.156 1 70.81 381 VAL B O 1
ATOM 7081 N N . ALA B 1 382 ? 22.688 -22.219 -19.922 1 56.16 382 ALA B N 1
ATOM 7082 C CA . ALA B 1 382 ? 23.938 -22.562 -19.234 1 56.16 382 ALA B CA 1
ATOM 7083 C C . ALA B 1 382 ? 24.219 -21.625 -18.078 1 56.16 382 ALA B C 1
ATOM 7085 O O . ALA B 1 382 ? 23.984 -20.406 -18.188 1 56.16 382 ALA B O 1
ATOM 7086 N N . GLY B 1 383 ? 24.562 -22.078 -16.875 1 49.03 383 GLY B N 1
ATOM 7087 C CA . GLY B 1 383 ? 24.969 -21.266 -15.734 1 49.03 383 GLY B CA 1
ATOM 7088 C C . GLY B 1 383 ? 23.828 -21 -14.766 1 49.03 383 GLY B C 1
ATOM 7089 O O . GLY B 1 383 ? 24.031 -20.453 -13.688 1 49.03 383 GLY B O 1
ATOM 7090 N N . THR B 1 384 ? 22.484 -21.172 -15.18 1 48.59 384 THR B N 1
ATOM 7091 C CA . THR B 1 384 ? 21.344 -20.938 -14.281 1 48.59 384 THR B CA 1
ATOM 7092 C C . THR B 1 384 ? 21.281 -22.031 -13.211 1 48.59 384 THR B C 1
ATOM 7094 O O . THR B 1 384 ? 20.859 -21.766 -12.078 1 48.59 384 THR B O 1
ATOM 7097 N N . GLU B 1 385 ? 21.531 -23.188 -13.688 1 49.66 385 GLU B N 1
ATOM 7098 C CA . GLU B 1 385 ? 21.609 -24.312 -12.758 1 49.66 385 GLU B CA 1
ATOM 7099 C C . GLU B 1 385 ? 23.031 -24.891 -12.695 1 49.66 385 GLU B C 1
ATOM 7101 O O . GLU B 1 385 ? 23.766 -24.828 -13.68 1 49.66 385 GLU B O 1
ATOM 7106 N N . ALA B 1 386 ? 23.625 -25.234 -11.422 1 52.44 386 ALA B N 1
ATOM 7107 C CA . ALA B 1 386 ? 24.953 -25.812 -11.234 1 52.44 386 ALA B CA 1
ATOM 7108 C C . ALA B 1 386 ? 25.188 -26.984 -12.172 1 52.44 386 ALA B C 1
ATOM 7110 O O . ALA B 1 386 ? 24.359 -27.891 -12.258 1 52.44 386 ALA B O 1
ATOM 7111 N N . GLY B 1 387 ? 26.344 -26.875 -13.086 1 52.25 387 GLY B N 1
ATOM 7112 C CA . GLY B 1 387 ? 26.797 -28 -13.891 1 52.25 387 GLY B CA 1
ATOM 7113 C C . GLY B 1 387 ? 26.375 -27.906 -15.344 1 52.25 387 GLY B C 1
ATOM 7114 O O . GLY B 1 387 ? 26.812 -28.703 -16.172 1 52.25 387 GLY B O 1
ATOM 7115 N N . ILE B 1 388 ? 25.406 -27.016 -15.625 1 59.19 388 ILE B N 1
ATOM 7116 C CA . ILE B 1 388 ? 24.984 -26.906 -17.016 1 59.19 388 ILE B CA 1
ATOM 7117 C C . ILE B 1 388 ? 25.906 -25.953 -17.766 1 59.19 388 ILE B C 1
ATOM 7119 O O . ILE B 1 388 ? 25.891 -24.75 -17.5 1 59.19 388 ILE B O 1
ATOM 7123 N N . THR B 1 389 ? 26.797 -26.516 -18.641 1 66.44 389 THR B N 1
ATOM 7124 C CA . THR B 1 389 ? 27.75 -25.703 -19.391 1 66.44 389 THR B CA 1
ATOM 7125 C C . THR B 1 389 ? 27.25 -25.438 -20.797 1 66.44 389 THR B C 1
ATOM 7127 O O . THR B 1 389 ? 27.797 -24.594 -21.516 1 66.44 389 THR B O 1
ATOM 7130 N N . GLU B 1 390 ? 26.25 -26.234 -21.219 1 78.5 390 GLU B N 1
ATOM 7131 C CA . GLU B 1 390 ? 25.609 -26.078 -22.531 1 78.5 390 GLU B CA 1
ATOM 7132 C C . GLU B 1 390 ? 24.094 -26.062 -22.391 1 78.5 390 GLU B C 1
ATOM 7134 O O . GLU B 1 390 ? 23.547 -26.578 -21.406 1 78.5 390 GLU B O 1
ATOM 7139 N N . PRO B 1 391 ? 23.453 -25.469 -23.453 1 86.12 391 PRO B N 1
ATOM 7140 C CA . PRO B 1 391 ? 21.984 -25.5 -23.375 1 86.12 391 PRO B CA 1
ATOM 7141 C C . PRO B 1 391 ? 21.438 -26.922 -23.297 1 86.12 391 PRO B C 1
ATOM 7143 O O . PRO B 1 391 ? 21.953 -27.828 -23.953 1 86.12 391 PRO B O 1
ATOM 7146 N N . GLN B 1 392 ? 20.453 -27.078 -22.516 1 88.94 392 GLN B N 1
ATOM 7147 C CA . GLN B 1 392 ? 19.812 -28.375 -22.375 1 88.94 392 GLN B CA 1
ATOM 7148 C C . GLN B 1 392 ? 18.312 -28.281 -22.656 1 88.94 392 GLN B C 1
ATOM 7150 O O . GLN B 1 392 ? 17.609 -27.469 -22.047 1 88.94 392 GLN B O 1
ATOM 7155 N N . ALA B 1 393 ? 17.922 -29.141 -23.625 1 92.19 393 ALA B N 1
ATOM 7156 C CA . ALA B 1 393 ? 16.5 -29.203 -23.938 1 92.19 393 ALA B CA 1
ATOM 7157 C C . ALA B 1 393 ? 15.703 -29.766 -22.75 1 92.19 393 ALA B C 1
ATOM 7159 O O . ALA B 1 393 ? 16.141 -30.703 -22.094 1 92.19 393 ALA B O 1
ATOM 7160 N N . THR B 1 394 ? 14.641 -29.141 -22.453 1 91.38 394 THR B N 1
ATOM 7161 C CA . THR B 1 394 ? 13.719 -29.578 -21.422 1 91.38 394 THR B CA 1
ATOM 7162 C C . THR B 1 394 ? 12.305 -29.719 -21.969 1 91.38 394 THR B C 1
ATOM 7164 O O . THR B 1 394 ? 11.797 -28.797 -22.609 1 91.38 394 THR B O 1
ATOM 7167 N N . PHE B 1 395 ? 11.766 -30.875 -21.797 1 94.44 395 PHE B N 1
ATOM 7168 C CA . PHE B 1 395 ? 10.391 -31.156 -22.203 1 94.44 395 PHE B CA 1
ATOM 7169 C C . PHE B 1 395 ? 9.492 -31.359 -21 1 94.44 395 PHE B C 1
ATOM 7171 O O . PHE B 1 395 ? 9.844 -32.094 -20.062 1 94.44 395 PHE B O 1
ATOM 7178 N N . SER B 1 396 ? 8.406 -30.641 -20.922 1 94.69 396 SER B N 1
ATOM 7179 C CA . SER B 1 396 ? 7.406 -30.797 -19.875 1 94.69 396 SER B CA 1
ATOM 7180 C C . SER B 1 396 ? 6.004 -30.922 -20.469 1 94.69 396 SER B C 1
ATOM 7182 O O . SER B 1 396 ? 5.359 -29.922 -20.766 1 94.69 396 SER B O 1
ATOM 7184 N N . THR B 1 397 ? 5.578 -32.125 -20.531 1 95.44 397 THR B N 1
ATOM 7185 C CA . THR B 1 397 ? 4.324 -32.469 -21.203 1 95.44 397 THR B CA 1
ATOM 7186 C C . THR B 1 397 ? 3.209 -31.516 -20.766 1 95.44 397 THR B C 1
ATOM 7188 O O . THR B 1 397 ? 3.062 -31.219 -19.578 1 95.44 397 THR B O 1
ATOM 7191 N N . CYS B 1 398 ? 2.43 -30.984 -21.781 1 95.38 398 CYS B N 1
ATOM 7192 C CA . CYS B 1 398 ? 1.303 -30.078 -21.609 1 95.38 398 CYS B CA 1
ATOM 7193 C C . CYS B 1 398 ? 1.74 -28.797 -20.891 1 95.38 398 CYS B C 1
ATOM 7195 O O . CYS B 1 398 ? 0.927 -28.125 -20.25 1 95.38 398 CYS B O 1
ATOM 7197 N N . PHE B 1 399 ? 3.053 -28.484 -20.906 1 95.31 399 PHE B N 1
ATOM 7198 C CA . PHE B 1 399 ? 3.654 -27.328 -20.266 1 95.31 399 PHE B CA 1
ATOM 7199 C C . PHE B 1 399 ? 3.418 -27.359 -18.766 1 95.31 399 PHE B C 1
ATOM 7201 O O . PHE B 1 399 ? 3.293 -26.312 -18.125 1 95.31 399 PHE B O 1
ATOM 7208 N N . GLY B 1 400 ? 3.252 -28.516 -18.203 1 94.88 400 GLY B N 1
ATOM 7209 C CA . GLY B 1 400 ? 2.951 -28.672 -16.781 1 94.88 400 GLY B CA 1
ATOM 7210 C C . GLY B 1 400 ? 2.936 -30.109 -16.328 1 94.88 400 GLY B C 1
ATOM 7211 O O . GLY B 1 400 ? 2.066 -30.516 -15.547 1 94.88 400 GLY B O 1
ATOM 7212 N N . ALA B 1 401 ? 3.918 -30.891 -16.75 1 94.62 401 ALA B N 1
ATOM 7213 C CA . ALA B 1 401 ? 3.971 -32.312 -16.531 1 94.62 401 ALA B CA 1
ATOM 7214 C C . ALA B 1 401 ? 3.826 -32.656 -15.047 1 94.62 401 ALA B C 1
ATOM 7216 O O . ALA B 1 401 ? 3.07 -33.562 -14.672 1 94.62 401 ALA B O 1
ATOM 7217 N N . PRO B 1 402 ? 4.43 -31.906 -14.148 1 94.88 402 PRO B N 1
ATOM 7218 C CA . PRO B 1 402 ? 4.355 -32.25 -12.727 1 94.88 402 PRO B CA 1
ATOM 7219 C C . PRO B 1 402 ? 2.936 -32.156 -12.172 1 94.88 402 PRO B C 1
ATOM 7221 O O . PRO B 1 402 ? 2.648 -32.719 -11.109 1 94.88 402 PRO B O 1
ATOM 7224 N N . PHE B 1 403 ? 2 -31.562 -12.914 1 97.31 403 PHE B N 1
ATOM 7225 C CA . PHE B 1 403 ? 0.682 -31.281 -12.352 1 97.31 403 PHE B CA 1
ATOM 7226 C C . PHE B 1 403 ? -0.395 -32.062 -13.094 1 97.31 403 PHE B C 1
ATOM 7228 O O . PHE B 1 403 ? -1.575 -32 -12.742 1 97.31 403 PHE B O 1
ATOM 7235 N N . MET B 1 404 ? 0.042 -32.812 -14.125 1 97.44 404 MET B N 1
ATOM 7236 C CA . MET B 1 404 ? -0.902 -33.625 -14.906 1 97.44 404 MET B CA 1
ATOM 7237 C C . MET B 1 404 ? -1.121 -34.969 -14.266 1 97.44 404 MET B C 1
ATOM 7239 O O . MET B 1 404 ? -0.314 -35.906 -14.453 1 97.44 404 MET B O 1
ATOM 7243 N N . ALA B 1 405 ? -2.238 -35.156 -13.68 1 97.62 405 ALA B N 1
ATOM 7244 C CA . ALA B 1 405 ? -2.531 -36.375 -12.953 1 97.62 405 ALA B CA 1
ATOM 7245 C C . ALA B 1 405 ? -2.994 -37.469 -13.914 1 97.62 405 ALA B C 1
ATOM 7247 O O . ALA B 1 405 ? -2.732 -38.656 -13.68 1 97.62 405 ALA B O 1
ATOM 7248 N N . LEU B 1 406 ? -3.641 -37.094 -14.977 1 97.81 406 LEU B N 1
ATOM 7249 C CA . LEU B 1 406 ? -4.18 -38.062 -15.945 1 97.81 406 LEU B CA 1
ATOM 7250 C C . LEU B 1 406 ? -3.193 -38.281 -17.094 1 97.81 406 LEU B C 1
ATOM 7252 O O . LEU B 1 406 ? -2.176 -37.594 -17.188 1 97.81 406 LEU B O 1
ATOM 7256 N N . HIS B 1 407 ? -3.557 -39.219 -17.844 1 95.25 407 HIS B N 1
ATOM 7257 C CA . HIS B 1 407 ? -2.736 -39.469 -19.031 1 95.25 407 HIS B CA 1
ATOM 7258 C C . HIS B 1 407 ? -2.717 -38.219 -19.922 1 95.25 407 HIS B C 1
ATOM 7260 O O . HIS B 1 407 ? -3.748 -37.594 -20.125 1 95.25 407 HIS B O 1
ATOM 7266 N N . PRO B 1 408 ? -1.541 -37.938 -20.531 1 94.69 408 PRO B N 1
ATOM 7267 C CA . PRO B 1 408 ? -1.405 -36.719 -21.344 1 94.69 408 PRO B CA 1
ATOM 7268 C C . PRO B 1 408 ? -2.404 -36.656 -22.5 1 94.69 408 PRO B C 1
ATOM 7270 O O . PRO B 1 408 ? -2.826 -35.594 -22.906 1 94.69 408 PRO B O 1
ATOM 7273 N N . SER B 1 409 ? -2.795 -37.781 -22.984 1 91.44 409 SER B N 1
ATOM 7274 C CA . SER B 1 409 ? -3.697 -37.844 -24.125 1 91.44 409 SER B CA 1
ATOM 7275 C C . SER B 1 409 ? -5.062 -37.25 -23.781 1 91.44 409 SER B C 1
ATOM 7277 O O . SER B 1 409 ? -5.762 -36.719 -24.641 1 91.44 409 SER B O 1
ATOM 7279 N N . VAL B 1 410 ? -5.461 -37.344 -22.516 1 94.88 410 VAL B N 1
ATOM 7280 C CA . VAL B 1 410 ? -6.738 -36.781 -22.078 1 94.88 410 VAL B CA 1
ATOM 7281 C C . VAL B 1 410 ? -6.746 -35.25 -22.297 1 94.88 410 VAL B C 1
ATOM 7283 O O . VAL B 1 410 ? -7.691 -34.719 -22.875 1 94.88 410 VAL B O 1
ATOM 7286 N N . TYR B 1 411 ? -5.727 -34.625 -21.922 1 96.5 411 TYR B N 1
ATOM 7287 C CA . TYR B 1 411 ? -5.609 -33.188 -22.062 1 96.5 411 TYR B CA 1
ATOM 7288 C C . TYR B 1 411 ? -5.48 -32.781 -23.531 1 96.5 411 TYR B C 1
ATOM 7290 O O . TYR B 1 411 ? -6.086 -31.812 -23.969 1 96.5 411 TYR B O 1
ATOM 7298 N N . ALA B 1 412 ? -4.703 -33.531 -24.281 1 94.19 412 ALA B N 1
ATOM 7299 C CA . ALA B 1 412 ? -4.488 -33.25 -25.703 1 94.19 412 ALA B CA 1
ATOM 7300 C C . ALA B 1 412 ? -5.797 -33.344 -26.484 1 94.19 412 ALA B C 1
ATOM 7302 O O . ALA B 1 412 ? -6.062 -32.5 -27.359 1 94.19 412 ALA B O 1
ATOM 7303 N N . GLU B 1 413 ? -6.523 -34.312 -26.172 1 93.56 413 GLU B N 1
ATOM 7304 C CA . GLU B 1 413 ? -7.793 -34.5 -26.859 1 93.56 413 GLU B CA 1
ATOM 7305 C C . GLU B 1 413 ? -8.766 -33.344 -26.547 1 93.56 413 GLU B C 1
ATOM 7307 O O . GLU B 1 413 ? -9.469 -32.875 -27.438 1 93.56 413 GLU B O 1
ATOM 7312 N N . LEU B 1 414 ? -8.836 -33 -25.328 1 96.38 414 LEU B N 1
ATOM 7313 C CA . LEU B 1 414 ? -9.695 -31.891 -24.953 1 96.38 414 LEU B CA 1
ATOM 7314 C C . LEU B 1 414 ? -9.273 -30.609 -25.656 1 96.38 414 LEU B C 1
ATOM 7316 O O . LEU B 1 414 ? -10.109 -29.875 -26.188 1 96.38 414 LEU B O 1
ATOM 7320 N N . LEU B 1 415 ? -7.973 -30.344 -25.703 1 96.69 415 LEU B N 1
ATOM 7321 C CA . LEU B 1 415 ? -7.461 -29.141 -26.359 1 96.69 415 LEU B CA 1
ATOM 7322 C C . LEU B 1 415 ? -7.75 -29.156 -27.859 1 96.69 415 LEU B C 1
ATOM 7324 O O . LEU B 1 415 ? -8.172 -28.156 -28.422 1 96.69 415 LEU B O 1
ATOM 7328 N N . LYS B 1 416 ? -7.516 -30.281 -28.438 1 94.94 416 LYS B N 1
ATOM 7329 C CA . LYS B 1 416 ? -7.77 -30.438 -29.859 1 94.94 416 LYS B CA 1
ATOM 7330 C C . LYS B 1 416 ? -9.227 -30.125 -30.203 1 94.94 416 LYS B C 1
ATOM 7332 O O . LYS B 1 416 ? -9.5 -29.406 -31.172 1 94.94 416 LYS B O 1
ATOM 7337 N N . ALA B 1 417 ? -10.086 -30.688 -29.469 1 96 417 ALA B N 1
ATOM 7338 C CA . ALA B 1 417 ? -11.508 -30.484 -29.688 1 96 417 ALA B CA 1
ATOM 7339 C C . ALA B 1 417 ? -11.883 -29 -29.562 1 96 417 ALA B C 1
ATOM 7341 O O . ALA B 1 417 ? -12.672 -28.484 -30.359 1 96 417 ALA B O 1
ATOM 7342 N N . LYS B 1 418 ? -11.391 -28.391 -28.562 1 97.44 418 LYS B N 1
ATOM 7343 C CA . LYS B 1 418 ? -11.672 -26.969 -28.344 1 97.44 418 LYS B CA 1
ATOM 7344 C C . LYS B 1 418 ? -11.125 -26.109 -29.484 1 97.44 418 LYS B C 1
ATOM 7346 O O . LYS B 1 418 ? -11.812 -25.219 -29.984 1 97.44 418 LYS B O 1
ATOM 7351 N N . ILE B 1 419 ? -9.859 -26.359 -29.906 1 97.12 419 ILE B N 1
ATOM 7352 C CA . ILE B 1 419 ? -9.227 -25.625 -30.984 1 97.12 419 ILE B CA 1
ATOM 7353 C C . ILE B 1 419 ? -10.055 -25.781 -32.281 1 97.12 419 ILE B C 1
ATOM 7355 O O . ILE B 1 419 ? -10.32 -24.797 -32.969 1 97.12 419 ILE B O 1
ATOM 7359 N N . ALA B 1 420 ? -10.422 -26.969 -32.531 1 96.06 420 ALA B N 1
ATOM 7360 C CA . ALA B 1 420 ? -11.195 -27.25 -33.75 1 96.06 420 ALA B CA 1
ATOM 7361 C C . ALA B 1 420 ? -12.562 -26.578 -33.688 1 96.06 420 ALA B C 1
ATOM 7363 O O . ALA B 1 420 ? -12.984 -25.938 -34.656 1 96.06 420 ALA B O 1
ATOM 7364 N N . ARG B 1 421 ? -13.258 -26.719 -32.625 1 97 421 ARG B N 1
ATOM 7365 C CA . ARG B 1 421 ? -14.625 -26.219 -32.469 1 97 421 ARG B CA 1
ATOM 7366 C C . ARG B 1 421 ? -14.664 -24.688 -32.625 1 97 421 ARG B C 1
ATOM 7368 O O . ARG B 1 421 ? -15.586 -24.141 -33.219 1 97 421 ARG B O 1
ATOM 7375 N N . HIS B 1 422 ? -13.68 -24.062 -32.062 1 97.25 422 HIS B N 1
ATOM 7376 C CA . HIS B 1 422 ? -13.742 -22.594 -32 1 97.25 422 HIS B CA 1
ATOM 7377 C C . HIS B 1 422 ? -12.789 -21.969 -33.031 1 97.25 422 HIS B C 1
ATOM 7379 O O . HIS B 1 422 ? -12.594 -20.75 -33 1 97.25 422 HIS B O 1
ATOM 7385 N N . LYS B 1 423 ? -12.141 -22.797 -33.875 1 96.12 423 LYS B N 1
ATOM 7386 C CA . LYS B 1 423 ? -11.266 -22.344 -34.938 1 96.12 423 LYS B CA 1
ATOM 7387 C C . LYS B 1 423 ? -10.18 -21.422 -34.438 1 96.12 423 LYS B C 1
ATOM 7389 O O . LYS B 1 423 ? -10.008 -20.312 -34.938 1 96.12 423 LYS B O 1
ATOM 7394 N N . VAL B 1 424 ? -9.492 -21.891 -33.438 1 97.81 424 VAL B N 1
ATOM 7395 C CA . VAL B 1 424 ? -8.5 -21.094 -32.719 1 97.81 424 VAL B CA 1
ATOM 7396 C C . VAL B 1 424 ? -7.207 -21.031 -33.531 1 97.81 424 VAL B C 1
ATOM 7398 O O . VAL B 1 424 ? -6.785 -22.031 -34.125 1 97.81 424 VAL B O 1
ATOM 7401 N N . ASN B 1 425 ? -6.598 -19.797 -33.688 1 97.69 425 ASN B N 1
ATOM 7402 C CA . ASN B 1 425 ? -5.258 -19.672 -34.219 1 97.69 425 ASN B CA 1
ATOM 7403 C C . ASN B 1 425 ? -4.191 -20.094 -33.219 1 97.69 425 ASN B C 1
ATOM 7405 O O . ASN B 1 425 ? -4.234 -19.688 -32.062 1 97.69 425 ASN B O 1
ATOM 7409 N N . CYS B 1 426 ? -3.32 -20.922 -33.656 1 98.19 426 CYS B N 1
ATOM 7410 C CA . CYS B 1 426 ? -2.27 -21.406 -32.781 1 98.19 426 CYS B CA 1
ATOM 7411 C C . CYS B 1 426 ? -0.9 -20.922 -33.219 1 98.19 426 CYS B C 1
ATOM 7413 O O . CYS B 1 426 ? -0.609 -20.922 -34.438 1 98.19 426 CYS B O 1
ATOM 7415 N N . TRP B 1 427 ? -0.09 -20.469 -32.219 1 98.38 427 TRP B N 1
ATOM 7416 C CA . TRP B 1 427 ? 1.217 -19.891 -32.531 1 98.38 427 TRP B CA 1
ATOM 7417 C C . TRP B 1 427 ? 2.293 -20.484 -31.625 1 98.38 427 TRP B C 1
ATOM 7419 O O . TRP B 1 427 ? 2.041 -20.766 -30.453 1 98.38 427 TRP B O 1
ATOM 7429 N N . LEU B 1 428 ? 3.471 -20.703 -32.188 1 98.06 428 LEU B N 1
ATOM 7430 C CA . LEU B 1 428 ? 4.688 -20.953 -31.406 1 98.06 428 LEU B CA 1
ATOM 7431 C C . LEU B 1 428 ? 5.566 -19.719 -31.344 1 98.06 428 LEU B C 1
ATOM 7433 O O . LEU B 1 428 ? 5.895 -19.125 -32.375 1 98.06 428 LEU B O 1
ATOM 7437 N N . VAL B 1 429 ? 5.883 -19.312 -30.156 1 97.56 429 VAL B N 1
ATOM 7438 C CA . VAL B 1 429 ? 6.688 -18.094 -29.984 1 97.56 429 VAL B CA 1
ATOM 7439 C C . VAL B 1 429 ? 7.965 -18.438 -29.219 1 97.56 429 VAL B C 1
ATOM 7441 O O . VAL B 1 429 ? 7.91 -19 -28.125 1 97.56 429 VAL B O 1
ATOM 7444 N N . ASN B 1 430 ? 9.094 -18.094 -29.797 1 97 430 ASN B N 1
ATOM 7445 C CA . ASN B 1 430 ? 10.398 -18.297 -29.188 1 97 430 ASN B CA 1
ATOM 7446 C C . ASN B 1 430 ? 10.922 -17.016 -28.547 1 97 430 ASN B C 1
ATOM 7448 O O . ASN B 1 430 ? 11.289 -16.078 -29.266 1 97 430 ASN B O 1
ATOM 7452 N N . THR B 1 431 ? 10.969 -17.031 -27.25 1 94.5 431 THR B N 1
ATOM 7453 C CA . THR B 1 431 ? 11.508 -15.867 -26.547 1 94.5 431 THR B CA 1
ATOM 7454 C C . THR B 1 431 ? 12.977 -16.078 -26.203 1 94.5 431 THR B C 1
ATOM 7456 O O . THR B 1 431 ? 13.57 -15.273 -25.484 1 94.5 431 THR B O 1
ATOM 7459 N N . GLY B 1 432 ? 13.562 -17.125 -26.703 1 94.19 432 GLY B N 1
ATOM 7460 C CA . GLY B 1 432 ? 14.945 -17.484 -26.391 1 94.19 432 GLY B CA 1
ATOM 7461 C C . GLY B 1 432 ? 15.945 -16.812 -27.328 1 94.19 432 GLY B C 1
ATOM 7462 O O . GLY B 1 432 ? 15.883 -15.602 -27.547 1 94.19 432 GLY B O 1
ATOM 7463 N N . TRP B 1 433 ? 16.875 -17.578 -27.828 1 94.31 433 TRP B N 1
ATOM 7464 C CA . TRP B 1 433 ? 18.047 -17.016 -28.484 1 94.31 433 TRP B CA 1
ATOM 7465 C C . TRP B 1 433 ? 17.828 -16.922 -29.984 1 94.31 433 TRP B C 1
ATOM 7467 O O . TRP B 1 433 ? 17.047 -17.672 -30.562 1 94.31 433 TRP B O 1
ATOM 7477 N N . SER B 1 434 ? 18.531 -15.984 -30.531 1 94.69 434 SER B N 1
ATOM 7478 C CA . SER B 1 434 ? 18.625 -15.727 -31.969 1 94.69 434 SER B CA 1
ATOM 7479 C C . SER B 1 434 ? 20.047 -15.375 -32.375 1 94.69 434 SER B C 1
ATOM 7481 O O . SER B 1 434 ? 20.797 -14.805 -31.578 1 94.69 434 SER B O 1
ATOM 7483 N N . GLY B 1 435 ? 20.391 -15.742 -33.562 1 94.38 435 GLY B N 1
ATOM 7484 C CA . GLY B 1 435 ? 21.719 -15.438 -34.031 1 94.38 435 GLY B CA 1
ATOM 7485 C C . GLY B 1 435 ? 22.781 -16.406 -33.531 1 94.38 435 GLY B C 1
ATOM 7486 O O . GLY B 1 435 ? 23.969 -16.094 -33.594 1 94.38 435 GLY B O 1
ATOM 7487 N N . GLY B 1 436 ? 22.375 -17.438 -33.062 1 94.38 436 GLY B N 1
ATOM 7488 C CA . GLY B 1 436 ? 23.234 -18.453 -32.469 1 94.38 436 GLY B CA 1
ATOM 7489 C C . GLY B 1 436 ? 22.719 -18.953 -31.141 1 94.38 436 GLY B C 1
ATOM 7490 O O . GLY B 1 436 ? 21.781 -18.391 -30.578 1 94.38 436 GLY B O 1
ATOM 7491 N N . ALA B 1 437 ? 23.344 -20.047 -30.703 1 93.19 437 ALA B N 1
ATOM 7492 C CA . ALA B 1 437 ? 23 -20.609 -29.406 1 93.19 437 ALA B CA 1
ATOM 7493 C C . ALA B 1 437 ? 23.484 -19.719 -28.281 1 93.19 437 ALA B C 1
ATOM 7495 O O . ALA B 1 437 ? 24.172 -18.719 -28.516 1 93.19 437 ALA B O 1
ATOM 7496 N N . TYR B 1 438 ? 23.062 -20.031 -27.094 1 90.94 438 TYR B N 1
ATOM 7497 C CA . TYR B 1 438 ? 23.562 -19.328 -25.922 1 90.94 438 TYR B CA 1
ATOM 7498 C C . TYR B 1 438 ? 25.078 -19.234 -25.953 1 90.94 438 TYR B C 1
ATOM 7500 O O . TYR B 1 438 ? 25.766 -20.219 -26.25 1 90.94 438 TYR B O 1
ATOM 7508 N N . GLY B 1 439 ? 25.656 -18.047 -25.656 1 87 439 GLY B N 1
ATOM 7509 C CA . GLY B 1 439 ? 27.094 -17.828 -25.719 1 87 439 GLY B CA 1
ATOM 7510 C C . GLY B 1 439 ? 27.531 -17.188 -27.031 1 87 439 GLY B C 1
ATOM 7511 O O . GLY B 1 439 ? 28.562 -16.5 -27.078 1 87 439 GLY B O 1
ATOM 7512 N N . VAL B 1 440 ? 26.766 -17.453 -28.062 1 90.81 440 VAL B N 1
ATOM 7513 C CA . VAL B 1 440 ? 27.062 -16.891 -29.375 1 90.81 440 VAL B CA 1
ATOM 7514 C C . VAL B 1 440 ? 25.984 -15.898 -29.781 1 90.81 440 VAL B C 1
ATOM 7516 O O . VAL B 1 440 ? 26.266 -14.727 -30.031 1 90.81 440 VAL B O 1
ATOM 7519 N N . GLY B 1 441 ? 24.797 -16.359 -29.75 1 93.06 441 GLY B N 1
ATOM 7520 C CA . GLY B 1 441 ? 23.688 -15.477 -30.047 1 93.06 441 GLY B CA 1
ATOM 7521 C C . GLY B 1 441 ? 23.25 -14.625 -28.859 1 93.06 441 GLY B C 1
ATOM 7522 O O . GLY B 1 441 ? 24.047 -14.398 -27.938 1 93.06 441 GLY B O 1
ATOM 7523 N N . SER B 1 442 ? 22.062 -14.023 -29.078 1 92.56 442 SER B N 1
ATOM 7524 C CA . SER B 1 442 ? 21.5 -13.211 -28 1 92.56 442 SER B CA 1
ATOM 7525 C C . SER B 1 442 ? 20.016 -13.508 -27.812 1 92.56 442 SER B C 1
ATOM 7527 O O . SER B 1 442 ? 19.344 -13.969 -28.734 1 92.56 442 SER B O 1
ATOM 7529 N N . ARG B 1 443 ? 19.562 -13.32 -26.547 1 90.81 443 ARG B N 1
ATOM 7530 C CA . ARG B 1 443 ? 18.156 -13.5 -26.25 1 90.81 443 ARG B CA 1
ATOM 7531 C C . ARG B 1 443 ? 17.297 -12.523 -27.047 1 90.81 443 ARG B C 1
ATOM 7533 O O . ARG B 1 443 ? 17.688 -11.375 -27.266 1 90.81 443 ARG B O 1
ATOM 7540 N N . MET B 1 444 ? 16.172 -13.023 -27.531 1 92 444 MET B N 1
ATOM 7541 C CA . MET B 1 444 ? 15.219 -12.188 -28.25 1 92 444 MET B CA 1
ATOM 7542 C C . MET B 1 444 ? 14.867 -10.938 -27.453 1 92 444 MET B C 1
ATOM 7544 O O . MET B 1 444 ? 14.617 -11.016 -26.25 1 92 444 MET B O 1
ATOM 7548 N N . LYS B 1 445 ? 14.914 -9.828 -28.109 1 87.62 445 LYS B N 1
ATOM 7549 C CA . LYS B 1 445 ? 14.523 -8.586 -27.453 1 87.62 445 LYS B CA 1
ATOM 7550 C C . LYS B 1 445 ? 13.047 -8.609 -27.062 1 87.62 445 LYS B C 1
ATOM 7552 O O . LYS B 1 445 ? 12.203 -9.039 -27.859 1 87.62 445 LYS B O 1
ATOM 7557 N N . ILE B 1 446 ? 12.75 -8.148 -25.938 1 85.5 446 ILE B N 1
ATOM 7558 C CA . ILE B 1 446 ? 11.391 -8.172 -25.406 1 85.5 446 ILE B CA 1
ATOM 7559 C C . ILE B 1 446 ? 10.469 -7.371 -26.328 1 85.5 446 ILE B C 1
ATOM 7561 O O . ILE B 1 446 ? 9.297 -7.719 -26.5 1 85.5 446 ILE B O 1
ATOM 7565 N N . GLY B 1 447 ? 11.008 -6.285 -26.906 1 87.56 447 GLY B N 1
ATOM 7566 C CA . GLY B 1 447 ? 10.227 -5.492 -27.844 1 87.56 447 GLY B CA 1
ATOM 7567 C C . GLY B 1 447 ? 9.773 -6.281 -29.047 1 87.56 447 GLY B C 1
ATOM 7568 O O . GLY B 1 447 ? 8.656 -6.094 -29.531 1 87.56 447 GLY B O 1
ATOM 7569 N N . TYR B 1 448 ? 10.648 -7.141 -29.516 1 93.19 448 TYR B N 1
ATOM 7570 C CA . TYR B 1 448 ? 10.289 -7.98 -30.656 1 93.19 448 TYR B CA 1
ATOM 7571 C C . TYR B 1 448 ? 9.203 -8.977 -30.266 1 93.19 448 TYR B C 1
ATOM 7573 O O . TYR B 1 448 ? 8.211 -9.133 -30.984 1 93.19 448 TYR B O 1
ATOM 7581 N N . SER B 1 449 ? 9.422 -9.617 -29.141 1 93.31 449 SER B N 1
ATOM 7582 C CA . SER B 1 449 ? 8.438 -10.594 -28.672 1 93.31 449 SER B CA 1
ATOM 7583 C C . SER B 1 449 ? 7.062 -9.961 -28.516 1 93.31 449 SER B C 1
ATOM 7585 O O . SER B 1 449 ? 6.055 -10.547 -28.938 1 93.31 449 SER B O 1
ATOM 7587 N N . ARG B 1 450 ? 7.02 -8.805 -27.984 1 91.12 450 ARG B N 1
ATOM 7588 C CA . ARG B 1 450 ? 5.758 -8.094 -27.812 1 91.12 450 ARG B CA 1
ATOM 7589 C C . ARG B 1 450 ? 5.129 -7.746 -29.156 1 91.12 450 ARG B C 1
ATOM 7591 O O . ARG B 1 450 ? 3.922 -7.902 -29.344 1 91.12 450 ARG B O 1
ATOM 7598 N N . ALA B 1 451 ? 5.949 -7.266 -30.047 1 94.06 451 ALA B N 1
ATOM 7599 C CA . ALA B 1 451 ? 5.457 -6.91 -31.375 1 94.06 451 ALA B CA 1
ATOM 7600 C C . ALA B 1 451 ? 4.879 -8.125 -32.094 1 94.06 451 ALA B C 1
ATOM 7602 O O . ALA B 1 451 ? 3.824 -8.039 -32.719 1 94.06 451 ALA B O 1
ATOM 7603 N N . LEU B 1 452 ? 5.574 -9.18 -32 1 96.5 452 LEU B N 1
ATOM 7604 C CA . LEU B 1 452 ? 5.152 -10.414 -32.656 1 96.5 452 LEU B CA 1
ATOM 7605 C C . LEU B 1 452 ? 3.836 -10.914 -32.062 1 96.5 452 LEU B C 1
ATOM 7607 O O . LEU B 1 452 ? 2.91 -11.25 -32.812 1 96.5 452 LEU B O 1
ATOM 7611 N N . VAL B 1 453 ? 3.742 -10.984 -30.75 1 96.06 453 VAL B N 1
ATOM 7612 C CA . VAL B 1 453 ? 2.543 -11.461 -30.062 1 96.06 453 VAL B CA 1
ATOM 7613 C C . VAL B 1 453 ? 1.369 -10.531 -30.375 1 96.06 453 VAL B C 1
ATOM 7615 O O . VAL B 1 453 ? 0.266 -10.992 -30.672 1 96.06 453 VAL B O 1
ATOM 7618 N N . ASN B 1 454 ? 1.633 -9.25 -30.375 1 94.38 454 ASN B N 1
ATOM 7619 C CA . ASN B 1 454 ? 0.58 -8.297 -30.703 1 94.38 454 ASN B CA 1
ATOM 7620 C C . ASN B 1 454 ? 0.06 -8.508 -32.125 1 94.38 454 ASN B C 1
ATOM 7622 O O . ASN B 1 454 ? -1.149 -8.469 -32.375 1 94.38 454 ASN B O 1
ATOM 7626 N N . ALA B 1 455 ? 0.976 -8.688 -33 1 96 455 ALA B N 1
ATOM 7627 C CA . ALA B 1 455 ? 0.597 -8.883 -34.406 1 96 455 ALA B CA 1
ATOM 7628 C C . ALA B 1 455 ? -0.163 -10.195 -34.594 1 96 455 ALA B C 1
ATOM 7630 O O . ALA B 1 455 ? -1.046 -10.289 -35.438 1 96 455 ALA B O 1
ATOM 7631 N N . ALA B 1 456 ? 0.162 -11.172 -33.844 1 96.56 456 ALA B N 1
ATOM 7632 C CA . ALA B 1 456 ? -0.586 -12.422 -33.875 1 96.56 456 ALA B CA 1
ATOM 7633 C C . ALA B 1 456 ? -2.008 -12.227 -33.344 1 96.56 456 ALA B C 1
ATOM 7635 O O . ALA B 1 456 ? -2.967 -12.727 -33.938 1 96.56 456 ALA B O 1
ATOM 7636 N N . LEU B 1 457 ? -2.162 -11.484 -32.281 1 95.75 457 LEU B N 1
ATOM 7637 C CA . LEU B 1 457 ? -3.434 -11.344 -31.578 1 95.75 457 LEU B CA 1
ATOM 7638 C C . LEU B 1 457 ? -4.371 -10.414 -32.344 1 95.75 457 LEU B C 1
ATOM 7640 O O . LEU B 1 457 ? -5.59 -10.57 -32.281 1 95.75 457 LEU B O 1
ATOM 7644 N N . ASP B 1 458 ? -3.773 -9.438 -33.031 1 93.31 458 ASP B N 1
ATOM 7645 C CA . ASP B 1 458 ? -4.645 -8.469 -33.688 1 93.31 458 ASP B CA 1
ATOM 7646 C C . ASP B 1 458 ? -4.969 -8.898 -35.125 1 93.31 458 ASP B C 1
ATOM 7648 O O . ASP B 1 458 ? -5.645 -8.172 -35.875 1 93.31 458 ASP B O 1
ATOM 7652 N N . GLY B 1 459 ? -4.406 -10.008 -35.594 1 94.44 459 GLY B N 1
ATOM 7653 C CA . GLY B 1 459 ? -4.773 -10.57 -36.906 1 94.44 459 GLY B CA 1
ATOM 7654 C C . GLY B 1 459 ? -3.832 -10.164 -38 1 94.44 459 GLY B C 1
ATOM 7655 O O . GLY B 1 459 ? -3.93 -10.672 -39.125 1 94.44 459 GLY B O 1
ATOM 7656 N N . THR B 1 460 ? -2.898 -9.367 -37.688 1 95.75 460 THR B N 1
ATOM 7657 C CA . THR B 1 460 ? -1.959 -8.875 -38.719 1 95.75 460 THR B CA 1
ATOM 7658 C C . THR B 1 460 ? -1.17 -10.031 -39.312 1 95.75 460 THR B C 1
ATOM 7660 O O . THR B 1 460 ? -1.031 -10.125 -40.531 1 95.75 460 THR B O 1
ATOM 7663 N N . LEU B 1 461 ? -0.661 -10.914 -38.531 1 97 461 LEU B N 1
ATOM 7664 C CA . LEU B 1 461 ? 0.141 -12.016 -39.031 1 97 461 LEU B CA 1
ATOM 7665 C C . LEU B 1 461 ? -0.723 -12.992 -39.812 1 97 461 LEU B C 1
ATOM 7667 O O . LEU B 1 461 ? -0.308 -13.484 -40.875 1 97 461 LEU B O 1
ATOM 7671 N N . ALA B 1 462 ? -1.855 -13.258 -39.281 1 94.69 462 ALA B N 1
ATOM 7672 C CA . ALA B 1 462 ? -2.736 -14.234 -39.938 1 94.69 462 ALA B CA 1
ATOM 7673 C C . ALA B 1 462 ? -3.117 -13.781 -41.344 1 94.69 462 ALA B C 1
ATOM 7675 O O . ALA B 1 462 ? -3.32 -14.602 -42.219 1 94.69 462 ALA B O 1
ATOM 7676 N N . ALA B 1 463 ? -3.148 -12.539 -41.531 1 94.88 463 ALA B N 1
ATOM 7677 C CA . ALA B 1 463 ? -3.559 -11.961 -42.812 1 94.88 463 ALA B CA 1
ATOM 7678 C C . ALA B 1 463 ? -2.383 -11.883 -43.781 1 94.88 463 ALA B C 1
ATOM 7680 O O . ALA B 1 463 ? -2.57 -11.641 -44.969 1 94.88 463 ALA B O 1
ATOM 7681 N N . GLY B 1 464 ? -1.242 -12.156 -43.312 1 95.25 464 GLY B N 1
ATOM 7682 C CA . GLY B 1 464 ? -0.048 -12.016 -44.125 1 95.25 464 GLY B CA 1
ATOM 7683 C C . GLY B 1 464 ? 0.36 -13.297 -44.844 1 95.25 464 GLY B C 1
ATOM 7684 O O . GLY B 1 464 ? -0.441 -14.227 -44.969 1 95.25 464 GLY B O 1
ATOM 7685 N N . GLN B 1 465 ? 1.648 -13.203 -45.312 1 96.5 465 GLN B N 1
ATOM 7686 C CA . GLN B 1 465 ? 2.213 -14.352 -46.031 1 96.5 465 GLN B CA 1
ATOM 7687 C C . GLN B 1 465 ? 3.178 -15.125 -45.125 1 96.5 465 GLN B C 1
ATOM 7689 O O . GLN B 1 465 ? 3.756 -14.562 -44.219 1 96.5 465 GLN B O 1
ATOM 7694 N N . PHE B 1 466 ? 3.205 -16.391 -45.438 1 97.62 466 PHE B N 1
ATOM 7695 C CA . PHE B 1 466 ? 4.078 -17.281 -44.656 1 97.62 466 PHE B CA 1
ATOM 7696 C C . PHE B 1 466 ? 5.051 -18 -45.594 1 97.62 466 PHE B C 1
ATOM 7698 O O . PHE B 1 466 ? 4.793 -18.156 -46.781 1 97.62 466 PHE B O 1
ATOM 7705 N N . GLU B 1 467 ? 6.133 -18.344 -45.062 1 96.06 467 GLU B N 1
ATOM 7706 C CA . GLU B 1 467 ? 7.051 -19.281 -45.688 1 96.06 467 GLU B CA 1
ATOM 7707 C C . GLU B 1 467 ? 7.242 -20.516 -44.844 1 96.06 467 GLU B C 1
ATOM 7709 O O . GLU B 1 467 ? 7.25 -20.438 -43.625 1 96.06 467 GLU B O 1
ATOM 7714 N N . LYS B 1 468 ? 7.445 -21.641 -45.438 1 95.31 468 LYS B N 1
ATOM 7715 C CA . LYS B 1 468 ? 7.559 -22.906 -44.719 1 95.31 468 LYS B CA 1
ATOM 7716 C C . LYS B 1 468 ? 9 -23.156 -44.312 1 95.31 468 LYS B C 1
ATOM 7718 O O . LYS B 1 468 ? 9.922 -23.078 -45.125 1 95.31 468 LYS B O 1
ATOM 7723 N N . ASP B 1 469 ? 9.18 -23.422 -43.094 1 93.25 469 ASP B N 1
ATOM 7724 C CA . ASP B 1 469 ? 10.477 -23.828 -42.562 1 93.25 469 ASP B CA 1
ATOM 7725 C C . ASP B 1 469 ? 10.867 -25.203 -43.094 1 93.25 469 ASP B C 1
ATOM 7727 O O . ASP B 1 469 ? 10.055 -26.141 -43.094 1 93.25 469 ASP B O 1
ATOM 7731 N N . SER B 1 470 ? 12.078 -25.391 -43.469 1 89.94 470 SER B N 1
ATOM 7732 C CA . SER B 1 470 ? 12.492 -26.625 -44.125 1 89.94 470 SER B CA 1
ATOM 7733 C C . SER B 1 470 ? 12.836 -27.719 -43.125 1 89.94 470 SER B C 1
ATOM 7735 O O . SER B 1 470 ? 12.875 -28.891 -43.469 1 89.94 470 SER B O 1
ATOM 7737 N N . VAL B 1 471 ? 13.047 -27.328 -41.938 1 93.94 471 VAL B N 1
ATOM 7738 C CA . VAL B 1 471 ? 13.508 -28.297 -40.969 1 93.94 471 VAL B CA 1
ATOM 7739 C C . VAL B 1 471 ? 12.352 -28.688 -40.031 1 93.94 471 VAL B C 1
ATOM 7741 O O . VAL B 1 471 ? 12.016 -29.875 -39.938 1 93.94 471 VAL B O 1
ATOM 7744 N N . PHE B 1 472 ? 11.648 -27.734 -39.469 1 95.69 472 PHE B N 1
ATOM 7745 C CA . PHE B 1 472 ? 10.609 -28 -38.469 1 95.69 472 PHE B CA 1
ATOM 7746 C C . PHE B 1 472 ? 9.234 -28.047 -39.156 1 95.69 472 PHE B C 1
ATOM 7748 O O . PHE B 1 472 ? 8.258 -28.484 -38.531 1 95.69 472 PHE B O 1
ATOM 7755 N N . GLY B 1 473 ? 9.156 -27.594 -40.406 1 94.81 473 GLY B N 1
ATOM 7756 C CA . GLY B 1 473 ? 7.891 -27.594 -41.125 1 94.81 473 GLY B CA 1
ATOM 7757 C C . GLY B 1 473 ? 6.93 -26.531 -40.656 1 94.81 473 GLY B C 1
ATOM 7758 O O . GLY B 1 473 ? 5.723 -26.625 -40.875 1 94.81 473 GLY B O 1
ATOM 7759 N N . LEU B 1 474 ? 7.375 -25.5 -40.031 1 96.88 474 LEU B N 1
ATOM 7760 C CA . LEU B 1 474 ? 6.551 -24.453 -39.438 1 96.88 474 LEU B CA 1
ATOM 7761 C C . LEU B 1 474 ? 6.281 -23.344 -40.469 1 96.88 474 LEU B C 1
ATOM 7763 O O . LEU B 1 474 ? 7.066 -23.156 -41.406 1 96.88 474 LEU B O 1
ATOM 7767 N N . ASP B 1 475 ? 5.184 -22.656 -40.312 1 97.62 475 ASP B N 1
ATOM 7768 C CA . ASP B 1 475 ? 4.859 -21.484 -41.125 1 97.62 475 ASP B CA 1
ATOM 7769 C C . ASP B 1 475 ? 5.406 -20.219 -40.5 1 97.62 475 ASP B C 1
ATOM 7771 O O . ASP B 1 475 ? 4.879 -19.734 -39.5 1 97.62 475 ASP B O 1
ATOM 7775 N N . ILE B 1 476 ? 6.426 -19.641 -41.094 1 98 476 ILE B N 1
ATOM 7776 C CA . ILE B 1 476 ? 7.066 -18.438 -40.594 1 98 476 ILE B CA 1
ATOM 7777 C C . ILE B 1 476 ? 6.523 -17.203 -41.312 1 98 476 ILE B C 1
ATOM 7779 O O . ILE B 1 476 ? 6.527 -17.156 -42.562 1 98 476 ILE B O 1
ATOM 7783 N N . PRO B 1 477 ? 6.02 -16.25 -40.562 1 97.94 477 PRO B N 1
ATOM 7784 C CA . PRO B 1 477 ? 5.582 -15.039 -41.281 1 97.94 477 PRO B CA 1
ATOM 7785 C C . PRO B 1 477 ? 6.715 -14.344 -42.031 1 97.94 477 PRO B C 1
ATOM 7787 O O . PRO B 1 477 ? 7.844 -14.289 -41.531 1 97.94 477 PRO B O 1
ATOM 7790 N N . ARG B 1 478 ? 6.367 -13.742 -43.125 1 96.62 478 ARG B N 1
ATOM 7791 C CA . ARG B 1 478 ? 7.375 -13.102 -43.969 1 96.62 478 ARG B CA 1
ATOM 7792 C C . ARG B 1 478 ? 7.68 -11.695 -43.469 1 96.62 478 ARG B C 1
ATOM 7794 O O . ARG B 1 478 ? 8.75 -11.148 -43.75 1 96.62 478 ARG B O 1
ATOM 7801 N N . ALA B 1 479 ? 6.738 -11.188 -42.781 1 96.69 479 ALA B N 1
ATOM 7802 C CA . ALA B 1 479 ? 6.914 -9.828 -42.281 1 96.69 479 ALA B CA 1
ATOM 7803 C C . ALA B 1 479 ? 6.102 -9.617 -41 1 96.69 479 ALA B C 1
ATOM 7805 O O . ALA B 1 479 ? 5.086 -10.281 -40.781 1 96.69 479 ALA B O 1
ATOM 7806 N N . CYS B 1 480 ? 6.531 -8.742 -40.188 1 96.81 480 CYS B N 1
ATOM 7807 C CA . CYS B 1 480 ? 5.844 -8.273 -38.969 1 96.81 480 CYS B CA 1
ATOM 7808 C C . CYS B 1 480 ? 6.23 -6.84 -38.656 1 96.81 480 CYS B C 1
ATOM 7810 O O . CYS B 1 480 ? 7.414 -6.523 -38.531 1 96.81 480 CYS B O 1
ATOM 7812 N N . PRO B 1 481 ? 5.246 -5.914 -38.531 1 95.12 481 PRO B N 1
ATOM 7813 C CA . PRO B 1 481 ? 5.578 -4.539 -38.156 1 95.12 481 PRO B CA 1
ATOM 7814 C C . PRO B 1 481 ? 6.375 -4.469 -36.844 1 95.12 481 PRO B C 1
ATOM 7816 O O . PRO B 1 481 ? 6.016 -5.117 -35.875 1 95.12 481 PRO B O 1
ATOM 7819 N N . GLY B 1 482 ? 7.445 -3.715 -36.875 1 93.38 482 GLY B N 1
ATOM 7820 C CA . GLY B 1 482 ? 8.227 -3.496 -35.688 1 93.38 482 GLY B CA 1
ATOM 7821 C C . GLY B 1 482 ? 9.336 -4.52 -35.5 1 93.38 482 GLY B C 1
ATOM 7822 O O . GLY B 1 482 ? 10.125 -4.418 -34.531 1 93.38 482 GLY B O 1
ATOM 7823 N N . VAL B 1 483 ? 9.438 -5.559 -36.375 1 96.19 483 VAL B N 1
ATOM 7824 C CA . VAL B 1 483 ? 10.469 -6.586 -36.281 1 96.19 483 VAL B CA 1
ATOM 7825 C C . VAL B 1 483 ? 11.219 -6.676 -37.594 1 96.19 483 VAL B C 1
ATOM 7827 O O . VAL B 1 483 ? 10.602 -6.801 -38.656 1 96.19 483 VAL B O 1
ATOM 7830 N N . PRO B 1 484 ? 12.562 -6.586 -37.531 1 94.81 484 PRO B N 1
ATOM 7831 C CA . PRO B 1 484 ? 13.336 -6.734 -38.75 1 94.81 484 PRO B CA 1
ATOM 7832 C C . PRO B 1 484 ? 13.062 -8.055 -39.469 1 94.81 484 PRO B C 1
ATOM 7834 O O . PRO B 1 484 ? 13.039 -9.109 -38.812 1 94.81 484 PRO B O 1
ATOM 7837 N N . GLY B 1 485 ? 12.93 -8.023 -40.75 1 93.56 485 GLY B N 1
ATOM 7838 C CA . GLY B 1 485 ? 12.578 -9.195 -41.562 1 93.56 485 GLY B CA 1
ATOM 7839 C C . GLY B 1 485 ? 13.586 -10.32 -41.438 1 93.56 485 GLY B C 1
ATOM 7840 O O . GLY B 1 485 ? 13.219 -11.492 -41.438 1 93.56 485 GLY B O 1
ATOM 7841 N N . GLU B 1 486 ? 14.82 -9.938 -41.281 1 93.38 486 GLU B N 1
ATOM 7842 C CA . GLU B 1 486 ? 15.883 -10.938 -41.25 1 93.38 486 GLU B CA 1
ATOM 7843 C C . GLU B 1 486 ? 15.789 -11.789 -40 1 93.38 486 GLU B C 1
ATOM 7845 O O . GLU B 1 486 ? 16.234 -12.945 -39.969 1 93.38 486 GLU B O 1
ATOM 7850 N N . VAL B 1 487 ? 15.188 -11.328 -38.969 1 95.12 487 VAL B N 1
ATOM 7851 C CA . VAL B 1 487 ? 15.125 -12 -37.656 1 95.12 487 VAL B CA 1
ATOM 7852 C C . VAL B 1 487 ? 14.055 -13.086 -37.688 1 95.12 487 VAL B C 1
ATOM 7854 O O . VAL B 1 487 ? 14.094 -14.031 -36.906 1 95.12 487 VAL B O 1
ATOM 7857 N N . LEU B 1 488 ? 13.109 -12.977 -38.594 1 96.88 488 LEU B N 1
ATOM 7858 C CA . LEU B 1 488 ? 11.945 -13.859 -38.594 1 96.88 488 LEU B CA 1
ATOM 7859 C C . LEU B 1 488 ? 12.344 -15.281 -38.969 1 96.88 488 LEU B C 1
ATOM 7861 O O . LEU B 1 488 ? 11.797 -16.25 -38.438 1 96.88 488 LEU B O 1
ATOM 7865 N N . ASN B 1 489 ? 13.266 -15.367 -39.875 1 96.12 489 ASN B N 1
ATOM 7866 C CA . ASN B 1 489 ? 13.875 -16.656 -40.188 1 96.12 489 ASN B CA 1
ATOM 7867 C C . ASN B 1 489 ? 15.211 -16.828 -39.469 1 96.12 489 ASN B C 1
ATOM 7869 O O . ASN B 1 489 ? 16.203 -16.188 -39.844 1 96.12 489 ASN B O 1
ATOM 7873 N N . PRO B 1 490 ? 15.289 -17.703 -38.531 1 96.31 490 PRO B N 1
ATOM 7874 C CA . PRO B 1 490 ? 16.484 -17.781 -37.656 1 96.31 490 PRO B CA 1
ATOM 7875 C C . PRO B 1 490 ? 17.75 -18.125 -38.469 1 96.31 490 PRO B C 1
ATOM 7877 O O . PRO B 1 490 ? 18.844 -17.672 -38.094 1 96.31 490 PRO B O 1
ATOM 7880 N N . ARG B 1 491 ? 17.594 -18.828 -39.5 1 96.12 491 ARG B N 1
ATOM 7881 C CA . ARG B 1 491 ? 18.766 -19.219 -40.281 1 96.12 491 ARG B CA 1
ATOM 7882 C C . ARG B 1 491 ? 19.484 -18 -40.844 1 96.12 491 ARG B C 1
ATOM 7884 O O . ARG B 1 491 ? 20.703 -18 -40.969 1 96.12 491 ARG B O 1
ATOM 7891 N N . ASN B 1 492 ? 18.75 -16.969 -41.125 1 95.25 492 ASN B N 1
ATOM 7892 C CA . ASN B 1 492 ? 19.281 -15.781 -41.781 1 95.25 492 ASN B CA 1
ATOM 7893 C C . ASN B 1 492 ? 20.234 -15.016 -40.844 1 95.25 492 ASN B C 1
ATOM 7895 O O . ASN B 1 492 ? 21.156 -14.344 -41.344 1 95.25 492 ASN B O 1
ATOM 7899 N N . VAL B 1 493 ? 20.078 -15.109 -39.562 1 95.19 493 VAL B N 1
ATOM 7900 C CA . VAL B 1 493 ? 20.844 -14.25 -38.656 1 95.19 493 VAL B CA 1
ATOM 7901 C C . VAL B 1 493 ? 21.984 -15.047 -38.031 1 95.19 493 VAL B C 1
ATOM 7903 O O . VAL B 1 493 ? 22.797 -14.492 -37.281 1 95.19 493 VAL B O 1
ATOM 7906 N N . TRP B 1 494 ? 22.016 -16.344 -38.344 1 96.31 494 TRP B N 1
ATOM 7907 C CA . TRP B 1 494 ? 23.203 -17.109 -37.969 1 96.31 494 TRP B CA 1
ATOM 7908 C C . TRP B 1 494 ? 24.375 -16.766 -38.875 1 96.31 494 TRP B C 1
ATOM 7910 O O . TRP B 1 494 ? 24.203 -16.656 -40.094 1 96.31 494 TRP B O 1
ATOM 7920 N N . ALA B 1 495 ? 25.5 -16.609 -38.312 1 95.62 495 ALA B N 1
ATOM 7921 C CA . ALA B 1 495 ? 26.688 -16.375 -39.125 1 95.62 495 ALA B CA 1
ATOM 7922 C C . ALA B 1 495 ? 27.078 -17.609 -39.906 1 95.62 495 ALA B C 1
ATOM 7924 O O . ALA B 1 495 ? 27.438 -17.516 -41.094 1 95.62 495 ALA B O 1
ATOM 7925 N N . ASP B 1 496 ? 27.062 -18.734 -39.25 1 96.12 496 ASP B N 1
ATOM 7926 C CA . ASP B 1 496 ? 27.359 -20.031 -39.844 1 96.12 496 ASP B CA 1
ATOM 7927 C C . ASP B 1 496 ? 26.078 -20.812 -40.156 1 96.12 496 ASP B C 1
ATOM 7929 O O . ASP B 1 496 ? 25.562 -21.5 -39.25 1 96.12 496 ASP B O 1
ATOM 7933 N N . LYS B 1 497 ? 25.688 -20.891 -41.406 1 95.69 497 LYS B N 1
ATOM 7934 C CA . LYS B 1 497 ? 24.438 -21.531 -41.812 1 95.69 497 LYS B CA 1
ATOM 7935 C C . LYS B 1 497 ? 24.5 -23.031 -41.594 1 95.69 497 LYS B C 1
ATOM 7937 O O . LYS B 1 497 ? 23.484 -23.672 -41.281 1 95.69 497 LYS B O 1
ATOM 7942 N N . ALA B 1 498 ? 25.641 -23.578 -41.781 1 96.38 498 ALA B N 1
ATOM 7943 C CA . ALA B 1 498 ? 25.797 -25.016 -41.594 1 96.38 498 ALA B CA 1
ATOM 7944 C C . ALA B 1 498 ? 25.625 -25.391 -40.125 1 96.38 498 ALA B C 1
ATOM 7946 O O . ALA B 1 498 ? 25.062 -26.438 -39.812 1 96.38 498 ALA B O 1
ATOM 7947 N N . ALA B 1 499 ? 26.172 -24.531 -39.344 1 96.5 499 ALA B N 1
ATOM 7948 C CA . ALA B 1 499 ? 26.016 -24.766 -37.906 1 96.5 499 ALA B CA 1
ATOM 7949 C C . ALA B 1 499 ? 24.547 -24.672 -37.5 1 96.5 499 ALA B C 1
ATOM 7951 O O . ALA B 1 499 ? 24.094 -25.422 -36.625 1 96.5 499 ALA B O 1
ATOM 7952 N N . TYR B 1 500 ? 23.859 -23.75 -38.094 1 96.81 500 TYR B N 1
ATOM 7953 C CA . TYR B 1 500 ? 22.422 -23.656 -37.875 1 96.81 500 TYR B CA 1
ATOM 7954 C C . TYR B 1 500 ? 21.719 -24.953 -38.25 1 96.81 500 TYR B C 1
ATOM 7956 O O . TYR B 1 500 ? 20.938 -25.5 -37.438 1 96.81 500 TYR B O 1
ATOM 7964 N N . ASP B 1 501 ? 21.984 -25.438 -39.469 1 97 501 ASP B N 1
ATOM 7965 C CA . ASP B 1 501 ? 21.312 -26.641 -39.969 1 97 501 ASP B CA 1
ATOM 7966 C C . ASP B 1 501 ? 21.594 -27.844 -39.062 1 97 501 ASP B C 1
ATOM 7968 O O . ASP B 1 501 ? 20.688 -28.625 -38.781 1 97 501 ASP B O 1
ATOM 7972 N N . ALA B 1 502 ? 22.781 -27.922 -38.625 1 97.25 502 ALA B N 1
ATOM 7973 C CA . ALA B 1 502 ? 23.156 -29.031 -37.75 1 97.25 502 ALA B CA 1
ATOM 7974 C C . ALA B 1 502 ? 22.422 -28.953 -36.406 1 97.25 502 ALA B C 1
ATOM 7976 O O . ALA B 1 502 ? 21.906 -29.953 -35.906 1 97.25 502 ALA B O 1
ATOM 7977 N N . THR B 1 503 ? 22.438 -27.766 -35.875 1 96.81 503 THR B N 1
ATOM 7978 C CA . THR B 1 503 ? 21.781 -27.547 -34.562 1 96.81 503 THR B CA 1
ATOM 7979 C C . THR B 1 503 ? 20.281 -27.781 -34.688 1 96.81 503 THR B C 1
ATOM 7981 O O . THR B 1 503 ? 19.672 -28.375 -33.781 1 96.81 503 THR B O 1
ATOM 7984 N N . ALA B 1 504 ? 19.703 -27.328 -35.719 1 97.44 504 ALA B N 1
ATOM 7985 C CA . ALA B 1 504 ? 18.266 -27.5 -35.969 1 97.44 504 ALA B CA 1
ATOM 7986 C C . ALA B 1 504 ? 17.906 -28.984 -36.062 1 97.44 504 ALA B C 1
ATOM 7988 O O . ALA B 1 504 ? 16.906 -29.438 -35.5 1 97.44 504 ALA B O 1
ATOM 7989 N N . LYS B 1 505 ? 18.688 -29.734 -36.781 1 97.06 505 LYS B N 1
ATOM 7990 C CA . LYS B 1 505 ? 18.453 -31.172 -36.906 1 97.06 505 LYS B CA 1
ATOM 7991 C C . LYS B 1 505 ? 18.594 -31.891 -35.562 1 97.06 505 LYS B C 1
ATOM 7993 O O . LYS B 1 505 ? 17.828 -32.812 -35.281 1 97.06 505 LYS B O 1
ATOM 7998 N N . ASP B 1 506 ? 19.562 -31.453 -34.844 1 97.06 506 ASP B N 1
ATOM 7999 C CA . ASP B 1 506 ? 19.734 -32.031 -33.531 1 97.06 506 ASP B CA 1
ATOM 8000 C C . ASP B 1 506 ? 18.5 -31.812 -32.656 1 97.06 506 ASP B C 1
ATOM 8002 O O . ASP B 1 506 ? 18.078 -32.719 -31.922 1 97.06 506 ASP B O 1
ATOM 8006 N N . LEU B 1 507 ? 17.984 -30.578 -32.688 1 97.06 507 LEU B N 1
ATOM 8007 C CA . LEU B 1 507 ? 16.797 -30.281 -31.875 1 97.06 507 LEU B CA 1
ATOM 8008 C C . LEU B 1 507 ? 15.602 -31.109 -32.344 1 97.06 507 LEU B C 1
ATOM 8010 O O . LEU B 1 507 ? 14.812 -31.578 -31.516 1 97.06 507 LEU B O 1
ATOM 8014 N N . VAL B 1 508 ? 15.484 -31.344 -33.656 1 97.38 508 VAL B N 1
ATOM 8015 C CA . VAL B 1 508 ? 14.414 -32.188 -34.188 1 97.38 508 VAL B CA 1
ATOM 8016 C C . VAL B 1 508 ? 14.539 -33.594 -33.594 1 97.38 508 VAL B C 1
ATOM 8018 O O . VAL B 1 508 ? 13.539 -34.188 -33.219 1 97.38 508 VAL B O 1
ATOM 8021 N N . GLU B 1 509 ? 15.711 -34.094 -33.531 1 97.31 509 GLU B N 1
ATOM 8022 C CA . GLU B 1 509 ? 15.93 -35.438 -32.969 1 97.31 509 GLU B CA 1
ATOM 8023 C C . GLU B 1 509 ? 15.555 -35.5 -31.5 1 97.31 509 GLU B C 1
ATOM 8025 O O . GLU B 1 509 ? 15.039 -36.531 -31.031 1 97.31 509 GLU B O 1
ATOM 8030 N N . MET B 1 510 ? 15.883 -34.469 -30.844 1 97 510 MET B N 1
ATOM 8031 C CA . MET B 1 510 ? 15.492 -34.406 -29.438 1 97 510 MET B CA 1
ATOM 8032 C C . MET B 1 510 ? 13.977 -34.406 -29.297 1 97 510 MET B C 1
ATOM 8034 O O . MET B 1 510 ? 13.438 -35.094 -28.406 1 97 510 MET B O 1
ATOM 8038 N N . PHE B 1 511 ? 13.289 -33.688 -30.156 1 97.44 511 PHE B N 1
ATOM 8039 C CA . PHE B 1 511 ? 11.836 -33.688 -30.156 1 97.44 511 PHE B CA 1
ATOM 8040 C C . PHE B 1 511 ? 11.297 -35.062 -30.438 1 97.44 511 PHE B C 1
ATOM 8042 O O . PHE B 1 511 ? 10.383 -35.531 -29.766 1 97.44 511 PHE B O 1
ATOM 8049 N N . ARG B 1 512 ? 11.844 -35.719 -31.422 1 96.94 512 ARG B N 1
ATOM 8050 C CA . ARG B 1 512 ? 11.383 -37.062 -31.828 1 96.94 512 ARG B CA 1
ATOM 8051 C C . ARG B 1 512 ? 11.578 -38.062 -30.688 1 96.94 512 ARG B C 1
ATOM 8053 O O . ARG B 1 512 ? 10.68 -38.844 -30.406 1 96.94 512 ARG B O 1
ATOM 8060 N N . LYS B 1 513 ? 12.719 -37.969 -30.094 1 96.88 513 LYS B N 1
ATOM 8061 C CA . LYS B 1 513 ? 13 -38.875 -28.984 1 96.88 513 LYS B CA 1
ATOM 8062 C C . LYS B 1 513 ? 12.008 -38.688 -27.844 1 96.88 513 LYS B C 1
ATOM 8064 O O . LYS B 1 513 ? 11.492 -39.656 -27.281 1 96.88 513 LYS B O 1
ATOM 8069 N N . ASN B 1 514 ? 11.758 -37.438 -27.547 1 95.56 514 ASN B N 1
ATOM 8070 C CA . ASN B 1 514 ? 10.805 -37.125 -26.484 1 95.56 514 ASN B CA 1
ATOM 8071 C C . ASN B 1 514 ? 9.398 -37.625 -26.844 1 95.56 514 ASN B C 1
ATOM 8073 O O . ASN B 1 514 ? 8.656 -38.062 -25.969 1 95.56 514 ASN B O 1
ATOM 8077 N N . PHE B 1 515 ? 9.055 -37.531 -28.125 1 96.56 515 PHE B N 1
ATOM 8078 C CA . PHE B 1 515 ? 7.672 -37.719 -28.547 1 96.56 515 PHE B CA 1
ATOM 8079 C C . PHE B 1 515 ? 7.34 -39.219 -28.641 1 96.56 515 PHE B C 1
ATOM 8081 O O . PHE B 1 515 ? 6.168 -39.594 -28.719 1 96.56 515 PHE B O 1
ATOM 8088 N N . GLU B 1 516 ? 8.305 -40.094 -28.594 1 95.69 516 GLU B N 1
ATOM 8089 C CA . GLU B 1 516 ? 8.102 -41.531 -28.688 1 95.69 516 GLU B CA 1
ATOM 8090 C C . GLU B 1 516 ? 7.082 -42.031 -27.656 1 95.69 516 GLU B C 1
ATOM 8092 O O . GLU B 1 516 ? 6.27 -42.906 -27.938 1 95.69 516 GLU B O 1
ATOM 8097 N N . GLN B 1 517 ? 7.047 -41.469 -26.531 1 92.88 517 GLN B N 1
ATOM 8098 C CA . GLN B 1 517 ? 6.199 -41.906 -25.438 1 92.88 517 GLN B CA 1
ATOM 8099 C C . GLN B 1 517 ? 4.734 -41.594 -25.703 1 92.88 517 GLN B C 1
ATOM 8101 O O . GLN B 1 517 ? 3.84 -42.156 -25.094 1 92.88 517 GLN B O 1
ATOM 8106 N N . PHE B 1 518 ? 4.484 -40.75 -26.688 1 94.12 518 PHE B N 1
ATOM 8107 C CA . PHE B 1 518 ? 3.119 -40.312 -26.922 1 94.12 518 PHE B CA 1
ATOM 8108 C C . PHE B 1 518 ? 2.545 -40.938 -28.188 1 94.12 518 PHE B C 1
ATOM 8110 O O . PHE B 1 518 ? 1.334 -40.906 -28.406 1 94.12 518 PHE B O 1
ATOM 8117 N N . LYS B 1 519 ? 3.312 -41.5 -29 1 93.44 519 LYS B N 1
ATOM 8118 C CA . LYS B 1 519 ? 2.955 -41.906 -30.359 1 93.44 519 LYS B CA 1
ATOM 8119 C C . LYS B 1 519 ? 1.784 -42.875 -30.344 1 93.44 519 LYS B C 1
ATOM 8121 O O . LYS B 1 519 ? 0.919 -42.844 -31.219 1 93.44 519 LYS B O 1
ATOM 8126 N N . ALA B 1 520 ? 1.756 -43.688 -29.391 1 91 520 ALA B N 1
ATOM 8127 C CA . ALA B 1 520 ? 0.754 -44.75 -29.344 1 91 520 ALA B CA 1
ATOM 8128 C C . ALA B 1 520 ? -0.634 -44.188 -29.062 1 91 520 ALA B C 1
ATOM 8130 O O . ALA B 1 520 ? -1.646 -44.812 -29.344 1 91 520 ALA B O 1
ATOM 8131 N N . ASN B 1 521 ? -0.731 -43 -28.578 1 90.81 521 ASN B N 1
ATOM 8132 C CA . ASN B 1 521 ? -2.006 -42.469 -28.094 1 90.81 521 ASN B CA 1
ATOM 8133 C C . ASN B 1 521 ? -2.455 -41.25 -28.891 1 90.81 521 ASN B C 1
ATOM 8135 O O . ASN B 1 521 ? -3.354 -40.531 -28.469 1 90.81 521 ASN B O 1
ATOM 8139 N N . VAL B 1 522 ? -1.758 -41.031 -30.047 1 90.94 522 VAL B N 1
ATOM 8140 C CA . VAL B 1 522 ? -2.152 -39.875 -30.875 1 90.94 522 VAL B CA 1
ATOM 8141 C C . VAL B 1 522 ? -2.365 -40.344 -32.312 1 90.94 522 VAL B C 1
ATOM 8143 O O . VAL B 1 522 ? -1.984 -41.469 -32.688 1 90.94 522 VAL B O 1
ATOM 8146 N N . SER B 1 523 ? -2.998 -39.5 -33.062 1 90.81 523 SER B N 1
ATOM 8147 C CA . SER B 1 523 ? -3.193 -39.812 -34.469 1 90.81 523 SER B CA 1
ATOM 8148 C C . SER B 1 523 ? -1.867 -39.812 -35.219 1 90.81 523 SER B C 1
ATOM 8150 O O . SER B 1 523 ? -0.88 -39.219 -34.75 1 90.81 523 SER B O 1
ATOM 8152 N N . GLN B 1 524 ? -1.913 -40.375 -36.312 1 92.5 524 GLN B N 1
ATOM 8153 C CA . GLN B 1 524 ? -0.72 -40.469 -37.156 1 92.5 524 GLN B CA 1
ATOM 8154 C C . GLN B 1 524 ? -0.292 -39.062 -37.625 1 92.5 524 GLN B C 1
ATOM 8156 O O . GLN B 1 524 ? 0.903 -38.781 -37.719 1 92.5 524 GLN B O 1
ATOM 8161 N N . GLU B 1 525 ? -1.229 -38.281 -37.875 1 92 525 GLU B N 1
ATOM 8162 C CA . GLU B 1 525 ? -0.939 -36.938 -38.344 1 92 525 GLU B CA 1
ATOM 8163 C C . GLU B 1 525 ? -0.157 -36.156 -37.281 1 92 525 GLU B C 1
ATOM 8165 O O . GLU B 1 525 ? 0.725 -35.344 -37.625 1 92 525 GLU B O 1
ATOM 8170 N N . VAL B 1 526 ? -0.45 -36.406 -36.031 1 92.94 526 VAL B N 1
ATOM 8171 C CA . VAL B 1 526 ? 0.247 -35.719 -34.938 1 92.94 526 VAL B CA 1
ATOM 8172 C C . VAL B 1 526 ? 1.619 -36.375 -34.75 1 92.94 526 VAL B C 1
ATOM 8174 O O . VAL B 1 526 ? 2.619 -35.656 -34.594 1 92.94 526 VAL B O 1
ATOM 8177 N N . ALA B 1 527 ? 1.665 -37.625 -34.812 1 93 527 ALA B N 1
ATOM 8178 C CA . ALA B 1 527 ? 2.891 -38.375 -34.562 1 93 527 ALA B CA 1
ATOM 8179 C C . ALA B 1 527 ? 3.953 -38.094 -35.594 1 93 527 ALA B C 1
ATOM 8181 O O . ALA B 1 527 ? 5.152 -38.156 -35.312 1 93 527 ALA B O 1
ATOM 8182 N N . CYS B 1 528 ? 3.516 -37.625 -36.75 1 92.12 528 CYS B N 1
ATOM 8183 C CA . CYS B 1 528 ? 4.438 -37.5 -37.875 1 92.12 528 CYS B CA 1
ATOM 8184 C C . CYS B 1 528 ? 4.77 -36.031 -38.125 1 92.12 528 CYS B C 1
ATOM 8186 O O . CYS B 1 528 ? 5.309 -35.656 -39.156 1 92.12 528 CYS B O 1
ATOM 8188 N N . VAL B 1 529 ? 4.418 -35.188 -37.25 1 92.19 529 VAL B N 1
ATOM 8189 C CA . VAL B 1 529 ? 4.672 -33.75 -37.406 1 92.19 529 VAL B CA 1
ATOM 8190 C C . VAL B 1 529 ? 6.164 -33.5 -37.625 1 92.19 529 VAL B C 1
ATOM 8192 O O . VAL B 1 529 ? 6.555 -32.688 -38.469 1 92.19 529 VAL B O 1
ATOM 8195 N N . LEU B 1 530 ? 6.938 -34.125 -36.812 1 92.56 530 LEU B N 1
ATOM 8196 C CA . LEU B 1 530 ? 8.383 -34.031 -37 1 92.56 530 LEU B CA 1
ATOM 8197 C C . LEU B 1 530 ? 8.969 -35.406 -37.281 1 92.56 530 LEU B C 1
ATOM 8199 O O . LEU B 1 530 ? 8.461 -36.438 -36.781 1 92.56 530 LEU B O 1
#